Protein 4K6J (pdb70)

Sequence (968 aa):
GPLGSGRPELYTVVQHVKHFNDVVEFGENQEFTDDIEYLLSGLKSTQPLNTRCLSVISLATKCAMPSFRMHLRAHGMVAMVFKTLDDSQHHQNLSLCTAALMYILSRDRLNMDLDRASLDLMIRLLELEQLNEKDMNKIKEKIRRLCETVHNKHLDLENITTGHLAMETLLSLTSKRAGDWFKEELRLLGGLDHIVDKVKECVDHLSRDEDEEKLVASLWGAERCLRVLESVTVHNPENQSYLIAYKDSQLIVSSAKALQHCEELIQQYNRAEDSICLADSKPLPHQNVTNHVGKAVEDCMRAIIGVLLNLTNDNEWGSTKTGEQDGLIGTALNCVLQVPKYLPQEQRFDIRVLGLGLLINLVEYSARNRHCLVNMETSCQVHAVQALVQLFLERERAAQLAESKTDELIKDNKALQHAGKHMEDCIVASYTALLLGCLCQESPINVTTVREYLPEGDFSIMTEMLKKFLSFMNLTCAVGTTGQKSISRVIEYLEHCGPLGSGRPELYTVVQHVKHFNDVVEFGENQEFTDDIEYLLSGLKSTQPLNTRCLSVISLATKCAMPSFRMHLRAHGMVAMVFKTLDDSQHHQNLSLCTAALMYILSRDRLNMDLDRASLDLMIRLLELEQEKDMNKIKEKIRRLCETVHNKHLDLENITTGHLAMETLLSLTSKRAGDWFKEELRLLGGLDHIVDKVKECVDHLSRDEDEEKLVASLWGAERCLRVLESVTVHNPENQSYLIAYKDSQLIVSSAKALQHCEELIQQYNRAENHVGKAVEDCMRAIIGVLLNLTNDNEWGSTKTGEQDGLIGTALNCVLQVPKYLPQEQRFDIRVLGLGLLINLVEYSARNRHCLVNMETSCSFHAVQALVQLFLERERAAQLAESKTKALQHAGKHMEDCIVASYTALLLGCLCQESPINVTTVREYLPEGDFSIMTEMLKKFLSFMNLTCAVGTTGQKSISRVIEYLEHC

CATH classification: 1.25.10.10

Structure (mmCIF, N/CA/C/O backbone):
data_4K6J
#
_entry.id   4K6J
#
_cell.length_a   107.540
_cell.length_b   107.540
_cell.length_c   300.608
_cell.angle_alpha   90.000
_cell.angle_beta   90.000
_cell.angle_gamma   90.000
#
_symmetry.space_group_name_H-M   'P 41 21 2'
#
loop_
_entity.id
_entity.type
_entity.pdbx_description
1 polymer 'Wings apart-like protein homolog'
2 non-polymer 'SULFATE ION'
3 non-polymer 'ACETATE ION'
4 water water
#
loop_
_atom_site.group_PDB
_atom_site.id
_atom_site.type_symbol
_atom_site.label_atom_id
_atom_site.label_alt_id
_atom_site.label_comp_id
_atom_site.label_asym_id
_atom_site.label_entity_id
_atom_site.label_seq_id
_atom_site.pdbx_PDB_ins_code
_atom_site.Cartn_x
_atom_site.Cartn_y
_atom_site.Cartn_z
_atom_site.occupancy
_atom_site.B_iso_or_equiv
_atom_site.auth_seq_id
_atom_site.auth_comp_id
_atom_site.auth_asym_id
_atom_site.auth_atom_id
_atom_site.pdbx_PDB_model_num
ATOM 1 N N . GLY A 1 1 ? 100.746 26.503 66.797 1.00 42.84 -7 GLY A N 1
ATOM 2 C CA . GLY A 1 1 ? 100.068 26.013 65.564 1.00 32.67 -7 GLY A CA 1
ATOM 3 C C . GLY A 1 1 ? 100.629 24.691 65.076 1.00 24.73 -7 GLY A C 1
ATOM 4 O O . GLY A 1 1 ? 101.520 24.120 65.704 1.00 41.03 -7 GLY A O 1
ATOM 10 N N . PRO A 1 2 ? 100.107 24.197 63.943 1.00 27.83 -6 PRO A N 1
ATOM 11 C CA . PRO A 1 2 ? 100.512 22.918 63.346 1.00 32.00 -6 PRO A CA 1
ATOM 12 C C . PRO A 1 2 ? 101.987 22.843 62.951 1.00 30.60 -6 PRO A C 1
ATOM 13 O O . PRO A 1 2 ? 102.552 21.748 62.956 1.00 41.36 -6 PRO A O 1
ATOM 24 N N . LEU A 1 3 ? 102.602 23.973 62.616 1.00 23.91 -5 LEU A N 1
ATOM 25 C CA . LEU A 1 3 ? 104.029 23.985 62.289 1.00 31.09 -5 LEU A CA 1
ATOM 26 C C . LEU A 1 3 ? 104.876 23.931 63.553 1.00 25.64 -5 LEU A C 1
ATOM 27 O O . LEU A 1 3 ? 106.000 23.431 63.536 1.00 35.48 -5 LEU A O 1
ATOM 43 N N . GLY A 1 4 ? 104.333 24.450 64.649 1.00 32.49 -4 GLY A N 1
ATOM 44 C CA . GLY A 1 4 ? 105.048 24.464 65.911 1.00 36.31 -4 GLY A CA 1
ATOM 45 C C . GLY A 1 4 ? 105.354 23.063 66.406 1.00 35.88 -4 GLY A C 1
ATOM 46 O O . GLY A 1 4 ? 104.632 22.116 66.097 1.00 36.69 -4 GLY A O 1
ATOM 50 N N . SER A 1 5 ? 106.436 22.931 67.167 1.00 29.68 -3 SER A N 1
ATOM 51 C CA . SER A 1 5 ? 106.805 21.651 67.759 1.00 24.62 -3 SER A CA 1
ATOM 52 C C . SER A 1 5 ? 107.152 21.828 69.233 1.00 26.97 -3 SER A C 1
ATOM 53 O O . SER A 1 5 ? 107.776 22.817 69.618 1.00 28.24 -3 SER A O 1
ATOM 61 N N . GLY A 1 6 ? 106.741 20.868 70.056 1.00 19.83 -2 GLY A N 1
ATOM 62 C CA . GLY A 1 6 ? 107.163 20.825 71.444 1.00 28.43 -2 GLY A CA 1
ATOM 63 C C . GLY A 1 6 ? 108.425 19.991 71.539 1.00 26.00 -2 GLY A C 1
ATOM 64 O O . GLY A 1 6 ? 108.877 19.437 70.539 1.00 25.39 -2 GLY A O 1
ATOM 68 N N . ARG A 1 7 ? 108.997 19.894 72.733 1.00 22.54 -1 ARG A N 1
ATOM 69 C CA . ARG A 1 7 ? 110.224 19.130 72.916 1.00 30.30 -1 ARG A CA 1
ATOM 70 C C . ARG A 1 7 ? 110.031 17.643 72.602 1.00 23.82 -1 ARG A C 1
ATOM 71 O O . ARG A 1 7 ? 110.912 17.016 72.014 1.00 32.23 -1 ARG A O 1
ATOM 92 N N . PRO A 1 8 ? 108.878 17.072 72.987 1.00 23.32 0 PRO A N 1
ATOM 93 C CA . PRO A 1 8 ? 108.659 15.643 72.729 1.00 25.39 0 PRO A CA 1
ATOM 94 C C . PRO A 1 8 ? 108.734 15.286 71.245 1.00 33.36 0 PRO A C 1
ATOM 95 O O . PRO A 1 8 ? 109.352 14.283 70.889 1.00 32.94 0 PRO A O 1
ATOM 106 N N . GLU A 1 9 ? 108.108 16.093 70.394 1.00 35.81 631 GLU A N 1
ATOM 107 C CA . GLU A 1 9 ? 108.120 15.837 68.959 1.00 32.70 631 GLU A CA 1
ATOM 108 C C . GLU A 1 9 ? 109.545 15.839 68.413 1.00 35.61 631 GLU A C 1
ATOM 109 O O . GLU A 1 9 ? 109.936 14.931 67.680 1.00 31.27 631 GLU A O 1
ATOM 121 N N . LEU A 1 10 ? 110.316 16.864 68.767 1.00 37.12 632 LEU A N 1
ATOM 122 C CA . LEU A 1 10 ? 111.691 16.976 68.292 1.00 37.66 632 LEU A CA 1
ATOM 123 C C . LEU A 1 10 ? 112.576 15.891 68.900 1.00 30.98 632 LEU A C 1
ATOM 124 O O . LEU A 1 10 ? 113.465 15.362 68.235 1.00 31.49 632 LEU A O 1
ATOM 140 N N . TYR A 1 11 ? 112.331 15.563 70.164 1.00 25.32 633 TYR A N 1
ATOM 141 C CA . TYR A 1 11 ? 113.096 14.519 70.835 1.00 33.36 633 TYR A CA 1
ATOM 142 C C . TYR A 1 11 ? 112.941 13.196 70.090 1.00 36.47 633 TYR A C 1
ATOM 143 O O . TYR A 1 11 ? 113.907 12.458 69.907 1.00 41.41 633 TYR A O 1
ATOM 161 N N . THR A 1 12 ? 111.719 12.903 69.658 1.00 38.47 634 THR A N 1
ATOM 162 C CA . THR A 1 12 ? 111.441 11.681 68.907 1.00 27.48 634 THR A CA 1
ATOM 163 C C . THR A 1 12 ? 112.192 11.677 67.578 1.00 35.44 634 THR A C 1
ATOM 164 O O . THR A 1 12 ? 112.891 10.718 67.259 1.00 37.45 634 THR A O 1
ATOM 175 N N . VAL A 1 13 ? 112.043 12.751 66.808 1.00 38.69 635 VAL A N 1
ATOM 176 C CA . VAL A 1 13 ? 112.726 12.876 65.526 1.00 38.80 635 VAL A CA 1
ATOM 177 C C . VAL A 1 13 ? 114.224 12.649 65.693 1.00 38.68 635 VAL A C 1
ATOM 178 O O . VAL A 1 13 ? 114.825 11.844 64.984 1.00 44.55 635 VAL A O 1
ATOM 191 N N . VAL A 1 14 ? 114.820 13.360 66.643 1.00 34.94 636 VAL A N 1
ATOM 192 C CA . VAL A 1 14 ? 116.263 13.309 66.845 1.00 39.40 636 VAL A CA 1
ATOM 193 C C . VAL A 1 14 ? 116.723 11.934 67.325 1.00 41.79 636 VAL A C 1
ATOM 194 O O . VAL A 1 14 ? 117.754 11.431 66.879 1.00 47.30 636 VAL A O 1
ATOM 207 N N . GLN A 1 15 ? 115.958 11.324 68.225 1.00 47.15 637 GLN A N 1
ATOM 208 C CA . GLN A 1 15 ? 116.274 9.982 68.702 1.00 47.88 637 GLN A CA 1
ATOM 209 C C . GLN A 1 15 ? 116.130 8.971 67.569 1.00 49.00 637 GLN A C 1
ATOM 210 O O . GLN A 1 15 ? 116.862 7.986 67.503 1.00 50.83 637 GLN A O 1
ATOM 224 N N . HIS A 1 16 ? 115.179 9.224 66.677 1.00 51.41 638 HIS A N 1
ATOM 225 C CA . HIS A 1 16 ? 114.921 8.323 65.563 1.00 50.79 638 HIS A CA 1
ATOM 226 C C . HIS A 1 16 ? 116.129 8.272 64.638 1.00 52.05 638 HIS A C 1
ATOM 227 O O . HIS A 1 16 ? 116.442 7.229 64.064 1.00 72.50 638 HIS A O 1
ATOM 242 N N . VAL A 1 17 ? 116.805 9.407 64.498 1.00 52.45 639 VAL A N 1
ATOM 243 C CA . VAL A 1 17 ? 117.969 9.505 63.625 1.00 51.43 639 VAL A CA 1
ATOM 244 C C . VAL A 1 17 ? 119.226 8.976 64.310 1.00 64.05 639 VAL A C 1
ATOM 245 O O . VAL A 1 17 ? 119.899 8.093 63.782 1.00 69.49 639 VAL A O 1
ATOM 258 N N . LYS A 1 18 ? 119.538 9.514 65.485 1.00 74.59 640 LYS A N 1
ATOM 259 C CA . LYS A 1 18 ? 120.783 9.177 66.169 1.00 73.54 640 LYS A CA 1
ATOM 260 C C . LYS A 1 18 ? 120.971 7.670 66.357 1.00 81.80 640 LYS A C 1
ATOM 261 O O . LYS A 1 18 ? 121.941 7.105 65.849 1.00 98.46 640 LYS A O 1
ATOM 280 N N . HIS A 1 19 ? 120.057 7.018 67.073 1.00 85.09 641 HIS A N 1
ATOM 281 C CA . HIS A 1 19 ? 120.206 5.585 67.333 1.00 97.34 641 HIS A CA 1
ATOM 282 C C . HIS A 1 19 ? 119.423 4.712 66.349 1.00 97.63 641 HIS A C 1
ATOM 283 O O . HIS A 1 19 ? 118.849 3.686 66.717 1.00 105.40 641 HIS A O 1
ATOM 298 N N . PHE A 1 20 ? 119.412 5.150 65.095 1.00 87.95 642 PHE A N 1
ATOM 299 C CA . PHE A 1 20 ? 119.036 4.317 63.955 1.00 98.37 642 PHE A CA 1
ATOM 300 C C . PHE A 1 20 ? 117.751 3.500 64.090 1.00 113.40 642 PHE A C 1
ATOM 301 O O . PHE A 1 20 ? 116.675 4.056 64.309 1.00 112.20 642 PHE A O 1
ATOM 318 N N . ASN A 1 21 ? 117.878 2.181 63.945 1.00 138.87 643 ASN A N 1
ATOM 319 C CA . ASN A 1 21 ? 116.758 1.313 63.571 1.00 148.71 643 ASN A CA 1
ATOM 320 C C . ASN A 1 21 ? 116.299 1.636 62.151 1.00 152.83 643 ASN A C 1
ATOM 321 O O . ASN A 1 21 ? 116.131 0.739 61.329 1.00 155.44 643 ASN A O 1
ATOM 332 N N . ASP A 1 22 ? 116.098 2.921 61.872 1.00 144.99 644 ASP A N 1
ATOM 333 C CA . ASP A 1 22 ? 115.837 3.379 60.514 1.00 128.67 644 ASP A CA 1
ATOM 334 C C . ASP A 1 22 ? 117.126 3.844 59.844 1.00 126.99 644 ASP A C 1
ATOM 335 O O . ASP A 1 22 ? 117.517 5.003 59.973 1.00 124.74 644 ASP A O 1
ATOM 344 N N . VAL A 1 23 ? 117.786 2.928 59.141 1.00 120.59 645 VAL A N 1
ATOM 345 C CA . VAL A 1 23 ? 118.991 3.250 58.383 1.00 106.67 645 VAL A CA 1
ATOM 346 C C . VAL A 1 23 ? 118.581 3.646 56.968 1.00 82.77 645 VAL A C 1
ATOM 347 O O . VAL A 1 23 ? 118.455 2.800 56.082 1.00 77.25 645 VAL A O 1
ATOM 360 N N . VAL A 1 24 ? 118.389 4.945 56.765 1.00 60.18 646 VAL A N 1
ATOM 361 C CA . VAL A 1 24 ? 117.712 5.453 55.575 1.00 50.79 646 VAL A CA 1
ATOM 362 C C . VAL A 1 24 ? 118.586 6.350 54.703 1.00 47.42 646 VAL A C 1
ATOM 363 O O . VAL A 1 24 ? 119.565 6.932 55.168 1.00 59.49 646 VAL A O 1
ATOM 376 N N . GLU A 1 25 ? 118.212 6.450 53.430 1.00 45.54 647 GLU A N 1
ATOM 377 C CA . GLU A 1 25 ? 118.838 7.389 52.507 1.00 52.45 647 GLU A CA 1
ATOM 378 C C . GLU A 1 25 ? 117.788 8.246 51.802 1.00 48.51 647 GLU A C 1
ATOM 379 O O . GLU A 1 25 ? 116.899 7.731 51.127 1.00 59.14 647 GLU A O 1
ATOM 391 N N . PHE A 1 26 ? 117.899 9.558 51.982 1.00 47.21 648 PHE A N 1
ATOM 392 C CA . PHE A 1 26 ? 117.038 10.522 51.304 1.00 54.38 648 PHE A CA 1
ATOM 393 C C . PHE A 1 26 ? 117.331 10.566 49.807 1.00 52.43 648 PHE A C 1
ATOM 394 O O . PHE A 1 26 ? 116.486 10.979 49.013 1.00 51.11 648 PHE A O 1
ATOM 411 N N . GLY A 1 27 ? 118.535 10.146 49.428 1.00 65.90 649 GLY A N 1
ATOM 412 C CA . GLY A 1 27 ? 118.979 10.233 48.049 1.00 74.43 649 GLY A CA 1
ATOM 413 C C . GLY A 1 27 ? 118.090 9.463 47.095 1.00 81.38 649 GLY A C 1
ATOM 414 O O . GLY A 1 27 ? 117.662 8.348 47.393 1.00 72.47 649 GLY A O 1
ATOM 418 N N . GLU A 1 28 ? 117.819 10.064 45.940 1.00 92.85 650 GLU A N 1
ATOM 419 C CA . GLU A 1 28 ? 116.982 9.440 44.923 1.00 103.92 650 GLU A CA 1
ATOM 420 C C . GLU A 1 28 ? 117.645 8.206 44.321 1.00 106.80 650 GLU A C 1
ATOM 421 O O . GLU A 1 28 ? 118.023 8.206 43.150 1.00 117.01 650 GLU A O 1
ATOM 433 N N . ASN A 1 29 ? 117.790 7.159 45.125 1.00 95.31 651 ASN A N 1
ATOM 434 C CA . ASN A 1 29 ? 118.259 5.882 44.613 1.00 102.28 651 ASN A CA 1
ATOM 435 C C . ASN A 1 29 ? 117.372 5.478 43.449 1.00 111.98 651 ASN A C 1
ATOM 436 O O . ASN A 1 29 ? 116.306 4.901 43.650 1.00 118.29 651 ASN A O 1
ATOM 447 N N . GLN A 1 30 ? 117.804 5.786 42.231 1.00 110.74 652 GLN A N 1
ATOM 448 C CA . GLN A 1 30 ? 116.958 5.563 41.067 1.00 111.06 652 GLN A CA 1
ATOM 449 C C . GLN A 1 30 ? 116.726 4.073 40.836 1.00 110.89 652 GLN A C 1
ATOM 450 O O . GLN A 1 30 ? 115.776 3.686 40.156 1.00 106.30 652 GLN A O 1
ATOM 464 N N . GLU A 1 31 ? 117.594 3.240 41.403 1.00 106.71 653 GLU A N 1
ATOM 465 C CA . GLU A 1 31 ? 117.368 1.801 41.398 1.00 90.87 653 GLU A CA 1
ATOM 466 C C . GLU A 1 31 ? 115.962 1.519 41.917 1.00 82.37 653 GLU A C 1
ATOM 467 O O . GLU A 1 31 ? 115.305 0.578 41.476 1.00 77.20 653 GLU A O 1
ATOM 479 N N . PHE A 1 32 ? 115.503 2.343 42.855 1.00 82.62 654 PHE A N 1
ATOM 480 C CA . PHE A 1 32 ? 114.134 2.249 43.341 1.00 78.55 654 PHE A CA 1
ATOM 481 C C . PHE A 1 32 ? 113.156 2.597 42.225 1.00 82.81 654 PHE A C 1
ATOM 482 O O . PHE A 1 32 ? 112.200 1.864 41.980 1.00 79.19 654 PHE A O 1
ATOM 499 N N . THR A 1 33 ? 113.398 3.716 41.551 1.00 94.20 655 THR A N 1
ATOM 500 C CA . THR A 1 33 ? 112.533 4.148 40.458 1.00 103.19 655 THR A CA 1
ATOM 501 C C . THR A 1 33 ? 112.527 3.108 39.336 1.00 100.73 655 THR A C 1
ATOM 502 O O . THR A 1 33 ? 111.592 3.043 38.539 1.00 100.56 655 THR A O 1
ATOM 513 N N . ASP A 1 34 ? 113.578 2.295 39.279 1.00 90.78 656 ASP A N 1
ATOM 514 C CA . ASP A 1 34 ? 113.621 1.168 38.355 1.00 87.89 656 ASP A CA 1
ATOM 515 C C . ASP A 1 34 ? 112.786 0.019 38.910 1.00 81.25 656 ASP A C 1
ATOM 516 O O . ASP A 1 34 ? 111.725 -0.303 38.375 1.00 84.82 656 ASP A O 1
ATOM 525 N N . ASP A 1 35 ? 113.277 -0.592 39.985 1.00 68.96 657 ASP A N 1
ATOM 526 C CA . ASP A 1 35 ? 112.549 -1.640 40.692 1.00 67.05 657 ASP A CA 1
ATOM 527 C C . ASP A 1 35 ? 111.053 -1.354 40.753 1.00 59.61 657 ASP A C 1
ATOM 528 O O . ASP A 1 35 ? 110.231 -2.260 40.614 1.00 63.92 657 ASP A O 1
ATOM 537 N N . ILE A 1 36 ? 110.702 -0.090 40.960 1.00 65.91 658 ILE A N 1
ATOM 538 C CA . ILE A 1 36 ? 109.322 0.270 41.257 1.00 69.36 658 ILE A CA 1
ATOM 539 C C . ILE A 1 36 ? 108.421 0.263 40.022 1.00 68.49 658 ILE A C 1
ATOM 540 O O . ILE A 1 36 ? 107.271 -0.168 40.097 1.00 60.21 658 ILE A O 1
ATOM 556 N N . GLU A 1 37 ? 108.932 0.735 38.891 1.00 66.04 659 GLU A N 1
ATOM 557 C CA . GLU A 1 37 ? 108.137 0.741 37.669 1.00 61.14 659 GLU A CA 1
ATOM 558 C C . GLU A 1 37 ? 108.028 -0.666 37.091 1.00 46.82 659 GLU A C 1
ATOM 559 O O . GLU A 1 37 ? 107.063 -0.989 36.398 1.00 38.17 659 GLU A O 1
ATOM 571 N N . TYR A 1 38 ? 109.019 -1.500 37.385 1.00 39.80 660 TYR A N 1
ATOM 572 C CA . TYR A 1 38 ? 108.974 -2.901 36.988 1.00 43.57 660 TYR A CA 1
ATOM 573 C C . TYR A 1 38 ? 107.916 -3.647 37.791 1.00 48.06 660 TYR A C 1
ATOM 574 O O . TYR A 1 38 ? 107.170 -4.463 37.249 1.00 57.90 660 TYR A O 1
ATOM 592 N N . LEU A 1 39 ? 107.852 -3.357 39.086 1.00 54.92 661 LEU A N 1
ATOM 593 C CA . LEU A 1 39 ? 106.893 -4.007 39.975 1.00 48.09 661 LEU A CA 1
ATOM 594 C C . LEU A 1 39 ? 105.467 -3.530 39.725 1.00 44.24 661 LEU A C 1
ATOM 595 O O . LEU A 1 39 ? 104.535 -4.331 39.682 1.00 47.83 661 LEU A O 1
ATOM 611 N N . LEU A 1 40 ? 105.303 -2.224 39.554 1.00 36.57 662 LEU A N 1
ATOM 612 C CA . LEU A 1 40 ? 103.989 -1.647 39.297 1.00 41.88 662 LEU A CA 1
ATOM 613 C C . LEU A 1 40 ? 103.322 -2.276 38.076 1.00 44.13 662 LEU A C 1
ATOM 614 O O . LEU A 1 40 ? 102.099 -2.425 38.037 1.00 47.50 662 LEU A O 1
ATOM 630 N N . SER A 1 41 ? 104.125 -2.646 37.083 1.00 51.49 663 SER A N 1
ATOM 631 C CA . SER A 1 41 ? 103.595 -3.258 35.869 1.00 49.02 663 SER A CA 1
ATOM 632 C C . SER A 1 41 ? 103.133 -4.690 36.126 1.00 46.57 663 SER A C 1
ATOM 633 O O . SER A 1 41 ? 102.189 -5.170 35.498 1.00 63.64 663 SER A O 1
ATOM 641 N N . GLY A 1 42 ? 103.797 -5.363 37.060 1.00 31.57 664 GLY A N 1
ATOM 642 C CA . GLY A 1 42 ? 103.438 -6.722 37.415 1.00 29.91 664 GLY A CA 1
ATOM 643 C C . GLY A 1 42 ? 102.127 -6.801 38.178 1.00 32.30 664 GLY A C 1
ATOM 644 O O . GLY A 1 42 ? 101.553 -7.879 38.316 1.00 42.34 664 GLY A O 1
ATOM 648 N N . LEU A 1 43 ? 101.648 -5.659 38.664 1.00 29.05 665 LEU A N 1
ATOM 649 C CA . LEU A 1 43 ? 100.448 -5.618 39.496 1.00 29.06 665 LEU A CA 1
ATOM 650 C C . LEU A 1 43 ? 99.169 -5.467 38.678 1.00 28.38 665 LEU A C 1
ATOM 651 O O . LEU A 1 43 ? 98.080 -5.770 39.163 1.00 17.15 665 LEU A O 1
ATOM 667 N N . LYS A 1 44 ? 99.301 -4.991 37.444 1.00 29.40 666 LYS A N 1
ATOM 668 C CA . LYS A 1 44 ? 98.139 -4.647 36.628 1.00 29.91 666 LYS A CA 1
ATOM 669 C C . LYS A 1 44 ? 97.224 -5.836 36.332 1.00 25.50 666 LYS A C 1
ATOM 670 O O . LYS A 1 44 ? 97.674 -6.974 36.211 1.00 39.04 666 LYS A O 1
ATOM 689 N N . SER A 1 45 ? 95.931 -5.544 36.218 1.00 30.35 667 SER A N 1
ATOM 690 C CA . SER A 1 45 ? 94.925 -6.535 35.853 1.00 22.96 667 SER A CA 1
ATOM 691 C C . SER A 1 45 ? 95.302 -7.270 34.568 1.00 31.54 667 SER A C 1
ATOM 692 O O . SER A 1 45 ? 95.001 -8.450 34.412 1.00 33.35 667 SER A O 1
ATOM 700 N N . THR A 1 46 ? 95.974 -6.566 33.661 1.00 30.49 668 THR A N 1
ATOM 701 C CA . THR A 1 46 ? 96.337 -7.112 32.353 1.00 33.41 668 THR A CA 1
ATOM 702 C C . THR A 1 46 ? 97.318 -8.279 32.457 1.00 31.20 668 THR A C 1
ATOM 703 O O . THR A 1 46 ? 97.641 -8.924 31.460 1.00 35.03 668 THR A O 1
ATOM 714 N N . GLN A 1 47 ? 97.787 -8.543 33.670 1.00 32.48 669 GLN A N 1
ATOM 715 C CA . GLN A 1 47 ? 98.803 -9.559 33.906 1.00 28.34 669 GLN A CA 1
ATOM 716 C C . GLN A 1 47 ? 98.145 -10.802 34.500 1.00 21.51 669 GLN A C 1
ATOM 717 O O . GLN A 1 47 ? 97.140 -10.694 35.203 1.00 25.77 669 GLN A O 1
ATOM 731 N N . PRO A 1 48 ? 98.693 -11.993 34.211 1.00 25.36 670 PRO A N 1
ATOM 732 C CA . PRO A 1 48 ? 98.146 -13.190 34.858 1.00 24.99 670 PRO A CA 1
ATOM 733 C C . PRO A 1 48 ? 98.179 -13.076 36.376 1.00 22.87 670 PRO A C 1
ATOM 734 O O . PRO A 1 48 ? 99.050 -12.405 36.926 1.00 32.38 670 PRO A O 1
ATOM 745 N N . LEU A 1 49 ? 97.233 -13.730 37.039 1.00 30.25 671 LEU A N 1
ATOM 746 C CA . LEU A 1 49 ? 97.027 -13.543 38.469 1.00 30.01 671 LEU A CA 1
ATOM 747 C C . LEU A 1 49 ? 98.255 -13.917 39.296 1.00 30.51 671 LEU A C 1
ATOM 748 O O . LEU A 1 49 ? 98.642 -13.184 40.207 1.00 36.21 671 LEU A O 1
ATOM 764 N N . ASN A 1 50 ? 98.868 -15.053 38.980 1.00 26.94 672 ASN A N 1
ATOM 765 C CA . ASN A 1 50 ? 100.034 -15.516 39.726 1.00 29.55 672 ASN A CA 1
ATOM 766 C C . ASN A 1 50 ? 101.219 -14.565 39.590 1.00 31.21 672 ASN A C 1
ATOM 767 O O . ASN A 1 50 ? 102.037 -14.445 40.502 1.00 34.93 672 ASN A O 1
ATOM 778 N N . THR A 1 51 ? 101.310 -13.892 38.448 1.00 27.96 673 THR A N 1
ATOM 779 C CA . THR A 1 51 ? 102.350 -12.892 38.243 1.00 33.23 673 THR A CA 1
ATOM 780 C C . THR A 1 51 ? 102.073 -11.685 39.129 1.00 34.64 673 THR A C 1
ATOM 781 O O . THR A 1 51 ? 102.998 -11.059 39.647 1.00 30.95 673 THR A O 1
ATOM 792 N N . ARG A 1 52 ? 100.794 -11.366 39.303 1.00 25.29 674 ARG A N 1
ATOM 793 C CA . ARG A 1 52 ? 100.394 -10.252 40.155 1.00 30.06 674 ARG A CA 1
ATOM 794 C C . ARG A 1 52 ? 100.701 -10.551 41.622 1.00 26.30 674 ARG A C 1
ATOM 795 O O . ARG A 1 52 ? 101.303 -9.731 42.315 1.00 33.82 674 ARG A O 1
ATOM 816 N N . CYS A 1 53 ? 100.294 -11.726 42.088 1.00 22.17 675 CYS A N 1
ATOM 817 C CA . CYS A 1 53 ? 100.525 -12.112 43.476 1.00 28.02 675 CYS A CA 1
ATOM 818 C C . CYS A 1 53 ? 102.004 -12.020 43.814 1.00 30.46 675 CYS A C 1
ATOM 819 O O . CYS A 1 53 ? 102.378 -11.509 44.869 1.00 49.41 675 CYS A O 1
ATOM 827 N N . LEU A 1 54 ? 102.843 -12.513 42.911 1.00 32.19 676 LEU A N 1
ATOM 828 C CA . LEU A 1 54 ? 104.281 -12.538 43.142 1.00 35.31 676 LEU A CA 1
ATOM 829 C C . LEU A 1 54 ? 104.875 -11.136 43.086 1.00 34.10 676 LEU A C 1
ATOM 830 O O . LEU A 1 54 ? 105.819 -10.824 43.810 1.00 43.29 676 LEU A O 1
ATOM 846 N N . SER A 1 55 ? 104.313 -10.292 42.230 1.00 32.33 677 SER A N 1
ATOM 847 C CA . SER A 1 55 ? 104.750 -8.908 42.141 1.00 32.18 677 SER A CA 1
ATOM 848 C C . SER A 1 55 ? 104.403 -8.162 43.426 1.00 36.69 677 SER A C 1
ATOM 849 O O . SER A 1 55 ? 105.147 -7.285 43.864 1.00 35.03 677 SER A O 1
ATOM 857 N N . VAL A 1 56 ? 103.271 -8.518 44.026 1.00 24.02 678 VAL A N 1
ATOM 858 C CA . VAL A 1 56 ? 102.843 -7.906 45.279 1.00 21.94 678 VAL A CA 1
ATOM 859 C C . VAL A 1 56 ? 103.746 -8.336 46.433 1.00 32.22 678 VAL A C 1
ATOM 860 O O . VAL A 1 56 ? 104.145 -7.511 47.256 1.00 29.78 678 VAL A O 1
ATOM 873 N N . ILE A 1 57 ? 104.059 -9.627 46.495 1.00 25.51 679 ILE A N 1
ATOM 874 C CA . ILE A 1 57 ? 104.940 -10.147 47.538 1.00 27.15 679 ILE A CA 1
ATOM 875 C C . ILE A 1 57 ? 106.328 -9.536 47.411 1.00 30.28 679 ILE A C 1
ATOM 876 O O . ILE A 1 57 ? 106.932 -9.119 48.399 1.00 32.27 679 ILE A O 1
ATOM 892 N N . SER A 1 58 ? 106.831 -9.489 46.185 1.00 31.14 680 SER A N 1
ATOM 893 C CA . SER A 1 58 ? 108.132 -8.895 45.919 1.00 26.51 680 SER A CA 1
ATOM 894 C C . SER A 1 58 ? 108.145 -7.422 46.323 1.00 26.44 680 SER A C 1
ATOM 895 O O . SER A 1 58 ? 109.138 -6.925 46.854 1.00 33.17 680 SER A O 1
ATOM 903 N N . LEU A 1 59 ? 107.035 -6.730 46.082 1.00 30.11 681 LEU A N 1
ATOM 904 C CA . LEU A 1 59 ? 106.912 -5.330 46.477 1.00 24.16 681 LEU A CA 1
ATOM 905 C C . LEU A 1 59 ? 106.824 -5.215 47.995 1.00 28.96 681 LEU A C 1
ATOM 906 O O . LEU A 1 59 ? 107.351 -4.276 48.587 1.00 25.59 681 LEU A O 1
ATOM 922 N N . ALA A 1 60 ? 106.152 -6.176 48.620 1.00 20.60 682 ALA A N 1
ATOM 923 C CA . ALA A 1 60 ? 106.015 -6.193 50.070 1.00 27.98 682 ALA A CA 1
ATOM 924 C C . ALA A 1 60 ? 107.358 -6.507 50.715 1.00 32.11 682 ALA A C 1
ATOM 925 O O . ALA A 1 60 ? 107.670 -6.015 51.799 1.00 40.62 682 ALA A O 1
ATOM 932 N N . THR A 1 61 ? 108.151 -7.328 50.035 1.00 46.55 683 THR A N 1
ATOM 933 C CA . THR A 1 61 ? 109.458 -7.724 50.542 1.00 46.63 683 THR A CA 1
ATOM 934 C C . THR A 1 61 ? 110.405 -6.529 50.576 1.00 42.16 683 THR A C 1
ATOM 935 O O . THR A 1 61 ? 111.138 -6.334 51.545 1.00 33.36 683 THR A O 1
ATOM 946 N N . LYS A 1 62 ? 110.380 -5.727 49.516 1.00 33.12 684 LYS A N 1
ATOM 947 C CA . LYS A 1 62 ? 111.207 -4.528 49.445 1.00 28.35 684 LYS A CA 1
ATOM 948 C C . LYS A 1 62 ? 110.729 -3.474 50.436 1.00 34.65 684 LYS A C 1
ATOM 949 O O . LYS A 1 62 ? 111.498 -2.612 50.857 1.00 32.18 684 LYS A O 1
ATOM 968 N N . CYS A 1 63 ? 109.457 -3.555 50.812 1.00 35.87 685 CYS A N 1
ATOM 969 C CA . CYS A 1 63 ? 108.872 -2.590 51.731 1.00 26.10 685 CYS A CA 1
ATOM 970 C C . CYS A 1 63 ? 109.222 -2.883 53.188 1.00 32.15 685 CYS A C 1
ATOM 971 O O . CYS A 1 63 ? 108.866 -2.116 54.080 1.00 30.50 685 CYS A O 1
ATOM 979 N N . ALA A 1 64 ? 109.923 -3.985 53.429 1.00 30.41 686 ALA A N 1
ATOM 980 C CA . ALA A 1 64 ? 110.465 -4.257 54.755 1.00 39.26 686 ALA A CA 1
ATOM 981 C C . ALA A 1 64 ? 111.661 -3.339 54.990 1.00 28.88 686 ALA A C 1
ATOM 982 O O . ALA A 1 64 ? 112.202 -3.265 56.093 1.00 40.35 686 ALA A O 1
ATOM 989 N N . MET A 1 65 ? 112.059 -2.640 53.932 1.00 34.58 687 MET A N 1
ATOM 990 C CA . MET A 1 65 ? 113.174 -1.705 53.975 1.00 31.13 687 MET A CA 1
ATOM 991 C C . MET A 1 65 ? 112.628 -0.290 54.168 1.00 31.64 687 MET A C 1
ATOM 992 O O . MET A 1 65 ? 112.030 0.275 53.252 1.00 39.54 687 MET A O 1
ATOM 1006 N N . PRO A 1 66 ? 112.821 0.288 55.365 1.00 42.83 688 PRO A N 1
ATOM 1007 C CA . PRO A 1 66 ? 112.310 1.632 55.667 1.00 33.66 688 PRO A CA 1
ATOM 1008 C C . PRO A 1 66 ? 112.630 2.671 54.590 1.00 33.13 688 PRO A C 1
ATOM 1009 O O . PRO A 1 66 ? 111.809 3.548 54.325 1.00 48.33 688 PRO A O 1
ATOM 1020 N N . SER A 1 67 ? 113.807 2.573 53.982 1.00 36.19 689 SER A N 1
ATOM 1021 C CA . SER A 1 67 ? 114.204 3.523 52.949 1.00 36.93 689 SER A CA 1
ATOM 1022 C C . SER A 1 67 ? 113.328 3.353 51.709 1.00 37.09 689 SER A C 1
ATOM 1023 O O . SER A 1 67 ? 112.964 4.329 51.055 1.00 31.34 689 SER A O 1
ATOM 1031 N N . PHE A 1 68 ? 112.981 2.109 51.394 1.00 37.69 690 PHE A N 1
ATOM 1032 C CA . PHE A 1 68 ? 112.132 1.830 50.243 1.00 34.32 690 PHE A CA 1
ATOM 1033 C C . PHE A 1 68 ? 110.743 2.418 50.463 1.00 34.07 690 PHE A C 1
ATOM 1034 O O . PHE A 1 68 ? 110.229 3.150 49.615 1.00 28.87 690 PHE A O 1
ATOM 1051 N N . ARG A 1 69 ? 110.138 2.089 51.601 1.00 30.08 691 ARG A N 1
ATOM 1052 C CA . ARG A 1 69 ? 108.834 2.631 51.962 1.00 31.66 691 ARG A CA 1
ATOM 1053 C C . ARG A 1 69 ? 108.809 4.140 51.829 1.00 31.46 691 ARG A C 1
ATOM 1054 O O . ARG A 1 69 ? 107.855 4.717 51.308 1.00 28.58 691 ARG A O 1
ATOM 1075 N N . MET A 1 70 ? 109.860 4.777 52.327 1.00 27.76 692 MET A N 1
ATOM 1076 C CA . MET A 1 70 ? 109.943 6.227 52.333 1.00 34.00 692 MET A CA 1
ATOM 1077 C C . MET A 1 70 ? 109.907 6.778 50.915 1.00 26.13 692 MET A C 1
ATOM 1078 O O . MET A 1 70 ? 109.273 7.799 50.653 1.00 38.27 692 MET A O 1
ATOM 1092 N N . HIS A 1 71 ? 110.588 6.100 50.000 1.00 37.67 693 HIS A N 1
ATOM 1093 C CA . HIS A 1 71 ? 110.610 6.539 48.613 1.00 41.41 693 HIS A CA 1
ATOM 1094 C C . HIS A 1 71 ? 109.281 6.242 47.926 1.00 33.71 693 HIS A C 1
ATOM 1095 O O . HIS A 1 71 ? 108.817 7.023 47.093 1.00 34.62 693 HIS A O 1
ATOM 1110 N N . LEU A 1 72 ? 108.670 5.116 48.280 1.00 24.09 694 LEU A N 1
ATOM 1111 C CA . 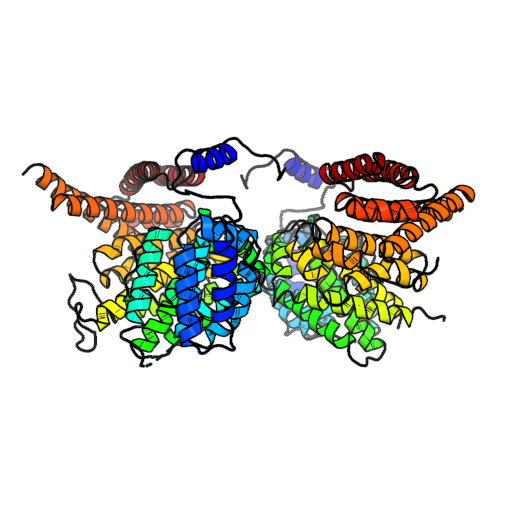LEU A 1 72 ? 107.362 4.756 47.745 1.00 22.44 694 LEU A CA 1
ATOM 1112 C C . LEU A 1 72 ? 106.329 5.820 48.109 1.00 32.04 694 LEU A C 1
ATOM 1113 O O . LEU A 1 72 ? 105.528 6.240 47.273 1.00 32.59 694 LEU A O 1
ATOM 1129 N N . ARG A 1 73 ? 106.357 6.255 49.364 1.00 29.92 695 ARG A N 1
ATOM 1130 C CA . ARG A 1 73 ? 105.396 7.235 49.861 1.00 26.96 695 ARG A CA 1
ATOM 1131 C C . ARG A 1 73 ? 105.749 8.656 49.424 1.00 29.27 695 ARG A C 1
ATOM 1132 O O . ARG A 1 73 ? 104.862 9.478 49.192 1.00 36.58 695 ARG A O 1
ATOM 1153 N N . ALA A 1 74 ? 107.041 8.941 49.304 1.00 45.29 696 ALA A N 1
ATOM 1154 C CA . ALA A 1 74 ? 107.494 10.273 48.913 1.00 45.90 696 ALA A CA 1
ATOM 1155 C C . ALA A 1 74 ? 107.125 10.580 47.462 1.00 44.36 696 ALA A C 1
ATOM 1156 O O . ALA A 1 74 ? 106.996 11.743 47.079 1.00 52.77 696 ALA A O 1
ATOM 1163 N N . HIS A 1 75 ? 106.954 9.535 46.659 1.00 42.62 697 HIS A N 1
ATOM 1164 C CA . HIS A 1 75 ? 106.571 9.702 45.261 1.00 45.80 697 HIS A CA 1
ATOM 1165 C C . HIS A 1 75 ? 105.058 9.580 45.058 1.00 38.56 697 HIS A C 1
ATOM 1166 O O . HIS A 1 75 ? 104.568 9.675 43.934 1.00 44.03 697 HIS A O 1
ATOM 1181 N N . GLY A 1 76 ? 104.324 9.369 46.146 1.00 38.99 698 GLY A N 1
ATOM 1182 C CA . GLY A 1 76 ? 102.873 9.318 46.089 1.00 33.02 698 GLY A CA 1
ATOM 1183 C C . GLY A 1 76 ? 102.344 8.148 45.279 1.00 22.60 698 GLY A C 1
ATOM 1184 O O . GLY A 1 76 ? 101.371 8.289 44.543 1.00 33.31 698 GLY A O 1
ATOM 1188 N N . MET A 1 77 ? 102.975 6.987 45.431 1.00 26.89 699 MET A N 1
ATOM 1189 C CA . MET A 1 77 ? 102.633 5.812 44.635 1.00 30.24 699 MET A CA 1
ATOM 1190 C C . MET A 1 77 ? 101.683 4.853 45.350 1.00 37.23 699 MET A C 1
ATOM 1191 O O . MET A 1 77 ? 101.154 3.928 44.734 1.00 40.60 699 MET A O 1
ATOM 1205 N N . VAL A 1 78 ? 101.466 5.067 46.643 1.00 32.87 700 VAL A N 1
ATOM 1206 C CA . VAL A 1 78 ? 100.697 4.119 47.446 1.00 19.71 700 VAL A CA 1
ATOM 1207 C C . VAL A 1 78 ? 99.247 4.005 46.980 1.00 26.98 700 VAL A C 1
ATOM 1208 O O . VAL A 1 78 ? 98.746 2.900 46.760 1.00 21.01 700 VAL A O 1
ATOM 1221 N N . ALA A 1 79 ? 98.573 5.139 46.831 1.00 26.35 701 ALA A N 1
ATOM 1222 C CA . ALA A 1 79 ? 97.190 5.138 46.364 1.00 35.41 701 ALA A CA 1
ATOM 1223 C C . ALA A 1 79 ? 97.094 4.464 45.000 1.00 22.53 701 ALA A C 1
ATOM 1224 O O . ALA A 1 79 ? 96.123 3.768 44.702 1.00 36.67 701 ALA A O 1
ATOM 1231 N N . MET A 1 80 ? 98.113 4.681 44.177 1.00 32.40 702 MET A N 1
ATOM 1232 C CA . MET A 1 80 ? 98.150 4.140 42.826 1.00 22.47 702 MET A CA 1
ATOM 1233 C C . MET A 1 80 ? 98.366 2.629 42.845 1.00 27.19 702 MET A C 1
ATOM 1234 O O . MET A 1 80 ? 97.759 1.893 42.066 1.00 32.29 702 MET A O 1
ATOM 1248 N N . VAL A 1 81 ? 99.242 2.173 43.733 1.00 22.47 703 VAL A N 1
ATOM 1249 C CA . VAL A 1 81 ? 99.503 0.747 43.881 1.00 28.52 703 VAL A CA 1
ATOM 1250 C C . VAL A 1 81 ? 98.216 0.008 44.230 1.00 27.31 703 VAL A C 1
ATOM 1251 O O . VAL A 1 81 ? 97.948 -1.072 43.703 1.00 38.01 703 VAL A O 1
ATOM 1264 N N . PHE A 1 82 ? 97.417 0.599 45.112 1.00 20.79 704 PHE A N 1
ATOM 1265 C CA . PHE A 1 82 ? 96.204 -0.052 45.594 1.00 29.35 704 PHE A CA 1
ATOM 1266 C C . PHE A 1 82 ? 95.016 0.129 44.657 1.00 28.84 704 PHE A C 1
ATOM 1267 O O . PHE A 1 82 ? 94.043 -0.622 44.736 1.00 38.54 704 PHE A O 1
ATOM 1284 N N . LYS A 1 83 ? 95.087 1.111 43.767 1.00 38.90 705 LYS A N 1
ATOM 1285 C CA . LYS A 1 83 ? 94.073 1.220 42.731 1.00 34.83 705 LYS A CA 1
ATOM 1286 C C . LYS A 1 83 ? 94.243 0.042 41.784 1.00 28.29 705 LYS A C 1
ATOM 1287 O O . LYS A 1 83 ? 93.275 -0.598 41.384 1.00 27.67 705 LYS A O 1
ATOM 1306 N N . THR A 1 84 ? 95.494 -0.238 41.435 1.00 21.34 706 THR A N 1
ATOM 1307 C CA . THR A 1 84 ? 95.825 -1.342 40.544 1.00 18.05 706 THR A CA 1
ATOM 1308 C C . THR A 1 84 ? 95.407 -2.681 41.155 1.00 14.72 706 THR A C 1
ATOM 1309 O O . THR A 1 84 ? 95.204 -3.663 40.440 1.00 30.80 706 THR A O 1
ATOM 1320 N N . LEU A 1 85 ? 95.276 -2.711 42.479 1.00 23.87 707 LEU A N 1
ATOM 1321 C CA . LEU A 1 85 ? 94.906 -3.928 43.197 1.00 21.33 707 LEU A CA 1
ATOM 1322 C C . LEU A 1 85 ? 93.462 -3.895 43.699 1.00 19.18 707 LEU A C 1
ATOM 1323 O O . LEU A 1 85 ? 93.069 -4.731 44.512 1.00 27.34 707 LEU A O 1
ATOM 1339 N N . ASP A 1 86 ? 92.666 -2.946 43.214 1.00 19.87 708 ASP A N 1
ATOM 1340 C CA . ASP A 1 86 ? 91.324 -2.739 43.763 1.00 26.46 708 ASP A CA 1
ATOM 1341 C C . ASP A 1 86 ? 90.327 -3.830 43.363 1.00 32.25 708 ASP A C 1
ATOM 1342 O O . ASP A 1 86 ? 89.166 -3.795 43.777 1.00 38.75 708 ASP A O 1
ATOM 1351 N N . ASP A 1 87 ? 90.781 -4.796 42.570 1.00 16.77 709 ASP A N 1
ATOM 1352 C CA . ASP A 1 87 ? 89.962 -5.958 42.233 1.00 25.40 709 ASP A CA 1
ATOM 1353 C C . ASP A 1 87 ? 90.376 -7.175 43.056 1.00 31.03 709 ASP A C 1
ATOM 1354 O O . ASP A 1 87 ? 89.976 -8.300 42.759 1.00 33.67 709 ASP A O 1
ATOM 1363 N N . SER A 1 88 ? 91.173 -6.942 44.093 1.00 33.57 710 SER A N 1
ATOM 1364 C CA . SER A 1 88 ? 91.724 -8.021 44.909 1.00 30.10 710 SER A CA 1
ATOM 1365 C C . SER A 1 88 ? 90.650 -8.880 45.573 1.00 25.10 710 SER A C 1
ATOM 1366 O O . SER A 1 88 ? 90.801 -10.094 45.678 1.00 30.74 710 SER A O 1
ATOM 1374 N N . GLN A 1 89 ? 89.568 -8.250 46.021 1.00 25.60 711 GLN A N 1
ATOM 1375 C CA . GLN A 1 89 ? 88.506 -8.964 46.727 1.00 28.58 711 GLN A CA 1
ATOM 1376 C C . GLN A 1 89 ? 87.930 -10.115 45.906 1.00 30.58 711 GLN A C 1
ATOM 1377 O O . GLN A 1 89 ? 87.319 -11.028 46.460 1.00 37.00 711 GLN A O 1
ATOM 1391 N N . HIS A 1 90 ? 88.129 -10.075 44.592 1.00 28.23 712 HIS A N 1
ATOM 1392 C CA . HIS A 1 90 ? 87.563 -11.090 43.708 1.00 31.69 712 HIS A CA 1
ATOM 1393 C C . HIS A 1 90 ? 88.470 -12.311 43.519 1.00 24.29 712 HIS A C 1
ATOM 1394 O O . HIS A 1 90 ? 88.085 -13.275 42.862 1.00 37.48 712 HIS A O 1
ATOM 1409 N N . HIS A 1 91 ? 89.667 -12.271 44.097 1.00 20.47 713 HIS A N 1
ATOM 1410 C CA . HIS A 1 91 ? 90.602 -13.390 44.006 1.00 14.66 713 HIS A CA 1
ATOM 1411 C C . HIS A 1 91 ? 91.254 -13.628 45.362 1.00 25.06 713 HIS A C 1
ATOM 1412 O O . HIS A 1 91 ? 91.927 -12.747 45.896 1.00 40.62 713 HIS A O 1
ATOM 1427 N N . GLN A 1 92 ? 91.053 -14.820 45.914 1.00 31.22 714 GLN A N 1
ATOM 1428 C CA . GLN A 1 92 ? 91.477 -15.105 47.283 1.00 45.13 714 GLN A CA 1
ATOM 1429 C C . GLN A 1 92 ? 92.997 -15.122 47.465 1.00 42.71 714 GLN A C 1
ATOM 1430 O O . GLN A 1 92 ? 93.498 -14.749 48.526 1.00 57.07 714 GLN A O 1
ATOM 1444 N N . ASN A 1 93 ? 93.730 -15.546 46.441 1.00 36.81 715 ASN A N 1
ATOM 1445 C CA . ASN A 1 93 ? 95.189 -15.535 46.512 1.00 39.87 715 ASN A CA 1
ATOM 1446 C C . ASN A 1 93 ? 95.732 -14.109 46.506 1.00 33.07 715 ASN A C 1
ATOM 1447 O O . ASN A 1 93 ? 96.504 -13.726 47.386 1.00 21.72 715 ASN A O 1
ATOM 1458 N N . LEU A 1 94 ? 95.327 -13.327 45.512 1.00 33.78 716 LEU A N 1
ATOM 1459 C CA . LEU A 1 94 ? 95.772 -11.943 45.402 1.00 24.53 716 LEU A CA 1
ATOM 1460 C C . LEU A 1 94 ? 95.292 -11.113 46.593 1.00 29.31 716 LEU A C 1
ATOM 1461 O O . LEU A 1 94 ? 95.944 -10.145 46.987 1.00 33.26 716 LEU A O 1
ATOM 1477 N N . SER A 1 95 ? 94.154 -11.495 47.165 1.00 26.34 717 SER A N 1
ATOM 1478 C CA . SER A 1 95 ? 93.598 -10.775 48.306 1.00 23.34 717 SER A CA 1
ATOM 1479 C C . SER A 1 95 ? 94.492 -10.924 49.536 1.00 27.25 717 SER A C 1
ATOM 1480 O O . SER A 1 95 ? 94.611 -10.001 50.344 1.00 38.20 717 SER A O 1
ATOM 1488 N N . LEU A 1 96 ? 95.132 -12.080 49.663 1.00 22.85 718 LEU A N 1
ATOM 1489 C CA . LEU A 1 96 ? 96.035 -12.329 50.779 1.00 24.67 718 LEU A CA 1
ATOM 1490 C C . LEU A 1 96 ? 97.287 -11.477 50.627 1.00 23.23 718 LEU A C 1
ATOM 1491 O O . LEU A 1 96 ? 97.773 -10.883 51.589 1.00 27.38 718 LEU A O 1
ATOM 1507 N N . CYS A 1 97 ? 97.800 -11.422 49.404 1.00 30.34 719 CYS A N 1
ATOM 1508 C CA . CYS A 1 97 ? 99.001 -10.660 49.106 1.00 34.55 719 CYS A CA 1
ATOM 1509 C C . CYS A 1 97 ? 98.756 -9.170 49.301 1.00 22.15 719 CYS A C 1
ATOM 1510 O O . CYS A 1 97 ? 99.600 -8.457 49.841 1.00 22.48 719 CYS A O 1
ATOM 1518 N N . THR A 1 98 ? 97.595 -8.703 48.857 1.00 22.73 720 THR A N 1
ATOM 1519 C CA . THR A 1 98 ? 97.267 -7.286 48.939 1.00 26.51 720 THR A CA 1
ATOM 1520 C C . THR A 1 98 ? 97.096 -6.858 50.396 1.00 24.23 720 THR A C 1
ATOM 1521 O O . THR A 1 98 ? 97.554 -5.787 50.793 1.00 24.88 720 THR A O 1
ATOM 1532 N N . ALA A 1 99 ? 96.446 -7.703 51.191 1.00 18.60 721 ALA A N 1
ATOM 1533 C CA . ALA A 1 99 ? 96.278 -7.437 52.618 1.00 23.33 721 ALA A CA 1
ATOM 1534 C C . ALA A 1 99 ? 97.632 -7.416 53.328 1.00 29.50 721 ALA A C 1
ATOM 1535 O O . ALA A 1 99 ? 97.869 -6.585 54.207 1.00 30.07 721 ALA A O 1
ATOM 1542 N N . ALA A 1 100 ? 98.518 -8.328 52.938 1.00 23.05 722 ALA A N 1
ATOM 1543 C CA . ALA A 1 100 ? 99.849 -8.411 53.532 1.00 25.17 722 ALA A CA 1
ATOM 1544 C C . ALA A 1 100 ? 100.666 -7.163 53.211 1.00 21.57 722 ALA A C 1
ATOM 1545 O O . ALA A 1 100 ? 101.388 -6.649 54.062 1.00 25.53 722 ALA A O 1
ATOM 1552 N N . LEU A 1 101 ? 100.547 -6.679 51.979 1.00 33.11 723 LEU A N 1
ATOM 1553 C CA . LEU A 1 101 ? 101.292 -5.501 51.550 1.00 24.70 723 LEU A CA 1
ATOM 1554 C C . LEU A 1 101 ? 100.921 -4.259 52.358 1.00 24.24 723 LEU A C 1
ATOM 1555 O O . LEU A 1 101 ? 101.799 -3.517 52.800 1.00 31.40 723 LEU A O 1
ATOM 1571 N N . MET A 1 102 ? 99.627 -4.024 52.550 1.00 24.68 724 MET A N 1
ATOM 1572 C CA . MET A 1 102 ? 99.193 -2.824 53.253 1.00 28.95 724 MET A CA 1
ATOM 1573 C C . MET A 1 102 ? 99.509 -2.921 54.743 1.00 31.21 724 MET A C 1
ATOM 1574 O O . MET A 1 102 ? 99.785 -1.912 55.390 1.00 20.58 724 MET A O 1
ATOM 1588 N N . TYR A 1 103 ? 99.469 -4.135 55.285 1.00 24.69 725 TYR A N 1
ATOM 1589 C CA . TYR A 1 103 ? 99.831 -4.344 56.682 1.00 31.69 725 TYR A CA 1
ATOM 1590 C C . TYR A 1 103 ? 101.269 -3.885 56.914 1.00 30.28 725 TYR A C 1
ATOM 1591 O O . TYR A 1 103 ? 101.539 -3.061 57.784 1.00 33.15 725 TYR A O 1
ATOM 1609 N N . ILE A 1 104 ? 102.187 -4.424 56.119 1.00 26.47 726 ILE A N 1
ATOM 1610 C CA . ILE A 1 104 ? 103.590 -4.023 56.167 1.00 28.90 726 ILE A CA 1
ATOM 1611 C C . ILE A 1 104 ? 103.741 -2.515 56.010 1.00 22.33 726 ILE A C 1
ATOM 1612 O O . ILE A 1 104 ? 104.457 -1.874 56.778 1.00 32.40 726 ILE A O 1
ATOM 1628 N N . LEU A 1 105 ? 103.064 -1.948 55.017 1.00 27.72 727 LEU A N 1
ATOM 1629 C CA . LEU A 1 105 ? 103.137 -0.511 54.774 1.00 25.83 727 LEU A CA 1
ATOM 1630 C C . LEU A 1 105 ? 102.620 0.288 55.966 1.00 29.06 727 LEU A C 1
ATOM 1631 O O . LEU A 1 105 ? 103.103 1.388 56.239 1.00 31.11 727 LEU A O 1
ATOM 1647 N N . SER A 1 106 ? 101.647 -0.270 56.681 1.00 20.61 728 SER A N 1
ATOM 1648 C CA . SER A 1 106 ? 100.989 0.455 57.763 1.00 19.19 728 SER A CA 1
ATOM 1649 C C . SER A 1 106 ? 101.869 0.561 59.005 1.00 23.51 728 SER A C 1
ATOM 1650 O O . SER A 1 106 ? 101.445 1.098 60.029 1.00 26.53 728 SER A O 1
ATOM 1658 N N . ARG A 1 107 ? 103.087 0.039 58.922 1.00 26.26 729 ARG A N 1
ATOM 1659 C CA . ARG A 1 107 ? 104.060 0.238 59.985 1.00 26.29 729 ARG A CA 1
ATOM 1660 C C . ARG A 1 107 ? 104.265 1.736 60.174 1.00 26.26 729 ARG A C 1
ATOM 1661 O O . ARG A 1 107 ? 104.415 2.220 61.296 1.00 31.76 729 ARG A O 1
ATOM 1682 N N . ASP A 1 108 ? 104.259 2.463 59.061 1.00 25.20 730 ASP A N 1
ATOM 1683 C CA . ASP A 1 108 ? 104.393 3.915 59.074 1.00 24.37 730 ASP A CA 1
ATOM 1684 C C . ASP A 1 108 ? 103.021 4.567 59.175 1.00 34.46 730 ASP A C 1
ATOM 1685 O O . ASP A 1 108 ? 101.996 3.888 59.120 1.00 29.98 730 ASP A O 1
ATOM 1694 N N . ARG A 1 109 ? 103.008 5.889 59.315 1.00 30.69 731 ARG A N 1
ATOM 1695 C CA . ARG A 1 109 ? 101.762 6.644 59.322 1.00 25.13 731 ARG A CA 1
ATOM 1696 C C . ARG A 1 109 ? 101.362 6.986 57.892 1.00 33.98 731 ARG A C 1
ATOM 1697 O O . ARG A 1 109 ? 102.089 7.681 57.182 1.00 28.68 731 ARG A O 1
ATOM 1718 N N . LEU A 1 110 ? 100.200 6.491 57.474 1.00 27.26 732 LEU A N 1
ATOM 1719 C CA . LEU A 1 110 ? 99.787 6.580 56.077 1.00 28.08 732 LEU A CA 1
ATOM 1720 C C . LEU A 1 110 ? 98.746 7.668 55.836 1.00 16.46 732 LEU A C 1
ATOM 1721 O O . LEU A 1 110 ? 98.053 7.650 54.819 1.00 28.43 732 LEU A O 1
ATOM 1737 N N . ASN A 1 111 ? 98.652 8.618 56.762 1.00 22.87 733 ASN A N 1
ATOM 1738 C CA . ASN A 1 111 ? 97.692 9.714 56.651 1.00 20.47 733 ASN A CA 1
ATOM 1739 C C . ASN A 1 111 ? 97.698 10.363 55.272 1.00 30.67 733 ASN A C 1
ATOM 1740 O O . ASN A 1 111 ? 96.646 10.668 54.711 1.00 38.19 733 ASN A O 1
ATOM 1751 N N . MET A 1 112 ? 98.896 10.570 54.733 1.00 26.57 734 MET A N 1
ATOM 1752 C CA . MET A 1 112 ? 99.074 11.317 53.494 1.00 32.60 734 MET A CA 1
ATOM 1753 C C . MET A 1 112 ? 99.144 10.415 52.271 1.00 30.22 734 MET A C 1
ATOM 1754 O O . MET A 1 112 ? 99.247 10.905 51.146 1.00 40.53 734 MET A O 1
ATOM 1768 N N . ASP A 1 113 ? 99.096 9.103 52.479 1.00 28.19 735 ASP A N 1
ATOM 1769 C CA . ASP A 1 113 ? 99.393 8.162 51.398 1.00 25.16 735 ASP A CA 1
ATOM 1770 C C . ASP A 1 113 ? 98.200 7.302 50.979 1.00 22.61 735 ASP A C 1
ATOM 1771 O O . ASP A 1 113 ? 97.986 7.085 49.787 1.00 24.38 735 ASP A O 1
ATOM 1780 N N . LEU A 1 114 ? 97.439 6.801 51.947 1.00 23.14 736 LEU A N 1
ATOM 1781 C CA . LEU A 1 114 ? 96.232 6.045 51.633 1.00 19.04 736 LEU A CA 1
ATOM 1782 C C . LEU A 1 114 ? 95.098 6.995 51.275 1.00 24.97 736 LEU A C 1
ATOM 1783 O O . LEU A 1 114 ? 94.925 8.034 51.911 1.00 40.07 736 LEU A O 1
ATOM 1799 N N . ASP A 1 115 ? 94.331 6.637 50.251 1.00 26.40 737 ASP A N 1
ATOM 1800 C CA . ASP A 1 115 ? 93.122 7.375 49.913 1.00 26.09 737 ASP A CA 1
ATOM 1801 C C . ASP A 1 115 ? 91.891 6.568 50.310 1.00 17.74 737 ASP A C 1
ATOM 1802 O O . ASP A 1 115 ? 92.000 5.442 50.791 1.00 27.93 737 ASP A O 1
ATOM 1811 N N . ARG A 1 116 ? 90.722 7.156 50.098 1.00 16.34 738 ARG A N 1
ATOM 1812 C CA . ARG A 1 116 ? 89.457 6.525 50.444 1.00 14.77 738 ARG A CA 1
ATOM 1813 C C . ARG A 1 116 ? 89.281 5.172 49.773 1.00 22.54 738 ARG A C 1
ATOM 1814 O O . ARG A 1 116 ? 88.818 4.219 50.395 1.00 30.09 738 ARG A O 1
ATOM 1835 N N . ALA A 1 117 ? 89.637 5.104 48.497 1.00 23.93 739 ALA A N 1
ATOM 1836 C CA . ALA A 1 117 ? 89.466 3.889 47.717 1.00 24.02 739 ALA A CA 1
ATOM 1837 C C . ALA A 1 117 ? 90.257 2.735 48.328 1.00 28.21 739 ALA A C 1
ATOM 1838 O O . ALA A 1 117 ? 89.724 1.642 48.524 1.00 27.47 739 ALA A O 1
ATOM 1845 N N . SER A 1 118 ? 91.528 2.985 48.626 1.00 22.17 740 SER A N 1
ATOM 1846 C CA . SER A 1 118 ? 92.394 1.957 49.186 1.00 32.88 740 SER A CA 1
ATOM 1847 C C . SER A 1 118 ? 91.893 1.544 50.564 1.00 25.78 740 SER A C 1
ATOM 1848 O O . SER A 1 118 ? 92.061 0.400 50.985 1.00 26.87 740 SER A O 1
ATOM 1856 N N . LEU A 1 119 ? 91.264 2.484 51.258 1.00 18.14 741 LEU A N 1
ATOM 1857 C CA . LEU A 1 119 ? 90.716 2.215 52.577 1.00 20.90 741 LEU A CA 1
ATOM 1858 C C . LEU A 1 119 ? 89.474 1.334 52.451 1.00 20.44 741 LEU A C 1
ATOM 1859 O O . LEU A 1 119 ? 89.282 0.398 53.226 1.00 28.17 741 LEU A O 1
ATOM 1875 N N . ASP A 1 120 ? 88.638 1.634 51.461 1.00 23.34 742 ASP A N 1
ATOM 1876 C CA . ASP A 1 120 ? 87.455 0.826 51.185 1.00 33.16 742 ASP A CA 1
ATOM 1877 C C . ASP A 1 120 ? 87.850 -0.580 50.751 1.00 29.68 742 ASP A C 1
ATOM 1878 O O . ASP A 1 120 ? 87.182 -1.557 51.094 1.00 20.11 742 ASP A O 1
ATOM 1887 N N . LEU A 1 121 ? 88.932 -0.677 49.987 1.00 18.16 743 LEU A N 1
ATOM 1888 C CA . LEU A 1 121 ? 89.440 -1.971 49.562 1.00 16.59 743 LEU A CA 1
ATOM 1889 C C . LEU A 1 121 ? 89.737 -2.842 50.775 1.00 19.99 743 LEU A C 1
ATOM 1890 O O . LEU A 1 121 ? 89.304 -3.991 50.845 1.00 20.32 743 LEU A O 1
ATOM 1906 N N . MET A 1 122 ? 90.472 -2.289 51.734 1.00 28.46 744 MET A N 1
ATOM 1907 C CA . MET A 1 122 ? 90.891 -3.055 52.900 1.00 28.04 744 MET A CA 1
ATOM 1908 C C . MET A 1 122 ? 89.690 -3.494 53.735 1.00 15.52 744 MET A C 1
ATOM 1909 O O . MET A 1 122 ? 89.719 -4.543 54.375 1.00 18.18 744 MET A O 1
ATOM 1923 N N . ILE A 1 123 ? 88.634 -2.689 53.726 1.00 19.49 745 ILE A N 1
ATOM 1924 C CA . ILE A 1 123 ? 87.404 -3.049 54.423 1.00 16.23 745 ILE A CA 1
ATOM 1925 C C . ILE A 1 123 ? 86.707 -4.202 53.702 1.00 19.96 745 ILE A C 1
ATOM 1926 O O . ILE A 1 123 ? 86.166 -5.107 54.338 1.00 17.93 745 ILE A O 1
ATOM 1942 N N . ARG A 1 124 ? 86.732 -4.172 52.372 1.00 27.93 746 ARG A N 1
ATOM 1943 C CA . ARG A 1 124 ? 86.197 -5.270 51.574 1.00 23.03 746 ARG A CA 1
ATOM 1944 C C . ARG A 1 124 ? 86.965 -6.561 51.841 1.00 22.84 746 ARG A C 1
ATOM 1945 O O . ARG A 1 124 ? 86.372 -7.632 51.953 1.00 31.43 746 ARG A O 1
ATOM 1966 N N . LEU A 1 125 ? 88.286 -6.455 51.945 1.00 18.43 747 LEU A N 1
ATOM 1967 C CA . LEU A 1 125 ? 89.128 -7.619 52.201 1.00 29.12 747 LEU A CA 1
ATOM 1968 C C . LEU A 1 125 ? 88.843 -8.197 53.584 1.00 29.51 747 LEU A C 1
ATOM 1969 O O . LEU A 1 125 ? 89.032 -9.391 53.820 1.00 28.48 747 LEU A O 1
ATOM 1985 N N . LEU A 1 126 ? 88.384 -7.343 54.492 1.00 29.80 748 LEU A N 1
ATOM 1986 C CA . LEU A 1 126 ? 88.039 -7.769 55.843 1.00 30.65 748 LEU A CA 1
ATOM 1987 C C . LEU A 1 126 ? 86.692 -8.486 55.861 1.00 29.28 748 LEU A C 1
ATOM 1988 O O . LEU A 1 126 ? 86.463 -9.367 56.686 1.00 30.68 748 LEU A O 1
ATOM 2004 N N . GLU A 1 127 ? 85.805 -8.102 54.948 1.00 37.98 749 GLU A N 1
ATOM 2005 C CA . GLU A 1 127 ? 84.467 -8.684 54.877 1.00 34.97 749 GLU A CA 1
ATOM 2006 C C . GLU A 1 127 ? 84.449 -9.982 54.075 1.00 32.54 749 GLU A C 1
ATOM 2007 O O . GLU A 1 127 ? 83.449 -10.700 54.066 1.00 33.74 749 GLU A O 1
ATOM 2019 N N . LEU A 1 128 ? 85.557 -10.277 53.405 1.00 31.82 750 LEU A N 1
ATOM 2020 C CA . LEU A 1 128 ? 85.628 -11.406 52.482 1.00 27.00 750 LEU A CA 1
ATOM 2021 C C . LEU A 1 128 ? 85.392 -12.755 53.162 1.00 28.81 750 LEU A C 1
ATOM 2022 O O . LEU A 1 128 ? 85.840 -12.983 54.286 1.00 37.34 750 LEU A O 1
ATOM 2038 N N . GLU A 1 129 ? 84.689 -13.642 52.462 1.00 41.02 751 GLU A N 1
ATOM 2039 C CA . GLU A 1 129 ? 84.484 -15.013 52.919 1.00 34.54 751 GLU A CA 1
ATOM 2040 C C . GLU A 1 129 ? 84.846 -16.002 51.816 1.00 37.92 751 GLU A C 1
ATOM 2041 O O . GLU A 1 129 ? 84.797 -15.669 50.634 1.00 46.00 751 GLU A O 1
ATOM 2053 N N . GLN A 1 130 ? 85.209 -17.218 52.211 1.00 60.23 752 GLN A N 1
ATOM 2054 C CA . GLN A 1 130 ? 85.474 -18.284 51.252 1.00 62.52 752 GLN A CA 1
ATOM 2055 C C . GLN A 1 130 ? 84.185 -19.024 50.915 1.00 70.57 752 GLN A C 1
ATOM 2056 O O . GLN A 1 130 ? 84.118 -19.759 49.930 1.00 81.65 752 GLN A O 1
ATOM 2070 N N . LEU A 1 138 ? 94.392 -26.002 45.864 1.00 95.49 760 LEU A N 1
ATOM 2071 C CA . LEU A 1 138 ? 94.543 -26.317 44.449 1.00 108.79 760 LEU A CA 1
ATOM 2072 C C . LEU A 1 138 ? 95.941 -25.949 43.960 1.00 114.59 760 LEU A C 1
ATOM 2073 O O . LEU A 1 138 ? 96.523 -26.638 43.122 1.00 114.28 760 LEU A O 1
ATOM 2088 N N . ASN A 1 139 ? 96.466 -24.852 44.495 1.00 110.89 761 ASN A N 1
ATOM 2089 C CA . ASN A 1 139 ? 97.823 -24.406 44.207 1.00 99.13 761 ASN A CA 1
ATOM 2090 C C . ASN A 1 139 ? 98.536 -24.206 45.538 1.00 88.00 761 ASN A C 1
ATOM 2091 O O . ASN A 1 139 ? 98.927 -23.095 45.893 1.00 86.93 761 ASN A O 1
ATOM 2102 N N . GLU A 1 140 ? 98.708 -25.304 46.265 1.00 82.13 762 GLU A N 1
ATOM 2103 C CA . GLU A 1 140 ? 98.951 -25.251 47.703 1.00 82.58 762 GLU A CA 1
ATOM 2104 C C . GLU A 1 140 ? 100.410 -25.071 48.131 1.00 81.77 762 GLU A C 1
ATOM 2105 O O . GLU A 1 140 ? 100.720 -24.169 48.909 1.00 84.92 762 GLU A O 1
ATOM 2117 N N . LYS A 1 141 ? 101.303 -25.922 47.638 1.00 81.37 763 LYS A N 1
ATOM 2118 C CA . LYS A 1 141 ? 102.644 -26.021 48.218 1.00 88.69 763 LYS A CA 1
ATOM 2119 C C . LYS A 1 141 ? 103.540 -24.796 48.004 1.00 80.40 763 LYS A C 1
ATOM 2120 O O . LYS A 1 141 ? 104.561 -24.656 48.679 1.00 79.58 763 LYS A O 1
ATOM 2139 N N . ASP A 1 142 ? 103.170 -23.913 47.082 1.00 70.53 764 ASP A N 1
ATOM 2140 C CA . ASP A 1 142 ? 103.895 -22.651 46.929 1.00 78.85 764 ASP A CA 1
ATOM 2141 C C . ASP A 1 142 ? 103.046 -21.445 47.337 1.00 75.48 764 ASP A C 1
ATOM 2142 O O . ASP A 1 142 ? 103.481 -20.300 47.212 1.00 70.70 764 ASP A O 1
ATOM 2151 N N . MET A 1 143 ? 101.836 -21.707 47.822 1.00 79.31 765 MET A N 1
ATOM 2152 C CA . MET A 1 143 ? 101.074 -20.695 48.544 1.00 69.94 765 MET A CA 1
ATOM 2153 C C . MET A 1 143 ? 101.573 -20.679 49.980 1.00 58.75 765 MET A C 1
ATOM 2154 O O . MET A 1 143 ? 101.568 -19.643 50.641 1.00 59.03 765 MET A O 1
ATOM 2168 N N . ASN A 1 144 ? 102.005 -21.844 50.454 1.00 51.55 766 ASN A N 1
ATOM 2169 C CA . ASN A 1 144 ? 102.605 -21.965 51.776 1.00 50.02 766 ASN A CA 1
ATOM 2170 C C . ASN A 1 144 ? 103.961 -21.268 51.831 1.00 56.85 766 ASN A C 1
ATOM 2171 O O . ASN A 1 144 ? 104.317 -20.666 52.844 1.00 65.35 766 ASN A O 1
ATOM 2182 N N . LYS A 1 145 ? 104.717 -21.353 50.740 1.00 57.72 767 LYS A N 1
ATOM 2183 C CA . LYS A 1 145 ? 105.994 -20.656 50.649 1.00 55.92 767 LYS A CA 1
ATOM 2184 C C . LYS A 1 145 ? 105.759 -19.150 50.659 1.00 54.58 767 LYS A C 1
ATOM 2185 O O . LYS A 1 145 ? 106.568 -18.389 51.189 1.00 57.28 767 LYS A O 1
ATOM 2204 N N . ILE A 1 146 ? 104.644 -18.727 50.072 1.00 54.74 768 ILE A N 1
ATOM 2205 C CA . ILE A 1 146 ? 104.260 -17.322 50.081 1.00 43.17 768 ILE A CA 1
ATOM 2206 C C . ILE A 1 146 ? 103.784 -16.911 51.472 1.00 47.20 768 ILE A C 1
ATOM 2207 O O . ILE A 1 146 ? 104.113 -15.827 51.951 1.00 43.42 768 ILE A O 1
ATOM 2223 N N . LYS A 1 147 ? 103.013 -17.782 52.115 1.00 46.78 769 LYS A N 1
ATOM 2224 C CA . LYS A 1 147 ? 102.531 -17.525 53.468 1.00 35.78 769 LYS A CA 1
ATOM 2225 C C . LYS A 1 147 ? 103.695 -17.424 54.449 1.00 44.24 769 LYS A C 1
ATOM 2226 O O . LYS A 1 147 ? 103.710 -16.556 55.322 1.00 46.35 769 LYS A O 1
ATOM 2245 N N . GLU A 1 148 ? 104.668 -18.316 54.302 1.00 42.52 770 GLU A N 1
ATOM 2246 C CA . GLU A 1 148 ? 105.840 -18.316 55.165 1.00 40.07 770 GLU A CA 1
ATOM 2247 C C . GLU A 1 148 ? 106.636 -17.032 54.959 1.00 39.77 770 GLU A C 1
ATOM 2248 O O . GLU A 1 148 ? 107.148 -16.444 55.912 1.00 45.20 770 GLU A O 1
ATOM 2260 N N . LYS A 1 149 ? 106.730 -16.600 53.705 1.00 33.69 771 LYS A N 1
ATOM 2261 C CA . LYS A 1 149 ? 107.432 -15.367 53.365 1.00 35.53 771 LYS A CA 1
ATOM 2262 C C . LYS A 1 149 ? 106.738 -14.166 54.001 1.00 47.10 771 LYS A C 1
ATOM 2263 O O . LYS A 1 149 ? 107.392 -13.242 54.485 1.00 46.36 771 LYS A O 1
ATOM 2282 N N . ILE A 1 150 ? 105.408 -14.188 53.996 1.00 42.80 772 ILE A N 1
ATOM 2283 C CA . ILE A 1 150 ? 104.618 -13.116 54.593 1.00 35.26 772 ILE A CA 1
ATOM 2284 C C . ILE A 1 150 ? 104.794 -13.091 56.108 1.00 42.20 772 ILE A C 1
ATOM 2285 O O . ILE A 1 150 ? 104.930 -12.026 56.709 1.00 33.64 772 ILE A O 1
ATOM 2301 N N . ARG A 1 151 ? 104.788 -14.271 56.720 1.00 42.80 773 ARG A N 1
ATOM 2302 C CA . ARG A 1 151 ? 104.965 -14.396 58.162 1.00 43.91 773 ARG A CA 1
ATOM 2303 C C . ARG A 1 151 ? 106.288 -13.785 58.613 1.00 45.29 773 ARG A C 1
ATOM 2304 O O . ARG A 1 151 ? 106.346 -13.074 59.615 1.00 45.55 773 ARG A O 1
ATOM 2325 N N . ARG A 1 152 ? 107.350 -14.075 57.869 1.00 39.22 774 ARG A N 1
ATOM 2326 C CA . ARG A 1 152 ? 108.677 -13.573 58.203 1.00 36.33 774 ARG A CA 1
ATOM 2327 C C . ARG A 1 152 ? 108.745 -12.054 58.056 1.00 41.73 774 ARG A C 1
ATOM 2328 O O . ARG A 1 152 ? 109.428 -11.380 58.827 1.00 46.06 774 ARG A O 1
ATOM 2349 N N . LEU A 1 153 ? 108.035 -11.519 57.068 1.00 38.54 775 LEU A N 1
ATOM 2350 C CA . LEU A 1 153 ? 107.962 -10.072 56.884 1.00 36.34 775 LEU A CA 1
ATOM 2351 C C . LEU A 1 153 ? 107.233 -9.417 58.052 1.00 42.48 775 LEU A C 1
ATOM 2352 O O . LEU A 1 153 ? 107.612 -8.337 58.507 1.00 35.43 775 LEU A O 1
ATOM 2368 N N . CYS A 1 154 ? 106.184 -10.075 58.531 1.00 37.77 776 CYS A N 1
ATOM 2369 C CA . CYS A 1 154 ? 105.402 -9.551 59.642 1.00 43.44 776 CYS A CA 1
ATOM 2370 C C . CYS A 1 154 ? 106.253 -9.439 60.900 1.00 45.27 776 CYS A C 1
ATOM 2371 O O . CYS A 1 154 ? 106.212 -8.427 61.598 1.00 41.17 776 CYS A O 1
ATOM 2379 N N . GLU A 1 155 ? 107.023 -10.484 61.186 1.00 49.83 777 GLU A N 1
ATOM 2380 C CA . GLU A 1 155 ? 107.927 -10.478 62.328 1.00 34.08 777 GLU A CA 1
ATOM 2381 C C . GLU A 1 155 ? 108.946 -9.351 62.201 1.00 31.39 777 GLU A C 1
ATOM 2382 O O . GLU A 1 155 ? 109.143 -8.570 63.129 1.00 50.09 777 GLU A O 1
ATOM 2394 N N . THR A 1 156 ? 109.579 -9.268 61.036 1.00 30.57 778 THR A N 1
ATOM 2395 C CA . THR A 1 156 ? 110.627 -8.282 60.786 1.00 23.72 778 THR A CA 1
ATOM 2396 C C . THR A 1 156 ? 110.121 -6.848 60.908 1.00 32.79 778 THR A C 1
ATOM 2397 O O . THR A 1 156 ? 110.773 -6.000 61.515 1.00 57.15 778 THR A O 1
ATOM 2408 N N . VAL A 1 157 ? 108.959 -6.581 60.323 1.00 39.28 779 VAL A N 1
ATOM 2409 C CA . VAL A 1 157 ? 108.456 -5.215 60.201 1.00 24.59 779 VAL A CA 1
ATOM 2410 C C . VAL A 1 157 ? 107.673 -4.758 61.429 1.00 31.81 779 VAL A C 1
ATOM 2411 O O . VAL A 1 157 ? 107.783 -3.604 61.843 1.00 36.93 779 VAL A O 1
ATOM 2424 N N . HIS A 1 158 ? 106.889 -5.659 62.011 1.00 41.63 780 HIS A N 1
ATOM 2425 C CA . HIS A 1 158 ? 105.991 -5.294 63.103 1.00 35.79 780 HIS A CA 1
ATOM 2426 C C . HIS A 1 158 ? 106.344 -5.948 64.432 1.00 39.76 780 HIS A C 1
ATOM 2427 O O . HIS A 1 158 ? 105.719 -5.651 65.449 1.00 53.42 780 HIS A O 1
ATOM 2442 N N . ASN A 1 159 ? 107.329 -6.840 64.433 1.00 49.78 781 ASN A N 1
ATOM 2443 C CA . ASN A 1 159 ? 107.638 -7.604 65.634 1.00 55.54 781 ASN A CA 1
ATOM 2444 C C . ASN A 1 159 ? 106.436 -8.477 65.978 1.00 53.41 781 ASN A C 1
ATOM 2445 O O . ASN A 1 159 ? 106.221 -8.842 67.133 1.00 60.21 781 ASN A O 1
ATOM 2456 N N . LYS A 1 160 ? 105.656 -8.802 64.952 1.00 62.62 782 LYS A N 1
ATOM 2457 C CA . LYS A 1 160 ? 104.411 -9.542 65.112 1.00 68.25 782 LYS A CA 1
ATOM 2458 C C . LYS A 1 160 ? 104.591 -10.979 64.641 1.00 74.22 782 LYS A C 1
ATOM 2459 O O . LYS A 1 160 ? 104.859 -11.226 63.463 1.00 80.14 782 LYS A O 1
ATOM 2478 N N . HIS A 1 161 ? 104.441 -11.925 65.562 1.00 67.82 783 HIS A N 1
ATOM 2479 C CA . HIS A 1 161 ? 104.599 -13.338 65.237 1.00 68.69 783 HIS A CA 1
ATOM 2480 C C . HIS A 1 161 ? 103.244 -14.011 65.053 1.00 58.04 783 HIS A C 1
ATOM 2481 O O . HIS A 1 161 ? 102.478 -14.161 66.004 1.00 52.70 783 HIS A O 1
ATOM 2496 N N . LEU A 1 162 ? 102.958 -14.412 63.818 1.00 48.26 784 LEU A N 1
ATOM 2497 C CA . LEU A 1 162 ? 101.702 -15.074 63.489 1.00 56.13 784 LEU A CA 1
ATOM 2498 C C . LEU A 1 162 ? 101.940 -16.532 63.121 1.00 57.64 784 LEU A C 1
ATOM 2499 O O . LEU A 1 162 ? 102.952 -16.871 62.507 1.00 58.09 784 LEU A O 1
ATOM 2515 N N . ASP A 1 163 ? 100.998 -17.390 63.497 1.00 51.14 785 ASP A N 1
ATOM 2516 C CA . ASP A 1 163 ? 101.023 -18.784 63.075 1.00 58.46 785 ASP A CA 1
ATOM 2517 C C . ASP A 1 163 ? 100.602 -18.833 61.609 1.00 47.74 785 ASP A C 1
ATOM 2518 O O . ASP A 1 163 ? 99.773 -18.034 61.174 1.00 44.39 785 ASP A O 1
ATOM 2527 N N . LEU A 1 164 ? 101.168 -19.764 60.847 1.00 42.08 786 LEU A N 1
ATOM 2528 C CA . LEU A 1 164 ? 100.835 -19.892 59.428 1.00 56.91 786 LEU A CA 1
ATOM 2529 C C . LEU A 1 164 ? 99.337 -20.089 59.214 1.00 57.96 786 LEU A C 1
ATOM 2530 O O . LEU A 1 164 ? 98.797 -19.724 58.170 1.00 63.91 786 LEU A O 1
ATOM 2546 N N . GLU A 1 165 ? 98.672 -20.670 60.207 1.00 49.36 787 GLU A N 1
ATOM 2547 C CA . GLU A 1 165 ? 97.227 -20.868 60.147 1.00 57.95 787 GLU A CA 1
ATOM 2548 C C . GLU A 1 165 ? 96.484 -19.534 60.210 1.00 57.32 787 GLU A C 1
ATOM 2549 O O . GLU A 1 165 ? 95.290 -19.464 59.922 1.00 51.03 787 GLU A O 1
ATOM 2561 N N . ASN A 1 166 ? 97.202 -18.478 60.585 1.00 51.52 788 ASN A N 1
ATOM 2562 C CA . ASN A 1 166 ? 96.620 -17.146 60.686 1.00 48.54 788 ASN A CA 1
ATOM 2563 C C . ASN A 1 166 ? 97.113 -16.198 59.597 1.00 42.65 788 ASN A C 1
ATOM 2564 O O . ASN A 1 166 ? 96.745 -15.024 59.579 1.00 41.45 788 ASN A O 1
ATOM 2575 N N . ILE A 1 167 ? 97.946 -16.702 58.691 1.00 37.15 789 ILE A N 1
ATOM 2576 C CA . ILE A 1 167 ? 98.337 -15.925 57.523 1.00 36.17 789 ILE A CA 1
ATOM 2577 C C . ILE A 1 167 ? 97.222 -16.039 56.492 1.00 32.26 789 ILE A C 1
ATOM 2578 O O . ILE A 1 167 ? 97.393 -16.645 55.435 1.00 41.61 789 ILE A O 1
ATOM 2594 N N . THR A 1 168 ? 96.072 -15.463 56.826 1.00 38.51 790 THR A N 1
ATOM 2595 C CA . THR A 1 168 ? 94.922 -15.450 55.935 1.00 28.17 790 THR A CA 1
ATOM 2596 C C . THR A 1 168 ? 94.559 -14.005 55.619 1.00 35.03 790 THR A C 1
ATOM 2597 O O . THR A 1 168 ? 95.163 -13.075 56.155 1.00 34.93 790 THR A O 1
ATOM 2608 N N . THR A 1 169 ? 93.574 -13.817 54.749 1.00 33.44 791 THR A N 1
ATOM 2609 C CA . THR A 1 169 ? 93.173 -12.480 54.330 1.00 22.60 791 THR A CA 1
ATOM 2610 C C . THR A 1 169 ? 92.427 -11.757 55.447 1.00 29.29 791 THR A C 1
ATOM 2611 O O . THR A 1 169 ? 92.656 -10.573 55.694 1.00 24.04 791 THR A O 1
ATOM 2622 N N . GLY A 1 170 ? 91.532 -12.476 56.116 1.00 21.75 792 GLY A N 1
ATOM 2623 C CA . GLY A 1 170 ? 90.766 -11.912 57.211 1.00 20.54 792 GLY A CA 1
ATOM 2624 C C . GLY A 1 170 ? 91.666 -11.436 58.334 1.00 31.57 792 GLY A C 1
ATOM 2625 O O . GLY A 1 170 ? 91.437 -10.377 58.921 1.00 24.66 792 GLY A O 1
ATOM 2629 N N . HIS A 1 171 ? 92.696 -12.221 58.630 1.00 24.67 793 HIS A N 1
ATOM 2630 C CA . HIS A 1 171 ? 93.645 -11.871 59.679 1.00 25.59 793 HIS A CA 1
ATOM 2631 C C . HIS A 1 171 ? 94.482 -10.658 59.294 1.00 24.49 793 HIS A C 1
ATOM 2632 O O . HIS A 1 171 ? 94.630 -9.726 60.083 1.00 29.54 793 HIS A O 1
ATOM 2647 N N . LEU A 1 172 ? 95.025 -10.664 58.082 1.00 22.86 794 LEU A N 1
ATOM 2648 C CA . LEU A 1 172 ? 95.942 -9.607 57.675 1.00 28.23 794 LEU A CA 1
ATOM 2649 C C . LEU A 1 172 ? 95.218 -8.292 57.407 1.00 23.91 794 LEU A C 1
ATOM 2650 O O . LEU A 1 172 ? 95.775 -7.218 57.625 1.00 31.20 794 LEU A O 1
ATOM 2666 N N . ALA A 1 173 ? 93.976 -8.371 56.948 1.00 25.75 795 ALA A N 1
ATOM 2667 C CA . ALA A 1 173 ? 93.173 -7.168 56.789 1.00 21.94 795 ALA A CA 1
ATOM 2668 C C . ALA A 1 173 ? 92.842 -6.601 58.163 1.00 24.34 795 ALA A C 1
ATOM 2669 O O . ALA A 1 173 ? 92.853 -5.386 58.361 1.00 26.52 795 ALA A O 1
ATOM 2676 N N . MET A 1 174 ? 92.558 -7.485 59.116 1.00 29.64 796 MET A N 1
ATOM 2677 C CA . MET A 1 174 ? 92.272 -7.060 60.482 1.00 27.74 796 MET A CA 1
ATOM 2678 C C . MET A 1 174 ? 93.490 -6.381 61.099 1.00 23.66 796 MET A C 1
ATOM 2679 O O . MET A 1 174 ? 93.379 -5.308 61.690 1.00 25.01 796 MET A O 1
ATOM 2693 N N . GLU A 1 175 ? 94.651 -7.016 60.965 1.00 16.63 797 GLU A N 1
ATOM 2694 C CA . GLU A 1 175 ? 95.883 -6.483 61.535 1.00 18.25 797 GLU A CA 1
ATOM 2695 C C . GLU A 1 175 ? 96.219 -5.135 60.904 1.00 17.65 797 GLU A C 1
ATOM 2696 O O . GLU A 1 175 ? 96.776 -4.253 61.559 1.00 29.62 797 GLU A O 1
ATOM 2708 N N . THR A 1 176 ? 95.878 -4.983 59.629 1.00 24.06 798 THR A N 1
ATOM 2709 C CA . THR A 1 176 ? 96.104 -3.729 58.922 1.00 24.42 798 THR A CA 1
ATOM 2710 C C . THR A 1 176 ? 95.237 -2.627 59.521 1.00 24.52 798 THR A C 1
ATOM 2711 O O . THR A 1 176 ? 95.711 -1.522 59.778 1.00 19.97 798 THR A O 1
ATOM 2722 N N . LEU A 1 177 ? 93.964 -2.939 59.738 1.00 18.66 799 LEU A N 1
ATOM 2723 C CA . LEU A 1 177 ? 93.016 -1.970 60.275 1.00 19.84 799 LEU A CA 1
ATOM 2724 C C . LEU A 1 177 ? 93.296 -1.647 61.744 1.00 24.43 799 LEU A C 1
ATOM 2725 O O . LEU A 1 177 ? 93.015 -0.540 62.206 1.00 18.28 799 LEU A O 1
ATOM 2741 N N . LEU A 1 178 ? 93.849 -2.608 62.477 1.00 21.65 800 LEU A N 1
ATOM 2742 C CA . LEU A 1 178 ? 94.270 -2.359 63.851 1.00 21.95 800 LEU A CA 1
ATOM 2743 C C . LEU A 1 178 ? 95.509 -1.476 63.854 1.00 15.50 800 LEU A C 1
ATOM 2744 O O . LEU A 1 178 ? 95.635 -0.567 64.674 1.00 24.40 800 LEU A O 1
ATOM 2760 N N . SER A 1 179 ? 96.419 -1.748 62.924 1.00 22.42 801 SER A N 1
ATOM 2761 C CA . SER A 1 179 ? 97.656 -0.987 62.811 1.00 14.17 801 SER A CA 1
ATOM 2762 C C . SER A 1 179 ? 97.388 0.451 62.373 1.00 25.16 801 SER A C 1
ATOM 2763 O O . SER A 1 179 ? 98.079 1.374 62.801 1.00 24.18 801 SER A O 1
ATOM 2771 N N . LEU A 1 180 ? 96.383 0.638 61.523 1.00 28.08 802 LEU A N 1
ATOM 2772 C CA . LEU A 1 180 ? 96.017 1.973 61.060 1.00 27.87 802 LEU A CA 1
ATOM 2773 C C . LEU A 1 180 ? 95.316 2.790 62.145 1.00 25.57 802 LEU A C 1
ATOM 2774 O O . LEU A 1 180 ? 95.286 4.018 62.070 1.00 23.77 802 LEU A O 1
ATOM 2790 N N . THR A 1 181 ? 94.759 2.115 63.150 1.00 19.77 803 THR A N 1
ATOM 2791 C CA . THR A 1 181 ? 93.989 2.797 64.189 1.00 25.99 803 THR A CA 1
ATOM 2792 C C . THR A 1 181 ? 94.573 2.592 65.586 1.00 21.54 803 THR A C 1
ATOM 2793 O O . THR A 1 181 ? 93.875 2.746 66.586 1.00 34.42 803 THR A O 1
ATOM 2804 N N . SER A 1 182 ? 95.854 2.247 65.654 1.00 40.63 804 SER A N 1
ATOM 2805 C CA . SER A 1 182 ? 96.532 2.083 66.935 1.00 26.41 804 SER A CA 1
ATOM 2806 C C . SER A 1 182 ? 96.983 3.433 67.486 1.00 23.42 804 SER A C 1
ATOM 2807 O O . SER A 1 182 ? 96.796 4.467 66.846 1.00 26.27 804 SER A O 1
ATOM 2815 N N . LYS A 1 183 ? 97.573 3.416 68.677 1.00 29.84 805 LYS A N 1
ATOM 2816 C CA . LYS A 1 183 ? 98.144 4.623 69.266 1.00 31.80 805 LYS A CA 1
ATOM 2817 C C . LYS A 1 183 ? 99.236 5.184 68.362 1.00 30.01 805 LYS A C 1
ATOM 2818 O O . LYS A 1 183 ? 99.292 6.386 68.106 1.00 45.52 805 LYS A O 1
ATOM 2837 N N . ARG A 1 184 ? 100.098 4.298 67.874 1.00 29.41 806 ARG A N 1
ATOM 2838 C CA . ARG A 1 184 ? 101.200 4.685 67.002 1.00 22.91 806 ARG A CA 1
ATOM 2839 C C . ARG A 1 184 ? 100.713 5.477 65.792 1.00 30.79 806 ARG A C 1
ATOM 2840 O O . ARG A 1 184 ? 101.379 6.407 65.341 1.00 41.20 806 ARG A O 1
ATOM 2861 N N . ALA A 1 185 ? 99.546 5.103 65.277 1.00 37.71 807 ALA A N 1
ATOM 2862 C CA . ALA A 1 185 ? 99.021 5.676 64.041 1.00 36.52 807 ALA A CA 1
ATOM 2863 C C . ALA A 1 185 ? 98.408 7.054 64.267 1.00 33.86 807 ALA A C 1
ATOM 2864 O O . ALA A 1 185 ? 98.392 7.890 63.365 1.00 33.51 807 ALA A O 1
ATOM 2871 N N . GLY A 1 186 ? 97.904 7.286 65.473 1.00 33.89 808 GLY A N 1
ATOM 2872 C CA . GLY A 1 186 ? 97.182 8.509 65.767 1.00 29.48 808 GLY A CA 1
ATOM 2873 C C . GLY A 1 186 ? 95.695 8.299 65.565 1.00 33.41 808 GLY A C 1
ATOM 2874 O O . GLY A 1 186 ? 95.203 7.179 65.701 1.00 41.20 808 GLY A O 1
ATOM 2878 N N . ASP A 1 187 ? 94.979 9.366 65.223 1.00 23.10 809 ASP A N 1
ATOM 2879 C CA . ASP A 1 187 ? 93.523 9.309 65.151 1.00 21.68 809 ASP A CA 1
ATOM 2880 C C . ASP A 1 187 ? 92.966 9.477 63.739 1.00 20.11 809 ASP A C 1
ATOM 2881 O O . ASP A 1 187 ? 91.764 9.330 63.526 1.00 24.14 809 ASP A O 1
ATOM 2890 N N . TRP A 1 188 ? 93.832 9.769 62.774 1.00 28.65 810 TRP A N 1
ATOM 2891 C CA . TRP A 1 188 ? 93.378 10.059 61.415 1.00 19.23 810 TRP A CA 1
ATOM 2892 C C . TRP A 1 188 ? 92.384 9.019 60.896 1.00 27.25 810 TRP A C 1
ATOM 2893 O O . TRP A 1 188 ? 91.290 9.367 60.451 1.00 27.69 810 TRP A O 1
ATOM 2914 N N . PHE A 1 189 ? 92.757 7.745 60.956 1.00 16.43 811 PHE A N 1
ATOM 2915 C CA . PHE A 1 189 ? 91.936 6.703 60.348 1.00 16.49 811 PHE A CA 1
ATOM 2916 C C . PHE A 1 189 ? 90.759 6.278 61.222 1.00 20.97 811 PHE A C 1
ATOM 2917 O O . PHE A 1 189 ? 89.748 5.798 60.707 1.00 16.55 811 PHE A O 1
ATOM 2934 N N . LYS A 1 190 ? 90.878 6.458 62.534 1.00 16.34 812 LYS A N 1
ATOM 2935 C CA . LYS A 1 190 ? 89.723 6.293 63.410 1.00 24.98 812 LYS A CA 1
ATOM 2936 C C . LYS A 1 190 ? 88.630 7.249 62.952 1.00 19.25 812 LYS A C 1
ATOM 2937 O O . LYS A 1 190 ? 87.447 6.908 62.951 1.00 22.27 812 LYS A O 1
ATOM 2956 N N . GLU A 1 191 ? 89.044 8.452 62.564 1.00 19.67 813 GLU A N 1
ATOM 2957 C CA . GLU A 1 191 ? 88.122 9.481 62.099 1.00 17.93 813 GLU A CA 1
ATOM 2958 C C . GLU A 1 191 ? 87.591 9.177 60.701 1.00 15.35 813 GLU A C 1
ATOM 2959 O O . GLU A 1 191 ? 86.391 9.294 60.448 1.00 28.64 813 GLU A O 1
ATOM 2971 N N . GLU A 1 192 ? 88.484 8.789 59.797 1.00 25.32 814 GLU A N 1
ATOM 2972 C CA . GLU A 1 192 ? 88.112 8.602 58.397 1.00 31.01 814 GLU A CA 1
ATOM 2973 C C . GLU A 1 192 ? 87.173 7.413 58.208 1.00 18.13 814 GLU A C 1
ATOM 2974 O O . GLU A 1 192 ? 86.273 7.456 57.372 1.00 19.79 814 GLU A O 1
ATOM 2986 N N . LEU A 1 193 ? 87.385 6.354 58.983 1.00 16.48 815 LEU A N 1
ATOM 2987 C CA . LEU A 1 193 ? 86.536 5.170 58.898 1.00 13.86 815 LEU A CA 1
ATOM 2988 C C . LEU A 1 193 ? 85.082 5.514 59.206 1.00 19.72 815 LEU A C 1
ATOM 2989 O O . LEU A 1 193 ? 84.163 4.925 58.635 1.00 28.12 815 LEU A O 1
ATOM 3005 N N . ARG A 1 194 ? 84.874 6.470 60.104 1.00 16.34 816 ARG A N 1
ATOM 3006 C CA . ARG A 1 194 ? 83.526 6.909 60.441 1.00 30.21 816 ARG A CA 1
ATOM 3007 C C . ARG A 1 194 ? 82.945 7.774 59.333 1.00 24.07 816 ARG A C 1
ATOM 3008 O O . ARG A 1 194 ? 81.867 7.498 58.809 1.00 29.61 816 ARG A O 1
ATOM 3029 N N . LEU A 1 195 ? 83.676 8.825 58.983 1.00 18.64 817 LEU A N 1
ATOM 3030 C CA . LEU A 1 195 ? 83.148 9.881 58.128 1.00 31.28 817 LEU A CA 1
ATOM 3031 C C . LEU A 1 195 ? 82.881 9.439 56.695 1.00 22.55 817 LEU A C 1
ATOM 3032 O O . LEU A 1 195 ? 82.075 10.051 55.992 1.00 26.03 817 LEU A O 1
ATOM 3048 N N . LEU A 1 196 ? 83.546 8.375 56.266 1.00 19.25 818 LEU A N 1
ATOM 3049 C CA . LEU A 1 196 ? 83.419 7.922 54.890 1.00 26.30 818 LEU A CA 1
ATOM 3050 C C . LEU A 1 196 ? 82.71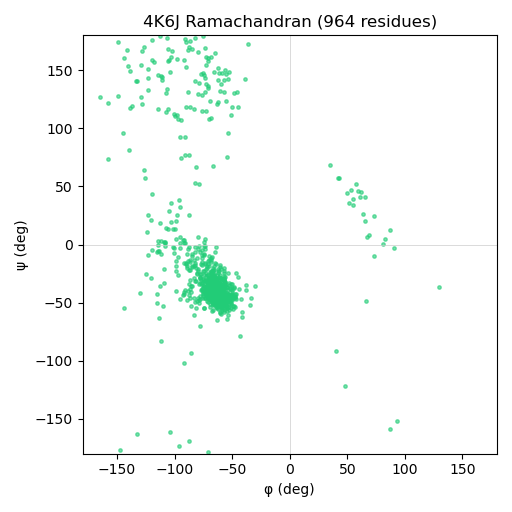3 6.571 54.771 1.00 26.12 818 LEU A C 1
ATOM 3051 O O . LEU A 1 196 ? 82.815 5.892 53.750 1.00 25.98 818 LEU A O 1
ATOM 3067 N N . GLY A 1 197 ? 81.993 6.192 55.823 1.00 20.36 819 GLY A N 1
ATOM 3068 C CA . GLY A 1 197 ? 81.083 5.063 55.760 1.00 15.45 819 GLY A CA 1
ATOM 3069 C C . GLY A 1 197 ? 81.689 3.724 56.130 1.00 19.63 819 GLY A C 1
ATOM 3070 O O . GLY A 1 197 ? 80.990 2.712 56.161 1.00 24.94 819 GLY A O 1
ATOM 3074 N N . GLY A 1 198 ? 82.985 3.710 56.417 1.00 25.09 820 GLY A N 1
ATOM 3075 C CA . GLY A 1 198 ? 83.676 2.473 56.737 1.00 17.29 820 GLY A CA 1
ATOM 3076 C C . GLY A 1 198 ? 83.041 1.697 57.877 1.00 22.97 820 GLY A C 1
ATOM 3077 O O . GLY A 1 198 ? 82.838 0.488 57.774 1.00 22.81 820 GLY A O 1
ATOM 3081 N N . LEU A 1 199 ? 82.726 2.387 58.969 1.00 22.43 821 LEU A N 1
ATOM 3082 C CA . LEU A 1 199 ? 82.165 1.729 60.145 1.00 14.91 821 LEU A CA 1
ATOM 3083 C C . LEU A 1 199 ? 80.765 1.175 59.872 1.00 21.19 821 LEU A C 1
ATOM 3084 O O . LEU A 1 199 ? 80.345 0.204 60.500 1.00 29.79 821 LEU A O 1
ATOM 3100 N N . ASP A 1 200 ? 80.044 1.786 58.936 1.00 14.67 822 ASP A N 1
ATOM 3101 C CA . ASP A 1 200 ? 78.722 1.287 58.562 1.00 17.19 822 ASP A CA 1
ATOM 3102 C C . ASP A 1 200 ? 78.837 -0.139 58.043 1.00 20.88 822 ASP A C 1
ATOM 3103 O O . ASP A 1 200 ? 78.036 -1.009 58.383 1.00 26.62 822 ASP A O 1
ATOM 3112 N N . HIS A 1 201 ? 79.853 -0.369 57.220 1.00 23.39 823 HIS A N 1
ATOM 3113 C CA . HIS A 1 201 ? 80.029 -1.650 56.554 1.00 21.06 823 HIS A CA 1
ATOM 3114 C C . HIS A 1 201 ? 80.524 -2.722 57.515 1.00 21.15 823 HIS A C 1
ATOM 3115 O O . HIS A 1 201 ? 80.136 -3.886 57.407 1.00 27.55 823 HIS A O 1
ATOM 3130 N N . ILE A 1 202 ? 81.376 -2.328 58.454 1.00 24.13 824 ILE A N 1
ATOM 3131 C CA . ILE A 1 202 ? 81.896 -3.271 59.432 1.00 17.24 824 ILE A CA 1
ATOM 3132 C C . ILE A 1 202 ? 80.784 -3.729 60.374 1.00 18.81 824 ILE A C 1
ATOM 3133 O O . ILE A 1 202 ? 80.753 -4.888 60.780 1.00 19.41 824 ILE A O 1
ATOM 3149 N N . VAL A 1 203 ? 79.867 -2.824 60.707 1.00 16.30 825 VAL A N 1
ATOM 3150 C CA . VAL A 1 203 ? 78.725 -3.174 61.548 1.00 17.95 825 VAL A CA 1
ATOM 3151 C C . VAL A 1 203 ? 77.772 -4.099 60.798 1.00 20.18 825 VAL A C 1
ATOM 3152 O O . VAL A 1 203 ? 77.309 -5.099 61.345 1.00 24.78 825 VAL A O 1
ATOM 3165 N N . ASP A 1 204 ? 77.480 -3.758 59.547 1.00 35.80 826 ASP A N 1
ATOM 3166 C CA . ASP A 1 204 ? 76.601 -4.573 58.716 1.00 28.36 826 ASP A CA 1
ATOM 3167 C C . ASP A 1 204 ? 77.135 -5.998 58.621 1.00 22.45 826 ASP A C 1
ATOM 3168 O O . ASP A 1 204 ? 76.371 -6.961 58.653 1.00 21.73 826 ASP A O 1
ATOM 3177 N N . LYS A 1 205 ? 78.452 -6.121 58.510 1.00 21.56 827 LYS A N 1
ATOM 3178 C CA . LYS A 1 205 ? 79.099 -7.423 58.436 1.00 22.34 827 LYS A CA 1
ATOM 3179 C C . LYS A 1 205 ? 78.926 -8.179 59.753 1.00 25.66 827 LYS A C 1
ATOM 3180 O O . LYS A 1 205 ? 78.701 -9.390 59.755 1.00 27.75 827 LYS A O 1
ATOM 3199 N N . VAL A 1 206 ? 79.027 -7.463 60.871 1.00 18.84 828 VAL A N 1
ATOM 3200 C CA . VAL A 1 206 ? 78.810 -8.074 62.180 1.00 24.91 828 VAL A CA 1
ATOM 3201 C C . VAL A 1 206 ? 77.395 -8.634 62.268 1.00 24.01 828 VAL A C 1
ATOM 3202 O O . VAL A 1 206 ? 77.174 -9.699 62.842 1.00 24.74 828 VAL A O 1
ATOM 3215 N N . LYS A 1 207 ? 76.440 -7.913 61.690 1.00 19.58 829 LYS A N 1
ATOM 3216 C CA . LYS A 1 207 ? 75.045 -8.332 61.716 1.00 30.05 829 LYS A CA 1
ATOM 3217 C C . LYS A 1 207 ? 74.828 -9.596 60.892 1.00 26.01 829 LYS A C 1
ATOM 3218 O O . LYS A 1 207 ? 74.136 -10.515 61.327 1.00 34.06 829 LYS A O 1
ATOM 3237 N N . GLU A 1 208 ? 75.412 -9.636 59.700 1.00 37.27 830 GLU A N 1
ATOM 3238 C CA . GLU A 1 208 ? 75.315 -10.813 58.851 1.00 35.43 830 GLU A CA 1
ATOM 3239 C C . GLU A 1 208 ? 75.785 -12.045 59.615 1.00 29.96 830 GLU A C 1
ATOM 3240 O O . GLU A 1 208 ? 75.046 -13.018 59.762 1.00 34.93 830 GLU A O 1
ATOM 3252 N N . CYS A 1 209 ? 77.019 -11.985 60.106 1.00 28.35 831 CYS A N 1
ATOM 3253 C CA . CYS A 1 209 ? 77.634 -13.107 60.802 1.00 20.33 831 CYS A CA 1
ATOM 3254 C C . CYS A 1 209 ? 76.814 -13.556 62.010 1.00 24.76 831 CYS A C 1
ATOM 3255 O O . CYS A 1 209 ? 76.633 -14.751 62.240 1.00 24.02 831 CYS A O 1
ATOM 3263 N N . VAL A 1 210 ? 76.324 -12.595 62.783 1.00 24.75 832 VAL A N 1
ATOM 3264 C CA . VAL A 1 210 ? 75.589 -12.902 64.005 1.00 27.01 832 VAL A CA 1
ATOM 3265 C C . VAL A 1 210 ? 74.234 -13.531 63.691 1.00 28.05 832 VAL A C 1
ATOM 3266 O O . VAL A 1 210 ? 73.712 -14.328 64.472 1.00 37.43 832 VAL A O 1
ATOM 3279 N N . ASP A 1 211 ? 73.671 -13.179 62.540 1.00 38.82 833 ASP A N 1
ATOM 3280 C CA . ASP A 1 211 ? 72.400 -13.750 62.108 1.00 29.47 833 ASP A CA 1
ATOM 3281 C C . ASP A 1 211 ? 72.559 -15.212 61.681 1.00 29.26 833 ASP A C 1
ATOM 3282 O O . ASP A 1 211 ? 71.584 -15.962 61.643 1.00 37.60 833 ASP A O 1
ATOM 3291 N N . HIS A 1 212 ? 73.788 -15.615 61.366 1.00 40.24 834 HIS A N 1
ATOM 3292 C CA . HIS A 1 212 ? 74.064 -16.989 60.951 1.00 42.40 834 HIS A CA 1
ATOM 3293 C C . HIS A 1 212 ? 74.276 -17.926 62.140 1.00 40.68 834 HIS A C 1
ATOM 3294 O O . HIS A 1 212 ? 74.183 -19.146 61.996 1.00 52.38 834 HIS A O 1
ATOM 3309 N N . LEU A 1 213 ? 74.556 -17.360 63.311 1.00 51.79 835 LEU A N 1
ATOM 3310 C CA . LEU A 1 213 ? 74.644 -18.155 64.531 1.00 47.71 835 LEU A CA 1
ATOM 3311 C C . LEU A 1 213 ? 73.248 -18.605 64.935 1.00 65.92 835 LEU A C 1
ATOM 3312 O O . LEU A 1 213 ? 73.070 -19.692 65.486 1.00 70.53 835 LEU A O 1
ATOM 3328 N N . SER A 1 214 ? 72.261 -17.757 64.661 1.00 83.62 836 SER A N 1
ATOM 3329 C CA . SER A 1 214 ? 70.882 -18.022 65.054 1.00 95.77 836 SER A CA 1
ATOM 3330 C C . SER A 1 214 ? 70.343 -19.261 64.347 1.00 100.93 836 SER A C 1
ATOM 3331 O O . SER A 1 214 ? 69.527 -19.997 64.900 1.00 102.91 836 SER A O 1
ATOM 3339 N N . ARG A 1 215 ? 70.795 -19.479 63.116 1.00 103.84 837 ARG A N 1
ATOM 3340 C CA . ARG A 1 215 ? 70.474 -20.703 62.397 1.00 106.76 837 ARG A CA 1
ATOM 3341 C C . ARG A 1 215 ? 71.312 -21.836 62.975 1.00 110.77 837 ARG A C 1
ATOM 3342 O O . ARG A 1 215 ? 72.107 -21.623 63.891 1.00 104.47 837 ARG A O 1
ATOM 3363 N N . ASP A 1 216 ? 71.139 -23.038 62.437 1.00 115.47 838 ASP A N 1
ATOM 3364 C CA . ASP A 1 216 ? 71.983 -24.164 62.815 1.00 114.86 838 ASP A CA 1
ATOM 3365 C C . ASP A 1 216 ? 72.925 -24.464 61.658 1.00 110.04 838 ASP A C 1
ATOM 3366 O O . ASP A 1 216 ? 72.495 -24.583 60.511 1.00 117.04 838 ASP A O 1
ATOM 3375 N N . GLU A 1 217 ? 74.213 -24.580 61.963 1.00 95.31 839 GLU A N 1
ATOM 3376 C CA . GLU A 1 217 ? 75.238 -24.677 60.932 1.00 78.79 839 GLU A CA 1
ATOM 3377 C C . GLU A 1 217 ? 76.372 -25.614 61.338 1.00 60.10 839 GLU A C 1
ATOM 3378 O O . GLU A 1 217 ? 76.561 -25.906 62.516 1.00 63.60 839 GLU A O 1
ATOM 3390 N N . ASP A 1 218 ? 77.128 -26.071 60.345 1.00 51.11 840 ASP A N 1
ATOM 3391 C CA . ASP A 1 218 ? 78.222 -27.012 60.569 1.00 63.23 840 ASP A CA 1
ATOM 3392 C C . ASP A 1 218 ? 79.472 -26.301 61.079 1.00 56.21 840 ASP A C 1
ATOM 3393 O O . ASP A 1 218 ? 79.575 -25.078 61.010 1.00 71.43 840 ASP A O 1
ATOM 3402 N N . GLU A 1 219 ? 80.421 -27.081 61.587 1.00 49.16 841 GLU A N 1
ATOM 3403 C CA . GLU A 1 219 ? 81.658 -26.544 62.147 1.00 44.54 841 GLU A CA 1
ATOM 3404 C C . GLU A 1 219 ? 82.235 -25.403 61.315 1.00 43.10 841 GLU A C 1
ATOM 3405 O O . GLU A 1 219 ? 82.432 -24.298 61.817 1.00 55.06 841 GLU A O 1
ATOM 3417 N N . GLU A 1 220 ? 82.511 -25.676 60.044 1.00 46.83 842 GLU A N 1
ATOM 3418 C CA . GLU A 1 220 ? 83.134 -24.686 59.170 1.00 54.10 842 GLU A CA 1
ATOM 3419 C C . GLU A 1 220 ? 82.343 -23.381 59.109 1.00 51.52 842 GLU A C 1
ATOM 3420 O O . GLU A 1 220 ? 82.911 -22.301 59.277 1.00 45.17 842 GLU A O 1
ATOM 3432 N N . LYS A 1 221 ? 81.037 -23.480 58.873 1.00 40.30 843 LYS A N 1
ATOM 3433 C CA . LYS A 1 221 ? 80.193 -22.292 58.760 1.00 45.87 843 LYS A CA 1
ATOM 3434 C C . LYS A 1 221 ? 80.028 -21.573 60.101 1.00 54.23 843 LYS A C 1
ATOM 3435 O O . LYS A 1 221 ? 79.869 -20.352 60.142 1.00 50.27 843 LYS A O 1
ATOM 3454 N N . LEU A 1 222 ? 80.069 -22.330 61.193 1.00 47.64 844 LEU A N 1
ATOM 3455 C CA . LEU A 1 222 ? 79.920 -21.755 62.526 1.00 38.26 844 LEU A CA 1
ATOM 3456 C C . LEU A 1 222 ? 81.163 -20.952 62.903 1.00 39.08 844 LEU A C 1
ATOM 3457 O O . LEU A 1 222 ? 81.069 -19.805 63.340 1.00 44.47 844 LEU A O 1
ATOM 3473 N N . VAL A 1 223 ? 82.328 -21.564 62.725 1.00 34.47 845 VAL A N 1
ATOM 3474 C CA . VAL A 1 223 ? 83.595 -20.905 63.011 1.00 32.44 845 VAL A CA 1
ATOM 3475 C C . VAL A 1 223 ? 83.783 -19.667 62.137 1.00 37.28 845 VAL A C 1
ATOM 3476 O O . VAL A 1 223 ? 84.357 -18.671 62.575 1.00 35.49 845 VAL A O 1
ATOM 3489 N N . ALA A 1 224 ? 83.299 -19.734 60.901 1.00 30.78 846 ALA A N 1
ATOM 3490 C CA . ALA A 1 224 ? 83.429 -18.616 59.975 1.00 30.04 846 ALA A CA 1
ATOM 3491 C C . ALA A 1 224 ? 82.527 -17.460 60.398 1.00 30.34 846 ALA A C 1
ATOM 3492 O O . ALA A 1 224 ? 82.916 -16.295 60.312 1.00 25.77 846 ALA A O 1
ATOM 3499 N N . SER A 1 225 ? 81.323 -17.788 60.856 1.00 18.06 847 SER A N 1
ATOM 3500 C CA . SER A 1 225 ? 80.407 -16.782 61.376 1.00 27.66 847 SER A CA 1
ATOM 3501 C C . SER A 1 225 ? 81.032 -16.081 62.578 1.00 35.88 847 SER A C 1
ATOM 3502 O O . SER A 1 225 ? 81.123 -14.854 62.614 1.00 26.96 847 SER A O 1
ATOM 3510 N N . LEU A 1 226 ? 81.473 -16.870 63.554 1.00 26.03 848 LEU A N 1
ATOM 3511 C CA . LEU A 1 226 ? 82.070 -16.336 64.774 1.00 30.28 848 LEU A CA 1
ATOM 3512 C C . LEU A 1 226 ? 83.290 -15.478 64.466 1.00 28.53 848 LEU A C 1
ATOM 3513 O O . LEU A 1 226 ? 83.396 -14.343 64.931 1.00 30.99 848 LEU A O 1
ATOM 3529 N N . TRP A 1 227 ? 84.207 -16.031 63.681 1.00 18.56 849 TRP A N 1
ATOM 3530 C CA . TRP A 1 227 ? 85.443 -15.342 63.331 1.00 16.55 849 TRP A CA 1
ATOM 3531 C C . TRP A 1 227 ? 85.151 -14.103 62.492 1.00 28.63 849 TRP A C 1
ATOM 3532 O O . TRP A 1 227 ? 85.880 -13.117 62.555 1.00 29.55 849 TRP A O 1
ATOM 3553 N N . GLY A 1 228 ? 84.075 -14.155 61.714 1.00 29.41 850 GLY A N 1
ATOM 3554 C CA . GLY A 1 228 ? 83.649 -13.010 60.931 1.00 33.97 850 GLY A CA 1
ATOM 3555 C C . GLY A 1 228 ? 83.232 -11.867 61.835 1.00 35.20 850 GLY A C 1
ATOM 3556 O O . GLY A 1 228 ? 83.583 -10.710 61.592 1.00 28.60 850 GLY A O 1
ATOM 3560 N N . ALA A 1 229 ? 82.484 -12.196 62.884 1.00 19.44 851 ALA A N 1
ATOM 3561 C CA . ALA A 1 229 ? 82.050 -11.208 63.863 1.00 23.92 851 ALA A CA 1
ATOM 3562 C C . ALA A 1 229 ? 83.240 -10.654 64.644 1.00 28.76 851 ALA A C 1
ATOM 3563 O O . ALA A 1 229 ? 83.380 -9.441 64.791 1.00 29.71 851 ALA A O 1
ATOM 3570 N N . GLU A 1 230 ? 84.100 -11.545 65.130 1.00 20.43 852 GLU A N 1
ATOM 3571 C CA . GLU A 1 230 ? 85.224 -11.151 65.978 1.00 23.71 852 GLU A CA 1
ATOM 3572 C C . GLU A 1 230 ? 86.159 -10.194 65.246 1.00 25.26 852 GLU A C 1
ATOM 3573 O O . GLU A 1 230 ? 86.419 -9.082 65.706 1.00 22.74 852 GLU A O 1
ATOM 3585 N N . ARG A 1 231 ? 86.680 -10.666 64.120 1.00 25.87 853 ARG A N 1
ATOM 3586 C CA . ARG A 1 231 ? 87.479 -9.864 63.201 1.00 21.12 853 ARG A CA 1
ATOM 3587 C C . ARG A 1 231 ? 86.994 -8.415 63.163 1.00 29.29 853 ARG A C 1
ATOM 3588 O O . ARG A 1 231 ? 87.773 -7.475 63.335 1.00 12.94 853 ARG A O 1
ATOM 3609 N N . CYS A 1 232 ? 85.696 -8.249 62.934 1.00 17.09 854 CYS A N 1
ATOM 3610 C CA . CYS A 1 232 ? 85.097 -6.932 62.779 1.00 25.24 854 CYS A CA 1
ATOM 3611 C C . CYS A 1 232 ? 84.948 -6.222 64.118 1.00 27.43 854 CYS A C 1
ATOM 3612 O O . CYS A 1 232 ? 85.197 -5.022 64.229 1.00 20.96 854 CYS A O 1
ATOM 3620 N N . LEU A 1 233 ? 84.537 -6.972 65.133 1.00 19.85 855 LEU A N 1
ATOM 3621 C CA . LEU A 1 233 ? 84.344 -6.416 66.462 1.00 15.54 855 LEU A CA 1
ATOM 3622 C C . LEU A 1 233 ? 85.641 -5.835 67.013 1.00 22.04 855 LEU A C 1
ATOM 3623 O O . LEU A 1 233 ? 85.629 -4.815 67.701 1.00 28.62 855 LEU A O 1
ATOM 3639 N N . ARG A 1 234 ? 86.760 -6.477 66.700 1.00 15.42 856 ARG A N 1
ATOM 3640 C CA . ARG A 1 234 ? 88.049 -6.036 67.221 1.00 19.70 856 ARG A CA 1
ATOM 3641 C C . ARG A 1 234 ? 88.476 -4.712 66.597 1.00 22.90 856 ARG A C 1
ATOM 3642 O O . ARG A 1 234 ? 89.140 -3.902 67.242 1.00 28.65 856 ARG A O 1
ATOM 3663 N N . VAL A 1 235 ? 88.080 -4.486 65.350 1.00 28.37 857 VAL A N 1
ATOM 3664 C CA . VAL A 1 235 ? 88.337 -3.206 64.704 1.00 25.93 857 VAL A CA 1
ATOM 3665 C C . VAL A 1 235 ? 87.425 -2.140 65.303 1.00 21.09 857 VAL A C 1
ATOM 3666 O O . VAL A 1 235 ? 87.837 -0.998 65.503 1.00 22.67 857 VAL A O 1
ATOM 3679 N N . LEU A 1 236 ? 86.188 -2.524 65.601 1.00 26.96 858 LEU A N 1
ATOM 3680 C CA . LEU A 1 236 ? 85.233 -1.612 66.225 1.00 16.36 858 LEU A CA 1
ATOM 3681 C C . LEU A 1 236 ? 85.649 -1.255 67.653 1.00 18.22 858 LEU A C 1
ATOM 3682 O O . LEU A 1 236 ? 85.402 -0.143 68.117 1.00 19.66 858 LEU A O 1
ATOM 3698 N N . GLU A 1 237 ? 86.283 -2.196 68.345 1.00 25.22 859 GLU A N 1
ATOM 3699 C CA . GLU A 1 237 ? 86.816 -1.932 69.676 1.00 16.90 859 GLU A CA 1
ATOM 3700 C C . GLU A 1 237 ? 87.953 -0.921 69.572 1.00 26.23 859 GLU A C 1
ATOM 3701 O O . GLU A 1 237 ? 88.021 0.041 70.337 1.00 26.00 859 GLU A O 1
ATOM 3713 N N . SER A 1 238 ? 88.833 -1.139 68.600 1.00 24.61 860 SER A N 1
ATOM 3714 C CA . SER A 1 238 ? 89.991 -0.276 68.392 1.00 16.43 860 SER A CA 1
ATOM 3715 C C . SER A 1 238 ? 89.589 1.177 68.136 1.00 18.42 860 SER A C 1
ATOM 3716 O O . SER A 1 238 ? 90.076 2.087 68.807 1.00 23.25 860 SER A O 1
ATOM 3724 N N . VAL A 1 239 ? 88.693 1.391 67.177 1.00 19.30 861 VAL A N 1
ATOM 3725 C CA . VAL A 1 239 ? 88.321 2.746 66.772 1.00 22.88 861 VAL A CA 1
ATOM 3726 C C . VAL A 1 239 ? 87.556 3.511 67.853 1.00 21.46 861 VAL A C 1
ATOM 3727 O O . VAL A 1 239 ? 87.358 4.718 67.729 1.00 23.38 861 VAL A O 1
ATOM 3740 N N . THR A 1 240 ? 87.124 2.822 68.906 1.00 19.58 862 THR A N 1
ATOM 3741 C CA . THR A 1 240 ? 86.362 3.479 69.970 1.00 28.97 862 THR A CA 1
ATOM 3742 C C . THR A 1 240 ? 87.223 3.810 71.190 1.00 28.94 862 THR A C 1
ATOM 3743 O O . THR A 1 240 ? 86.764 4.482 72.113 1.00 31.05 862 THR A O 1
ATOM 3754 N N . VAL A 1 241 ? 88.468 3.342 71.197 1.00 21.53 863 VAL A N 1
ATOM 3755 C CA . VAL A 1 241 ? 89.398 3.702 72.262 1.00 22.40 863 VAL A CA 1
ATOM 3756 C C . VAL A 1 241 ? 89.651 5.207 72.239 1.00 22.03 863 VAL A C 1
ATOM 3757 O O . VAL A 1 241 ? 90.102 5.750 71.233 1.00 21.60 863 VAL A O 1
ATOM 3770 N N . HIS A 1 242 ? 89.345 5.874 73.348 1.00 26.43 864 HIS A N 1
ATOM 3771 C CA . HIS A 1 242 ? 89.555 7.313 73.470 1.00 27.35 864 HIS A CA 1
ATOM 3772 C C . HIS A 1 242 ? 88.925 8.068 72.307 1.00 26.75 864 HIS A C 1
ATOM 3773 O O . HIS A 1 242 ? 89.466 9.074 71.848 1.00 30.82 864 HIS A O 1
ATOM 3788 N N . ASN A 1 243 ? 87.784 7.579 71.831 1.00 27.38 865 ASN A N 1
ATOM 3789 C CA . ASN A 1 243 ? 87.079 8.235 70.738 1.00 21.73 865 ASN A CA 1
ATOM 3790 C C . ASN A 1 243 ? 85.567 8.232 70.960 1.00 25.71 865 ASN A C 1
ATOM 3791 O O . ASN A 1 243 ? 84.851 7.391 70.413 1.00 25.32 865 ASN A O 1
ATOM 3802 N N . PRO A 1 244 ? 85.079 9.175 71.776 1.00 24.62 866 PRO A N 1
ATOM 3803 C CA . PRO A 1 244 ? 83.652 9.367 72.059 1.00 29.08 866 PRO A CA 1
ATOM 3804 C C . PRO A 1 244 ? 82.797 9.488 70.798 1.00 17.43 866 PRO A C 1
ATOM 3805 O O . PRO A 1 244 ? 81.675 8.985 70.772 1.00 27.88 866 PRO A O 1
ATOM 3816 N N . GLU A 1 245 ? 83.320 10.149 69.771 1.00 22.76 867 GLU A N 1
ATOM 3817 C CA . GLU A 1 245 ? 82.594 10.290 68.511 1.00 21.22 867 GLU A CA 1
ATOM 3818 C C . GLU A 1 245 ? 82.231 8.923 67.946 1.00 24.60 867 GLU A C 1
ATOM 3819 O O . GLU A 1 245 ? 81.072 8.665 67.628 1.00 24.32 867 GLU A O 1
ATOM 3831 N N . ASN A 1 246 ? 83.224 8.046 67.831 1.00 24.10 868 ASN A N 1
ATOM 3832 C CA . ASN A 1 246 ? 83.000 6.715 67.281 1.00 19.07 868 ASN A CA 1
ATOM 3833 C C . ASN A 1 246 ? 82.085 5.873 68.169 1.00 20.44 868 ASN A C 1
ATOM 3834 O O . ASN A 1 246 ? 81.296 5.069 67.673 1.00 20.25 868 ASN A O 1
ATOM 3845 N N . GLN A 1 247 ? 82.191 6.058 69.480 1.00 14.55 869 GLN A N 1
ATOM 3846 C CA . GLN A 1 247 ? 81.301 5.374 70.407 1.00 17.44 869 GLN A CA 1
ATOM 3847 C C . GLN A 1 247 ? 79.881 5.833 70.127 1.00 17.39 869 GLN A C 1
ATOM 3848 O O . GLN A 1 247 ? 78.958 5.027 70.037 1.00 24.44 869 GLN A O 1
ATOM 3862 N N . SER A 1 248 ? 79.723 7.143 69.976 1.00 26.36 870 SER A N 1
ATOM 3863 C CA . SER A 1 248 ? 78.419 7.745 69.746 1.00 18.85 870 SER A CA 1
ATOM 3864 C C . SER A 1 248 ? 77.839 7.289 68.415 1.00 24.52 870 SER A C 1
ATOM 3865 O O . SER A 1 248 ? 76.659 6.949 68.322 1.00 24.12 870 SER A O 1
ATOM 3873 N N . TYR A 1 249 ? 78.679 7.278 67.386 1.00 19.01 871 TYR A N 1
ATOM 3874 C CA . TYR A 1 249 ? 78.241 6.907 66.051 1.00 16.78 871 TYR A CA 1
ATOM 3875 C C . TYR A 1 249 ? 77.776 5.458 66.004 1.00 19.43 871 TYR A C 1
ATOM 3876 O O . TYR A 1 249 ? 76.787 5.137 65.346 1.00 16.44 871 TYR A O 1
ATOM 3894 N N . LEU A 1 250 ? 78.499 4.584 66.697 1.00 24.17 872 LEU A N 1
ATOM 3895 C CA . LEU A 1 250 ? 78.184 3.161 66.689 1.00 17.20 872 LEU A CA 1
ATOM 3896 C C . LEU A 1 250 ? 76.964 2.846 67.552 1.00 18.90 872 LEU A C 1
ATOM 3897 O O . LEU A 1 250 ? 76.303 1.825 67.357 1.00 28.02 872 LEU A O 1
ATOM 3913 N N . ILE A 1 251 ? 76.664 3.725 68.501 1.00 19.83 873 ILE A N 1
ATOM 3914 C CA . ILE A 1 251 ? 75.461 3.579 69.313 1.00 10.86 873 ILE A CA 1
ATOM 3915 C C . ILE A 1 251 ? 74.230 4.045 68.536 1.00 14.35 873 ILE A C 1
ATOM 3916 O O . ILE A 1 251 ? 73.129 3.540 68.749 1.00 21.09 873 ILE A O 1
ATOM 3932 N N . ALA A 1 252 ? 74.421 4.994 67.623 1.00 18.36 874 ALA A N 1
ATOM 3933 C CA . ALA A 1 252 ? 73.309 5.560 66.862 1.00 19.48 874 ALA A CA 1
ATOM 3934 C C . ALA A 1 252 ? 73.019 4.773 65.585 1.00 12.98 874 ALA A C 1
ATOM 3935 O O . ALA A 1 252 ? 71.861 4.557 65.232 1.00 29.20 874 ALA A O 1
ATOM 3942 N N . TYR A 1 253 ? 74.075 4.341 64.904 1.00 20.97 875 TYR A N 1
ATOM 3943 C CA . TYR A 1 253 ? 73.958 3.735 63.576 1.00 18.40 875 TYR A CA 1
ATOM 3944 C C . TYR A 1 253 ? 72.883 2.650 63.479 1.00 22.73 875 TYR A C 1
ATOM 3945 O O . TYR A 1 253 ? 72.833 1.736 64.302 1.00 24.09 875 TYR A O 1
ATOM 3963 N N . LYS A 1 254 ? 72.032 2.764 62.460 1.00 28.43 876 LYS A N 1
ATOM 3964 C CA . LYS A 1 254 ? 70.965 1.794 62.196 1.00 24.82 876 LYS A CA 1
ATOM 3965 C C . LYS A 1 254 ? 70.245 1.331 63.458 1.00 16.71 876 LYS A C 1
ATOM 3966 O O . LYS A 1 254 ? 70.197 0.139 63.758 1.00 34.26 876 LYS A O 1
ATOM 3985 N N . ASP A 1 255 ? 69.686 2.284 64.194 1.00 25.18 877 ASP A N 1
ATOM 3986 C CA . ASP A 1 255 ? 68.906 1.970 65.382 1.00 19.71 877 ASP A CA 1
ATOM 3987 C C . ASP A 1 255 ? 69.711 1.076 66.320 1.00 18.08 877 ASP A C 1
ATOM 3988 O O . ASP A 1 255 ? 69.206 0.066 66.811 1.00 25.26 877 ASP A O 1
ATOM 3997 N N . SER A 1 256 ? 70.969 1.443 66.551 1.00 26.28 878 SER A N 1
ATOM 3998 C CA . SER A 1 256 ? 71.829 0.707 67.470 1.00 16.93 878 SER A CA 1
ATOM 3999 C C . SER A 1 256 ? 71.991 -0.743 67.031 1.00 21.29 878 SER A C 1
ATOM 4000 O O . SER A 1 256 ? 71.891 -1.666 67.841 1.00 17.29 878 SER A O 1
ATOM 4008 N N . GLN A 1 257 ? 72.258 -0.938 65.744 1.00 15.08 879 GLN A N 1
ATOM 4009 C CA . GLN A 1 257 ? 72.391 -2.278 65.192 1.00 21.38 879 GLN A CA 1
ATOM 4010 C C . GLN A 1 257 ? 73.539 -3.041 65.849 1.00 21.26 879 GLN A C 1
ATOM 4011 O O . GLN A 1 257 ? 73.418 -4.234 66.124 1.00 27.28 879 GLN A O 1
ATOM 4025 N N . LEU A 1 258 ? 74.649 -2.354 66.102 1.00 16.11 880 LEU A N 1
ATOM 4026 C CA . LEU A 1 258 ? 75.823 -3.001 66.681 1.00 19.31 880 LEU A CA 1
ATOM 4027 C C . LEU A 1 258 ? 75.507 -3.596 68.048 1.00 9.97 880 LEU A C 1
ATOM 4028 O O . LEU A 1 258 ? 75.873 -4.733 68.343 1.00 15.16 880 LEU A O 1
ATOM 4044 N N . ILE A 1 259 ? 74.820 -2.820 68.877 1.00 24.76 881 ILE A N 1
ATOM 4045 C CA . ILE A 1 259 ? 74.482 -3.248 70.227 1.00 17.52 881 ILE A CA 1
ATOM 4046 C C . ILE A 1 259 ? 73.418 -4.340 70.202 1.00 22.03 881 ILE A C 1
ATOM 4047 O O . ILE A 1 259 ? 73.492 -5.305 70.961 1.00 24.95 881 ILE A O 1
ATOM 4063 N N . VAL A 1 260 ? 72.430 -4.188 69.325 1.00 22.60 882 VAL A N 1
ATOM 4064 C CA . VAL A 1 260 ? 71.385 -5.196 69.170 1.00 21.16 882 VAL A CA 1
ATOM 4065 C C . VAL A 1 260 ? 71.990 -6.534 68.746 1.00 27.23 882 VAL A C 1
ATOM 4066 O O . VAL A 1 260 ? 71.669 -7.580 69.310 1.00 36.76 882 VAL A O 1
ATOM 4079 N N . SER A 1 261 ? 72.868 -6.491 67.751 1.00 25.84 883 SER A N 1
ATOM 4080 C CA . SER A 1 261 ? 73.528 -7.694 67.258 1.00 26.21 883 SER A CA 1
ATOM 4081 C C . SER A 1 261 ? 74.502 -8.258 68.290 1.00 25.77 883 SER A C 1
ATOM 4082 O O . SER A 1 261 ? 74.607 -9.473 68.454 1.00 30.08 883 SER A O 1
ATOM 4090 N N . SER A 1 262 ? 75.214 -7.374 68.982 1.00 25.84 884 SER A N 1
ATOM 4091 C CA . SER A 1 262 ? 76.196 -7.796 69.977 1.00 25.30 884 SER A CA 1
ATOM 4092 C C . SER A 1 262 ? 75.539 -8.575 71.115 1.00 26.31 884 SER A C 1
ATOM 4093 O O . SER A 1 262 ? 76.064 -9.594 71.562 1.00 25.29 884 SER A O 1
ATOM 4101 N N . ALA A 1 263 ? 74.388 -8.094 71.576 1.00 29.54 885 ALA A N 1
ATOM 4102 C CA . ALA A 1 263 ? 73.662 -8.753 72.658 1.00 21.53 885 ALA A CA 1
ATOM 4103 C C . ALA A 1 263 ? 73.202 -10.152 72.249 1.00 27.87 885 ALA A C 1
ATOM 4104 O O . ALA A 1 263 ? 73.362 -11.110 73.005 1.00 23.47 885 ALA A O 1
ATOM 4111 N N . LYS A 1 264 ? 72.626 -10.267 71.056 1.00 18.66 886 LYS A N 1
ATOM 4112 C CA . LYS A 1 264 ? 72.205 -11.563 70.536 1.00 25.56 886 LYS A CA 1
ATOM 4113 C C . LYS A 1 264 ? 73.398 -12.503 70.439 1.00 27.74 886 LYS A C 1
ATOM 4114 O O . LYS A 1 264 ? 73.335 -13.652 70.874 1.00 40.06 886 LYS A O 1
ATOM 4133 N N . ALA A 1 265 ? 74.485 -11.999 69.863 1.00 25.76 887 ALA A N 1
ATOM 4134 C CA . ALA A 1 265 ? 75.699 -12.784 69.680 1.00 28.58 887 ALA A CA 1
ATOM 4135 C C . ALA A 1 265 ? 76.207 -13.318 71.014 1.00 32.99 887 ALA A C 1
ATOM 4136 O O . ALA A 1 265 ? 76.548 -14.496 71.130 1.00 38.33 887 ALA A O 1
ATOM 4143 N N . LEU A 1 266 ? 76.250 -12.453 72.022 1.00 28.79 888 LEU A N 1
ATOM 4144 C CA . LEU A 1 266 ? 76.768 -12.840 73.327 1.00 32.94 888 LEU A CA 1
ATOM 4145 C C . LEU A 1 266 ? 75.944 -13.986 73.891 1.00 23.42 888 LEU A C 1
ATOM 4146 O O . LEU A 1 266 ? 76.472 -14.872 74.562 1.00 28.78 888 LEU A O 1
ATOM 4162 N N . GLN A 1 267 ? 74.647 -13.967 73.604 1.00 30.93 889 GLN A N 1
ATOM 4163 C CA . GLN A 1 267 ? 73.730 -14.979 74.115 1.00 26.16 889 GLN A CA 1
ATOM 4164 C C . GLN A 1 267 ? 73.925 -16.308 73.392 1.00 28.75 889 GLN A C 1
ATOM 4165 O O . GLN A 1 267 ? 73.985 -17.363 74.024 1.00 41.31 889 GLN A O 1
ATOM 4179 N N . HIS A 1 268 ? 74.023 -16.257 72.067 1.00 35.90 890 HIS A N 1
ATOM 4180 C CA . HIS A 1 268 ? 74.325 -17.448 71.283 1.00 31.99 890 HIS A CA 1
ATOM 4181 C C . HIS A 1 268 ? 75.623 -18.056 71.785 1.00 37.75 890 HIS A C 1
ATOM 4182 O O . HIS A 1 268 ? 75.720 -19.268 71.974 1.00 44.29 890 HIS A O 1
ATOM 4197 N N . CYS A 1 269 ? 76.616 -17.204 72.016 1.00 37.62 891 CYS A N 1
ATOM 4198 C CA . CYS A 1 269 ? 77.920 -17.658 72.482 1.00 41.65 891 CYS A CA 1
ATOM 4199 C C . CYS A 1 269 ? 77.814 -18.333 73.845 1.00 43.10 891 CYS A C 1
ATOM 4200 O O . CYS A 1 269 ? 78.463 -19.350 74.089 1.00 34.94 891 CYS A O 1
ATOM 4208 N N . GLU A 1 270 ? 76.996 -17.772 74.730 1.00 49.29 892 GLU A N 1
ATOM 4209 C CA . GLU A 1 270 ? 76.781 -18.366 76.045 1.00 51.72 892 GLU A CA 1
ATOM 4210 C C . GLU A 1 270 ? 76.276 -19.794 75.906 1.00 47.51 892 GLU A C 1
ATOM 4211 O O . GLU A 1 270 ? 76.633 -20.669 76.692 1.00 35.36 892 GLU A O 1
ATOM 4223 N N . GLU A 1 271 ? 75.429 -20.021 74.909 1.00 45.13 893 GLU A N 1
ATOM 4224 C CA . GLU A 1 271 ? 74.869 -21.342 74.675 1.00 32.77 893 GLU A CA 1
ATOM 4225 C C . GLU A 1 271 ? 75.875 -22.246 73.970 1.00 39.32 893 GLU A C 1
ATOM 4226 O O . GLU A 1 271 ? 76.087 -23.387 74.379 1.00 61.42 893 GLU A O 1
ATOM 4238 N N . LEU A 1 272 ? 76.495 -21.728 72.915 1.00 27.13 894 LEU A N 1
ATOM 4239 C CA . LEU A 1 272 ? 77.445 -22.501 72.122 1.00 38.34 894 LEU A CA 1
ATOM 4240 C C . LEU A 1 272 ? 78.621 -23.004 72.959 1.00 45.53 894 LEU A C 1
ATOM 4241 O O . LEU A 1 272 ? 79.130 -24.099 72.726 1.00 53.08 894 LEU A O 1
ATOM 4257 N N . ILE A 1 273 ? 79.054 -22.210 73.931 1.00 37.15 895 ILE A N 1
ATOM 4258 C CA . ILE A 1 273 ? 80.251 -22.553 74.695 1.00 37.11 895 ILE A CA 1
ATOM 4259 C C . ILE A 1 273 ? 80.037 -23.815 75.530 1.00 40.56 895 ILE A C 1
ATOM 4260 O O . ILE A 1 273 ? 80.974 -24.576 75.771 1.00 43.05 895 ILE A O 1
ATOM 4276 N N . GLN A 1 274 ? 78.801 -24.038 75.962 1.00 41.72 896 GLN A N 1
ATOM 4277 C CA . GLN A 1 274 ? 78.453 -25.256 76.683 1.00 51.25 896 GLN A CA 1
ATOM 4278 C C . GLN A 1 274 ? 78.594 -26.459 75.759 1.00 53.25 896 GLN A C 1
ATOM 4279 O O . GLN A 1 274 ? 78.999 -27.540 76.182 1.00 51.56 896 GLN A O 1
ATOM 4293 N N . GLN A 1 275 ? 78.257 -26.253 74.491 1.00 56.27 897 GLN A N 1
ATOM 4294 C CA . GLN A 1 275 ? 78.302 -27.312 73.489 1.00 50.36 897 GLN A CA 1
ATOM 4295 C C . GLN A 1 275 ? 79.731 -27.759 73.172 1.00 54.68 897 GLN A C 1
ATOM 4296 O O . GLN A 1 275 ? 79.945 -28.893 72.741 1.00 67.60 897 GLN A O 1
ATOM 4310 N N . TYR A 1 276 ? 80.703 -26.874 73.381 1.00 45.84 898 TYR A N 1
ATOM 4311 C CA . TYR A 1 276 ? 82.098 -27.184 73.066 1.00 31.22 898 TYR A CA 1
ATOM 4312 C C . TYR A 1 276 ? 83.009 -26.966 74.273 1.00 41.12 898 TYR A C 1
ATOM 4313 O O . TYR A 1 276 ? 83.973 -26.205 74.220 1.00 48.26 898 TYR A O 1
ATOM 4331 N N . ASN A 1 277 ? 82.677 -27.660 75.357 1.00 39.60 899 ASN A N 1
ATOM 4332 C CA . ASN A 1 277 ? 83.432 -27.625 76.604 1.00 29.61 899 ASN A CA 1
ATOM 4333 C C . ASN A 1 277 ? 84.898 -28.017 76.422 1.00 43.18 899 ASN A C 1
ATOM 4334 O O . ASN A 1 277 ? 85.204 -29.029 75.795 1.00 56.21 899 ASN A O 1
ATOM 4345 N N . ARG A 1 278 ? 85.800 -27.209 76.974 1.00 43.30 900 ARG A N 1
ATOM 4346 C CA . ARG A 1 278 ? 87.225 -27.535 76.987 1.00 44.81 900 ARG A CA 1
ATOM 4347 C C . ARG A 1 278 ? 87.775 -27.527 78.409 1.00 50.94 900 ARG A C 1
ATOM 4348 O O . ARG A 1 278 ? 88.989 -27.560 78.615 1.00 45.68 900 ARG A O 1
ATOM 4369 N N . ALA A 1 279 ? 86.882 -27.467 79.390 1.00 44.21 901 ALA A N 1
ATOM 4370 C CA . ALA A 1 279 ? 87.289 -27.511 80.788 1.00 47.59 901 ALA A CA 1
ATOM 4371 C C . ALA A 1 279 ? 88.017 -28.819 81.072 1.00 70.56 901 ALA A C 1
ATOM 4372 O O . ALA A 1 279 ? 87.547 -29.893 80.697 1.00 62.87 901 ALA A O 1
ATOM 4379 N N . GLU A 1 280 ? 89.165 -28.722 81.735 1.00 81.81 902 GLU A N 1
ATOM 4380 C CA . GLU A 1 280 ? 89.997 -29.894 81.996 1.00 83.24 902 GLU A CA 1
ATOM 4381 C C . GLU A 1 280 ? 89.634 -30.551 83.326 1.00 84.60 902 GLU A C 1
ATOM 4382 O O . GLU A 1 280 ? 90.006 -31.694 83.585 1.00 84.92 902 GLU A O 1
ATOM 4394 N N . ASP A 1 281 ? 88.903 -29.823 84.162 1.00 82.78 903 ASP A N 1
ATOM 4395 C CA . ASP A 1 281 ? 88.395 -30.368 85.416 1.00 78.59 903 ASP A CA 1
ATOM 4396 C C . ASP A 1 281 ? 86.914 -30.702 85.272 1.00 74.56 903 ASP A C 1
ATOM 4397 O O . ASP A 1 281 ? 86.141 -30.544 86.217 1.00 66.38 903 ASP A O 1
ATOM 4406 N N . SER A 1 282 ? 86.524 -31.162 84.087 1.00 75.85 904 SER A N 1
ATOM 4407 C CA . SER A 1 282 ? 85.119 -31.426 83.799 1.00 79.44 904 SER A CA 1
ATOM 4408 C C . SER A 1 282 ? 84.892 -32.824 83.233 1.00 89.20 904 SER A C 1
ATOM 4409 O O . SER A 1 282 ? 85.832 -33.504 82.822 1.00 89.63 904 SER A O 1
ATOM 4417 N N . ILE A 1 283 ? 83.626 -33.229 83.203 1.00 95.33 905 ILE A N 1
ATOM 4418 C CA . ILE A 1 283 ? 83.229 -34.530 82.683 1.00 99.73 905 ILE A CA 1
ATOM 4419 C C . ILE A 1 283 ? 81.876 -34.405 81.990 1.00 102.77 905 ILE A C 1
ATOM 4420 O O . ILE A 1 283 ? 80.830 -34.455 82.637 1.00 101.45 905 ILE A O 1
ATOM 4436 N N . CYS A 1 284 ? 81.903 -34.230 80.673 1.00 104.57 906 CYS A N 1
ATOM 4437 C CA . CYS A 1 284 ? 80.675 -34.067 79.901 1.00 110.02 906 CYS A CA 1
ATOM 4438 C C . CYS A 1 284 ? 79.952 -35.397 79.712 1.00 116.86 906 CYS A C 1
ATOM 4439 O O . CYS A 1 284 ? 80.544 -36.386 79.278 1.00 110.60 906 CYS A O 1
ATOM 4447 N N . LEU A 1 285 ? 78.665 -35.403 80.044 1.00 134.72 907 LEU A N 1
ATOM 4448 C CA . LEU A 1 285 ? 77.844 -36.604 79.983 1.00 138.63 907 LEU A CA 1
ATOM 4449 C C . LEU A 1 285 ? 77.530 -37.018 78.549 1.00 129.16 907 LEU A C 1
ATOM 4450 O O . LEU A 1 285 ? 77.532 -38.205 78.220 1.00 131.00 907 LEU A O 1
ATOM 4466 N N . ALA A 1 286 ? 77.268 -36.029 77.701 1.00 107.27 908 ALA A N 1
ATOM 4467 C CA . ALA A 1 286 ? 76.748 -36.278 76.361 1.00 89.94 908 ALA A CA 1
ATOM 4468 C C . ALA A 1 286 ? 77.806 -36.839 75.424 1.00 90.92 908 ALA A C 1
ATOM 4469 O O . ALA A 1 286 ? 78.917 -36.314 75.334 1.00 81.87 908 ALA A O 1
ATOM 4476 N N . ASP A 1 287 ? 77.451 -37.912 74.725 1.00 114.35 909 ASP A N 1
ATOM 4477 C CA . ASP A 1 287 ? 78.306 -38.458 73.685 1.00 121.94 909 ASP A CA 1
ATOM 4478 C C . ASP A 1 287 ? 78.194 -37.581 72.443 1.00 105.40 909 ASP A C 1
ATOM 4479 O O . ASP A 1 287 ? 79.031 -37.648 71.543 1.00 96.99 909 ASP A O 1
ATOM 4488 N N . SER A 1 288 ? 77.147 -36.762 72.403 1.00 99.40 910 SER A N 1
ATOM 4489 C CA . SER A 1 288 ? 76.936 -35.831 71.302 1.00 100.64 910 SER A CA 1
ATOM 4490 C C . SER A 1 288 ? 77.892 -34.647 71.403 1.00 95.36 910 SER A C 1
ATOM 4491 O O . SER A 1 288 ? 78.271 -34.058 70.391 1.00 88.83 910 SER A O 1
ATOM 4499 N N . LYS A 1 289 ? 78.278 -34.300 72.627 1.00 88.53 911 LYS A N 1
ATOM 4500 C CA . LYS A 1 289 ? 79.228 -33.215 72.848 1.00 72.64 911 LYS A CA 1
ATOM 4501 C C . LYS A 1 289 ? 80.658 -33.694 72.604 1.00 63.61 911 LYS A C 1
ATOM 4502 O O . LYS A 1 289 ? 81.067 -34.726 73.135 1.00 64.37 911 LYS A O 1
ATOM 4521 N N . PRO A 1 290 ? 81.422 -32.945 71.791 1.00 67.01 912 PRO A N 1
ATOM 4522 C CA . PRO A 1 290 ? 82.823 -33.274 71.500 1.00 65.10 912 PRO A CA 1
ATOM 4523 C C . PRO A 1 290 ? 83.672 -33.416 72.762 1.00 66.30 912 PRO A C 1
ATOM 4524 O O . PRO A 1 290 ? 83.422 -32.720 73.745 1.00 66.64 912 PRO A O 1
ATOM 4535 N N . LEU A 1 291 ? 84.662 -34.305 72.729 1.00 73.43 913 LEU A N 1
ATOM 4536 C CA . LEU A 1 291 ? 85.576 -34.475 73.854 1.00 87.46 913 LEU A CA 1
ATOM 4537 C C . LEU A 1 291 ? 86.497 -33.263 73.968 1.00 85.89 913 LEU A C 1
ATOM 4538 O O . LEU A 1 291 ? 86.699 -32.539 72.993 1.00 82.95 913 LEU A O 1
ATOM 4554 N N . PRO A 1 292 ? 87.067 -33.039 75.162 1.00 93.59 914 PRO A N 1
ATOM 4555 C CA . PRO A 1 292 ? 87.827 -31.809 75.408 1.00 97.64 914 PRO A CA 1
ATOM 4556 C C . PRO A 1 292 ? 89.155 -31.722 74.656 1.00 94.93 914 PRO A C 1
ATOM 4557 O O . PRO A 1 292 ? 89.769 -30.656 74.648 1.00 99.10 914 PRO A O 1
ATOM 4568 N N . HIS A 1 293 ? 89.589 -32.813 74.031 1.00 81.29 915 HIS A N 1
ATOM 4569 C CA . HIS A 1 293 ? 90.900 -32.837 73.391 1.00 73.04 915 HIS A CA 1
ATOM 4570 C C . HIS A 1 293 ? 90.821 -32.976 71.870 1.00 69.25 915 HIS A C 1
ATOM 4571 O O . HIS A 1 293 ? 91.850 -33.054 71.198 1.00 47.12 915 HIS A O 1
ATOM 4586 N N . GLN A 1 294 ? 89.608 -33.000 71.326 1.00 67.75 916 GLN A N 1
ATOM 4587 C CA . GLN A 1 294 ? 89.433 -33.112 69.883 1.00 62.38 916 GLN A CA 1
ATOM 4588 C C . GLN A 1 294 ? 89.801 -31.806 69.187 1.00 70.47 916 GLN A C 1
ATOM 4589 O O . GLN A 1 294 ? 89.731 -30.732 69.786 1.00 63.31 916 GLN A O 1
ATOM 4603 N N . ASN A 1 295 ? 90.193 -31.907 67.919 1.00 75.79 917 ASN A N 1
ATOM 4604 C CA . ASN A 1 295 ? 90.482 -30.729 67.111 1.00 67.50 917 ASN A CA 1
ATOM 4605 C C . ASN A 1 295 ? 89.245 -29.848 66.995 1.00 56.31 917 ASN A C 1
ATOM 4606 O O . ASN A 1 295 ? 89.329 -28.627 67.100 1.00 59.20 917 ASN A O 1
ATOM 4617 N N . VAL A 1 296 ? 88.094 -30.482 66.783 1.00 41.07 918 VAL A N 1
ATOM 4618 C CA . VAL A 1 296 ? 86.831 -29.764 66.632 1.00 53.45 918 VAL A CA 1
ATOM 4619 C C . VAL A 1 296 ? 86.564 -28.891 67.852 1.00 68.33 918 VAL A C 1
ATOM 4620 O O . VAL A 1 296 ? 86.177 -27.729 67.731 1.00 58.70 918 VAL A O 1
ATOM 4633 N N . THR A 1 297 ? 86.778 -29.469 69.028 1.00 75.64 919 THR A N 1
ATOM 4634 C CA . THR A 1 297 ? 86.427 -28.826 70.289 1.00 66.29 919 THR A CA 1
ATOM 4635 C C . THR A 1 297 ? 87.307 -27.618 70.592 1.00 51.58 919 THR A C 1
ATOM 4636 O O . THR A 1 297 ? 86.814 -26.591 71.061 1.00 52.66 919 THR A O 1
ATOM 4647 N N . ASN A 1 298 ? 88.604 -27.745 70.330 1.00 50.72 920 ASN A N 1
ATOM 4648 C CA . ASN A 1 298 ? 89.551 -26.666 70.594 1.00 46.02 920 ASN A CA 1
ATOM 4649 C C . ASN A 1 298 ? 89.570 -25.643 69.465 1.00 52.25 920 ASN A C 1
ATOM 4650 O O . ASN A 1 298 ? 90.218 -24.602 69.564 1.00 69.93 920 ASN A O 1
ATOM 4661 N N . HIS A 1 299 ? 88.850 -25.950 68.391 1.00 47.01 921 HIS A N 1
ATOM 4662 C CA . HIS A 1 299 ? 88.783 -25.081 67.225 1.00 48.76 921 HIS A CA 1
ATOM 4663 C C . HIS A 1 299 ? 87.543 -24.195 67.316 1.00 53.44 921 HIS A C 1
ATOM 4664 O O . HIS A 1 299 ? 87.615 -22.982 67.114 1.00 48.50 921 HIS A O 1
ATOM 4679 N N . VAL A 1 300 ? 86.409 -24.811 67.636 1.00 50.63 922 VAL A N 1
ATOM 4680 C CA . VAL A 1 300 ? 85.149 -24.090 67.777 1.00 45.41 922 VAL A CA 1
ATOM 4681 C C . VAL A 1 300 ? 85.076 -23.386 69.130 1.00 45.54 922 VAL A C 1
ATOM 4682 O O . VAL A 1 300 ? 84.774 -22.197 69.206 1.00 46.38 922 VAL A O 1
ATOM 4695 N N . GLY A 1 301 ? 85.357 -24.126 70.196 1.00 40.20 923 GLY A N 1
ATOM 4696 C CA . GLY A 1 301 ? 85.317 -23.570 71.534 1.00 43.23 923 GLY A CA 1
ATOM 4697 C C . GLY A 1 301 ? 86.191 -22.336 71.670 1.00 41.75 923 GLY A C 1
ATOM 4698 O O . GLY A 1 301 ? 85.779 -21.337 72.257 1.00 34.04 923 GLY A O 1
ATOM 4702 N N . LYS A 1 302 ? 87.403 -22.403 71.128 1.00 39.51 924 LYS A N 1
ATOM 4703 C CA . LYS A 1 302 ? 88.307 -21.257 71.145 1.00 38.37 924 LYS A CA 1
ATOM 4704 C C . LYS A 1 302 ? 87.733 -20.117 70.309 1.00 42.50 924 LYS A C 1
ATOM 4705 O O . LYS A 1 302 ? 87.934 -18.943 70.621 1.00 37.77 924 LYS A O 1
ATOM 4724 N N . ALA A 1 303 ? 87.020 -20.470 69.244 1.00 37.63 925 ALA A N 1
ATOM 4725 C CA . ALA A 1 303 ? 86.420 -19.478 68.358 1.00 24.68 925 ALA A CA 1
ATOM 4726 C C . ALA A 1 303 ? 85.251 -18.783 69.044 1.00 27.18 925 ALA A C 1
ATOM 4727 O O . ALA A 1 303 ? 85.017 -17.593 68.836 1.00 41.74 925 ALA A O 1
ATOM 4734 N N . VAL A 1 304 ? 84.520 -19.531 69.865 1.00 31.41 926 VAL A N 1
ATOM 4735 C CA . VAL A 1 304 ? 83.382 -18.980 70.590 1.00 35.40 926 VAL A CA 1
ATOM 4736 C C . VAL A 1 304 ? 83.872 -18.050 71.693 1.00 35.06 926 VAL A C 1
ATOM 4737 O O . VAL A 1 304 ? 83.351 -16.948 71.867 1.00 40.66 926 VAL A O 1
ATOM 4750 N N . GLU A 1 305 ? 84.883 -18.496 72.431 1.00 27.08 927 GLU A N 1
ATOM 4751 C CA . GLU A 1 305 ? 85.453 -17.696 73.506 1.00 29.54 927 GLU A CA 1
ATOM 4752 C C . GLU A 1 305 ? 85.990 -16.379 72.957 1.00 31.50 927 GLU A C 1
ATOM 4753 O O . GLU A 1 305 ? 85.682 -15.307 73.476 1.00 36.34 927 GLU A O 1
ATOM 4765 N N . ASP A 1 306 ? 86.795 -16.470 71.903 1.00 29.40 928 ASP A N 1
ATOM 4766 C CA . ASP A 1 306 ? 87.420 -15.294 71.308 1.00 37.32 928 ASP A CA 1
ATOM 4767 C C . ASP A 1 306 ? 86.376 -14.284 70.834 1.00 38.34 928 ASP A C 1
ATOM 4768 O O . ASP A 1 306 ? 86.588 -13.074 70.917 1.00 40.05 928 ASP A O 1
ATOM 4777 N N . CYS A 1 307 ? 85.251 -14.782 70.332 1.00 27.95 929 CYS A N 1
ATOM 4778 C CA . CYS A 1 307 ? 84.173 -13.910 69.885 1.00 26.49 929 CYS A CA 1
ATOM 4779 C C . CYS A 1 307 ? 83.530 -13.215 71.083 1.00 29.16 929 CYS A C 1
ATOM 4780 O O . CYS A 1 307 ? 83.245 -12.017 71.039 1.00 25.36 929 CYS A O 1
ATOM 4788 N N . MET A 1 308 ? 83.309 -13.971 72.154 1.00 32.08 930 MET A N 1
ATOM 4789 C CA . MET A 1 308 ? 82.769 -13.408 73.389 1.00 31.25 930 MET A CA 1
ATOM 4790 C C . MET A 1 308 ? 83.619 -12.249 73.897 1.00 25.72 930 MET A C 1
ATOM 4791 O O . MET A 1 308 ? 83.105 -11.165 74.171 1.00 38.41 930 MET A O 1
ATOM 4805 N N . ARG A 1 309 ? 84.919 -12.488 74.038 1.00 16.20 931 ARG A N 1
ATOM 4806 C CA . ARG A 1 309 ? 85.837 -11.464 74.518 1.00 25.78 931 ARG A CA 1
ATOM 4807 C C . ARG A 1 309 ? 85.776 -10.215 73.644 1.00 29.10 931 ARG A C 1
ATOM 4808 O O . ARG A 1 309 ? 85.955 -9.098 74.132 1.00 32.16 931 ARG A O 1
ATOM 4829 N N . ALA A 1 310 ? 85.517 -10.408 72.355 1.00 21.03 932 ALA A N 1
ATOM 4830 C CA . ALA A 1 310 ? 85.439 -9.297 71.415 1.00 17.38 932 ALA A CA 1
ATOM 4831 C C . ALA A 1 310 ? 84.128 -8.537 71.590 1.00 19.39 932 ALA A C 1
ATOM 4832 O O . ALA A 1 310 ? 84.110 -7.306 71.583 1.00 16.50 932 ALA A O 1
ATOM 4839 N N . ILE A 1 311 ? 83.036 -9.276 71.754 1.00 17.06 933 ILE A N 1
ATOM 4840 C CA . ILE A 1 311 ? 81.724 -8.670 71.948 1.00 18.86 933 ILE A CA 1
ATOM 4841 C C . ILE A 1 311 ? 81.728 -7.784 73.188 1.00 24.61 933 ILE A C 1
ATOM 4842 O O . ILE A 1 311 ? 81.339 -6.618 73.136 1.00 28.14 933 ILE A O 1
ATOM 4858 N N . ILE A 1 312 ? 82.174 -8.347 74.304 1.00 18.04 934 ILE A N 1
ATOM 4859 C CA . ILE A 1 312 ? 82.190 -7.624 75.570 1.00 22.44 934 ILE A CA 1
ATOM 4860 C C . ILE A 1 312 ? 83.141 -6.428 75.505 1.00 23.70 934 ILE A C 1
ATOM 4861 O O . ILE A 1 312 ? 82.874 -5.377 76.086 1.00 20.00 934 ILE A O 1
ATOM 4877 N N . GLY A 1 313 ? 84.249 -6.592 74.793 1.00 18.08 935 GLY A N 1
ATOM 4878 C CA . GLY A 1 313 ? 85.207 -5.515 74.630 1.00 24.13 935 GLY A CA 1
ATOM 4879 C C . GLY A 1 313 ? 84.554 -4.297 74.004 1.00 30.81 935 GLY A C 1
ATOM 4880 O O . GLY A 1 313 ? 84.750 -3.167 74.455 1.00 19.37 935 GLY A O 1
ATOM 4884 N N . VAL A 1 314 ? 83.773 -4.531 72.955 1.00 24.32 936 VAL A N 1
ATOM 4885 C CA . VAL A 1 314 ? 83.059 -3.457 72.277 1.00 21.09 936 VAL A CA 1
ATOM 4886 C C . VAL A 1 314 ? 82.007 -2.848 73.199 1.00 24.67 936 VAL A C 1
ATOM 4887 O O . VAL A 1 314 ? 81.895 -1.627 73.304 1.00 20.05 936 VAL A O 1
ATOM 4900 N N . LEU A 1 315 ? 81.241 -3.703 73.870 1.00 17.87 937 LEU A N 1
ATOM 4901 C CA . LEU A 1 315 ? 80.198 -3.233 74.774 1.00 19.13 937 LEU A CA 1
ATOM 4902 C C . LEU A 1 315 ? 80.778 -2.389 75.907 1.00 19.44 937 LEU A C 1
ATOM 4903 O O . LEU A 1 315 ? 80.171 -1.404 76.327 1.00 25.54 937 LEU A O 1
ATOM 4919 N N . LEU A 1 316 ? 81.951 -2.774 76.400 1.00 24.72 938 LEU A N 1
ATOM 4920 C CA . LEU A 1 316 ? 82.625 -1.997 77.435 1.00 23.27 938 LEU A CA 1
ATOM 4921 C C . LEU A 1 316 ? 82.906 -0.582 76.932 1.00 14.26 938 LEU A C 1
ATOM 4922 O O . LEU A 1 316 ? 82.612 0.400 77.611 1.00 29.54 938 LEU A O 1
ATOM 4938 N N . ASN A 1 317 ? 83.469 -0.489 75.732 1.00 21.83 939 ASN A N 1
ATOM 4939 C CA . ASN A 1 317 ? 83.812 0.799 75.141 1.00 23.70 939 ASN A CA 1
ATOM 4940 C C . ASN A 1 317 ? 82.587 1.669 74.867 1.00 23.45 939 ASN A C 1
ATOM 4941 O O . ASN A 1 317 ? 82.675 2.897 74.897 1.00 23.12 939 ASN A O 1
ATOM 4952 N N . LEU A 1 318 ? 81.447 1.035 74.603 1.00 21.40 940 LEU A N 1
ATOM 4953 C CA . LEU A 1 318 ? 80.217 1.768 74.313 1.00 17.34 940 LEU A CA 1
ATOM 4954 C C . LEU A 1 318 ? 79.456 2.176 75.576 1.00 27.52 940 LEU A C 1
ATOM 4955 O O . LEU A 1 318 ? 78.623 3.080 75.536 1.00 22.10 940 LEU A O 1
ATOM 4971 N N . THR A 1 319 ? 79.744 1.517 76.695 1.00 19.10 941 THR A N 1
ATOM 4972 C CA . THR A 1 319 ? 79.003 1.758 77.931 1.00 23.20 941 THR A CA 1
ATOM 4973 C C . THR A 1 319 ? 79.871 2.352 79.042 1.00 23.54 941 THR A C 1
ATOM 4974 O O . THR A 1 319 ? 79.362 2.720 80.100 1.00 32.94 941 THR A O 1
ATOM 4985 N N . ASN A 1 320 ? 81.175 2.449 78.800 1.00 16.83 942 ASN A N 1
ATOM 4986 C CA . ASN A 1 320 ? 82.105 2.970 79.799 1.00 23.26 942 ASN A CA 1
ATOM 4987 C C . ASN A 1 320 ? 81.700 4.355 80.306 1.00 38.70 942 ASN A C 1
ATOM 4988 O O . ASN A 1 320 ? 81.385 4.523 81.484 1.00 38.34 942 ASN A O 1
ATOM 4999 N N . ASP A 1 321 ? 81.709 5.343 79.415 1.00 22.51 943 ASP A N 1
ATOM 5000 C CA . ASP A 1 321 ? 81.341 6.707 79.784 1.00 37.77 943 ASP A CA 1
ATOM 5001 C C . ASP A 1 321 ? 80.003 7.135 79.186 1.00 38.26 943 ASP A C 1
ATOM 5002 O O . ASP A 1 321 ? 79.362 8.055 79.688 1.00 41.52 943 ASP A O 1
ATOM 5011 N N . ASN A 1 322 ? 79.579 6.461 78.122 1.00 33.63 944 ASN A N 1
ATOM 5012 C CA . ASN A 1 322 ? 78.375 6.856 77.397 1.00 22.65 944 ASN A CA 1
ATOM 5013 C C . ASN A 1 322 ? 77.123 6.178 77.946 1.00 25.99 944 ASN A C 1
ATOM 5014 O O . ASN A 1 322 ? 77.002 4.953 77.916 1.00 34.37 944 ASN A O 1
ATOM 5025 N N . GLU A 1 323 ? 76.186 6.984 78.434 1.00 25.39 945 GLU A N 1
ATOM 5026 C CA . GLU A 1 323 ? 75.025 6.458 79.144 1.00 24.33 945 GLU A CA 1
ATOM 5027 C C . GLU A 1 323 ? 73.857 6.078 78.237 1.00 23.13 945 GLU A C 1
ATOM 5028 O O . GLU A 1 323 ? 73.007 5.281 78.632 1.00 25.80 945 GLU A O 1
ATOM 5040 N N . TRP A 1 324 ? 73.802 6.642 77.034 1.00 26.09 946 TRP A N 1
ATOM 5041 C CA . TRP A 1 324 ? 72.860 6.139 76.037 1.00 29.18 946 TRP A CA 1
ATOM 5042 C C . TRP A 1 324 ? 73.290 4.737 75.610 1.00 27.11 946 TRP A C 1
ATOM 5043 O O . TRP A 1 324 ? 72.456 3.866 75.370 1.00 32.84 946 TRP A O 1
ATOM 5064 N N . GLY A 1 325 ? 74.600 4.525 75.520 1.00 33.19 947 GLY A N 1
ATOM 5065 C CA . GLY A 1 325 ? 75.139 3.207 75.245 1.00 30.99 947 GLY A CA 1
ATOM 5066 C C . GLY A 1 325 ? 74.740 2.212 76.321 1.00 31.17 947 GLY A C 1
ATOM 5067 O O . GLY A 1 325 ? 74.284 1.108 76.026 1.00 24.05 947 GLY A O 1
ATOM 5071 N N . SER A 1 326 ? 74.912 2.611 77.578 1.00 25.96 948 SER A N 1
ATOM 5072 C CA . SER A 1 326 ? 74.553 1.766 78.712 1.00 26.59 948 SER A CA 1
ATOM 5073 C C . SER A 1 326 ? 73.048 1.508 78.751 1.00 32.17 948 SER A C 1
ATOM 5074 O O . SER A 1 326 ? 72.602 0.391 79.023 1.00 24.28 948 SER A O 1
ATOM 5082 N N . THR A 1 327 ? 72.268 2.550 78.482 1.00 30.25 949 THR A N 1
ATOM 5083 C CA . THR A 1 327 ? 70.817 2.432 78.446 1.00 32.11 949 THR A CA 1
ATOM 5084 C C . THR A 1 327 ? 70.393 1.475 77.338 1.00 25.98 949 THR A C 1
ATOM 5085 O O . THR A 1 327 ? 69.615 0.550 77.564 1.00 31.05 949 THR A O 1
ATOM 5096 N N . LYS A 1 328 ? 70.917 1.704 76.139 1.00 19.67 950 LYS A N 1
ATOM 5097 C CA . LYS A 1 328 ? 70.532 0.920 74.971 1.00 28.80 950 LYS A CA 1
ATOM 5098 C C . LYS A 1 328 ? 71.007 -0.525 75.097 1.00 33.59 950 LYS A C 1
ATOM 5099 O O . LYS A 1 328 ? 70.328 -1.452 74.655 1.00 34.82 950 LYS A O 1
ATOM 5118 N N . THR A 1 329 ? 72.180 -0.709 75.695 1.00 29.09 951 THR A N 1
ATOM 5119 C CA . THR A 1 329 ? 72.749 -2.039 75.880 1.00 27.67 951 THR A CA 1
ATOM 5120 C C . THR A 1 329 ? 71.953 -2.836 76.913 1.00 35.18 951 THR A C 1
ATOM 5121 O O . THR A 1 329 ? 71.697 -4.027 76.728 1.00 24.94 951 THR A O 1
ATOM 5132 N N . GLY A 1 330 ? 71.563 -2.173 77.997 1.00 35.65 952 GLY A N 1
ATOM 5133 C CA . GLY A 1 330 ? 70.811 -2.819 79.058 1.00 26.94 952 GLY A CA 1
ATOM 5134 C C . GLY A 1 330 ? 69.413 -3.226 78.638 1.00 31.07 952 GLY A C 1
ATOM 5135 O O . GLY A 1 330 ? 68.844 -4.167 79.190 1.00 30.98 952 GLY A O 1
ATOM 5139 N N . GLU A 1 331 ? 68.859 -2.520 77.656 1.00 41.59 953 GLU A N 1
ATOM 5140 C CA . GLU A 1 331 ? 67.501 -2.786 77.188 1.00 32.29 953 GLU A CA 1
ATOM 5141 C C . GLU A 1 331 ? 67.404 -4.027 76.303 1.00 24.55 953 GLU A C 1
ATOM 5142 O O . GLU A 1 331 ? 66.313 -4.555 76.094 1.00 42.56 953 GLU A O 1
ATOM 5154 N N . GLN A 1 332 ? 68.533 -4.488 75.775 1.00 28.10 954 GLN A N 1
ATOM 5155 C CA . GLN A 1 332 ? 68.532 -5.681 74.936 1.00 35.07 954 GLN A CA 1
ATOM 5156 C C . GLN A 1 332 ? 68.070 -6.889 75.740 1.00 28.67 954 GLN A C 1
ATOM 5157 O O . GLN A 1 332 ? 68.651 -7.227 76.770 1.00 33.27 954 GLN A O 1
ATOM 5171 N N . ASP A 1 333 ? 67.013 -7.532 75.261 1.00 39.09 955 ASP A N 1
ATOM 5172 C CA . ASP A 1 333 ? 66.448 -8.693 75.937 1.00 49.36 955 ASP A CA 1
ATOM 5173 C C . ASP A 1 333 ? 67.526 -9.674 76.381 1.00 35.01 955 ASP A C 1
ATOM 5174 O O . ASP A 1 333 ? 68.269 -10.214 75.561 1.00 35.59 955 ASP A O 1
ATOM 5183 N N . GLY A 1 334 ? 67.616 -9.879 77.692 1.00 32.72 956 GLY A N 1
ATOM 5184 C CA . GLY A 1 334 ? 68.438 -10.933 78.255 1.00 36.95 956 GLY A CA 1
ATOM 5185 C C . GLY A 1 334 ? 69.921 -10.639 78.390 1.00 38.07 956 GLY A C 1
ATOM 5186 O O . GLY A 1 334 ? 70.670 -11.493 78.862 1.00 37.20 956 GLY A O 1
ATOM 5190 N N . LEU A 1 335 ? 70.363 -9.449 77.993 1.00 27.39 957 LEU A N 1
ATOM 5191 C CA . LEU A 1 335 ? 71.793 -9.164 78.034 1.00 29.96 957 LEU A CA 1
ATOM 5192 C C . LEU A 1 335 ? 72.315 -9.121 79.464 1.00 22.86 957 LEU A C 1
ATOM 5193 O O . LEU A 1 335 ? 73.257 -9.834 79.802 1.00 31.57 957 LEU A O 1
ATOM 5209 N N . ILE A 1 336 ? 71.719 -8.273 80.296 1.00 29.42 958 ILE A N 1
ATOM 5210 C CA . ILE A 1 336 ? 72.130 -8.175 81.692 1.00 27.75 958 ILE A CA 1
ATOM 5211 C C . ILE A 1 336 ? 72.187 -9.566 82.315 1.00 26.68 958 ILE A C 1
ATOM 5212 O O . ILE A 1 336 ? 73.092 -9.875 83.089 1.00 28.83 958 ILE A O 1
ATOM 5228 N N . GLY A 1 337 ? 71.223 -10.409 81.960 1.00 20.17 959 GLY A N 1
ATOM 5229 C CA . GLY A 1 337 ? 71.210 -11.783 82.422 1.00 18.59 959 GLY A CA 1
ATOM 5230 C C . GLY A 1 337 ? 72.368 -12.577 81.849 1.00 18.72 959 GLY A C 1
ATOM 5231 O O . GLY A 1 337 ? 72.994 -13.371 82.549 1.00 31.98 959 GLY A O 1
ATOM 5235 N N . THR A 1 338 ? 72.651 -12.364 80.567 1.00 31.38 960 THR A N 1
ATOM 5236 C CA . THR A 1 338 ? 73.743 -13.060 79.896 1.00 28.67 960 THR A CA 1
ATOM 5237 C C . THR A 1 338 ? 75.093 -12.594 80.430 1.00 29.61 960 THR A C 1
ATOM 5238 O O . THR A 1 338 ? 76.028 -13.382 80.552 1.00 26.72 960 THR A O 1
ATOM 5249 N N . ALA A 1 339 ? 75.188 -11.305 80.742 1.00 27.43 961 ALA A N 1
ATOM 5250 C CA . ALA A 1 339 ? 76.416 -10.740 81.279 1.00 26.30 961 ALA A CA 1
ATOM 5251 C C . ALA A 1 339 ? 76.717 -11.380 82.626 1.00 30.01 961 ALA A C 1
ATOM 5252 O O . ALA A 1 339 ? 77.855 -11.747 82.914 1.00 26.22 961 ALA A O 1
ATOM 5259 N N . LEU A 1 340 ? 75.684 -11.510 83.451 1.00 27.34 962 LEU A N 1
ATOM 5260 C CA . LEU A 1 340 ? 75.824 -12.127 84.761 1.00 38.09 962 LEU A CA 1
ATOM 5261 C C . LEU A 1 340 ? 76.237 -13.589 84.616 1.00 34.70 962 LEU A C 1
ATOM 5262 O O . LEU A 1 340 ? 77.075 -14.086 85.368 1.00 33.72 962 LEU A O 1
ATOM 5278 N N . ASN A 1 341 ? 75.648 -14.270 83.638 1.00 29.61 963 ASN A N 1
ATOM 5279 C CA . ASN A 1 341 ? 76.000 -15.656 83.345 1.00 37.18 963 ASN A CA 1
ATOM 5280 C C . ASN A 1 341 ? 77.439 -15.791 82.860 1.00 34.63 963 ASN A C 1
ATOM 5281 O O . ASN A 1 341 ? 78.082 -16.814 83.093 1.00 34.25 963 ASN A O 1
ATOM 5292 N N . CYS A 1 342 ? 77.943 -14.765 82.180 1.00 27.77 964 CYS A N 1
ATOM 5293 C CA . CYS A 1 342 ? 79.321 -14.783 81.701 1.00 32.14 964 CYS A CA 1
ATOM 5294 C C . CYS A 1 342 ? 80.283 -14.841 82.878 1.00 27.22 964 CYS A C 1
ATOM 5295 O O . CYS A 1 342 ? 81.404 -15.338 82.754 1.00 35.37 964 CYS A O 1
ATOM 5303 N N . VAL A 1 343 ? 79.833 -14.341 84.023 1.00 31.93 965 VAL A N 1
ATOM 5304 C CA . VAL A 1 343 ? 80.645 -14.349 85.232 1.00 28.91 965 VAL A CA 1
ATOM 5305 C C . VAL A 1 343 ? 80.442 -15.636 86.024 1.00 32.04 965 VAL A C 1
ATOM 5306 O O . VAL A 1 343 ? 81.408 -16.281 86.432 1.00 35.70 965 VAL A O 1
ATOM 5319 N N . LEU A 1 344 ? 79.182 -16.013 86.224 1.00 41.65 966 LEU A N 1
ATOM 5320 C CA . LEU A 1 344 ? 78.841 -17.116 87.119 1.00 42.34 966 LEU A CA 1
ATOM 5321 C C . LEU A 1 344 ? 78.855 -18.485 86.441 1.00 39.92 966 LEU A C 1
ATOM 5322 O O . LEU A 1 344 ? 79.204 -19.483 87.070 1.00 39.04 966 LEU A O 1
ATOM 5338 N N . GLN A 1 345 ? 78.481 -18.540 85.166 1.00 38.20 967 GLN A N 1
ATOM 5339 C CA . GLN A 1 345 ? 78.301 -19.826 84.492 1.00 37.58 967 GLN A CA 1
ATOM 5340 C C . GLN A 1 345 ? 79.350 -20.139 83.426 1.00 38.74 967 GLN A C 1
ATOM 5341 O O . GLN A 1 345 ? 79.959 -21.204 83.448 1.00 26.76 967 GLN A O 1
ATOM 5355 N N . VAL A 1 346 ? 79.555 -19.222 82.490 1.00 28.86 968 VAL A N 1
ATOM 5356 C CA . VAL A 1 346 ? 80.403 -19.503 81.336 1.00 26.36 968 VAL A CA 1
ATOM 5357 C C . VAL A 1 346 ? 81.776 -20.088 81.696 1.00 20.86 968 VAL A C 1
ATOM 5358 O O . VAL A 1 346 ? 82.258 -20.998 81.022 1.00 35.01 968 VAL A O 1
ATOM 5371 N N . PRO A 1 347 ? 82.413 -19.571 82.757 1.00 28.87 969 PRO A N 1
ATOM 5372 C CA . PRO A 1 347 ? 83.799 -19.981 83.024 1.00 35.41 969 PRO A CA 1
ATOM 5373 C C . PRO A 1 347 ? 84.014 -21.487 83.204 1.00 31.52 969 PRO A C 1
ATOM 5374 O O . PRO A 1 347 ? 85.095 -21.974 82.878 1.00 41.23 969 PRO A O 1
ATOM 5385 N N . LYS A 1 348 ? 83.016 -22.210 83.703 1.00 37.41 970 LYS A N 1
ATOM 5386 C CA . LYS A 1 348 ? 83.190 -23.638 83.967 1.00 47.71 970 LYS A CA 1
ATOM 5387 C C . LYS A 1 348 ? 83.221 -24.485 82.693 1.00 44.45 970 LYS A C 1
ATOM 5388 O O . LYS A 1 348 ? 83.450 -25.693 82.756 1.00 50.89 970 LYS A O 1
ATOM 5407 N N . TYR A 1 349 ? 83.003 -23.850 81.545 1.00 40.82 971 TYR A N 1
ATOM 5408 C CA . TYR A 1 349 ? 83.110 -24.534 80.258 1.00 40.67 971 TYR A CA 1
ATOM 5409 C C . TYR A 1 349 ? 84.362 -24.099 79.500 1.00 36.74 971 TYR A C 1
ATOM 5410 O O . TYR A 1 349 ? 84.490 -24.356 78.304 1.00 45.78 971 TYR A O 1
ATOM 5428 N N . LEU A 1 350 ? 85.279 -23.438 80.198 1.00 35.69 972 LEU A N 1
ATOM 5429 C CA . LEU A 1 350 ? 86.499 -22.933 79.580 1.00 35.09 972 LEU A CA 1
ATOM 5430 C C . LEU A 1 350 ? 87.718 -23.549 80.244 1.00 36.18 972 LEU A C 1
ATOM 5431 O O . LEU A 1 350 ? 87.640 -24.012 81.381 1.00 37.94 972 LEU A O 1
ATOM 5447 N N . PRO A 1 351 ? 88.858 -23.550 79.539 1.00 31.91 973 PRO A N 1
ATOM 5448 C CA . PRO A 1 351 ? 90.115 -23.928 80.190 1.00 32.07 973 PRO A CA 1
ATOM 5449 C C . PRO A 1 351 ? 90.356 -23.027 81.396 1.00 44.16 973 PRO A C 1
ATOM 5450 O O . PRO A 1 351 ? 90.050 -21.837 81.335 1.00 38.20 973 PRO A O 1
ATOM 5461 N N . GLN A 1 352 ? 90.886 -23.591 82.475 1.00 55.48 974 GLN A N 1
ATOM 5462 C CA . GLN A 1 352 ? 91.089 -22.850 83.715 1.00 49.97 974 GLN A CA 1
ATOM 5463 C C . GLN A 1 352 ? 91.756 -21.497 83.466 1.00 45.95 974 GLN A C 1
ATOM 5464 O O 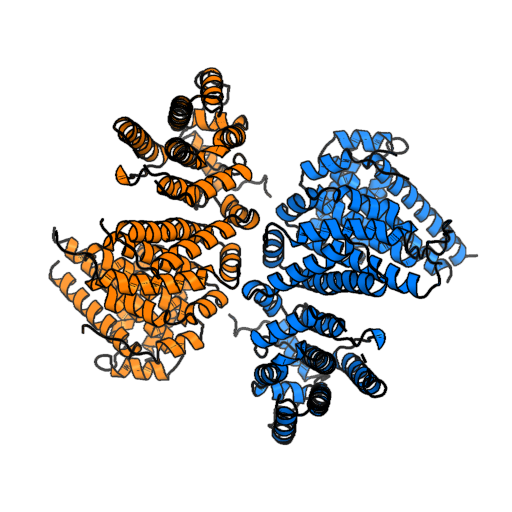. GLN A 1 352 ? 91.346 -20.479 84.027 1.00 39.57 974 GLN A O 1
ATOM 5478 N N . GLU A 1 353 ? 92.780 -21.495 82.617 1.00 44.18 975 GLU A N 1
ATOM 5479 C CA . GLU A 1 353 ? 93.566 -20.292 82.339 1.00 48.27 975 GLU A CA 1
ATOM 5480 C C . GLU A 1 353 ? 92.746 -19.111 81.816 1.00 39.27 975 GLU A C 1
ATOM 5481 O O . GLU A 1 353 ? 93.169 -17.962 81.935 1.00 50.10 975 GLU A O 1
ATOM 5493 N N . GLN A 1 354 ? 91.584 -19.392 81.237 1.00 30.55 976 GLN A N 1
ATOM 5494 C CA . GLN A 1 354 ? 90.797 -18.359 80.569 1.00 41.76 976 GLN A CA 1
ATOM 5495 C C . GLN A 1 354 ? 89.637 -17.830 81.417 1.00 39.74 976 GLN A C 1
ATOM 5496 O O . GLN A 1 354 ? 88.928 -16.916 80.998 1.00 49.75 976 GLN A O 1
ATOM 5510 N N . ARG A 1 355 ? 89.451 -18.393 82.607 1.00 33.41 977 ARG A N 1
ATOM 5511 C CA . ARG A 1 355 ? 88.292 -18.058 83.434 1.00 40.14 977 ARG A CA 1
ATOM 5512 C C . ARG A 1 355 ? 88.430 -16.698 84.109 1.00 32.39 977 ARG A C 1
ATOM 5513 O O . ARG A 1 355 ? 87.443 -15.995 84.318 1.00 40.54 977 ARG A O 1
ATOM 5534 N N . PHE A 1 356 ? 89.660 -16.332 84.448 1.00 33.35 978 PHE A N 1
ATOM 5535 C CA . PHE A 1 356 ? 89.935 -15.049 85.082 1.00 34.34 978 PHE A CA 1
ATOM 5536 C C . PHE A 1 356 ? 89.477 -13.891 84.197 1.00 35.02 978 PHE A C 1
ATOM 5537 O O . PHE A 1 356 ? 88.726 -13.019 84.634 1.00 31.15 978 PHE A O 1
ATOM 5554 N N . ASP A 1 357 ? 89.922 -13.899 82.947 1.00 35.53 979 ASP A N 1
ATOM 5555 C CA . ASP A 1 357 ? 89.653 -12.800 82.027 1.00 35.23 979 ASP A CA 1
ATOM 5556 C C . ASP A 1 357 ? 88.156 -12.578 81.798 1.00 34.12 979 ASP A C 1
ATOM 5557 O O . ASP A 1 357 ? 87.691 -11.438 81.774 1.00 30.23 979 ASP A O 1
ATOM 5566 N N . ILE A 1 358 ? 87.406 -13.662 81.630 1.00 25.47 980 ILE A N 1
ATOM 5567 C CA . ILE A 1 358 ? 85.978 -13.565 81.338 1.00 28.55 980 ILE A CA 1
ATOM 5568 C C . ILE A 1 358 ? 85.189 -13.021 82.530 1.00 26.93 980 ILE A C 1
ATOM 5569 O O . ILE A 1 358 ? 84.243 -12.250 82.359 1.00 27.65 980 ILE A O 1
ATOM 5585 N N . ARG A 1 359 ? 85.578 -13.427 83.733 1.00 26.63 981 ARG A N 1
ATOM 5586 C CA . ARG A 1 359 ? 84.925 -12.955 84.949 1.00 32.14 981 ARG A CA 1
ATOM 5587 C C . ARG A 1 359 ? 85.100 -11.450 85.119 1.00 27.57 981 ARG A C 1
ATOM 5588 O O . ARG A 1 359 ? 84.160 -10.741 85.472 1.00 22.18 981 ARG A O 1
ATOM 5609 N N . VAL A 1 360 ? 86.312 -10.969 84.871 1.00 20.89 982 VAL A N 1
ATOM 5610 C CA . VAL A 1 360 ? 86.608 -9.549 85.003 1.00 21.02 982 VAL A CA 1
ATOM 5611 C C . VAL A 1 360 ? 85.834 -8.742 83.963 1.00 30.17 982 VAL A C 1
ATOM 5612 O O . VAL A 1 360 ? 85.255 -7.703 84.277 1.00 26.87 982 VAL A O 1
ATOM 5625 N N . LEU A 1 361 ? 85.819 -9.230 82.727 1.00 24.74 983 LEU A N 1
ATOM 5626 C CA . LEU A 1 361 ? 85.113 -8.548 81.647 1.00 21.92 983 LEU A CA 1
ATOM 5627 C C . LEU A 1 361 ? 83.610 -8.459 81.919 1.00 29.47 983 LEU A C 1
ATOM 5628 O O . LEU A 1 361 ? 83.011 -7.393 81.786 1.00 31.25 983 LEU A O 1
ATOM 5644 N N . GLY A 1 362 ? 83.005 -9.579 82.300 1.00 21.94 984 GLY A N 1
ATOM 5645 C CA . GLY A 1 362 ? 81.587 -9.607 82.613 1.00 22.74 984 GLY A CA 1
ATOM 5646 C C . GLY A 1 362 ? 81.238 -8.709 83.787 1.00 28.40 984 GLY A C 1
ATOM 5647 O O . GLY A 1 362 ? 80.247 -7.975 83.752 1.00 20.04 984 GLY A O 1
ATOM 5651 N N . LEU A 1 363 ? 82.051 -8.768 84.837 1.00 18.05 985 LEU A N 1
ATOM 5652 C CA . LEU A 1 363 ? 81.847 -7.918 86.004 1.00 31.36 985 LEU A CA 1
ATOM 5653 C C . LEU A 1 363 ? 81.986 -6.446 85.628 1.00 40.62 985 LEU A C 1
ATOM 5654 O O . LEU A 1 363 ? 81.205 -5.604 86.069 1.00 30.68 985 LEU A O 1
ATOM 5670 N N . GLY A 1 364 ? 82.984 -6.144 84.805 1.00 23.36 986 GLY A N 1
ATOM 5671 C CA . GLY A 1 364 ? 83.208 -4.786 84.349 1.00 15.90 986 GLY A CA 1
ATOM 5672 C C . GLY A 1 364 ? 82.043 -4.248 83.539 1.00 24.69 986 GLY A C 1
ATOM 5673 O O . GLY A 1 364 ? 81.646 -3.094 83.700 1.00 23.91 986 GLY A O 1
ATOM 5677 N N . LEU A 1 365 ? 81.494 -5.082 82.661 1.00 22.75 987 LEU A N 1
ATOM 5678 C CA . LEU A 1 365 ? 80.354 -4.679 81.847 1.00 24.07 987 LEU A CA 1
ATOM 5679 C C . LEU A 1 365 ? 79.146 -4.393 82.731 1.00 23.90 987 LEU A C 1
ATOM 5680 O O . LEU A 1 365 ? 78.443 -3.400 82.536 1.00 22.68 987 LEU A O 1
ATOM 5696 N N . LEU A 1 366 ? 78.911 -5.264 83.707 1.00 25.00 988 LEU A N 1
ATOM 5697 C CA . LEU A 1 366 ? 77.816 -5.068 84.650 1.00 30.55 988 LEU A CA 1
ATOM 5698 C C . LEU A 1 366 ? 77.963 -3.743 85.397 1.00 28.65 988 LEU A C 1
ATOM 5699 O O . LEU A 1 366 ? 76.992 -3.002 85.557 1.00 19.85 988 LEU A O 1
ATOM 5715 N N . ILE A 1 367 ? 79.175 -3.442 85.849 1.00 18.43 989 ILE A N 1
ATOM 5716 C CA . ILE A 1 367 ? 79.425 -2.182 86.538 1.00 22.12 989 ILE A CA 1
ATOM 5717 C C . ILE A 1 367 ? 79.085 -0.999 85.632 1.00 21.74 989 ILE A C 1
ATOM 5718 O O . ILE A 1 367 ? 78.404 -0.063 86.054 1.00 31.26 989 ILE A O 1
ATOM 5734 N N . ASN A 1 368 ? 79.553 -1.046 84.388 1.00 27.39 990 ASN A N 1
ATOM 5735 C CA . ASN A 1 368 ? 79.240 -0.001 83.419 1.00 21.47 990 ASN A CA 1
ATOM 5736 C C . ASN A 1 368 ? 77.734 0.199 83.287 1.00 24.49 990 ASN A C 1
ATOM 5737 O O . ASN A 1 368 ? 77.237 1.323 83.349 1.00 33.59 990 ASN A O 1
ATOM 5748 N N . LEU A 1 369 ? 77.016 -0.904 83.110 1.00 27.47 991 LEU A N 1
ATOM 5749 C CA . LEU A 1 369 ? 75.577 -0.861 82.877 1.00 27.11 991 LEU A CA 1
ATOM 5750 C C . LEU A 1 369 ? 74.816 -0.329 84.086 1.00 30.81 991 LEU A C 1
ATOM 5751 O O . LEU A 1 369 ? 73.767 0.296 83.945 1.00 30.93 991 LEU A O 1
ATOM 5767 N N . VAL A 1 370 ? 75.357 -0.574 85.272 1.00 35.38 992 VAL A N 1
ATOM 5768 C CA . VAL A 1 370 ? 74.642 -0.299 86.514 1.00 36.02 992 VAL A CA 1
ATOM 5769 C C . VAL A 1 370 ? 75.046 1.028 87.157 1.00 32.55 992 VAL A C 1
ATOM 5770 O O . VAL A 1 370 ? 74.348 1.536 88.032 1.00 46.32 992 VAL A O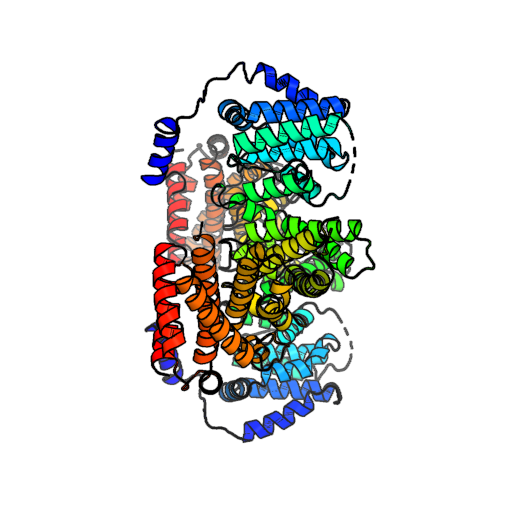 1
ATOM 5783 N N . GLU A 1 371 ? 76.160 1.597 86.706 1.00 30.62 993 GLU A N 1
ATOM 5784 C CA . GLU A 1 371 ? 76.703 2.807 87.320 1.00 34.72 993 GLU A CA 1
ATOM 5785 C C . GLU A 1 371 ? 75.670 3.926 87.504 1.00 35.87 993 GLU A C 1
ATOM 5786 O O . GLU A 1 371 ? 75.519 4.452 88.605 1.00 48.22 993 GLU A O 1
ATOM 5798 N N . TYR A 1 372 ? 74.972 4.300 86.434 1.00 37.62 994 TYR A N 1
ATOM 5799 C CA . TYR A 1 372 ? 73.999 5.392 86.516 1.00 34.37 994 TYR A CA 1
ATOM 5800 C C . TYR A 1 372 ? 72.572 4.985 86.140 1.00 33.51 994 TYR A C 1
ATOM 5801 O O . TYR A 1 372 ? 71.609 5.578 86.623 1.00 51.96 994 TYR A O 1
ATOM 5819 N N . SER A 1 373 ? 72.433 3.985 85.276 1.00 28.31 995 SER A N 1
ATOM 5820 C CA . SER A 1 373 ? 71.114 3.558 84.818 1.00 27.86 995 SER A CA 1
ATOM 5821 C C . SER A 1 373 ? 70.304 2.905 85.933 1.00 34.09 995 SER A C 1
ATOM 5822 O O . SER A 1 373 ? 70.603 1.789 86.356 1.00 38.07 995 SER A O 1
ATOM 5830 N N . ALA A 1 374 ? 69.272 3.600 86.397 1.00 35.44 996 ALA A N 1
ATOM 5831 C CA . ALA A 1 374 ? 68.380 3.058 87.415 1.00 37.96 996 ALA A CA 1
ATOM 5832 C C . ALA A 1 374 ? 67.689 1.802 86.900 1.00 29.61 996 ALA A C 1
ATOM 5833 O O . ALA A 1 374 ? 67.551 0.819 87.625 1.00 36.26 996 ALA A O 1
ATOM 5840 N N . ARG A 1 375 ? 67.264 1.839 85.643 1.00 26.60 997 ARG A N 1
ATOM 5841 C CA . ARG A 1 375 ? 66.509 0.735 85.061 1.00 26.53 997 ARG A CA 1
ATOM 5842 C C . ARG A 1 375 ? 67.378 -0.506 84.864 1.00 31.73 997 ARG A C 1
ATOM 5843 O O . ARG A 1 375 ? 66.898 -1.631 85.019 1.00 32.65 997 ARG A O 1
ATOM 5864 N N . ASN A 1 376 ? 68.654 -0.310 84.542 1.00 22.92 998 ASN A N 1
ATOM 5865 C CA . ASN A 1 376 ? 69.593 -1.427 84.506 1.00 25.81 998 ASN A CA 1
ATOM 5866 C C . ASN A 1 376 ? 69.775 -1.980 85.911 1.00 32.35 998 ASN A C 1
ATOM 5867 O O . ASN A 1 376 ? 69.751 -3.193 86.123 1.00 30.75 998 ASN A O 1
ATOM 5878 N N . ARG A 1 377 ? 69.953 -1.073 86.866 1.00 36.65 999 ARG A N 1
ATOM 5879 C CA . ARG A 1 377 ? 70.061 -1.438 88.273 1.00 44.61 999 ARG A CA 1
ATOM 5880 C C . ARG A 1 377 ? 68.885 -2.328 88.657 1.00 36.61 999 ARG A C 1
ATOM 5881 O O . ARG A 1 377 ? 69.063 -3.436 89.159 1.00 30.02 999 ARG A O 1
ATOM 5902 N N . HIS A 1 378 ? 67.680 -1.830 88.405 1.00 37.28 1000 HIS A N 1
ATOM 5903 C CA . HIS A 1 378 ? 66.457 -2.540 88.755 1.00 36.47 1000 HIS A CA 1
ATOM 5904 C C . HIS A 1 378 ? 66.427 -3.924 88.115 1.00 41.58 1000 HIS A C 1
ATOM 5905 O O . HIS A 1 378 ? 66.133 -4.918 88.777 1.00 50.62 1000 HIS A O 1
ATOM 5920 N N . CYS A 1 379 ? 66.732 -3.978 86.823 1.00 43.47 1001 CYS A N 1
ATOM 5921 C CA . CYS A 1 379 ? 66.716 -5.233 86.078 1.00 27.41 1001 CYS A CA 1
ATOM 5922 C C . CYS A 1 379 ? 67.688 -6.261 86.657 1.00 35.58 1001 CYS A C 1
ATOM 5923 O O . CYS A 1 379 ? 67.436 -7.465 86.595 1.00 48.35 1001 CYS A O 1
ATOM 5931 N N . LEU A 1 380 ? 68.798 -5.789 87.218 1.00 43.65 1002 LEU A N 1
ATOM 5932 C CA . LEU A 1 380 ? 69.818 -6.690 87.751 1.00 38.15 1002 LEU A CA 1
ATOM 5933 C C . LEU A 1 380 ? 69.441 -7.261 89.114 1.00 44.24 1002 LEU A C 1
ATOM 5934 O O . LEU A 1 380 ? 69.571 -8.465 89.343 1.00 42.51 1002 LEU A O 1
ATOM 5950 N N . VAL A 1 381 ? 68.985 -6.402 90.022 1.00 37.78 1003 VAL A N 1
ATOM 5951 C CA . VAL A 1 381 ? 68.626 -6.849 91.365 1.00 42.85 1003 VAL A CA 1
ATOM 5952 C C . VAL A 1 381 ? 67.454 -7.825 91.321 1.00 40.27 1003 VAL A C 1
ATOM 5953 O O . VAL A 1 381 ? 67.342 -8.704 92.175 1.00 61.56 1003 VAL A O 1
ATOM 5966 N N . ASN A 1 382 ? 66.595 -7.676 90.317 1.00 39.76 1004 ASN A N 1
ATOM 5967 C CA . ASN A 1 382 ? 65.438 -8.554 90.167 1.00 39.00 1004 ASN A CA 1
ATOM 5968 C C . ASN A 1 382 ? 65.734 -9.781 89.304 1.00 49.88 1004 ASN A C 1
ATOM 5969 O O . ASN A 1 382 ? 64.850 -10.604 89.066 1.00 50.92 1004 ASN A O 1
ATOM 5980 N N . MET A 1 383 ? 66.973 -9.897 88.836 1.00 64.44 1005 MET A N 1
ATOM 5981 C CA . MET A 1 383 ? 67.384 -11.038 88.026 1.00 57.66 1005 MET A CA 1
ATOM 5982 C C . MET A 1 383 ? 67.469 -12.285 88.899 1.00 55.80 1005 MET A C 1
ATOM 5983 O O . MET A 1 383 ? 67.564 -12.186 90.123 1.00 54.76 1005 MET A O 1
ATOM 5997 N N . GLU A 1 384 ? 67.430 -13.456 88.269 1.00 59.94 1006 GLU A N 1
ATOM 5998 C CA . GLU A 1 384 ? 67.618 -14.714 88.984 1.00 56.54 1006 GLU A CA 1
ATOM 5999 C C . GLU A 1 384 ? 68.589 -15.626 88.234 1.00 65.51 1006 GLU A C 1
ATOM 6000 O O . GLU A 1 384 ? 68.570 -15.685 87.005 1.00 66.79 1006 GLU A O 1
ATOM 6012 N N . THR A 1 385 ? 69.442 -16.324 88.984 1.00 74.53 1007 THR A N 1
ATOM 6013 C CA . THR A 1 385 ? 70.503 -17.138 88.398 1.00 88.07 1007 THR A CA 1
ATOM 6014 C C . THR A 1 385 ? 70.798 -18.376 89.244 1.00 103.85 1007 THR A C 1
ATOM 6015 O O . THR A 1 385 ? 70.132 -18.624 90.249 1.00 102.09 1007 THR A O 1
ATOM 6026 N N . SER A 1 386 ? 71.800 -19.149 88.831 1.00 113.25 1008 SER A N 1
ATOM 6027 C CA . SER A 1 386 ? 72.107 -20.421 89.477 1.00 116.09 1008 SER A CA 1
ATOM 6028 C C . SER A 1 386 ? 73.344 -20.326 90.368 1.00 112.59 1008 SER A C 1
ATOM 6029 O O . SER A 1 386 ? 73.763 -19.233 90.755 1.00 95.88 1008 SER A O 1
ATOM 6037 N N . CYS A 1 387 ? 73.925 -21.481 90.684 1.00 121.72 1009 CYS A N 1
ATOM 6038 C CA . CYS A 1 387 ? 75.073 -21.550 91.581 1.00 121.14 1009 CYS A CA 1
ATOM 6039 C C . CYS A 1 387 ? 76.191 -22.386 90.965 1.00 112.63 1009 CYS A C 1
ATOM 6040 O O . CYS A 1 387 ? 76.602 -23.403 91.526 1.00 100.80 1009 CYS A O 1
ATOM 6048 N N . GLN A 1 407 ? 67.765 -21.867 92.189 1.00 89.75 1029 GLN A N 1
ATOM 6049 C CA . GLN A 1 407 ? 67.895 -20.563 91.548 1.00 88.07 1029 GLN A CA 1
ATOM 6050 C C . GLN A 1 407 ? 67.648 -19.437 92.552 1.00 86.28 1029 GLN A C 1
ATOM 6051 O O . GLN A 1 407 ? 66.778 -19.545 93.416 1.00 88.34 1029 GLN A O 1
ATOM 6064 N N . VAL A 1 408 ? 68.419 -18.360 92.429 1.00 79.45 1030 VAL A N 1
ATOM 6065 C CA . VAL A 1 408 ? 68.430 -17.296 93.429 1.00 71.01 1030 VAL A CA 1
ATOM 6066 C C . VAL A 1 408 ? 68.539 -15.921 92.771 1.00 52.60 1030 VAL A C 1
ATOM 6067 O O . VAL A 1 408 ? 68.838 -15.819 91.583 1.00 57.91 1030 VAL A O 1
ATOM 6080 N N . HIS A 1 409 ? 68.293 -14.868 93.546 1.00 56.73 1031 HIS A N 1
ATOM 6081 C CA . HIS A 1 409 ? 68.448 -13.497 93.059 1.00 63.39 1031 HIS A CA 1
ATOM 6082 C C . HIS A 1 409 ? 69.913 -13.133 92.799 1.00 54.95 1031 HIS A C 1
ATOM 6083 O O . HIS A 1 409 ? 70.825 -13.781 93.311 1.00 48.13 1031 HIS A O 1
ATOM 6098 N N . ALA A 1 410 ? 70.120 -12.081 92.010 1.00 45.91 1032 ALA A N 1
ATOM 6099 C CA . ALA A 1 410 ? 71.454 -11.691 91.554 1.00 48.29 1032 ALA A CA 1
ATOM 6100 C C . ALA A 1 410 ? 72.367 -11.246 92.695 1.00 35.38 1032 ALA A C 1
ATOM 6101 O O . ALA A 1 410 ? 73.495 -11.723 92.817 1.00 34.67 1032 ALA A O 1
ATOM 6108 N N . VAL A 1 411 ? 71.885 -10.326 93.525 1.00 32.41 1033 VAL A N 1
ATOM 6109 C CA . VAL A 1 411 ? 72.705 -9.788 94.609 1.00 33.22 1033 VAL A CA 1
ATOM 6110 C C . VAL A 1 411 ? 73.212 -10.929 95.481 1.00 39.58 1033 VAL A C 1
ATOM 6111 O O . VAL A 1 411 ? 74.396 -11.004 95.804 1.00 37.86 1033 VAL A O 1
ATOM 6124 N N . GLN A 1 412 ? 72.297 -11.816 95.853 1.00 48.47 1034 GLN A N 1
ATOM 6125 C CA . GLN A 1 412 ? 72.628 -12.986 96.654 1.00 51.75 1034 GLN A CA 1
ATOM 6126 C C . GLN A 1 412 ? 73.733 -13.794 95.982 1.00 41.14 1034 GLN A C 1
ATOM 6127 O O . GLN A 1 412 ? 74.708 -14.184 96.623 1.00 41.81 1034 GLN A O 1
ATOM 6141 N N . ALA A 1 413 ? 73.574 -14.038 94.684 1.00 36.17 1035 ALA A N 1
ATOM 6142 C CA . ALA A 1 413 ? 74.562 -14.781 93.909 1.00 32.17 1035 ALA A CA 1
ATOM 6143 C C . ALA A 1 413 ? 75.907 -14.061 93.899 1.00 40.68 1035 ALA A C 1
ATOM 6144 O O . ALA A 1 413 ? 76.961 -14.691 93.997 1.00 37.84 1035 ALA A O 1
ATOM 6151 N N . LEU A 1 414 ? 75.867 -12.738 93.783 1.00 31.63 1036 LEU A N 1
ATOM 6152 C CA . LEU A 1 414 ? 77.087 -11.947 93.706 1.00 36.32 1036 LEU A CA 1
ATOM 6153 C C . LEU A 1 414 ? 77.825 -11.944 95.042 1.00 41.07 1036 LEU A C 1
ATOM 6154 O O . LEU A 1 414 ? 79.053 -12.010 95.078 1.00 45.97 1036 LEU A O 1
ATOM 6170 N N . VAL A 1 415 ? 77.078 -11.873 96.140 1.00 38.28 1037 VAL A N 1
ATOM 6171 C CA . VAL A 1 415 ? 77.686 -11.956 97.465 1.00 39.37 1037 VAL A CA 1
ATOM 6172 C C . VAL A 1 415 ? 78.360 -13.314 97.625 1.00 37.46 1037 VAL A C 1
ATOM 6173 O O . VAL A 1 415 ? 79.470 -13.408 98.147 1.00 30.87 1037 VAL A O 1
ATOM 6186 N N . GLN A 1 416 ? 77.682 -14.363 97.170 1.00 40.38 1038 GLN A N 1
ATOM 6187 C CA . GLN A 1 416 ? 78.239 -15.710 97.211 1.00 37.81 1038 GLN A CA 1
ATOM 6188 C C . GLN A 1 416 ? 79.540 -15.773 96.424 1.00 36.61 1038 GLN A C 1
ATOM 6189 O O . GLN A 1 416 ? 80.552 -16.259 96.926 1.00 49.58 1038 GLN A O 1
ATOM 6203 N N . LEU A 1 417 ? 79.509 -15.280 95.189 1.00 42.69 1039 LEU A N 1
ATOM 6204 C CA . LEU A 1 417 ? 80.699 -15.255 94.345 1.00 37.19 1039 LEU A CA 1
ATOM 6205 C C . LEU A 1 417 ? 81.855 -14.574 95.066 1.00 41.58 1039 LEU A C 1
ATOM 6206 O O . LEU A 1 417 ? 82.992 -15.043 95.016 1.00 44.34 1039 LEU A O 1
ATOM 6222 N N . PHE A 1 418 ? 81.559 -13.465 95.736 1.00 34.73 1040 PHE A N 1
ATOM 6223 C CA . PHE A 1 418 ? 82.575 -12.744 96.487 1.00 40.02 1040 PHE A CA 1
ATOM 6224 C C . PHE A 1 418 ? 83.172 -13.624 97.574 1.00 50.05 1040 PHE A C 1
ATOM 6225 O O . PHE A 1 418 ? 84.382 -13.851 97.608 1.00 44.74 1040 PHE A O 1
ATOM 6242 N N . LEU A 1 419 ? 82.314 -14.111 98.465 1.00 46.94 1041 LEU A N 1
ATOM 6243 C CA . LEU A 1 419 ? 82.750 -14.925 99.592 1.00 40.91 1041 LEU A CA 1
ATOM 6244 C C . LEU A 1 419 ? 83.471 -16.179 99.117 1.00 40.44 1041 LEU A C 1
ATOM 6245 O O . LEU A 1 419 ? 84.532 -16.532 99.630 1.00 52.83 1041 LEU A O 1
ATOM 6261 N N . GLU A 1 420 ? 82.880 -16.851 98.136 1.00 41.97 1042 GLU A N 1
ATOM 6262 C CA . GLU A 1 420 ? 83.484 -18.033 97.535 1.00 53.92 1042 GLU A CA 1
ATOM 6263 C C . GLU A 1 420 ? 84.898 -17.726 97.053 1.00 58.79 1042 GLU A C 1
ATOM 6264 O O . GLU A 1 420 ? 85.835 -18.473 97.332 1.00 64.70 1042 GLU A O 1
ATOM 6276 N N . ARG A 1 421 ? 85.050 -16.614 96.340 1.00 55.69 1043 ARG A N 1
ATOM 6277 C CA . ARG A 1 421 ? 86.338 -16.250 95.759 1.00 49.67 1043 ARG A CA 1
ATOM 6278 C C . ARG A 1 421 ? 87.299 -15.670 96.791 1.00 47.57 1043 ARG A C 1
ATOM 6279 O O . ARG A 1 421 ? 88.516 -15.738 96.618 1.00 44.00 1043 ARG A O 1
ATOM 6300 N N . GLU A 1 422 ? 86.756 -15.104 97.862 1.00 48.95 1044 GLU A N 1
ATOM 6301 C CA . GLU A 1 422 ? 87.585 -14.546 98.922 1.00 56.16 1044 GLU A CA 1
ATOM 6302 C C . GLU A 1 422 ? 88.280 -15.671 99.688 1.00 65.49 1044 GLU A C 1
ATOM 6303 O O . GLU A 1 422 ? 89.404 -15.509 100.166 1.00 54.46 1044 GLU A O 1
ATOM 6315 N N . ARG A 1 423 ? 87.606 -16.814 99.795 1.00 72.78 1045 ARG A N 1
ATOM 6316 C CA . ARG A 1 423 ? 88.200 -18.000 100.402 1.00 69.35 1045 ARG A CA 1
ATOM 6317 C C . ARG A 1 423 ? 89.216 -18.629 99.460 1.00 61.59 1045 ARG A C 1
ATOM 6318 O O . ARG A 1 423 ? 90.370 -18.846 99.830 1.00 76.09 1045 ARG A O 1
ATOM 6339 N N . ALA A 1 424 ? 88.777 -18.921 98.240 1.00 55.52 1046 ALA A N 1
ATOM 6340 C CA . ALA A 1 424 ? 89.647 -19.490 97.218 1.00 61.43 1046 ALA A CA 1
ATOM 6341 C C . ALA A 1 424 ? 90.984 -18.757 97.168 1.00 65.70 1046 ALA A C 1
ATOM 6342 O O . ALA A 1 424 ? 92.004 -19.332 96.790 1.00 60.18 1046 ALA A O 1
ATOM 6349 N N . ALA A 1 425 ? 90.971 -17.484 97.549 1.00 73.80 1047 ALA A N 1
ATOM 6350 C CA . ALA A 1 425 ? 92.175 -16.666 97.515 1.00 68.77 1047 ALA A CA 1
ATOM 6351 C C . ALA A 1 425 ? 93.047 -16.872 98.752 1.00 60.92 1047 ALA A C 1
ATOM 6352 O O . ALA A 1 425 ? 94.251 -17.096 98.634 1.00 59.64 1047 ALA A O 1
ATOM 6359 N N . GLN A 1 426 ? 92.445 -16.796 99.936 1.00 59.59 1048 GLN A N 1
ATOM 6360 C CA . GLN A 1 426 ? 93.207 -16.929 101.175 1.00 77.91 1048 GLN A CA 1
ATOM 6361 C C . GLN A 1 426 ? 93.710 -18.358 101.371 1.00 71.87 1048 GLN A C 1
ATOM 6362 O O . GLN A 1 426 ? 94.558 -18.611 102.226 1.00 68.61 1048 GLN A O 1
ATOM 6376 N N . LEU A 1 427 ? 93.181 -19.289 100.583 1.00 66.43 1049 LEU A N 1
ATOM 6377 C CA . LEU A 1 427 ? 93.671 -20.661 100.598 1.00 74.74 1049 LEU A CA 1
ATOM 6378 C C . LEU A 1 427 ? 94.757 -20.844 99.545 1.00 75.79 1049 LEU A C 1
ATOM 6379 O O . LEU A 1 427 ? 95.774 -21.489 99.794 1.00 93.37 1049 LEU A O 1
ATOM 6395 N N . ALA A 1 428 ? 94.534 -20.274 98.367 1.00 76.88 1050 ALA A N 1
ATOM 6396 C CA . ALA A 1 428 ? 95.515 -20.344 97.294 1.00 77.03 1050 ALA A CA 1
ATOM 6397 C C . ALA A 1 428 ? 96.812 -19.662 97.714 1.00 77.58 1050 ALA A C 1
ATOM 6398 O O . ALA A 1 428 ? 97.871 -19.928 97.143 1.00 71.35 1050 ALA A O 1
ATOM 6405 N N . GLU A 1 429 ? 96.727 -18.781 98.709 1.00 81.18 1051 GLU A N 1
ATOM 6406 C CA . GLU A 1 429 ? 97.915 -18.122 99.236 1.00 87.43 1051 GLU A CA 1
ATOM 6407 C C . GLU A 1 429 ? 98.560 -18.985 100.313 1.00 87.79 1051 GLU A C 1
ATOM 6408 O O . GLU A 1 429 ? 99.776 -18.951 100.498 1.00 87.26 1051 GLU A O 1
ATOM 6420 N N . SER A 1 430 ? 97.740 -19.757 101.021 1.00 86.87 1052 SER A N 1
ATOM 6421 C CA . SER A 1 430 ? 98.240 -20.701 102.015 1.00 81.81 1052 SER A CA 1
ATOM 6422 C C . SER A 1 430 ? 99.066 -21.788 101.340 1.00 84.63 1052 SER A C 1
ATOM 6423 O O . SER A 1 430 ? 100.149 -22.137 101.811 1.00 90.03 1052 SER A O 1
ATOM 6431 N N . LYS A 1 431 ? 98.552 -22.320 100.235 1.00 82.48 1053 LYS A N 1
ATOM 6432 C CA . LYS A 1 431 ? 99.261 -23.353 99.489 1.00 89.04 1053 LYS A CA 1
ATOM 6433 C C . LYS A 1 431 ? 100.608 -22.837 98.989 1.00 89.11 1053 LYS A C 1
ATOM 6434 O O . LYS A 1 431 ? 101.577 -23.587 98.917 1.00 91.89 1053 LYS A O 1
ATOM 6453 N N . THR A 1 432 ? 100.667 -21.553 98.650 1.00 95.30 1054 THR A N 1
ATOM 6454 C CA . THR A 1 432 ? 101.898 -20.958 98.131 1.00 99.52 1054 THR A CA 1
ATOM 6455 C C . THR A 1 432 ? 102.748 -20.364 99.256 1.00 104.51 1054 THR A C 1
ATOM 6456 O O . THR A 1 432 ? 103.927 -20.075 99.061 1.00 101.49 1054 THR A O 1
ATOM 6467 N N . ASP A 1 433 ? 102.146 -20.180 100.428 1.00 120.74 1055 ASP A N 1
ATOM 6468 C CA . ASP A 1 433 ? 102.903 -19.803 101.618 1.00 123.97 1055 ASP A CA 1
ATOM 6469 C C . ASP A 1 433 ? 103.581 -21.036 102.201 1.00 131.79 1055 ASP A C 1
ATOM 6470 O O . ASP A 1 433 ? 104.574 -20.934 102.922 1.00 138.35 1055 ASP A O 1
ATOM 6479 N N . GLU A 1 434 ? 103.028 -22.202 101.888 1.00 124.27 1056 GLU A N 1
ATOM 6480 C CA . GLU A 1 434 ? 103.608 -23.467 102.308 1.00 118.04 1056 GLU A CA 1
ATOM 6481 C C . GLU A 1 434 ? 104.828 -23.794 101.455 1.00 122.51 1056 GLU A C 1
ATOM 6482 O O . GLU A 1 434 ? 105.874 -24.186 101.972 1.00 132.52 1056 GLU A O 1
ATOM 6494 N N . LEU A 1 435 ? 104.685 -23.624 100.145 1.00 121.49 1057 LEU A N 1
ATOM 6495 C CA . LEU A 1 435 ? 105.739 -23.986 99.203 1.00 121.54 1057 LEU A CA 1
ATOM 6496 C C . LEU A 1 435 ? 107.007 -23.150 99.374 1.00 120.21 1057 LEU A C 1
ATOM 6497 O O . LEU A 1 435 ? 108.115 -23.677 99.279 1.00 119.96 1057 LEU A O 1
ATOM 6513 N N . ILE A 1 436 ? 106.850 -21.851 99.617 1.00 121.65 1058 ILE A N 1
ATOM 6514 C CA . ILE A 1 436 ? 108.006 -20.969 99.764 1.00 125.81 1058 ILE A CA 1
ATOM 6515 C C . ILE A 1 436 ? 108.956 -21.501 100.836 1.00 136.73 1058 ILE A C 1
ATOM 6516 O O . ILE A 1 436 ? 110.176 -21.395 100.703 1.00 141.60 1058 ILE A O 1
ATOM 6532 N N . LYS A 1 437 ? 108.391 -22.071 101.895 1.00 136.83 1059 LYS A N 1
ATOM 6533 C CA . LYS A 1 437 ? 109.182 -22.716 102.937 1.00 135.95 1059 LYS A CA 1
ATOM 6534 C C . LYS A 1 437 ? 109.337 -24.203 102.621 1.00 137.73 1059 LYS A C 1
ATOM 6535 O O . LYS A 1 437 ? 110.146 -24.585 101.774 1.00 138.46 1059 LYS A O 1
ATOM 6554 N N . ASP A 1 438 ? 108.558 -25.033 103.310 1.00 134.20 1060 ASP A N 1
ATOM 6555 C CA . ASP A 1 438 ? 108.509 -26.469 103.043 1.00 129.03 1060 ASP A CA 1
ATOM 6556 C C . ASP A 1 438 ? 108.791 -26.788 101.576 1.00 127.20 1060 ASP A C 1
ATOM 6557 O O . ASP A 1 438 ? 109.616 -27.650 101.264 1.00 124.84 1060 ASP A O 1
ATOM 6566 N N . ASN A 1 484 ? 108.088 -24.507 91.311 1.00 102.16 1106 ASN A N 1
ATOM 6567 C CA . ASN A 1 484 ? 107.373 -23.246 91.157 1.00 106.93 1106 ASN A CA 1
ATOM 6568 C C . ASN A 1 484 ? 105.866 -23.462 91.079 1.00 114.83 1106 ASN A C 1
ATOM 6569 O O . ASN A 1 484 ? 105.138 -22.648 90.507 1.00 107.20 1106 ASN A O 1
ATOM 6579 N N . LYS A 1 485 ? 105.400 -24.562 91.659 1.00 127.99 1107 LYS A N 1
ATOM 6580 C CA . LYS A 1 485 ? 103.971 -24.817 91.749 1.00 128.15 1107 LYS A CA 1
ATOM 6581 C C . LYS A 1 485 ? 103.339 -23.686 92.557 1.00 119.12 1107 LYS A C 1
ATOM 6582 O O . LYS A 1 485 ? 102.131 -23.448 92.486 1.00 113.05 1107 LYS A O 1
ATOM 6601 N N . ALA A 1 486 ? 104.174 -22.986 93.321 1.00 108.41 1108 ALA A N 1
ATOM 6602 C CA . ALA A 1 486 ? 103.738 -21.836 94.102 1.00 99.26 1108 ALA A CA 1
ATOM 6603 C C . ALA A 1 486 ? 103.413 -20.648 93.202 1.00 90.67 1108 ALA A C 1
ATOM 6604 O O . ALA A 1 486 ? 102.441 -19.932 93.440 1.00 90.67 1108 ALA A O 1
ATOM 6611 N N . LEU A 1 487 ? 104.234 -20.437 92.177 1.00 92.42 1109 LEU A N 1
ATOM 6612 C CA . LEU A 1 487 ? 103.997 -19.360 91.221 1.00 100.65 1109 LEU A CA 1
ATOM 6613 C C . LEU A 1 487 ? 102.551 -19.408 90.750 1.00 98.24 1109 LEU A C 1
ATOM 6614 O O . LEU A 1 487 ? 101.818 -18.426 90.852 1.00 93.73 1109 LEU A O 1
ATOM 6630 N N . GLN A 1 488 ? 102.150 -20.563 90.230 1.00 94.56 1110 GLN A N 1
ATOM 6631 C CA . GLN A 1 488 ? 100.778 -20.778 89.794 1.00 90.01 1110 GLN A CA 1
ATOM 6632 C C . GLN A 1 488 ? 99.798 -20.467 90.918 1.00 78.98 1110 GLN A C 1
ATOM 6633 O O . GLN A 1 488 ? 98.819 -19.746 90.720 1.00 75.97 1110 GLN A O 1
ATOM 6647 N N . HIS A 1 489 ? 100.069 -21.011 92.100 1.00 75.46 1111 HIS A N 1
ATOM 6648 C CA . HIS A 1 489 ? 99.187 -20.833 93.248 1.00 80.70 1111 HIS A CA 1
ATOM 6649 C C . HIS A 1 489 ? 99.143 -19.376 93.696 1.00 73.01 1111 HIS A C 1
ATOM 6650 O O . HIS A 1 489 ? 98.165 -18.932 94.299 1.00 81.66 1111 HIS A O 1
ATOM 6665 N N . ALA A 1 490 ? 100.203 -18.634 93.396 1.00 61.76 1112 ALA A N 1
ATOM 6666 C CA . ALA A 1 490 ? 100.243 -17.209 93.696 1.00 65.81 1112 ALA A CA 1
ATOM 6667 C C . ALA A 1 490 ? 99.430 -16.465 92.647 1.00 57.52 1112 ALA A C 1
ATOM 6668 O O . ALA A 1 490 ? 98.648 -15.571 92.968 1.00 44.92 1112 ALA A O 1
ATOM 6675 N N . GLY A 1 491 ? 99.618 -16.846 91.389 1.00 55.52 1113 GLY A N 1
ATOM 6676 C CA . GLY A 1 491 ? 98.847 -16.282 90.299 1.00 55.03 1113 GLY A CA 1
ATOM 6677 C C . GLY A 1 491 ? 97.359 -16.457 90.523 1.00 50.00 1113 GLY A C 1
ATOM 6678 O O . GLY A 1 491 ? 96.576 -15.541 90.275 1.00 47.38 1113 GLY A O 1
ATOM 6682 N N . LYS A 1 492 ? 96.964 -17.633 90.999 1.00 51.64 1114 LYS A N 1
ATOM 6683 C CA . LYS A 1 492 ? 95.554 -17.905 91.251 1.00 59.07 1114 LYS A CA 1
ATOM 6684 C C . LYS A 1 492 ? 95.071 -17.128 92.473 1.00 55.82 1114 LYS A C 1
ATOM 6685 O O . LYS A 1 492 ? 93.885 -16.820 92.596 1.00 57.16 1114 LYS A O 1
ATOM 6704 N N . HIS A 1 493 ? 95.992 -16.817 93.381 1.00 50.87 1115 HIS A N 1
ATOM 6705 C CA . HIS A 1 493 ? 95.665 -15.976 94.525 1.00 52.95 1115 HIS A CA 1
ATOM 6706 C C . HIS A 1 493 ? 95.259 -14.592 94.040 1.00 50.37 1115 HIS A C 1
ATOM 6707 O O . HIS A 1 493 ? 94.185 -14.093 94.375 1.00 43.07 1115 HIS A O 1
ATOM 6722 N N . MET A 1 494 ? 96.131 -13.978 93.246 1.00 34.58 1116 MET A N 1
ATOM 6723 C CA . MET A 1 494 ? 95.872 -12.656 92.695 1.00 45.81 1116 MET A CA 1
ATOM 6724 C C . MET A 1 494 ? 94.540 -12.632 91.953 1.00 43.96 1116 MET A C 1
ATOM 6725 O O . MET A 1 494 ? 93.712 -11.751 92.180 1.00 37.94 1116 MET A O 1
ATOM 6739 N N . GLU A 1 495 ? 94.336 -13.607 91.072 1.00 37.22 1117 GLU A N 1
ATOM 6740 C CA . GLU A 1 495 ? 93.120 -13.674 90.269 1.00 33.77 1117 GLU A CA 1
ATOM 6741 C C . GLU A 1 495 ? 91.863 -13.711 91.134 1.00 39.50 1117 GLU A C 1
ATOM 6742 O O . GLU A 1 495 ? 90.919 -12.959 90.897 1.00 44.31 1117 GLU A O 1
ATOM 6754 N N . ASP A 1 496 ? 91.849 -14.589 92.131 1.00 36.44 1118 ASP A N 1
ATOM 6755 C CA . ASP A 1 496 ? 90.683 -14.730 92.997 1.00 48.56 1118 ASP A CA 1
ATOM 6756 C C . ASP A 1 496 ? 90.412 -13.453 93.785 1.00 48.50 1118 ASP A C 1
ATOM 6757 O O . ASP A 1 496 ? 89.265 -13.151 94.117 1.00 51.18 1118 ASP A O 1
ATOM 6766 N N . CYS A 1 497 ? 91.468 -12.705 94.088 1.00 41.84 1119 CYS A N 1
ATOM 6767 C CA . CYS A 1 497 ? 91.319 -11.447 94.807 1.00 43.10 1119 CYS A CA 1
ATOM 6768 C C . CYS A 1 497 ? 90.689 -10.384 93.914 1.00 43.30 1119 CYS A C 1
ATOM 6769 O O . CYS A 1 497 ? 89.743 -9.707 94.318 1.00 31.84 1119 CYS A O 1
ATOM 6777 N N . ILE A 1 498 ? 91.216 -10.239 92.701 1.00 24.26 1120 ILE A N 1
ATOM 6778 C CA . ILE A 1 498 ? 90.712 -9.235 91.770 1.00 35.13 1120 ILE A CA 1
ATOM 6779 C C . ILE A 1 498 ? 89.256 -9.500 91.405 1.00 23.57 1120 ILE A C 1
ATOM 6780 O O . ILE A 1 498 ? 88.469 -8.568 91.249 1.00 28.40 1120 ILE A O 1
ATOM 6796 N N . VAL A 1 499 ? 88.895 -10.769 91.264 1.00 25.56 1121 VAL A N 1
ATOM 6797 C CA . VAL A 1 499 ? 87.518 -11.114 90.943 1.00 26.89 1121 VAL A CA 1
ATOM 6798 C C . VAL A 1 499 ? 86.623 -10.787 92.135 1.00 27.32 1121 VAL A C 1
ATOM 6799 O O . VAL A 1 499 ? 85.548 -10.208 91.976 1.00 36.49 1121 VAL A O 1
ATOM 6812 N N . ALA A 1 500 ? 87.076 -11.149 93.331 1.00 35.27 1122 ALA A N 1
ATOM 6813 C CA . ALA A 1 500 ? 86.369 -10.777 94.550 1.00 37.73 1122 ALA A CA 1
ATOM 6814 C C . ALA A 1 500 ? 86.264 -9.257 94.634 1.00 31.88 1122 ALA A C 1
ATOM 6815 O O . ALA A 1 500 ? 85.245 -8.717 95.059 1.00 35.08 1122 ALA A O 1
ATOM 6822 N N . SER A 1 501 ? 87.322 -8.571 94.213 1.00 33.61 1123 SER A N 1
ATOM 6823 C CA . SER A 1 501 ? 87.366 -7.115 94.275 1.00 35.82 1123 SER A CA 1
ATOM 6824 C C . SER A 1 501 ? 86.310 -6.483 93.374 1.00 39.03 1123 SER A C 1
ATOM 6825 O O . SER A 1 501 ? 85.519 -5.654 93.824 1.00 20.81 1123 SER A O 1
ATOM 6833 N N . TYR A 1 502 ? 86.306 -6.866 92.101 1.00 28.46 1124 TYR A N 1
ATOM 6834 C CA . TYR A 1 502 ? 85.342 -6.316 91.157 1.00 23.13 1124 TYR A CA 1
ATOM 6835 C C . TYR A 1 502 ? 83.920 -6.662 91.576 1.00 22.12 1124 TYR A C 1
ATOM 6836 O O . TYR A 1 502 ? 82.996 -5.878 91.363 1.00 35.07 1124 TYR A O 1
ATOM 6854 N N . THR A 1 503 ? 83.745 -7.834 92.176 1.00 27.35 1125 THR A N 1
ATOM 6855 C CA . THR A 1 503 ? 82.433 -8.240 92.663 1.00 26.95 1125 THR A CA 1
ATOM 6856 C C . THR A 1 503 ? 82.022 -7.319 93.810 1.00 27.19 1125 THR A C 1
ATOM 6857 O O . THR A 1 503 ? 80.876 -6.870 93.882 1.00 24.30 1125 THR A O 1
ATOM 6868 N N . ALA A 1 504 ? 82.970 -7.032 94.699 1.00 23.66 1126 ALA A N 1
ATOM 6869 C CA . ALA A 1 504 ? 82.735 -6.119 95.813 1.00 27.04 1126 ALA A CA 1
ATOM 6870 C C . ALA A 1 504 ? 82.458 -4.718 95.289 1.00 36.58 1126 ALA A C 1
ATOM 6871 O O . ALA A 1 504 ? 81.609 -4.001 95.820 1.00 34.82 1126 ALA A O 1
ATOM 6878 N N . LEU A 1 505 ? 83.181 -4.332 94.244 1.00 32.79 1127 LEU A N 1
ATOM 6879 C CA . LEU A 1 505 ? 83.015 -3.014 93.649 1.00 31.73 1127 LEU A CA 1
ATOM 6880 C C . LEU A 1 505 ? 81.622 -2.877 93.041 1.00 36.99 1127 LEU A C 1
ATOM 6881 O O . LEU A 1 505 ? 80.973 -1.840 93.181 1.00 29.74 1127 LEU A O 1
ATOM 6897 N N . LEU A 1 506 ? 81.165 -3.931 92.373 1.00 34.75 1128 LEU A N 1
ATOM 6898 C CA . LEU A 1 506 ? 79.830 -3.949 91.786 1.00 31.36 1128 LEU A CA 1
ATOM 6899 C C . LEU A 1 506 ? 78.759 -3.869 92.872 1.00 33.29 1128 LEU A C 1
ATOM 6900 O O . LEU A 1 506 ? 77.846 -3.046 92.798 1.00 32.26 1128 LEU A O 1
ATOM 6916 N N . LEU A 1 507 ? 78.878 -4.721 93.885 1.00 30.04 1129 LEU A N 1
ATOM 6917 C CA . LEU A 1 507 ? 77.930 -4.727 94.995 1.00 26.85 1129 LEU A CA 1
ATOM 6918 C C . LEU A 1 507 ? 77.911 -3.375 95.698 1.00 27.37 1129 LEU A C 1
ATOM 6919 O O . LEU A 1 507 ? 76.846 -2.845 96.013 1.00 26.47 1129 LEU A O 1
ATOM 6935 N N . GLY A 1 508 ? 79.095 -2.821 95.939 1.00 26.40 1130 GLY A N 1
ATOM 6936 C CA . GLY A 1 508 ? 79.212 -1.521 96.574 1.00 33.03 1130 GLY A CA 1
ATOM 6937 C C . GLY A 1 508 ? 78.526 -0.447 95.752 1.00 36.96 1130 GLY A C 1
ATOM 6938 O O . GLY A 1 508 ? 77.914 0.472 96.296 1.00 37.37 1130 GLY A O 1
ATOM 6942 N N . CYS A 1 509 ? 78.626 -0.567 94.433 1.00 35.91 1131 CYS A N 1
ATOM 6943 C CA . CYS A 1 509 ? 77.969 0.368 93.530 1.00 30.55 1131 CYS A CA 1
ATOM 6944 C C . CYS A 1 509 ? 76.461 0.313 93.741 1.00 28.91 1131 CYS A C 1
ATOM 6945 O O . CYS A 1 509 ? 75.814 1.339 93.952 1.00 22.99 1131 CYS A O 1
ATOM 6953 N N . LEU A 1 510 ? 75.908 -0.894 93.688 1.00 31.62 1132 LEU A N 1
ATOM 6954 C CA . LEU A 1 510 ? 74.479 -1.091 93.900 1.00 42.05 1132 LEU A CA 1
ATOM 6955 C C . LEU A 1 510 ? 74.042 -0.559 95.262 1.00 40.11 1132 LEU A C 1
ATOM 6956 O O . LEU A 1 510 ? 72.933 -0.046 95.412 1.00 42.06 1132 LEU A O 1
ATOM 6972 N N . CYS A 1 511 ? 74.921 -0.681 96.250 1.00 40.70 1133 CYS A N 1
ATOM 6973 C CA . CYS A 1 511 ? 74.602 -0.266 97.611 1.00 44.75 1133 CYS A CA 1
ATOM 6974 C C . CYS A 1 511 ? 74.465 1.249 97.753 1.00 43.25 1133 CYS A C 1
ATOM 6975 O O . CYS A 1 511 ? 73.524 1.734 98.380 1.00 45.45 1133 CYS A O 1
ATOM 6983 N N . GLN A 1 512 ? 75.403 1.992 97.175 1.00 36.04 1134 GLN A N 1
ATOM 6984 C CA . GLN A 1 512 ? 75.434 3.440 97.351 1.00 38.96 1134 GLN A CA 1
ATOM 6985 C C . GLN A 1 512 ? 74.371 4.142 96.510 1.00 34.81 1134 GLN A C 1
ATOM 6986 O O . GLN A 1 512 ? 74.068 5.313 96.735 1.00 47.66 1134 GLN A O 1
ATOM 7000 N N . GLU A 1 513 ? 73.803 3.423 95.548 1.00 36.65 1135 GLU A N 1
ATOM 7001 C CA . GLU A 1 513 ? 72.730 3.970 94.725 1.00 48.64 1135 GLU A CA 1
ATOM 7002 C C . GLU A 1 513 ? 71.359 3.691 95.339 1.00 43.95 1135 GLU A C 1
ATOM 7003 O O . GLU A 1 513 ? 70.367 4.320 94.972 1.00 47.69 1135 GLU A O 1
ATOM 7015 N N . SER A 1 514 ? 71.307 2.744 96.268 1.00 47.27 1136 SER A N 1
ATOM 7016 C CA . SER A 1 514 ? 70.080 2.474 97.007 1.00 46.24 1136 SER A CA 1
ATOM 7017 C C . SER A 1 514 ? 70.390 1.769 98.326 1.00 46.80 1136 SER A C 1
ATOM 7018 O O . SER A 1 514 ? 70.993 0.693 98.331 1.00 46.56 1136 SER A O 1
ATOM 7026 N N . PRO A 1 515 ? 69.972 2.372 99.454 1.00 63.48 1137 PRO A N 1
ATOM 7027 C CA . PRO A 1 515 ? 70.176 1.761 100.773 1.00 67.08 1137 PRO A CA 1
ATOM 7028 C C . PRO A 1 515 ? 69.493 0.400 100.879 1.00 59.63 1137 PRO A C 1
ATOM 7029 O O . PRO A 1 515 ? 69.947 -0.465 101.624 1.00 57.53 1137 PRO A O 1
ATOM 7040 N N . ILE A 1 516 ? 68.403 0.221 100.139 1.00 42.87 1138 ILE A N 1
ATOM 7041 C CA . ILE A 1 516 ? 67.682 -1.049 100.126 1.00 40.75 1138 ILE A CA 1
ATOM 7042 C C . ILE A 1 516 ? 68.627 -2.212 99.846 1.00 45.95 1138 ILE A C 1
ATOM 7043 O O . ILE A 1 516 ? 68.575 -3.240 100.521 1.00 57.39 1138 ILE A O 1
ATOM 7059 N N . ASN A 1 517 ? 69.491 -2.046 98.851 1.00 48.49 1139 ASN A N 1
ATOM 7060 C CA . ASN A 1 517 ? 70.454 -3.084 98.496 1.00 44.80 1139 ASN A CA 1
ATOM 7061 C C . ASN A 1 517 ? 71.476 -3.317 99.608 1.00 42.61 1139 ASN A C 1
ATOM 7062 O O . ASN A 1 517 ? 72.036 -4.406 99.721 1.00 40.30 1139 ASN A O 1
ATOM 7073 N N . VAL A 1 518 ? 71.723 -2.293 100.422 1.00 41.87 1140 VAL A N 1
ATOM 7074 C CA . VAL A 1 518 ? 72.623 -2.436 101.564 1.00 53.07 1140 VAL A CA 1
ATOM 7075 C C . VAL A 1 518 ? 72.074 -3.482 102.526 1.00 50.85 1140 VAL A C 1
ATOM 7076 O O . VAL A 1 518 ? 72.797 -4.372 102.975 1.00 47.96 1140 VAL A O 1
ATOM 7089 N N . THR A 1 519 ? 70.787 -3.364 102.835 1.00 52.67 1141 THR A N 1
ATOM 7090 C CA . THR A 1 519 ? 70.109 -4.317 103.706 1.00 53.98 1141 THR A CA 1
ATOM 7091 C C . THR A 1 519 ? 70.274 -5.737 103.179 1.00 49.20 1141 THR A C 1
ATOM 7092 O O . THR A 1 519 ? 70.564 -6.663 103.937 1.00 50.61 1141 THR A O 1
ATOM 7103 N N . THR A 1 520 ? 70.087 -5.897 101.874 1.00 48.90 1142 THR A N 1
ATOM 7104 C CA . THR A 1 520 ? 70.174 -7.204 101.232 1.00 48.27 1142 THR A CA 1
ATOM 7105 C C . THR A 1 520 ? 71.565 -7.813 101.380 1.00 50.86 1142 THR A C 1
ATOM 7106 O O . THR A 1 520 ? 71.710 -8.957 101.812 1.00 48.07 1142 THR A O 1
ATOM 7117 N N . VAL A 1 521 ? 72.588 -7.047 101.015 1.00 56.57 1143 VAL A N 1
ATOM 7118 C CA . VAL A 1 521 ? 73.963 -7.525 101.102 1.00 55.39 1143 VAL A CA 1
ATOM 7119 C C . VAL A 1 521 ? 74.315 -7.862 102.546 1.00 57.54 1143 VAL A C 1
ATOM 7120 O O . VAL A 1 521 ? 75.026 -8.832 102.810 1.00 52.44 1143 VAL A O 1
ATOM 7133 N N . ARG A 1 522 ? 73.810 -7.059 103.477 1.00 57.89 1144 ARG A N 1
ATOM 7134 C CA . ARG A 1 522 ? 74.022 -7.308 104.895 1.00 55.98 1144 ARG A CA 1
ATOM 7135 C C . ARG A 1 522 ? 73.469 -8.675 105.276 1.00 50.53 1144 ARG A C 1
ATOM 7136 O O . ARG A 1 522 ? 74.137 -9.460 105.950 1.00 47.42 1144 ARG A O 1
ATOM 7157 N N . GLU A 1 523 ? 72.248 -8.957 104.833 1.00 47.08 1145 GLU A N 1
ATOM 7158 C CA . GLU A 1 523 ? 71.603 -10.233 105.119 1.00 44.51 1145 GLU A CA 1
ATOM 7159 C C . GLU A 1 523 ? 72.513 -11.408 104.771 1.00 51.36 1145 GLU A C 1
ATOM 7160 O O . GLU A 1 523 ? 72.731 -12.297 105.594 1.00 70.25 1145 GLU A O 1
ATOM 7172 N N . TYR A 1 524 ? 73.045 -11.406 103.551 1.00 58.95 1146 TYR A N 1
ATOM 7173 C CA . TYR A 1 524 ? 73.838 -12.530 103.061 1.00 51.74 1146 TYR A CA 1
ATOM 7174 C C . TYR A 1 524 ? 75.317 -12.422 103.432 1.00 52.13 1146 TYR A C 1
ATOM 7175 O O . TYR A 1 524 ? 76.105 -13.315 103.117 1.00 54.03 1146 TYR A O 1
ATOM 7193 N N . LEU A 1 525 ? 75.696 -11.331 104.092 1.00 49.69 1147 LEU A N 1
ATOM 7194 C CA . LEU A 1 525 ? 77.066 -11.175 104.571 1.00 52.65 1147 LEU A CA 1
ATOM 7195 C C . LEU A 1 525 ? 77.224 -11.777 105.962 1.00 64.85 1147 LEU A C 1
ATOM 7196 O O . LEU A 1 525 ? 76.416 -11.507 106.851 1.00 72.67 1147 LEU A O 1
ATOM 7212 N N . PRO A 1 526 ? 78.266 -12.602 106.155 1.00 55.34 1148 PRO A N 1
ATOM 7213 C CA . PRO A 1 526 ? 78.585 -13.160 107.474 1.00 47.06 1148 PRO A CA 1
ATOM 7214 C C . PRO A 1 526 ? 78.650 -12.086 108.556 1.00 50.51 1148 PRO A C 1
ATOM 7215 O O . PRO A 1 526 ? 79.474 -11.174 108.465 1.00 67.97 1148 PRO A O 1
ATOM 7226 N N . GLU A 1 527 ? 77.780 -12.193 109.556 1.00 65.69 1149 GLU A N 1
ATOM 7227 C CA . GLU A 1 527 ? 77.717 -11.224 110.650 1.00 71.46 1149 GLU A CA 1
ATOM 7228 C C . GLU A 1 527 ? 77.099 -9.899 110.206 1.00 68.45 1149 GLU A C 1
ATOM 7229 O O . GLU A 1 527 ? 76.792 -9.044 111.035 1.00 56.48 1149 GLU A O 1
ATOM 7241 N N . GLY A 1 528 ? 76.910 -9.734 108.901 1.00 63.72 1150 GLY A N 1
ATOM 7242 C CA . GLY A 1 528 ? 76.501 -8.456 108.349 1.00 45.61 1150 GLY A CA 1
ATOM 7243 C C . GLY A 1 528 ? 77.663 -7.480 108.388 1.00 41.35 1150 GLY A C 1
ATOM 7244 O O . GLY A 1 528 ? 77.471 -6.265 108.407 1.00 54.46 1150 GLY A O 1
ATOM 7248 N N . ASP A 1 529 ? 78.876 -8.026 108.395 1.00 41.61 1151 ASP A N 1
ATOM 7249 C CA . ASP A 1 529 ? 80.093 -7.228 108.514 1.00 53.40 1151 ASP A CA 1
ATOM 7250 C C . ASP A 1 529 ? 80.662 -6.899 107.137 1.00 59.90 1151 ASP A C 1
ATOM 7251 O O . ASP A 1 529 ? 81.222 -7.766 106.464 1.00 50.34 1151 ASP A O 1
ATOM 7260 N N . PHE A 1 530 ? 80.519 -5.642 106.729 1.00 56.61 1152 PHE A N 1
ATOM 7261 C CA . PHE A 1 530 ? 80.971 -5.201 105.412 1.00 46.50 1152 PHE A CA 1
ATOM 7262 C C . PHE A 1 530 ? 82.486 -5.031 105.335 1.00 46.42 1152 PHE A C 1
ATOM 7263 O O . PHE A 1 530 ? 83.025 -4.744 104.265 1.00 48.18 1152 PHE A O 1
ATOM 7280 N N . SER A 1 531 ? 83.174 -5.202 106.459 1.00 43.39 1153 SER A N 1
ATOM 7281 C CA . SER A 1 531 ? 84.613 -4.953 106.507 1.00 55.74 1153 SER A CA 1
ATOM 7282 C C . SER A 1 531 ? 85.397 -5.956 105.663 1.00 48.19 1153 SER A C 1
ATOM 7283 O O . SER A 1 531 ? 86.525 -5.681 105.256 1.00 43.08 1153 SER A O 1
ATOM 7291 N N . ILE A 1 532 ? 84.804 -7.118 105.407 1.00 41.85 1154 ILE A N 1
ATOM 7292 C CA . ILE A 1 532 ? 85.445 -8.123 104.565 1.00 37.83 1154 ILE A CA 1
ATOM 7293 C C . ILE A 1 532 ? 85.525 -7.639 103.117 1.00 41.87 1154 ILE A C 1
ATOM 7294 O O . ILE A 1 532 ? 86.448 -7.997 102.385 1.00 37.70 1154 ILE A O 1
ATOM 7310 N N . MET A 1 533 ? 84.556 -6.820 102.715 1.00 45.85 1155 MET A N 1
ATOM 7311 C CA . MET A 1 533 ? 84.553 -6.221 101.383 1.00 48.25 1155 MET A CA 1
ATOM 7312 C C . MET A 1 533 ? 85.477 -5.009 101.329 1.00 44.42 1155 MET A C 1
ATOM 7313 O O . MET A 1 533 ? 86.295 -4.880 100.417 1.00 47.06 1155 MET A O 1
ATOM 7327 N N . THR A 1 534 ? 85.338 -4.120 102.307 1.00 37.19 1156 THR A N 1
ATOM 7328 C CA . THR A 1 534 ? 86.101 -2.877 102.325 1.00 40.19 1156 THR A CA 1
ATOM 7329 C C . THR A 1 534 ? 87.595 -3.149 102.452 1.00 40.64 1156 THR A C 1
ATOM 7330 O O . THR A 1 534 ? 88.408 -2.494 101.800 1.00 44.68 1156 THR A O 1
ATOM 7341 N N . GLU A 1 535 ? 87.956 -4.116 103.290 1.00 42.13 1157 GLU A N 1
ATOM 7342 C CA . GLU A 1 535 ? 89.355 -4.501 103.441 1.00 49.38 1157 GLU A CA 1
ATOM 7343 C C . GLU A 1 535 ? 89.907 -4.991 102.109 1.00 49.78 1157 GLU A C 1
ATOM 7344 O O . GLU A 1 535 ? 91.053 -4.714 101.759 1.00 41.07 1157 GLU A O 1
ATOM 7356 N N . MET A 1 536 ? 89.078 -5.718 101.367 1.00 49.34 1158 MET A N 1
ATOM 7357 C CA . MET A 1 536 ? 89.472 -6.253 100.070 1.00 37.09 1158 MET A CA 1
ATOM 7358 C C . MET A 1 536 ? 89.657 -5.129 99.054 1.00 39.34 1158 MET A C 1
ATOM 7359 O O . MET A 1 536 ? 90.601 -5.144 98.263 1.00 36.97 1158 MET A O 1
ATOM 7373 N N . LEU A 1 537 ? 88.754 -4.153 99.081 1.00 35.03 1159 LEU A N 1
ATOM 7374 C CA . LEU A 1 537 ? 88.800 -3.043 98.134 1.00 31.64 1159 LEU A CA 1
ATOM 7375 C C . LEU A 1 537 ? 90.009 -2.140 98.361 1.00 41.62 1159 LEU A C 1
ATOM 7376 O O . LEU A 1 537 ? 90.591 -1.628 97.405 1.00 34.95 1159 LEU A O 1
ATOM 7392 N N . LYS A 1 538 ? 90.385 -1.940 99.621 1.00 36.14 1160 LYS A N 1
ATOM 7393 C CA . LYS A 1 538 ? 91.563 -1.139 99.937 1.00 35.36 1160 LYS A CA 1
ATOM 7394 C C . LYS A 1 538 ? 92.809 -1.736 99.288 1.00 38.05 1160 LYS A C 1
ATOM 7395 O O . LYS A 1 538 ? 93.601 -1.023 98.668 1.00 25.89 1160 LYS A O 1
ATOM 7414 N N . LYS A 1 539 ? 92.979 -3.046 99.434 1.00 31.35 1161 LYS A N 1
ATOM 7415 C CA . LYS A 1 539 ? 94.123 -3.728 98.846 1.00 32.34 1161 LYS A CA 1
ATOM 7416 C C . LYS A 1 539 ? 94.014 -3.709 97.324 1.00 37.15 1161 LYS A C 1
ATOM 7417 O O . LYS A 1 539 ? 95.022 -3.634 96.621 1.00 34.40 1161 LYS A O 1
ATOM 7436 N N . PHE A 1 540 ? 92.784 -3.772 96.821 1.00 40.16 1162 PHE A N 1
ATOM 7437 C CA . PHE A 1 540 ? 92.541 -3.742 95.382 1.00 43.11 1162 PHE A CA 1
ATOM 7438 C C . PHE A 1 540 ? 92.931 -2.395 94.785 1.00 40.95 1162 PHE A C 1
ATOM 7439 O O . PHE A 1 540 ? 93.582 -2.330 93.743 1.00 26.69 1162 PHE A O 1
ATOM 7456 N N . LEU A 1 541 ? 92.517 -1.320 95.444 1.00 32.65 1163 LEU A N 1
ATOM 7457 C CA . LEU A 1 541 ? 92.866 0.024 95.003 1.00 30.52 1163 LEU A CA 1
ATOM 7458 C C . LEU A 1 541 ? 94.382 0.192 94.996 1.00 26.82 1163 LEU A C 1
ATOM 7459 O O . LEU A 1 541 ? 94.951 0.794 94.085 1.00 33.27 1163 LEU A O 1
ATOM 7475 N N . SER A 1 542 ? 95.033 -0.354 96.017 1.00 23.68 1164 SER A N 1
ATOM 7476 C CA . SER A 1 542 ? 96.484 -0.302 96.112 1.00 32.27 1164 SER A CA 1
ATOM 7477 C C . SER A 1 542 ? 97.122 -1.092 94.974 1.00 36.82 1164 SER A C 1
ATOM 7478 O O . SER A 1 542 ? 98.114 -0.655 94.390 1.00 30.01 1164 SER A O 1
ATOM 7486 N N . PHE A 1 543 ? 96.550 -2.251 94.658 1.00 27.40 1165 PHE A N 1
ATOM 7487 C CA . PHE A 1 543 ? 97.043 -3.051 93.541 1.00 29.86 1165 PHE A CA 1
ATOM 7488 C C . PHE A 1 543 ? 96.848 -2.336 92.208 1.00 37.36 1165 PHE A C 1
ATOM 7489 O O . PHE A 1 543 ? 97.700 -2.415 91.325 1.00 30.35 1165 PHE A O 1
ATOM 7506 N N . MET A 1 544 ? 95.720 -1.648 92.061 1.00 33.57 1166 MET A N 1
ATOM 7507 C CA . MET A 1 544 ? 95.426 -0.930 90.825 1.00 38.22 1166 MET A CA 1
ATOM 7508 C C . MET A 1 544 ? 96.504 0.104 90.516 1.00 32.79 1166 MET A C 1
ATOM 7509 O O . MET A 1 544 ? 96.891 0.278 89.360 1.00 50.62 1166 MET A O 1
ATOM 7523 N N . ASN A 1 545 ? 96.991 0.784 91.548 1.00 39.01 1167 ASN A N 1
ATOM 7524 C CA . ASN A 1 545 ? 98.004 1.815 91.364 1.00 38.13 1167 ASN A CA 1
ATOM 7525 C C . ASN A 1 545 ? 99.389 1.215 91.125 1.00 34.27 1167 ASN A C 1
ATOM 7526 O O . ASN A 1 545 ? 100.335 1.923 90.776 1.00 37.23 1167 ASN A O 1
ATOM 7537 N N . LEU A 1 546 ? 99.496 -0.097 91.313 1.00 38.16 1168 LEU A N 1
ATOM 7538 C CA . LEU A 1 546 ? 100.677 -0.839 90.897 1.00 38.97 1168 LEU A CA 1
ATOM 7539 C C . LEU A 1 546 ? 100.624 -1.030 89.386 1.00 38.83 1168 LEU A C 1
ATOM 7540 O O . LEU A 1 546 ? 101.642 -0.925 88.701 1.00 38.80 1168 LEU A O 1
ATOM 7556 N N . THR A 1 547 ? 99.426 -1.299 88.870 1.00 40.49 1169 THR A N 1
ATOM 7557 C CA . THR A 1 547 ? 99.240 -1.511 87.436 1.00 38.84 1169 THR A CA 1
ATOM 7558 C C . THR A 1 547 ? 99.235 -0.186 86.680 1.00 39.62 1169 THR A C 1
ATOM 7559 O O . THR A 1 547 ? 99.543 -0.146 85.489 1.00 36.12 1169 THR A O 1
ATOM 7570 N N . CYS A 1 548 ? 98.880 0.891 87.378 1.00 39.14 1170 CYS A N 1
ATOM 7571 C CA . CYS A 1 548 ? 98.804 2.220 86.775 1.00 43.64 1170 CYS A CA 1
ATOM 7572 C C . CYS A 1 548 ? 97.701 2.293 85.724 1.00 46.10 1170 CYS A C 1
ATOM 7573 O O . CYS A 1 548 ? 97.705 3.179 84.870 1.00 51.62 1170 CYS A O 1
ATOM 7581 N N . ALA A 1 549 ? 96.752 1.367 85.796 1.00 45.88 1171 ALA A N 1
ATOM 7582 C CA . ALA A 1 549 ? 95.715 1.258 84.776 1.00 39.55 1171 ALA A CA 1
ATOM 7583 C C . ALA A 1 549 ? 94.549 2.230 84.985 1.00 38.12 1171 ALA A C 1
ATOM 7584 O O . ALA A 1 549 ? 93.767 2.465 84.065 1.00 44.77 1171 ALA A O 1
ATOM 7591 N N . VAL A 1 550 ? 94.436 2.795 86.183 1.00 36.32 1172 VAL A N 1
ATOM 7592 C CA . VAL A 1 550 ? 93.303 3.659 86.507 1.00 37.13 1172 VAL A CA 1
ATOM 7593 C C . VAL A 1 550 ? 93.742 5.051 86.968 1.00 39.04 1172 VAL A C 1
ATOM 7594 O O . VAL A 1 550 ? 94.745 5.202 87.663 1.00 34.69 1172 VAL A O 1
ATOM 7607 N N . GLY A 1 551 ? 92.966 6.062 86.583 1.00 36.17 1173 GLY A N 1
ATOM 7608 C CA . GLY A 1 551 ? 93.312 7.447 86.848 1.00 27.38 1173 GLY A CA 1
ATOM 7609 C C . GLY A 1 551 ? 92.644 7.995 88.096 1.00 36.85 1173 GLY A C 1
ATOM 7610 O O . GLY A 1 551 ? 91.986 7.266 88.839 1.00 32.44 1173 GLY A O 1
ATOM 7614 N N . THR A 1 552 ? 92.805 9.295 88.312 1.00 23.47 1174 THR A N 1
ATOM 7615 C CA . THR A 1 552 ? 92.363 9.944 89.543 1.00 37.48 1174 THR A CA 1
ATOM 7616 C C . THR A 1 552 ? 90.890 9.690 89.875 1.00 40.84 1174 THR A C 1
ATOM 7617 O O . THR A 1 552 ? 90.564 9.250 90.978 1.00 38.50 1174 THR A O 1
ATOM 7628 N N . THR A 1 553 ? 90.003 9.972 88.926 1.00 29.60 1175 THR A N 1
ATOM 7629 C CA . THR A 1 553 ? 88.566 9.838 89.161 1.00 36.01 1175 THR A CA 1
ATOM 7630 C C . THR A 1 553 ? 88.204 8.403 89.528 1.00 36.42 1175 THR A C 1
ATOM 7631 O O . THR A 1 553 ? 87.445 8.168 90.469 1.00 38.71 1175 THR A O 1
ATOM 7642 N N . GLY A 1 554 ? 88.752 7.446 88.786 1.00 36.69 1176 GLY A N 1
ATOM 7643 C CA . GLY A 1 554 ? 88.543 6.042 89.083 1.00 30.35 1176 GLY A CA 1
ATOM 7644 C C . GLY A 1 554 ? 88.971 5.717 90.501 1.00 35.29 1176 GLY A C 1
ATOM 7645 O O . GLY A 1 554 ? 88.205 5.142 91.275 1.00 34.43 1176 GLY A O 1
ATOM 7649 N N . GLN A 1 555 ? 90.199 6.096 90.841 1.00 30.97 1177 GLN A N 1
ATOM 7650 C CA . GLN A 1 555 ? 90.727 5.870 92.181 1.00 31.32 1177 GLN A CA 1
ATOM 7651 C C . GLN A 1 555 ? 89.836 6.527 93.230 1.00 39.63 1177 GLN A C 1
ATOM 7652 O O . GLN A 1 555 ? 89.509 5.923 94.250 1.00 40.24 1177 GLN A O 1
ATOM 7666 N N . LYS A 1 556 ? 89.448 7.771 92.973 1.00 39.11 1178 LYS A N 1
ATOM 7667 C CA . LYS A 1 556 ? 88.662 8.537 93.932 1.00 41.64 1178 LYS A CA 1
ATOM 7668 C C . LYS A 1 556 ? 87.287 7.916 94.170 1.00 36.84 1178 LYS A C 1
ATOM 7669 O O . LYS A 1 556 ? 86.816 7.866 95.306 1.00 43.51 1178 LYS A O 1
ATOM 7688 N N . SER A 1 557 ? 86.645 7.443 93.106 1.00 41.73 1179 SER A N 1
ATOM 7689 C CA . SER A 1 557 ? 85.301 6.886 93.230 1.00 40.13 1179 SER A CA 1
ATOM 7690 C C . SER A 1 557 ? 85.333 5.520 93.915 1.00 37.34 1179 SER A C 1
ATOM 7691 O O . SER A 1 557 ? 84.387 5.144 94.609 1.00 38.66 1179 SER A O 1
ATOM 7699 N N . ILE A 1 558 ? 86.430 4.790 93.734 1.00 35.73 1180 ILE A N 1
ATOM 7700 C CA . ILE A 1 558 ? 86.626 3.532 94.445 1.00 25.95 1180 ILE A CA 1
ATOM 7701 C C . ILE A 1 558 ? 86.792 3.828 95.930 1.00 34.12 1180 ILE A C 1
ATOM 7702 O O . ILE A 1 558 ? 86.228 3.139 96.779 1.00 29.38 1180 ILE A O 1
ATOM 7718 N N . SER A 1 559 ? 87.571 4.861 96.234 1.00 33.44 1181 SER A N 1
ATOM 7719 C CA . SER A 1 559 ? 87.750 5.304 97.610 1.00 35.81 1181 SER A CA 1
ATOM 7720 C C . SER A 1 559 ? 86.399 5.626 98.231 1.00 32.82 1181 SER A C 1
ATOM 7721 O O . SER A 1 559 ? 86.118 5.235 99.363 1.00 52.73 1181 SER A O 1
ATOM 7729 N N . ARG A 1 560 ? 85.560 6.335 97.483 1.00 21.46 1182 ARG A N 1
ATOM 7730 C CA . ARG A 1 560 ? 84.251 6.732 97.985 1.00 36.85 1182 ARG A CA 1
ATOM 7731 C C . ARG A 1 560 ? 83.374 5.514 98.266 1.00 35.95 1182 ARG A C 1
ATOM 7732 O O . ARG A 1 560 ? 82.609 5.504 99.231 1.00 38.90 1182 ARG A O 1
ATOM 7753 N N . VAL A 1 561 ? 83.490 4.486 97.430 1.00 38.80 1183 VAL A N 1
ATOM 7754 C CA . VAL A 1 561 ? 82.748 3.249 97.652 1.00 35.20 1183 VAL A CA 1
ATOM 7755 C C . VAL A 1 561 ? 83.194 2.587 98.953 1.00 37.14 1183 VAL A C 1
ATOM 7756 O O . VAL A 1 561 ? 82.376 2.048 99.697 1.00 45.95 1183 VAL A O 1
ATOM 7769 N N . ILE A 1 562 ? 84.496 2.628 99.218 1.00 27.56 1184 ILE A N 1
ATOM 7770 C CA . ILE A 1 562 ? 85.040 2.085 100.458 1.00 37.61 1184 ILE A CA 1
ATOM 7771 C C . ILE A 1 562 ? 84.491 2.856 101.656 1.00 42.83 1184 ILE A C 1
ATOM 7772 O O . ILE A 1 562 ? 84.043 2.259 102.636 1.00 38.90 1184 ILE A O 1
ATOM 7788 N N . GLU A 1 563 ? 84.531 4.182 101.569 1.00 42.98 1185 GLU A N 1
ATOM 7789 C CA . GLU A 1 563 ? 83.984 5.042 102.610 1.00 52.22 1185 GLU A CA 1
ATOM 7790 C C . GLU A 1 563 ? 82.540 4.658 102.908 1.00 52.54 1185 GLU A C 1
ATOM 7791 O O . GLU A 1 563 ? 82.184 4.354 104.047 1.00 47.17 1185 GLU A O 1
ATOM 7803 N N . TYR A 1 564 ? 81.712 4.672 101.869 1.00 44.08 1186 TYR A N 1
ATOM 7804 C CA . TYR A 1 564 ? 80.291 4.386 102.015 1.00 35.04 1186 TYR A CA 1
ATOM 7805 C C . TYR A 1 564 ? 80.064 3.064 102.742 1.00 47.96 1186 TYR A C 1
ATOM 7806 O O . TYR A 1 564 ? 79.356 3.010 103.749 1.00 46.45 1186 TYR A O 1
ATOM 7824 N N . LEU A 1 565 ? 80.679 2.001 102.236 1.00 43.13 1187 LEU A N 1
ATOM 7825 C CA . LEU A 1 565 ? 80.535 0.680 102.837 1.00 42.10 1187 LEU A CA 1
ATOM 7826 C C . LEU A 1 565 ? 81.061 0.653 104.272 1.00 47.62 1187 LEU A C 1
ATOM 7827 O O . LEU A 1 565 ? 80.509 -0.037 105.128 1.00 51.69 1187 LEU A O 1
ATOM 7843 N N . GLU A 1 566 ? 82.120 1.412 104.536 1.00 54.53 1188 GLU A N 1
ATOM 7844 C CA . GLU A 1 566 ? 82.682 1.493 105.883 1.00 49.97 1188 GLU A CA 1
ATOM 7845 C C . GLU A 1 566 ? 81.659 2.009 106.892 1.00 47.08 1188 GLU A C 1
ATOM 7846 O O . GLU A 1 566 ? 81.796 1.785 108.093 1.00 56.43 1188 GLU A O 1
ATOM 7858 N N . HIS A 1 567 ? 80.634 2.696 106.398 1.00 50.27 1189 HIS A N 1
ATOM 7859 C CA . HIS A 1 567 ? 79.576 3.215 107.256 1.00 50.06 1189 HIS A CA 1
ATOM 7860 C C . HIS A 1 567 ? 78.301 2.380 107.131 1.00 50.36 1189 HIS A C 1
ATOM 7861 O O . HIS A 1 567 ? 77.195 2.888 107.323 1.00 66.61 1189 HIS A O 1
ATOM 7876 N N . CYS A 1 568 ? 78.462 1.099 106.815 1.00 38.74 1190 CYS A N 1
ATOM 7877 C CA . CYS A 1 568 ? 77.327 0.194 106.666 1.00 52.54 1190 CYS A CA 1
ATOM 7878 C C . CYS A 1 568 ? 77.373 -0.901 107.726 1.00 60.57 1190 CYS A C 1
ATOM 7879 O O . CYS A 1 568 ? 76.357 -1.522 108.041 1.00 51.31 1190 CYS A O 1
ATOM 7888 N N . GLY B 1 1 ? 81.172 19.901 90.300 1.00 58.73 -7 GLY B N 1
ATOM 7889 C CA . GLY B 1 1 ? 80.429 18.722 89.774 1.00 44.01 -7 GLY B CA 1
ATOM 7890 C C . GLY B 1 1 ? 79.021 19.087 89.351 1.00 45.98 -7 GLY B C 1
ATOM 7891 O O . GLY B 1 1 ? 78.637 20.255 89.401 1.00 49.48 -7 GLY B O 1
ATOM 7897 N N . PRO B 1 2 ? 78.236 18.083 88.933 1.00 55.73 -6 PRO B N 1
ATOM 7898 C CA . PRO B 1 2 ? 76.861 18.306 88.475 1.00 54.92 -6 PRO B CA 1
ATOM 7899 C C . PRO B 1 2 ? 75.991 19.015 89.514 1.00 49.61 -6 PRO B C 1
ATOM 7900 O O . PRO B 1 2 ? 75.126 19.807 89.138 1.00 45.34 -6 PRO B O 1
ATOM 7911 N N . LEU B 1 3 ? 76.220 18.743 90.796 1.00 45.01 -5 LEU B N 1
ATOM 7912 C CA . LEU B 1 3 ? 75.455 19.391 91.859 1.00 40.02 -5 LEU B CA 1
ATOM 7913 C C . LEU B 1 3 ? 76.007 20.777 92.185 1.00 33.60 -5 LEU B C 1
ATOM 7914 O O . LEU B 1 3 ? 75.327 21.591 92.809 1.00 41.64 -5 LEU B O 1
ATOM 7930 N N . GLY B 1 4 ? 77.238 21.039 91.759 1.00 27.55 -4 GLY B N 1
ATOM 7931 C CA . GLY B 1 4 ? 77.876 22.317 92.017 1.00 25.38 -4 GLY B CA 1
ATOM 7932 C C . GLY B 1 4 ? 77.167 23.468 91.330 1.00 37.91 -4 GLY B C 1
ATOM 7933 O O . GLY B 1 4 ? 76.350 23.260 90.432 1.00 42.76 -4 GLY B O 1
ATOM 7937 N N . SER B 1 5 ? 77.486 24.687 91.755 1.00 47.66 -3 SER B N 1
ATOM 7938 C CA . SER B 1 5 ? 76.871 25.883 91.195 1.00 39.37 -3 SER B CA 1
ATOM 7939 C C . SER B 1 5 ? 77.836 27.060 91.238 1.00 39.82 -3 SER B C 1
ATOM 7940 O O . SER B 1 5 ? 78.403 27.369 92.286 1.00 45.33 -3 SER B O 1
ATOM 7948 N N . GLY B 1 6 ? 78.031 27.707 90.094 1.00 39.03 -2 GLY B N 1
ATOM 7949 C CA . GLY B 1 6 ? 78.773 28.952 90.045 1.00 28.48 -2 GLY B CA 1
ATOM 7950 C C . GLY B 1 6 ? 77.828 30.095 90.360 1.00 37.98 -2 GLY B C 1
ATOM 7951 O O . GLY B 1 6 ? 76.611 29.900 90.394 1.00 31.31 -2 GLY B O 1
ATOM 7955 N N . ARG B 1 7 ? 78.377 31.281 90.597 1.00 33.44 -1 ARG B N 1
ATOM 7956 C CA . ARG B 1 7 ? 77.557 32.458 90.858 1.00 38.95 -1 ARG B CA 1
ATOM 7957 C C . ARG B 1 7 ? 76.489 32.652 89.779 1.00 42.44 -1 ARG B C 1
ATOM 7958 O O . ARG B 1 7 ? 75.315 32.835 90.100 1.00 38.65 -1 ARG B O 1
ATOM 7979 N N . PRO B 1 8 ? 76.892 32.607 88.495 1.00 50.01 0 PRO B N 1
ATOM 7980 C CA . PRO B 1 8 ? 75.947 32.828 87.393 1.00 34.12 0 PRO B CA 1
ATOM 7981 C C . PRO B 1 8 ? 74.673 31.984 87.467 1.00 29.79 0 PRO B C 1
ATOM 7982 O O . PRO B 1 8 ? 73.575 32.527 87.354 1.00 38.88 0 PRO B O 1
ATOM 7993 N N . GLU B 1 9 ? 74.823 30.677 87.648 1.00 38.51 631 GLU B N 1
ATOM 7994 C CA . GLU B 1 9 ? 73.671 29.779 87.718 1.00 30.66 631 GLU B CA 1
ATOM 7995 C C . GLU B 1 9 ? 72.729 30.200 88.840 1.00 46.07 631 GLU B C 1
ATOM 7996 O O . GLU B 1 9 ? 71.511 30.174 88.678 1.00 41.65 631 GLU B O 1
ATOM 8008 N N . LEU B 1 10 ? 73.296 30.596 89.976 1.00 51.24 632 LEU B N 1
ATOM 8009 C CA . LEU B 1 10 ? 72.490 31.033 91.111 1.00 47.01 632 LEU B CA 1
ATOM 8010 C C . LEU B 1 10 ? 71.913 32.423 90.857 1.00 44.43 632 LEU B C 1
ATOM 8011 O O . LEU B 1 10 ? 70.826 32.748 91.333 1.00 37.55 632 LEU B O 1
ATOM 8027 N N . TYR B 1 11 ? 72.645 33.241 90.107 1.00 34.88 633 TYR B N 1
ATOM 8028 C CA . TYR B 1 11 ? 72.153 34.559 89.726 1.00 43.40 633 TYR B CA 1
ATOM 8029 C C . TYR B 1 11 ? 70.886 34.402 88.892 1.00 43.23 633 TYR B C 1
ATOM 8030 O O . TYR B 1 11 ? 69.878 35.056 89.149 1.00 44.86 633 TYR B O 1
ATOM 8048 N N . THR B 1 12 ? 70.944 33.519 87.900 1.00 48.42 634 THR B N 1
ATOM 8049 C CA . THR B 1 12 ? 69.801 33.253 87.036 1.00 52.11 634 THR B CA 1
ATOM 8050 C C . THR B 1 12 ? 68.595 32.792 87.849 1.00 51.64 634 THR B C 1
ATOM 8051 O O . THR B 1 12 ? 67.478 33.259 87.638 1.00 47.33 634 THR B O 1
ATOM 8062 N N . VAL B 1 13 ? 68.830 31.870 88.777 1.00 52.17 635 VAL B N 1
ATOM 8063 C CA . VAL B 1 13 ? 67.755 31.311 89.590 1.00 55.18 635 VAL B CA 1
ATOM 8064 C C . VAL B 1 13 ? 67.144 32.371 90.501 1.00 54.65 635 VAL B C 1
ATOM 8065 O O . VAL B 1 13 ? 65.929 32.404 90.699 1.00 52.34 635 VAL B O 1
ATOM 8078 N N . VAL B 1 14 ? 67.989 33.234 91.055 1.00 41.19 636 VAL B N 1
ATOM 8079 C CA . VAL B 1 14 ? 67.529 34.270 91.974 1.00 52.81 636 VAL B CA 1
ATOM 8080 C C . VAL B 1 14 ? 66.731 35.352 91.249 1.00 55.93 636 VAL B C 1
ATOM 8081 O O . VAL B 1 14 ? 65.733 35.848 91.771 1.00 48.02 636 VAL B O 1
ATOM 8094 N N . GLN B 1 15 ? 67.170 35.714 90.047 1.00 60.38 637 GLN B N 1
ATOM 8095 C CA . GLN B 1 15 ? 66.475 36.727 89.258 1.00 66.45 637 GLN B CA 1
ATOM 8096 C C . GLN B 1 15 ? 65.154 36.186 88.721 1.00 61.04 637 GLN B C 1
ATOM 8097 O O . GLN B 1 15 ? 64.131 36.868 88.754 1.00 61.08 637 GLN B O 1
ATOM 8111 N N . HIS B 1 16 ? 65.187 34.955 88.223 1.00 62.85 638 HIS B N 1
ATOM 8112 C CA . HIS B 1 16 ? 63.992 34.306 87.700 1.00 64.78 638 HIS B CA 1
ATOM 8113 C C . HIS B 1 16 ? 62.875 34.320 88.743 1.00 74.85 638 HIS B C 1
ATOM 8114 O O . HIS B 1 16 ? 61.695 34.241 88.402 1.00 87.77 638 HIS B O 1
ATOM 8129 N N . VAL B 1 17 ? 63.255 34.420 90.014 1.00 64.64 639 VAL B N 1
ATOM 8130 C CA . VAL B 1 17 ? 62.286 34.509 91.103 1.00 60.14 639 VAL B CA 1
ATOM 8131 C C . VAL B 1 17 ? 61.972 35.963 91.443 1.00 65.94 639 VAL B C 1
ATOM 8132 O O . VAL B 1 17 ? 60.815 36.321 91.654 1.00 63.36 639 VAL B O 1
ATOM 8145 N N . LYS B 1 18 ? 63.007 36.796 91.500 1.00 83.31 640 LYS B N 1
ATOM 8146 C CA . LYS B 1 18 ? 62.842 38.198 91.874 1.00 89.91 640 LYS B CA 1
ATOM 8147 C C . LYS B 1 18 ? 62.484 39.081 90.674 1.00 101.35 640 LYS B C 1
ATOM 8148 O O . LYS B 1 18 ? 61.309 39.221 90.343 1.00 96.58 640 LYS B O 1
ATOM 8167 N N . HIS B 1 19 ? 63.484 39.680 90.030 1.00 122.00 641 HIS B N 1
ATOM 8168 C CA . HIS B 1 19 ? 63.230 40.572 88.896 1.00 129.74 641 HIS B CA 1
ATOM 8169 C C . HIS B 1 19 ? 62.175 40.009 87.945 1.00 127.47 641 HIS B C 1
ATOM 8170 O O . HIS B 1 19 ? 61.017 40.425 87.974 1.00 124.93 641 HIS B O 1
ATOM 8185 N N . PHE B 1 20 ? 62.580 39.065 87.102 1.00 130.96 642 PHE B N 1
ATOM 8186 C CA . PHE B 1 20 ? 61.659 38.426 86.169 1.00 129.26 642 PHE B CA 1
ATOM 8187 C C . PHE B 1 20 ? 60.838 37.371 86.901 1.00 121.47 642 PHE B C 1
ATOM 8188 O O . PHE B 1 20 ? 60.765 36.221 86.468 1.00 128.06 642 PHE B O 1
ATOM 8205 N N . ASN B 1 21 ? 60.222 37.764 88.014 1.00 106.88 643 ASN B N 1
ATOM 8206 C CA . ASN B 1 21 ? 59.474 36.819 88.836 1.00 109.85 643 ASN B CA 1
ATOM 8207 C C . ASN B 1 21 ? 58.456 36.050 88.008 1.00 109.57 643 ASN B C 1
ATOM 8208 O O . ASN B 1 21 ? 57.927 36.565 87.022 1.00 112.11 643 ASN B O 1
ATOM 8219 N N . ASP B 1 22 ? 58.202 34.809 88.406 1.00 103.52 644 ASP B N 1
ATOM 8220 C CA . ASP B 1 22 ? 57.238 33.969 87.714 1.00 110.75 644 ASP B CA 1
ATOM 8221 C C . ASP B 1 22 ? 56.046 33.648 88.604 1.00 116.15 644 ASP B C 1
ATOM 8222 O O . ASP B 1 22 ? 56.188 33.003 89.641 1.00 110.76 644 ASP B O 1
ATOM 8231 N N . VAL B 1 23 ? 54.871 34.109 88.188 1.00 124.83 645 VAL B N 1
ATOM 8232 C CA . VAL B 1 23 ? 53.635 33.817 88.900 1.00 117.96 645 VAL B CA 1
ATOM 8233 C C . VAL B 1 23 ? 53.486 32.305 89.061 1.00 112.86 645 VAL B C 1
ATOM 8234 O O . VAL B 1 23 ? 52.698 31.668 88.365 1.00 122.44 645 VAL B O 1
ATOM 8247 N N . VAL B 1 24 ? 54.253 31.738 89.987 1.00 82.93 646 VAL B N 1
ATOM 8248 C CA . VAL B 1 24 ? 54.342 30.290 90.117 1.00 66.77 646 VAL B CA 1
ATOM 8249 C C . VAL B 1 24 ? 54.115 29.807 91.544 1.00 62.39 646 VAL B C 1
ATOM 8250 O O . VAL B 1 24 ? 54.762 30.268 92.484 1.00 65.27 646 VAL B O 1
ATOM 8263 N N . GLU B 1 25 ? 53.188 28.867 91.690 1.00 64.30 647 GLU B N 1
ATOM 8264 C CA . GLU B 1 25 ? 52.981 28.175 92.953 1.00 71.30 647 GLU B CA 1
ATOM 8265 C C . GLU B 1 25 ? 53.713 26.841 92.919 1.00 69.66 647 GLU B C 1
ATOM 8266 O O . GLU B 1 25 ? 54.030 26.327 91.848 1.00 75.12 647 GLU B O 1
ATOM 8278 N N . PHE B 1 26 ? 53.979 26.287 94.097 1.00 69.86 648 PHE B N 1
ATOM 8279 C CA . PHE B 1 26 ? 54.611 24.981 94.215 1.00 74.52 648 PHE B CA 1
ATOM 8280 C C . PHE B 1 26 ? 53.593 24.012 94.798 1.00 86.96 648 PHE B C 1
ATOM 8281 O O . PHE B 1 26 ? 53.558 22.839 94.435 1.00 75.82 648 PHE B O 1
ATOM 8298 N N . GLY B 1 27 ? 52.760 24.512 95.705 1.00 108.08 649 GLY B N 1
ATOM 8299 C CA . GLY B 1 27 ? 51.655 23.734 96.229 1.00 115.63 649 GLY B CA 1
ATOM 8300 C C . GLY B 1 27 ? 50.583 23.566 95.173 1.00 115.95 649 GLY B C 1
ATOM 8301 O O . GLY B 1 27 ? 50.240 24.518 94.475 1.00 111.79 649 GLY B O 1
ATOM 8305 N N . GLU B 1 28 ? 50.062 22.348 95.056 1.00 117.03 650 GLU B N 1
ATOM 8306 C CA . GLU B 1 28 ? 49.058 22.020 94.046 1.00 119.52 650 GLU B CA 1
ATOM 8307 C C . GLU B 1 28 ? 48.043 23.145 93.855 1.00 129.89 650 GLU B C 1
ATOM 8308 O O . GLU B 1 28 ? 47.647 23.808 94.814 1.00 123.83 650 GLU B O 1
ATOM 8320 N N . ASN B 1 29 ? 47.631 23.354 92.607 1.00 147.77 651 ASN B N 1
ATOM 8321 C CA . ASN B 1 29 ? 46.644 24.375 92.277 1.00 153.13 651 ASN B CA 1
ATOM 8322 C C . ASN B 1 29 ? 45.291 23.761 91.951 1.00 154.57 651 ASN B C 1
ATOM 8323 O O . ASN B 1 29 ? 45.178 22.551 91.769 1.00 152.16 651 ASN B O 1
ATOM 8334 N N . GLN B 1 30 ? 44.266 24.603 91.877 1.00 153.14 652 GLN B N 1
ATOM 8335 C CA . GLN B 1 30 ? 42.950 24.160 91.434 1.00 148.81 652 GLN B CA 1
ATOM 8336 C C . GLN B 1 30 ? 42.767 24.511 89.967 1.00 138.10 652 GLN B C 1
ATOM 8337 O O . GLN B 1 30 ? 41.902 23.962 89.286 1.00 125.27 652 GLN B O 1
ATOM 8351 N N . GLU B 1 31 ? 43.591 25.434 89.486 1.00 138.89 653 GLU B N 1
ATOM 8352 C CA . GLU B 1 31 ? 43.673 25.706 88.062 1.00 134.96 653 GLU B CA 1
ATOM 8353 C C . GLU B 1 31 ? 44.232 24.476 87.357 1.00 123.58 653 GLU B C 1
ATOM 8354 O O . GLU B 1 31 ? 44.086 24.323 86.144 1.00 115.76 653 GLU B O 1
ATOM 8366 N N . PHE B 1 32 ? 44.871 23.598 88.128 1.00 116.72 654 PHE B N 1
ATOM 8367 C CA . PHE B 1 32 ? 45.537 22.429 87.570 1.00 103.47 654 PHE B CA 1
ATOM 8368 C C . PHE B 1 32 ? 44.884 21.107 87.977 1.00 102.75 654 PHE B C 1
ATOM 8369 O O . PHE B 1 32 ? 44.386 20.374 87.125 1.00 98.78 654 PHE B O 1
ATOM 8386 N N . THR B 1 33 ? 44.889 20.806 89.273 1.00 117.04 655 THR B N 1
ATOM 8387 C CA . THR B 1 33 ? 44.434 19.501 89.757 1.00 123.34 655 THR B CA 1
ATOM 8388 C C . THR B 1 33 ? 43.065 19.104 89.207 1.00 117.29 655 THR B C 1
ATOM 8389 O O . THR B 1 33 ? 42.824 17.931 88.921 1.00 112.87 655 THR B O 1
ATOM 8400 N N . ASP B 1 34 ? 42.167 20.075 89.071 1.00 104.99 656 ASP B N 1
ATOM 8401 C CA . ASP B 1 34 ? 40.830 19.803 88.555 1.00 105.90 656 ASP B CA 1
ATOM 8402 C C . ASP B 1 34 ? 40.815 19.782 87.033 1.00 101.74 656 ASP B C 1
ATOM 8403 O O . ASP B 1 34 ? 40.483 18.765 86.420 1.00 91.87 656 ASP B O 1
ATOM 8412 N N . ASP B 1 35 ? 41.176 20.907 86.426 1.00 108.04 657 ASP B N 1
ATOM 8413 C CA . ASP B 1 35 ? 41.099 21.051 84.978 1.00 98.98 657 ASP B CA 1
ATOM 8414 C C . ASP B 1 35 ? 41.955 20.045 84.212 1.00 88.29 657 ASP B C 1
ATOM 8415 O O . ASP B 1 35 ? 41.750 19.843 83.015 1.00 82.96 657 ASP B O 1
ATOM 8424 N N . ILE B 1 36 ? 42.910 19.419 84.891 1.00 74.50 658 ILE B N 1
ATOM 8425 C CA . ILE B 1 36 ? 43.834 18.511 84.221 1.00 66.61 658 ILE B CA 1
ATOM 8426 C C . ILE B 1 36 ? 43.204 17.159 83.894 1.00 58.83 658 ILE B C 1
ATOM 8427 O O . ILE B 1 36 ? 43.469 16.585 82.838 1.00 59.11 658 ILE B O 1
ATOM 8443 N N . GLU B 1 37 ? 42.373 16.653 84.798 1.00 67.68 659 GLU B N 1
ATOM 8444 C CA . GLU B 1 37 ? 41.798 15.324 84.631 1.00 70.79 659 GLU B CA 1
ATOM 8445 C C . GLU B 1 37 ? 40.811 15.291 83.467 1.00 73.75 659 GLU B C 1
ATOM 8446 O O . GLU B 1 37 ? 40.655 14.263 82.808 1.00 62.28 659 GLU B O 1
ATOM 8458 N N . TYR B 1 38 ? 40.151 16.418 83.208 1.00 67.71 660 TYR B N 1
ATOM 8459 C CA . TYR B 1 38 ? 39.162 16.474 82.136 1.00 62.66 660 TYR B CA 1
ATOM 8460 C C . TYR B 1 38 ? 39.809 16.756 80.784 1.00 66.40 660 TYR B C 1
ATOM 8461 O O . TYR B 1 38 ? 39.372 16.227 79.761 1.00 68.78 660 TYR B O 1
ATOM 8479 N N . LEU B 1 39 ? 40.850 17.581 80.775 1.00 60.94 661 LEU B N 1
ATOM 8480 C CA . LEU B 1 39 ? 41.594 17.832 79.547 1.00 47.33 661 LEU B CA 1
ATOM 8481 C C . LEU B 1 39 ? 42.273 16.551 79.070 1.00 57.56 661 LEU B C 1
ATOM 8482 O O . LEU B 1 39 ? 42.313 16.273 77.873 1.00 60.61 661 LEU B O 1
ATOM 8498 N N . LEU B 1 40 ? 42.793 15.771 80.013 1.00 52.53 662 LEU B N 1
ATOM 8499 C CA . LEU B 1 40 ? 43.472 14.520 79.690 1.00 46.08 662 LEU B CA 1
ATOM 8500 C C . LEU B 1 40 ? 42.512 13.490 79.100 1.00 58.47 662 LEU B C 1
ATOM 8501 O O . LEU B 1 40 ? 42.805 12.875 78.073 1.00 61.49 662 LEU B O 1
ATOM 8517 N N . SER B 1 41 ? 41.371 13.298 79.754 1.00 75.78 663 SER B N 1
ATOM 8518 C CA . SER B 1 41 ? 40.367 12.358 79.267 1.00 80.40 663 SER B CA 1
ATOM 8519 C C . SER B 1 41 ? 39.907 12.739 77.863 1.00 71.77 663 SER B C 1
ATOM 8520 O O . SER B 1 41 ? 39.535 11.878 77.064 1.00 62.58 663 SER B O 1
ATOM 8528 N N . GLY B 1 42 ? 39.949 14.034 77.568 1.00 62.69 664 GLY B N 1
ATOM 8529 C CA . GLY B 1 42 ? 39.520 14.538 76.278 1.00 57.17 664 GLY B CA 1
ATOM 8530 C C . GLY B 1 42 ? 40.506 14.258 75.160 1.00 59.05 664 GLY B C 1
ATOM 8531 O O . GLY B 1 42 ? 40.193 14.481 73.993 1.00 55.58 664 GLY B O 1
ATOM 8535 N N . LEU B 1 43 ? 41.693 13.772 75.511 1.00 64.37 665 LEU B N 1
ATOM 8536 C CA . LEU B 1 43 ? 42.719 13.472 74.517 1.00 60.34 665 LEU B CA 1
ATOM 8537 C C . LEU B 1 43 ? 42.590 12.046 73.993 1.00 62.73 665 LEU B C 1
ATOM 8538 O O . LEU B 1 43 ? 43.138 11.714 72.941 1.00 55.88 665 LEU B O 1
ATOM 8554 N N . LYS B 1 44 ? 41.874 11.203 74.731 1.00 72.98 666 LYS B N 1
ATOM 8555 C CA . LYS B 1 44 ? 41.756 9.792 74.379 1.00 78.84 666 LYS B CA 1
ATOM 8556 C C . LYS B 1 44 ? 41.276 9.606 72.942 1.00 66.29 666 LYS B C 1
ATOM 8557 O O . LYS B 1 44 ? 40.433 10.358 72.453 1.00 62.03 666 LYS B O 1
ATOM 8576 N N . SER B 1 45 ? 41.826 8.598 72.273 1.00 61.47 667 SER B N 1
ATOM 8577 C CA . SER B 1 45 ? 41.481 8.311 70.886 1.00 58.75 667 SER B CA 1
ATOM 8578 C C . SER B 1 45 ? 40.027 7.866 70.754 1.00 68.01 667 SER B C 1
ATOM 8579 O O . SER B 1 45 ? 39.433 7.970 69.681 1.00 66.88 667 SER B O 1
ATOM 8587 N N . THR B 1 46 ? 39.457 7.374 71.849 1.00 73.78 668 THR B N 1
ATOM 8588 C CA . THR B 1 46 ? 38.062 6.953 71.863 1.00 63.80 668 THR B CA 1
ATOM 8589 C C . THR B 1 46 ? 37.130 8.162 71.842 1.00 61.09 668 THR B C 1
ATOM 8590 O O . THR B 1 46 ? 35.938 8.037 71.569 1.00 74.38 668 THR B O 1
ATOM 8601 N N . GLN B 1 47 ? 37.686 9.332 72.137 1.00 58.86 669 GLN B N 1
ATOM 8602 C CA . GLN B 1 47 ? 36.939 10.584 72.092 1.00 56.85 669 GLN B CA 1
ATOM 8603 C C . GLN B 1 47 ? 36.794 11.011 70.632 1.00 54.81 669 GLN B C 1
ATOM 8604 O O . GLN B 1 47 ? 37.688 10.756 69.824 1.00 62.79 669 GLN B O 1
ATOM 8618 N N . PRO B 1 48 ? 35.669 11.655 70.276 1.00 64.15 670 PRO B N 1
ATOM 8619 C CA . PRO B 1 48 ? 35.545 12.060 68.871 1.00 60.61 670 PRO B CA 1
ATOM 8620 C C . PRO B 1 48 ? 36.582 13.114 68.479 1.00 66.92 670 PRO B C 1
ATOM 8621 O O . PRO B 1 48 ? 36.984 13.932 69.307 1.00 67.67 670 PRO B O 1
ATOM 8632 N N . LEU B 1 49 ? 37.001 13.080 67.217 1.00 60.20 671 LEU B N 1
ATOM 8633 C CA . LEU B 1 49 ? 38.116 13.893 66.734 1.00 49.54 671 LEU B CA 1
ATOM 8634 C C . LEU B 1 49 ? 38.050 15.357 67.178 1.00 52.67 671 LEU B C 1
ATOM 8635 O O . LEU B 1 49 ? 39.050 15.915 67.635 1.00 41.58 671 LEU B O 1
ATOM 8651 N N . ASN B 1 50 ? 36.882 15.980 67.043 1.00 55.38 672 ASN B N 1
ATOM 8652 C CA . ASN B 1 50 ? 36.722 17.382 67.422 1.00 52.59 672 ASN B CA 1
ATOM 8653 C C . ASN B 1 50 ? 36.971 17.611 68.908 1.00 49.08 672 ASN B C 1
ATOM 8654 O O . ASN B 1 50 ? 37.523 18.638 69.302 1.00 45.89 672 ASN B O 1
ATOM 8665 N N . THR B 1 51 ? 36.562 16.652 69.731 1.00 49.70 673 THR B N 1
ATOM 8666 C CA . THR B 1 51 ? 36.754 16.760 71.170 1.00 58.51 673 THR B CA 1
ATOM 8667 C C . THR B 1 51 ? 38.239 16.692 71.503 1.00 54.35 673 THR B C 1
ATOM 8668 O O . THR B 1 51 ? 38.719 17.398 72.389 1.00 55.99 673 THR B O 1
ATOM 8679 N N . ARG B 1 52 ? 38.963 15.845 70.780 1.00 51.70 674 ARG B N 1
ATOM 8680 C CA . ARG B 1 52 ? 40.399 15.706 70.985 1.00 51.95 674 ARG B CA 1
ATOM 8681 C C . ARG B 1 52 ? 41.123 17.003 70.634 1.00 49.63 674 ARG B C 1
ATOM 8682 O O . ARG B 1 52 ? 41.978 17.464 71.389 1.00 52.16 674 ARG B O 1
ATOM 8703 N N . CYS B 1 53 ? 40.774 17.595 69.495 1.00 37.60 675 CYS B N 1
ATOM 8704 C CA . CYS B 1 53 ? 41.374 18.859 69.082 1.00 36.65 675 CYS B CA 1
ATOM 8705 C C . CYS B 1 53 ? 41.089 19.948 70.110 1.00 51.89 675 CYS B C 1
ATOM 8706 O O . CYS B 1 53 ? 41.988 20.685 70.513 1.00 52.73 675 CYS B O 1
ATOM 8714 N N . LEU B 1 54 ? 39.833 20.040 70.536 1.00 49.03 676 LEU B N 1
ATOM 8715 C CA . LEU B 1 54 ? 39.426 21.053 71.504 1.00 45.70 676 LEU B CA 1
ATOM 8716 C C . LEU B 1 54 ? 40.167 20.886 72.826 1.00 39.32 676 LEU B C 1
ATOM 8717 O O . LEU B 1 54 ? 40.528 21.869 73.473 1.00 41.40 676 LEU B O 1
ATOM 8733 N N . SER B 1 55 ? 40.394 19.638 73.221 1.00 45.85 677 SER B N 1
ATOM 8734 C CA . SER B 1 55 ? 41.121 19.349 74.451 1.00 57.47 677 SER B CA 1
ATOM 8735 C C . SER B 1 55 ? 42.583 19.760 74.325 1.00 60.31 677 SER B C 1
ATOM 8736 O O . SER B 1 55 ? 43.160 20.323 75.256 1.00 48.65 677 SER B O 1
ATOM 8744 N N . VAL B 1 56 ? 43.178 19.475 73.171 1.00 47.34 678 VAL B N 1
ATOM 8745 C CA . VAL B 1 56 ? 44.579 19.800 72.940 1.00 37.22 678 VAL B CA 1
ATOM 8746 C C . VAL B 1 56 ? 44.800 21.308 72.919 1.00 39.83 678 VAL B C 1
ATOM 8747 O O . VAL B 1 56 ? 45.798 21.799 73.447 1.00 41.43 678 VAL B O 1
ATOM 8760 N N . ILE B 1 57 ? 43.873 22.039 72.307 1.00 39.00 679 ILE B N 1
ATOM 8761 C CA . ILE B 1 57 ? 43.992 23.490 72.223 1.00 46.62 679 ILE B CA 1
ATOM 8762 C C . ILE B 1 57 ? 43.764 24.129 73.587 1.00 48.87 679 ILE B C 1
ATOM 8763 O O . ILE B 1 57 ? 44.436 25.096 73.949 1.00 45.27 679 ILE B O 1
ATOM 8779 N N . SER B 1 58 ? 42.809 23.597 74.341 1.00 50.39 680 SER B N 1
ATOM 8780 C CA . SER B 1 58 ? 42.561 24.090 75.687 1.00 62.86 680 SER B CA 1
ATOM 8781 C C . SER B 1 58 ? 43.800 23.848 76.539 1.00 53.73 680 SER B C 1
ATOM 8782 O O . SER B 1 58 ? 44.289 24.754 77.210 1.00 56.80 680 SER B O 1
ATOM 8790 N N . LEU B 1 59 ? 44.309 22.620 76.500 1.00 42.07 681 LEU B N 1
ATOM 8791 C CA . LEU B 1 59 ? 45.524 22.274 77.227 1.00 51.36 681 LEU B CA 1
ATOM 8792 C C . LEU B 1 59 ? 46.654 23.213 76.813 1.00 54.40 681 LEU B C 1
ATOM 8793 O O . LEU B 1 59 ? 47.358 23.765 77.658 1.00 37.01 681 LEU B O 1
ATOM 8809 N N . ALA B 1 60 ? 46.813 23.394 75.506 1.00 40.99 682 ALA B N 1
ATOM 8810 C CA . ALA B 1 60 ? 47.803 24.319 74.971 1.00 40.82 682 ALA B CA 1
ATOM 8811 C C . ALA B 1 60 ? 47.597 25.710 75.563 1.00 47.22 682 ALA B C 1
ATOM 8812 O O . ALA B 1 60 ? 48.555 26.375 75.958 1.00 50.80 682 ALA B O 1
ATOM 8819 N N . THR B 1 61 ? 46.341 26.140 75.633 1.00 57.85 683 THR B N 1
ATOM 8820 C CA . THR B 1 61 ? 46.018 27.480 76.108 1.00 52.59 683 THR B CA 1
ATOM 8821 C C . THR B 1 61 ? 46.352 27.628 77.589 1.00 44.80 683 THR B C 1
ATOM 8822 O O . THR B 1 61 ? 46.871 28.660 78.014 1.00 41.17 683 THR B O 1
ATOM 8833 N N . LYS B 1 62 ? 46.055 26.595 78.373 1.00 47.44 684 LYS B N 1
ATOM 8834 C CA . LYS B 1 62 ? 46.416 26.588 79.786 1.00 56.27 684 LYS B CA 1
ATOM 8835 C C . LYS B 1 62 ? 47.927 26.742 79.922 1.00 60.48 684 LYS B C 1
ATOM 8836 O O . LYS B 1 62 ? 48.419 27.379 80.853 1.00 48.91 684 LYS B O 1
ATOM 8855 N N . CYS B 1 63 ? 48.654 26.150 78.979 1.00 63.78 685 CYS B N 1
ATOM 8856 C CA . CYS B 1 63 ? 50.109 26.076 79.050 1.00 52.19 685 CYS B CA 1
ATOM 8857 C C . CYS B 1 63 ? 50.798 27.403 78.737 1.00 55.27 685 CYS B C 1
ATOM 8858 O O . CYS B 1 63 ? 52.026 27.492 78.768 1.00 46.85 685 CYS B O 1
ATOM 8866 N N . ALA B 1 64 ? 50.014 28.429 78.424 1.00 43.14 686 ALA B N 1
ATOM 8867 C CA . ALA B 1 64 ? 50.558 29.775 78.304 1.00 44.33 686 ALA B CA 1
ATOM 8868 C C . ALA B 1 64 ? 51.004 30.253 79.684 1.00 45.03 686 ALA B C 1
ATOM 8869 O O . ALA B 1 64 ? 51.924 31.064 79.807 1.00 56.90 686 ALA B O 1
ATOM 8876 N N . MET B 1 65 ? 50.347 29.731 80.716 1.00 42.47 687 MET B N 1
ATOM 8877 C CA . MET B 1 65 ? 50.673 30.053 82.101 1.00 52.25 687 MET B CA 1
ATOM 8878 C C . MET B 1 65 ? 51.838 29.199 82.591 1.00 50.46 687 MET B C 1
ATOM 8879 O O . MET B 1 65 ? 51.718 27.978 82.678 1.00 41.43 687 MET B O 1
ATOM 8893 N N . PRO B 1 66 ? 52.967 29.841 82.927 1.00 54.33 688 PRO B N 1
ATOM 8894 C CA . PRO B 1 66 ? 54.130 29.128 83.467 1.00 45.93 688 PRO B CA 1
ATOM 8895 C C . PRO B 1 66 ? 53.768 28.156 84.588 1.00 51.99 688 PRO B C 1
ATOM 8896 O O . PRO B 1 66 ? 54.247 27.022 84.592 1.00 49.63 688 PRO B O 1
ATOM 8907 N N . SER B 1 67 ? 52.934 28.600 85.523 1.00 53.88 689 SER B N 1
ATOM 8908 C CA . SER B 1 67 ? 52.587 27.793 86.690 1.00 51.01 689 SER B CA 1
ATOM 8909 C C . SER B 1 67 ? 51.929 26.478 86.288 1.00 48.46 689 SER B C 1
ATOM 8910 O O . SER B 1 67 ? 52.240 25.426 86.846 1.00 52.65 689 SER B O 1
ATOM 8918 N N . PHE B 1 68 ? 51.020 26.543 85.321 1.00 48.54 690 PHE B N 1
ATOM 8919 C CA . PHE B 1 68 ? 50.324 25.352 84.849 1.00 47.96 690 PHE B CA 1
ATOM 8920 C C . PHE B 1 68 ? 51.303 24.404 84.166 1.00 50.94 690 PHE B C 1
ATOM 8921 O O . PHE B 1 68 ? 51.228 23.186 84.338 1.00 45.50 690 PHE B O 1
ATOM 8938 N N . ARG B 1 69 ? 52.220 24.967 83.385 1.00 47.15 691 ARG B N 1
ATOM 8939 C CA . ARG B 1 69 ? 53.230 24.168 82.699 1.00 45.84 691 ARG B CA 1
ATOM 8940 C C . ARG B 1 69 ? 54.122 23.448 83.701 1.00 50.15 691 ARG B C 1
ATOM 8941 O O . ARG B 1 69 ? 54.420 22.263 83.545 1.00 43.80 691 ARG B O 1
ATOM 8962 N N . MET B 1 70 ? 54.546 24.176 84.728 1.00 52.38 692 MET B N 1
ATOM 8963 C CA . MET B 1 70 ? 55.426 23.626 85.748 1.00 46.25 692 MET B CA 1
ATOM 8964 C C . MET B 1 70 ? 54.778 22.431 86.432 1.00 38.85 692 MET B C 1
ATOM 8965 O O . MET B 1 70 ? 55.442 21.435 86.716 1.00 35.50 692 MET B O 1
ATOM 8979 N N . HIS B 1 71 ? 53.478 22.529 86.693 1.00 36.38 693 HIS B N 1
ATOM 8980 C CA . HIS B 1 71 ? 52.757 21.441 87.342 1.00 43.50 693 HIS B CA 1
ATOM 8981 C C . HIS B 1 71 ? 52.592 20.252 86.401 1.00 46.89 693 HIS B C 1
ATOM 8982 O O . HIS B 1 71 ? 52.799 19.108 86.799 1.00 45.84 693 HIS B O 1
ATOM 8997 N N . LEU B 1 72 ? 52.237 20.520 85.149 1.00 47.57 694 LEU B N 1
ATOM 8998 C CA . LEU B 1 72 ? 52.058 19.446 84.178 1.00 54.29 694 LEU B CA 1
ATOM 8999 C C . LEU B 1 72 ? 53.331 18.613 84.042 1.00 53.43 694 LEU B C 1
ATOM 9000 O O . LEU B 1 72 ? 53.272 17.421 83.741 1.00 41.24 694 LEU B O 1
ATOM 9016 N N . ARG B 1 73 ? 54.481 19.240 84.273 1.00 57.23 695 ARG B N 1
ATOM 9017 C CA . ARG B 1 73 ? 55.762 18.557 84.119 1.00 56.16 695 ARG B CA 1
ATOM 9018 C C . ARG B 1 73 ? 56.232 17.901 85.415 1.00 54.35 695 ARG B C 1
ATOM 9019 O O . ARG B 1 73 ? 56.785 16.802 85.395 1.00 57.60 695 ARG B O 1
ATOM 9040 N N . ALA B 1 74 ? 56.010 18.572 86.540 1.00 60.92 696 ALA B N 1
ATOM 9041 C CA . ALA B 1 74 ? 56.387 18.025 87.838 1.00 53.41 696 ALA B CA 1
ATOM 9042 C C . ALA B 1 74 ? 55.648 16.715 88.108 1.00 60.83 696 ALA B C 1
ATOM 9043 O O . ALA B 1 74 ? 56.128 15.864 88.857 1.00 57.60 696 ALA B O 1
ATOM 9050 N N . HIS B 1 75 ? 54.480 16.561 87.491 1.00 66.80 697 HIS B N 1
ATOM 9051 C CA . HIS B 1 75 ? 53.665 15.365 87.673 1.00 70.05 697 HIS B CA 1
ATOM 9052 C C . HIS B 1 75 ? 53.975 14.291 86.627 1.00 62.53 697 HIS B C 1
ATOM 9053 O O . HIS B 1 75 ? 53.327 13.246 86.590 1.00 58.91 697 HIS B O 1
ATOM 9068 N N . GLY B 1 76 ? 54.964 14.555 85.779 1.00 55.37 698 GLY B N 1
ATOM 9069 C CA . GLY B 1 76 ? 55.405 13.587 84.787 1.00 50.20 698 GLY B CA 1
ATOM 9070 C C . GLY B 1 76 ? 54.332 13.195 83.786 1.00 52.83 698 GLY B C 1
ATOM 9071 O O . GLY B 1 76 ? 54.219 12.027 83.415 1.00 45.21 698 GLY B O 1
ATOM 9075 N N . MET B 1 77 ? 53.556 14.173 83.331 1.00 61.04 699 MET B N 1
ATOM 9076 C CA . MET B 1 77 ? 52.405 13.903 82.473 1.00 57.13 699 MET B CA 1
ATOM 9077 C C . MET B 1 77 ? 52.696 14.081 80.982 1.00 58.10 699 MET B C 1
ATOM 9078 O O . MET B 1 77 ? 52.038 13.464 80.145 1.00 44.58 699 MET B O 1
ATOM 9092 N N . VAL B 1 78 ? 53.675 14.920 80.653 1.00 47.42 700 VAL B N 1
ATOM 9093 C CA . VAL B 1 78 ? 53.963 15.253 79.258 1.00 47.66 700 VAL B CA 1
ATOM 9094 C C . VAL B 1 78 ? 54.031 14.023 78.356 1.00 47.50 700 VAL B C 1
ATOM 9095 O O . VAL B 1 78 ? 53.347 13.960 77.333 1.00 38.51 700 VAL B O 1
ATOM 9108 N N . ALA B 1 79 ? 54.862 13.054 78.730 1.00 31.12 701 ALA B N 1
ATOM 9109 C CA . ALA B 1 79 ? 55.045 11.855 77.919 1.00 35.35 701 ALA B CA 1
ATOM 9110 C C . ALA B 1 79 ? 53.721 11.126 77.731 1.00 42.25 701 ALA B C 1
ATOM 9111 O O . ALA B 1 79 ? 53.433 10.603 76.652 1.00 48.38 701 ALA B O 1
ATOM 9118 N N . MET B 1 80 ? 52.915 11.104 78.786 1.00 48.82 702 MET B N 1
ATOM 9119 C CA . MET B 1 80 ? 51.636 10.407 78.761 1.00 53.43 702 MET B CA 1
ATOM 9120 C C . MET B 1 80 ? 50.659 11.074 77.795 1.00 46.93 702 MET B C 1
ATOM 9121 O O . MET B 1 80 ? 49.934 10.390 77.074 1.00 47.50 702 MET B O 1
ATOM 9135 N N . VAL B 1 81 ? 50.642 12.405 77.773 1.00 31.10 703 VAL B N 1
ATOM 9136 C CA . VAL B 1 81 ? 49.698 13.124 76.918 1.00 45.22 703 VAL B CA 1
ATOM 9137 C C . VAL B 1 81 ? 50.047 12.924 75.447 1.00 42.80 703 VAL B C 1
ATOM 9138 O O . VAL B 1 81 ? 49.162 12.940 74.589 1.00 49.91 703 VAL B O 1
ATOM 9151 N N . PHE B 1 82 ? 51.330 12.733 75.153 1.00 35.67 704 PHE B N 1
ATOM 9152 C CA . PHE B 1 82 ? 51.768 12.553 73.771 1.00 44.83 704 PHE B CA 1
ATOM 9153 C C . PHE B 1 82 ? 51.716 11.092 73.325 1.00 51.37 704 PHE B C 1
ATOM 9154 O O . PHE B 1 82 ? 51.662 10.810 72.128 1.00 53.45 704 PHE B O 1
ATOM 9171 N N . LYS B 1 83 ? 51.734 10.165 74.277 1.00 48.51 705 LYS B N 1
ATOM 9172 C CA . LYS B 1 83 ? 51.473 8.767 73.955 1.00 37.43 705 LYS B CA 1
ATOM 9173 C C . LYS B 1 83 ? 49.991 8.639 73.634 1.00 37.64 705 LYS B C 1
ATOM 9174 O O . LYS B 1 83 ? 49.589 7.862 72.769 1.00 46.36 705 LYS B O 1
ATOM 9193 N N . THR B 1 84 ? 49.183 9.417 74.345 1.00 39.26 706 THR B N 1
ATOM 9194 C CA . THR B 1 84 ? 47.751 9.465 74.102 1.00 43.34 706 THR B CA 1
ATOM 9195 C C . THR B 1 84 ? 47.488 10.070 72.727 1.00 49.88 706 THR B C 1
ATOM 9196 O O . THR B 1 84 ? 46.524 9.709 72.051 1.00 60.19 706 THR B O 1
ATOM 9207 N N . LEU B 1 85 ? 48.358 10.991 72.324 1.00 44.55 707 LEU B N 1
ATOM 9208 C CA . LEU B 1 85 ? 48.229 11.685 71.048 1.00 45.66 707 LEU B CA 1
ATOM 9209 C C . LEU B 1 85 ? 49.129 11.095 69.964 1.00 35.15 707 LEU B C 1
ATOM 9210 O O . LEU B 1 85 ? 49.318 11.707 68.916 1.00 41.78 707 LEU B O 1
ATOM 9226 N N . ASP B 1 86 ? 49.677 9.908 70.204 1.00 47.56 708 ASP B N 1
ATOM 9227 C CA . ASP B 1 86 ? 50.670 9.347 69.288 1.00 53.40 708 ASP B CA 1
ATOM 9228 C C . ASP B 1 86 ? 50.073 8.834 67.975 1.00 41.54 708 ASP B C 1
ATOM 9229 O O . ASP B 1 86 ? 50.785 8.261 67.150 1.00 48.53 708 ASP B O 1
ATOM 9238 N N . ASP B 1 87 ? 48.773 9.037 67.783 1.00 45.38 709 ASP B N 1
ATOM 9239 C CA . ASP B 1 87 ? 48.135 8.714 66.511 1.00 49.73 709 ASP B CA 1
ATOM 9240 C C . ASP B 1 87 ? 47.770 9.989 65.754 1.00 46.46 709 ASP B C 1
ATOM 9241 O O . ASP B 1 87 ? 47.183 9.930 64.673 1.00 48.96 709 ASP B O 1
ATOM 9250 N N . SER B 1 88 ? 48.127 11.135 66.328 1.00 45.84 710 SER B N 1
ATOM 9251 C CA . SER B 1 88 ? 47.872 12.436 65.714 1.00 49.14 710 SER B CA 1
ATOM 9252 C C . SER B 1 88 ? 48.179 12.418 64.223 1.00 53.82 710 SER B C 1
ATOM 9253 O O . SER B 1 88 ? 47.386 12.887 63.407 1.00 53.67 710 SER B O 1
ATOM 9261 N N . GLN B 1 89 ? 49.338 11.868 63.882 1.00 63.66 711 GLN B N 1
ATOM 9262 C CA . GLN B 1 89 ? 49.781 11.752 62.496 1.00 65.53 711 GLN B CA 1
ATOM 9263 C C . GLN B 1 89 ? 48.648 11.429 61.523 1.00 51.80 711 GLN B C 1
ATOM 9264 O O . GLN B 1 89 ? 48.651 11.894 60.386 1.00 47.24 711 GLN B O 1
ATOM 9278 N N . HIS B 1 90 ? 47.680 10.638 61.975 1.00 56.70 712 HIS B N 1
ATOM 9279 C CA . HIS B 1 90 ? 46.654 10.093 61.090 1.00 51.03 712 HIS B CA 1
ATOM 9280 C C . HIS B 1 90 ? 45.492 11.038 60.792 1.00 47.40 712 HIS B C 1
ATOM 9281 O O . HIS B 1 90 ? 44.594 10.683 60.030 1.00 62.48 712 HIS B O 1
ATOM 9296 N N . HIS B 1 91 ? 45.499 12.230 61.381 1.00 46.81 713 HIS B N 1
ATOM 9297 C CA . HIS B 1 91 ? 44.395 13.162 61.172 1.00 48.65 713 HIS B CA 1
ATOM 9298 C C . HIS B 1 91 ? 44.848 14.605 60.976 1.00 49.16 713 HIS B C 1
ATOM 9299 O O . HIS B 1 91 ? 45.437 15.218 61.866 1.00 49.65 713 HIS B O 1
ATOM 9314 N N . GLN B 1 92 ? 44.550 15.127 59.791 1.00 66.40 714 GLN B N 1
ATOM 9315 C CA . GLN B 1 92 ? 44.842 16.508 59.419 1.00 66.78 714 GLN B CA 1
ATOM 9316 C C . GLN B 1 92 ? 44.737 17.505 60.578 1.00 65.96 714 GLN B C 1
ATOM 9317 O O . GLN B 1 92 ? 45.615 18.348 60.758 1.00 75.08 714 GLN B O 1
ATOM 9331 N N . ASN B 1 93 ? 43.660 17.407 61.352 1.00 58.47 715 ASN B N 1
ATOM 9332 C CA . ASN B 1 93 ? 43.331 18.419 62.351 1.00 55.92 715 ASN B CA 1
ATOM 9333 C C . ASN B 1 93 ? 44.070 18.217 63.666 1.00 56.27 715 ASN B C 1
ATOM 9334 O O . ASN B 1 93 ? 44.610 19.163 64.240 1.00 43.23 715 ASN B O 1
ATOM 9345 N N . LEU B 1 94 ? 44.079 16.980 64.149 1.00 46.45 716 LEU B N 1
ATOM 9346 C CA . LEU B 1 94 ? 44.707 16.674 65.425 1.00 48.51 716 LEU B CA 1
ATOM 9347 C C . LEU B 1 94 ? 46.204 16.949 65.345 1.00 46.72 716 LEU B C 1
ATOM 9348 O O . LEU B 1 94 ? 46.827 17.333 66.334 1.00 38.31 716 LEU B O 1
ATOM 9364 N N . SER B 1 95 ? 46.771 16.757 64.158 1.00 50.15 717 SER B N 1
ATOM 9365 C CA . SER B 1 95 ? 48.178 17.053 63.915 1.00 50.31 717 SER B CA 1
ATOM 9366 C C . SER B 1 95 ? 48.503 18.511 64.230 1.00 46.37 717 SER B C 1
ATOM 9367 O O . SER B 1 95 ? 49.364 18.795 65.061 1.00 45.18 717 SER B O 1
ATOM 9375 N N . LEU B 1 96 ? 47.813 19.431 63.562 1.00 34.39 718 LEU B N 1
ATOM 9376 C CA . LEU B 1 96 ? 48.044 20.855 63.774 1.00 41.08 718 LEU B CA 1
ATOM 9377 C C . LEU B 1 96 ? 47.992 21.187 65.259 1.00 47.74 718 LEU B C 1
ATOM 9378 O O . LEU B 1 96 ? 48.824 21.940 65.770 1.00 31.99 718 LEU B O 1
ATOM 9394 N N . CYS B 1 97 ? 47.012 20.612 65.947 1.00 43.50 719 CYS B N 1
ATOM 9395 C CA . CYS B 1 97 ? 46.814 20.874 67.364 1.00 42.48 719 CYS B CA 1
ATOM 9396 C C . CYS B 1 97 ? 47.954 20.301 68.199 1.00 34.35 719 CYS B C 1
ATOM 9397 O O . CYS B 1 97 ? 48.523 20.987 69.045 1.00 41.36 719 CYS B O 1
ATOM 9405 N N . THR B 1 98 ? 48.283 19.038 67.952 1.00 29.66 720 THR B N 1
ATOM 9406 C CA . THR B 1 98 ? 49.313 18.346 68.721 1.00 30.60 720 THR B CA 1
ATOM 9407 C C . THR B 1 98 ? 50.677 19.011 68.542 1.00 42.08 720 THR B C 1
ATOM 9408 O O . THR B 1 98 ? 51.436 19.159 69.502 1.00 34.95 720 THR B O 1
ATOM 9419 N N . ALA B 1 99 ? 50.987 19.410 67.311 1.00 41.55 721 ALA B N 1
ATOM 9420 C CA . ALA B 1 99 ? 52.227 20.127 67.030 1.00 37.57 721 ALA B CA 1
ATOM 9421 C C . ALA B 1 99 ? 52.236 21.447 67.794 1.00 44.63 721 ALA B C 1
ATOM 9422 O O . ALA B 1 99 ? 53.250 21.831 68.381 1.00 45.05 721 ALA B O 1
ATOM 9429 N N . ALA B 1 100 ? 51.096 22.131 67.790 1.00 39.38 722 ALA B N 1
ATOM 9430 C CA . ALA B 1 100 ? 50.948 23.388 68.514 1.00 37.94 722 ALA B CA 1
ATOM 9431 C C . ALA B 1 100 ? 51.207 23.173 70.001 1.00 39.60 722 ALA B C 1
ATOM 9432 O O . ALA B 1 100 ? 51.856 23.992 70.651 1.00 35.74 722 ALA B O 1
ATOM 9439 N N . LEU B 1 101 ? 50.706 22.062 70.533 1.00 32.96 723 LEU B N 1
ATOM 9440 C CA . LEU B 1 101 ? 50.881 21.752 71.947 1.00 37.17 723 LEU B CA 1
ATOM 9441 C C . LEU B 1 101 ? 52.357 21.654 72.319 1.00 45.06 723 LEU B C 1
ATOM 9442 O O . LEU B 1 101 ? 52.805 22.285 73.278 1.00 33.41 723 LEU B O 1
ATOM 9458 N N . MET B 1 102 ? 53.117 20.865 71.564 1.00 38.84 724 MET B N 1
ATOM 9459 C CA . MET B 1 102 ? 54.517 20.650 71.899 1.00 29.32 724 MET B CA 1
ATOM 9460 C C . MET B 1 102 ? 55.344 21.911 71.660 1.00 32.03 724 MET B C 1
ATOM 9461 O O . MET B 1 102 ? 56.367 22.119 72.315 1.00 38.36 724 MET B O 1
ATOM 9475 N N . TYR B 1 103 ? 54.909 22.751 70.726 1.00 29.92 725 TYR B N 1
ATOM 9476 C CA . TYR B 1 103 ? 55.598 24.015 70.492 1.00 47.05 725 TYR B CA 1
ATOM 9477 C C . TYR B 1 103 ? 55.464 24.912 71.716 1.00 48.88 725 TYR B C 1
ATOM 9478 O O . TYR B 1 103 ? 56.438 25.513 72.168 1.00 33.49 725 TYR B O 1
ATOM 9496 N N . ILE B 1 104 ? 54.251 24.998 72.251 1.00 51.46 726 ILE B N 1
ATOM 9497 C CA . ILE B 1 104 ? 54.002 25.795 73.445 1.00 40.66 726 ILE B CA 1
ATOM 9498 C C . ILE B 1 104 ? 54.811 25.260 74.625 1.00 49.62 726 ILE B C 1
ATOM 9499 O O . ILE B 1 104 ? 55.451 26.026 75.349 1.00 38.05 726 ILE B O 1
ATOM 9515 N N . LEU B 1 105 ? 54.781 23.945 74.815 1.00 39.13 727 LEU B N 1
ATOM 9516 C CA . LEU B 1 105 ? 55.516 23.315 75.907 1.00 42.34 727 LEU B CA 1
ATOM 9517 C C . LEU B 1 105 ? 57.021 23.541 75.777 1.00 37.48 727 LEU B C 1
ATOM 9518 O O . LEU B 1 105 ? 57.709 23.759 76.776 1.00 44.04 727 LEU B O 1
ATOM 9534 N N . SER B 1 106 ? 57.524 23.506 74.546 1.00 30.96 728 SER B N 1
ATOM 9535 C CA . SER B 1 106 ? 58.963 23.595 74.300 1.00 44.86 728 SER B CA 1
ATOM 9536 C C . SER B 1 106 ? 59.551 24.939 74.729 1.00 44.84 728 SER B C 1
ATOM 9537 O O . SER B 1 106 ? 60.758 25.159 74.620 1.00 49.28 728 SER B O 1
ATOM 9545 N N . ARG B 1 107 ? 58.699 25.837 75.211 1.00 46.97 729 ARG B N 1
ATOM 9546 C CA . ARG B 1 107 ? 59.167 27.071 75.827 1.00 47.95 729 ARG B CA 1
ATOM 9547 C C . ARG B 1 107 ? 60.102 26.742 76.989 1.00 47.33 729 ARG B C 1
ATOM 9548 O O . ARG B 1 107 ? 61.034 27.492 77.280 1.00 45.93 729 ARG B O 1
ATOM 9569 N N . ASP B 1 108 ? 59.848 25.611 77.642 1.00 41.25 730 ASP B N 1
ATOM 9570 C CA . ASP B 1 108 ? 60.690 25.143 78.738 1.00 41.06 730 ASP B CA 1
ATOM 9571 C C . ASP B 1 108 ? 61.615 24.029 78.265 1.00 36.12 730 ASP B C 1
ATOM 9572 O O . ASP B 1 108 ? 61.423 23.470 77.185 1.00 34.03 730 ASP B O 1
ATOM 9581 N N . ARG B 1 109 ? 62.618 23.709 79.078 1.00 32.50 731 ARG B N 1
ATOM 9582 C CA . ARG B 1 109 ? 63.489 22.573 78.807 1.00 26.46 731 ARG B CA 1
ATOM 9583 C C . ARG B 1 109 ? 62.768 21.278 79.150 1.00 39.64 731 ARG B C 1
ATOM 9584 O O . ARG B 1 109 ? 62.457 21.022 80.314 1.00 34.57 731 ARG B O 1
ATOM 9605 N N . LEU B 1 110 ? 62.505 20.463 78.134 1.00 27.91 732 LEU B N 1
ATOM 9606 C CA . LEU B 1 110 ? 61.727 19.242 78.319 1.00 32.05 732 LEU B CA 1
ATOM 9607 C C . LEU B 1 110 ? 62.615 18.008 78.444 1.00 22.71 732 LEU B C 1
ATOM 9608 O O . LEU B 1 110 ? 62.159 16.883 78.236 1.00 31.21 732 LEU B O 1
ATOM 9624 N N . ASN B 1 111 ? 63.880 18.221 78.793 1.00 23.58 733 ASN B N 1
ATOM 9625 C CA . ASN B 1 111 ? 64.827 17.123 78.959 1.00 29.52 733 ASN B CA 1
ATOM 9626 C C . ASN B 1 111 ? 64.260 15.985 79.801 1.00 32.74 733 ASN B C 1
ATOM 9627 O O . ASN B 1 111 ? 64.392 14.815 79.448 1.00 39.18 733 ASN B O 1
ATOM 9638 N N . MET B 1 112 ? 63.631 16.336 80.919 1.00 49.08 734 MET B N 1
ATOM 9639 C CA . MET B 1 112 ? 63.149 15.340 81.871 1.00 46.95 734 MET B CA 1
ATOM 9640 C C . MET B 1 112 ? 61.706 14.923 81.596 1.00 40.31 734 MET B C 1
ATOM 9641 O O . MET B 1 112 ? 61.151 14.102 82.324 1.00 48.34 734 MET B O 1
ATOM 9655 N N . ASP B 1 113 ? 61.104 15.476 80.546 1.00 46.52 735 ASP B N 1
ATOM 9656 C CA . ASP B 1 113 ? 59.671 15.303 80.313 1.00 34.99 735 ASP B CA 1
ATOM 9657 C C . ASP B 1 113 ? 59.339 14.533 79.033 1.00 36.05 735 ASP B C 1
ATOM 9658 O O . ASP B 1 113 ? 58.550 13.592 79.069 1.00 48.26 735 ASP B O 1
ATOM 9667 N N . LEU B 1 114 ? 59.919 14.937 77.905 1.00 46.92 736 LEU B N 1
ATOM 9668 C CA . LEU B 1 114 ? 59.712 14.217 76.650 1.00 38.33 736 LEU B CA 1
ATOM 9669 C C . LEU B 1 114 ? 60.483 12.904 76.666 1.00 34.25 736 LEU B C 1
ATOM 9670 O O . LEU B 1 114 ? 61.592 12.833 77.195 1.00 46.79 736 LEU B O 1
ATOM 9686 N N . ASP B 1 115 ? 59.892 11.867 76.082 1.00 32.83 737 ASP B N 1
ATOM 9687 C CA . ASP B 1 115 ? 60.565 10.581 75.945 1.00 43.49 737 ASP B CA 1
ATOM 9688 C C . ASP B 1 115 ? 60.835 10.302 74.469 1.00 44.24 737 ASP B C 1
ATOM 9689 O O . ASP B 1 115 ? 60.488 11.103 73.606 1.00 45.07 737 ASP B O 1
ATOM 9698 N N . ARG B 1 116 ? 61.461 9.166 74.184 1.00 42.94 738 ARG B N 1
ATOM 9699 C CA . ARG B 1 116 ? 61.798 8.806 72.811 1.00 34.53 738 ARG B CA 1
ATOM 9700 C C . ARG B 1 116 ? 60.563 8.742 71.915 1.00 37.31 738 ARG B C 1
ATOM 9701 O O . ARG B 1 116 ? 60.611 9.149 70.753 1.00 38.15 738 ARG B O 1
ATOM 9722 N N . ALA B 1 117 ? 59.457 8.241 72.459 1.00 33.49 739 ALA B N 1
ATOM 9723 C CA . ALA B 1 117 ? 58.235 8.060 71.680 1.00 24.50 739 ALA B CA 1
ATOM 9724 C C . ALA B 1 117 ? 57.652 9.397 71.224 1.00 36.26 739 ALA B C 1
ATOM 9725 O O . ALA B 1 117 ? 57.114 9.501 70.121 1.00 58.22 739 ALA B O 1
ATOM 9732 N N . SER B 1 118 ? 57.766 10.418 72.068 1.00 35.82 740 SER B N 1
ATOM 9733 C CA . SER B 1 118 ? 57.188 11.724 71.761 1.00 38.91 740 SER B CA 1
ATOM 9734 C C . SER B 1 118 ? 58.008 12.476 70.714 1.00 31.17 740 SER B C 1
ATOM 9735 O O . SER B 1 118 ? 57.461 13.265 69.943 1.00 38.17 740 SER B O 1
ATOM 9743 N N . LEU B 1 119 ? 59.314 12.228 70.678 1.00 39.18 741 LEU B N 1
ATOM 9744 C CA . LEU B 1 119 ? 60.160 12.790 69.628 1.00 33.09 741 LEU B CA 1
ATOM 9745 C C . LEU B 1 119 ? 59.853 12.111 68.301 1.00 31.13 741 LEU B C 1
ATOM 9746 O O . LEU B 1 119 ? 59.699 12.773 67.276 1.00 47.67 741 LEU B O 1
ATOM 9762 N N . ASP B 1 120 ? 59.769 10.784 68.326 1.00 31.30 742 ASP B N 1
ATOM 9763 C CA . ASP B 1 120 ? 59.350 10.025 67.156 1.00 29.12 742 ASP B CA 1
ATOM 9764 C C . ASP B 1 120 ? 58.057 10.608 66.599 1.00 38.06 742 ASP B C 1
ATOM 9765 O O . ASP B 1 120 ? 57.902 10.759 65.387 1.00 44.05 742 ASP B O 1
ATOM 9774 N N . LEU B 1 121 ? 57.135 10.941 67.496 1.00 35.63 743 LEU B N 1
ATOM 9775 C CA . LEU B 1 121 ? 55.856 11.516 67.101 1.00 38.83 743 LEU B CA 1
ATOM 9776 C C . LEU B 1 121 ? 56.053 12.830 66.361 1.00 43.02 743 LEU B C 1
ATOM 9777 O O . LEU B 1 121 ? 55.496 13.031 65.282 1.00 39.48 743 LEU B O 1
ATOM 9793 N N . MET B 1 122 ? 56.845 13.724 66.941 1.00 32.44 744 MET B N 1
ATOM 9794 C CA . MET B 1 122 ? 57.011 15.056 66.378 1.00 34.45 744 MET B CA 1
ATOM 9795 C C . MET B 1 122 ? 57.717 14.988 65.030 1.00 38.89 744 MET B C 1
ATOM 9796 O O . MET B 1 122 ? 57.433 15.781 64.131 1.00 33.40 744 MET B O 1
ATOM 9810 N N . ILE B 1 123 ? 58.632 14.035 64.886 1.00 40.31 745 ILE B N 1
ATOM 9811 C CA . ILE B 1 123 ? 59.324 13.841 63.616 1.00 37.58 745 ILE B CA 1
ATOM 9812 C C . ILE B 1 123 ? 58.345 13.345 62.558 1.00 31.87 745 ILE B C 1
ATOM 9813 O O . ILE B 1 123 ? 58.403 13.765 61.406 1.00 35.32 745 ILE B O 1
ATOM 9829 N N . ARG B 1 124 ? 57.440 12.458 62.960 1.00 30.61 746 ARG B N 1
ATOM 9830 C CA . ARG B 1 124 ? 56.363 12.006 62.081 1.00 26.24 746 ARG B CA 1
ATOM 9831 C C . ARG B 1 124 ? 55.531 13.187 61.587 1.00 35.10 746 ARG B C 1
ATOM 9832 O O . ARG B 1 124 ? 55.192 13.267 60.408 1.00 40.28 746 ARG B O 1
ATOM 9853 N N . LEU B 1 125 ? 55.198 14.096 62.497 1.00 40.55 747 LEU B N 1
ATOM 9854 C CA . LEU B 1 125 ? 54.421 15.278 62.145 1.00 39.45 747 LEU B CA 1
ATOM 9855 C C . LEU B 1 125 ? 55.214 16.181 61.205 1.00 38.71 747 LEU B C 1
ATOM 9856 O O . LEU B 1 125 ? 54.640 16.855 60.348 1.00 46.20 747 LEU B O 1
ATOM 9872 N N . LEU B 1 126 ? 56.533 16.194 61.371 1.00 39.58 748 LEU B N 1
ATOM 9873 C CA . LEU B 1 126 ? 57.397 17.018 60.536 1.00 22.94 748 LEU B CA 1
ATOM 9874 C C . LEU B 1 126 ? 57.418 16.515 59.100 1.00 27.55 748 LEU B C 1
ATOM 9875 O O . LEU B 1 126 ? 57.480 17.308 58.162 1.00 31.39 748 LEU B O 1
ATOM 9891 N N . GLU B 1 127 ? 57.362 15.197 58.932 1.00 25.62 749 GLU B N 1
ATOM 9892 C CA . GLU B 1 127 ? 57.490 14.593 57.608 1.00 43.60 749 GLU B CA 1
ATOM 9893 C C . GLU B 1 127 ? 56.130 14.247 57.001 1.00 42.48 749 GLU B C 1
ATOM 9894 O O . GLU B 1 127 ? 56.050 13.651 55.926 1.00 49.44 749 GLU B O 1
ATOM 9906 N N . LEU B 1 128 ? 55.067 14.630 57.698 1.00 43.11 750 LEU B N 1
ATOM 9907 C CA . LEU B 1 128 ? 53.708 14.446 57.206 1.00 40.41 750 LEU B CA 1
ATOM 9908 C C . LEU B 1 128 ? 53.426 15.404 56.053 1.00 38.21 750 LEU B C 1
ATOM 9909 O O . LEU B 1 128 ? 53.757 16.587 56.131 1.00 51.37 750 LEU B O 1
ATOM 9925 N N . GLU B 1 129 ? 52.815 14.893 54.986 1.00 40.83 751 GLU B N 1
ATOM 9926 C CA . GLU B 1 129 ? 52.419 15.730 53.853 1.00 46.01 751 GLU B CA 1
ATOM 9927 C C . GLU B 1 129 ? 50.900 15.843 53.770 1.00 53.06 751 GLU B C 1
ATOM 9928 O O . GLU B 1 129 ? 50.181 14.889 54.061 1.00 52.06 751 GLU B O 1
ATOM 9940 N N . GLN B 1 130 ? 50.420 17.015 53.369 1.00 77.90 752 GLN B N 1
ATOM 9941 C CA . GLN B 1 130 ? 48.989 17.251 53.241 1.00 82.31 752 GLN B CA 1
ATOM 9942 C C . GLN B 1 130 ? 48.427 16.482 52.052 1.00 72.81 752 GLN B C 1
ATOM 9943 O O . GLN B 1 130 ? 47.221 16.261 51.958 1.00 77.56 752 GLN B O 1
ATOM 9957 N N . GLU B 1 140 ? 36.053 24.025 57.730 1.00 92.54 762 GLU B N 1
ATOM 9958 C CA . GLU B 1 140 ? 36.882 25.010 57.047 1.00 101.07 762 GLU B CA 1
ATOM 9959 C C . GLU B 1 140 ? 36.843 26.342 57.786 1.00 104.46 762 GLU B C 1
ATOM 9960 O O . GLU B 1 140 ? 37.885 26.892 58.146 1.00 102.64 762 GLU B O 1
ATOM 9971 N N . LYS B 1 141 ? 35.639 26.858 58.011 1.00 109.92 763 LYS B N 1
ATOM 9972 C CA . LYS B 1 141 ? 35.467 28.053 58.826 1.00 112.83 763 LYS B CA 1
ATOM 9973 C C . LYS B 1 141 ? 36.004 27.780 60.223 1.00 107.48 763 LYS B C 1
ATOM 9974 O O . LYS B 1 141 ? 36.565 28.663 60.873 1.00 86.16 763 LYS B O 1
ATOM 9993 N N . ASP B 1 142 ? 35.824 26.543 60.676 1.00 117.60 764 ASP B N 1
ATOM 9994 C CA . ASP B 1 142 ? 36.253 26.135 62.006 1.00 118.08 764 ASP B CA 1
ATOM 9995 C C . ASP B 1 142 ? 37.759 26.302 62.167 1.00 111.40 764 ASP B C 1
ATOM 9996 O O . ASP B 1 142 ? 38.243 26.666 63.238 1.00 105.43 764 ASP B O 1
ATOM 10005 N N . MET B 1 143 ? 38.493 26.028 61.095 1.00 109.17 765 MET B N 1
ATOM 10006 C CA . MET B 1 143 ? 39.950 26.002 61.144 1.00 104.37 765 MET B CA 1
ATOM 10007 C C . MET B 1 143 ? 40.553 27.360 61.484 1.00 102.52 765 MET B C 1
ATOM 10008 O O . MET B 1 143 ? 41.171 27.521 62.536 1.00 107.47 765 MET B O 1
ATOM 10022 N N . ASN B 1 144 ? 40.375 28.333 60.596 1.00 90.44 766 ASN B N 1
ATOM 10023 C CA . ASN B 1 144 ? 40.950 29.658 60.806 1.00 85.75 766 ASN B CA 1
ATOM 10024 C C . ASN B 1 144 ? 40.692 30.155 62.224 1.00 78.58 766 ASN B C 1
ATOM 10025 O O . ASN B 1 144 ? 41.434 30.987 62.746 1.00 68.41 766 ASN B O 1
ATOM 10036 N N . LYS B 1 145 ? 39.638 29.636 62.846 1.00 87.49 767 LYS B N 1
ATOM 10037 C CA . LYS B 1 145 ? 39.336 29.960 64.233 1.00 95.57 767 LYS B CA 1
ATOM 10038 C C . LYS B 1 145 ? 40.396 29.351 65.148 1.00 86.96 767 LYS B C 1
ATOM 10039 O O . LYS B 1 145 ? 40.912 30.018 66.045 1.00 91.17 767 LYS B O 1
ATOM 10058 N N . ILE B 1 146 ? 40.718 28.082 64.913 1.00 65.47 768 ILE B N 1
ATOM 10059 C CA . ILE B 1 146 ? 41.784 27.410 65.651 1.00 66.79 768 ILE B CA 1
ATOM 10060 C C . ILE B 1 146 ? 43.136 28.031 65.319 1.00 69.56 768 ILE B C 1
ATOM 10061 O O . ILE B 1 146 ? 43.902 28.387 66.214 1.00 60.39 768 ILE B O 1
ATOM 10077 N N . LYS B 1 147 ? 43.423 28.155 64.027 1.00 63.88 769 LYS B N 1
ATOM 10078 C CA . LYS B 1 147 ? 44.696 28.701 63.574 1.00 59.61 769 LYS B CA 1
ATOM 10079 C C . LYS B 1 147 ? 45.009 30.026 64.257 1.00 63.36 769 LYS B C 1
ATOM 10080 O O . LYS B 1 147 ? 46.142 30.265 64.674 1.00 68.44 769 LYS B O 1
ATOM 10099 N N . GLU B 1 148 ? 44.001 30.886 64.369 1.00 65.89 770 GLU B N 1
ATOM 10100 C CA . GLU B 1 148 ? 44.190 32.211 64.949 1.00 57.32 770 GLU B CA 1
ATOM 10101 C C . GLU B 1 148 ? 44.453 32.125 66.449 1.00 55.38 770 GLU B C 1
ATOM 10102 O O . GLU B 1 148 ? 45.186 32.943 67.006 1.00 60.09 770 GLU B O 1
ATOM 10114 N N . LYS B 1 149 ? 43.852 31.134 67.101 1.00 48.53 771 LYS B N 1
ATOM 10115 C CA . LYS B 1 149 ? 44.062 30.923 68.528 1.00 51.30 771 LYS B CA 1
ATOM 10116 C C . LYS B 1 149 ? 45.485 30.426 68.746 1.00 59.82 771 LYS B C 1
ATOM 10117 O O . LYS B 1 149 ? 46.203 30.918 69.618 1.00 55.65 771 LYS B O 1
ATOM 10136 N N . ILE B 1 150 ? 45.884 29.448 67.939 1.00 45.09 772 ILE B N 1
ATOM 10137 C CA . ILE B 1 150 ? 47.244 28.927 67.964 1.00 39.32 772 ILE B CA 1
ATOM 10138 C C . ILE B 1 150 ? 48.249 30.044 67.725 1.00 52.60 772 ILE B C 1
ATOM 10139 O O . ILE B 1 150 ? 49.255 30.151 68.427 1.00 56.28 772 ILE B O 1
ATOM 10155 N N . ARG B 1 151 ? 47.968 30.872 66.725 1.00 50.25 773 ARG B N 1
ATOM 10156 C CA . ARG B 1 151 ? 48.859 31.959 66.345 1.00 48.17 773 ARG B CA 1
ATOM 10157 C C . ARG B 1 151 ? 49.075 32.926 67.507 1.00 52.01 773 ARG B C 1
ATOM 10158 O O . ARG B 1 151 ? 50.200 33.351 67.771 1.00 58.80 773 ARG B O 1
ATOM 10179 N N . ARG B 1 152 ? 47.992 33.268 68.198 1.00 63.69 774 ARG B N 1
ATOM 10180 C CA . ARG B 1 152 ? 48.066 34.169 69.344 1.00 71.58 774 ARG B CA 1
ATOM 10181 C C . ARG B 1 152 ? 48.879 33.554 70.479 1.00 72.25 774 ARG B C 1
ATOM 10182 O O . ARG B 1 152 ? 49.670 34.243 71.127 1.00 64.07 774 ARG B O 1
ATOM 10203 N N . LEU B 1 153 ? 48.682 32.261 70.720 1.00 72.19 775 LEU B N 1
ATOM 10204 C CA . LEU B 1 153 ? 49.426 31.559 71.760 1.00 67.08 775 LEU B CA 1
ATOM 10205 C C . LEU B 1 153 ? 50.923 31.591 71.473 1.00 63.46 775 LEU B C 1
ATOM 10206 O O . LEU B 1 153 ? 51.733 31.798 72.375 1.00 54.79 775 LEU B O 1
ATOM 10222 N N . CYS B 1 154 ? 51.283 31.373 70.213 1.00 47.47 776 CYS B N 1
ATOM 10223 C CA . CYS B 1 154 ? 52.680 31.410 69.804 1.00 52.10 776 CYS B CA 1
ATOM 10224 C C . CYS B 1 154 ? 53.279 32.779 70.100 1.00 56.29 776 CYS B C 1
ATOM 10225 O O . CYS B 1 154 ? 54.422 32.888 70.544 1.00 59.47 776 CYS B O 1
ATOM 10233 N N . GLU B 1 155 ? 52.492 33.821 69.850 1.00 57.11 777 GLU B N 1
ATOM 10234 C CA . GLU B 1 155 ? 52.931 35.194 70.066 1.00 60.80 777 GLU B CA 1
ATOM 10235 C C . GLU B 1 155 ? 53.119 35.459 71.557 1.00 55.63 777 GLU B C 1
ATOM 10236 O O . GLU B 1 155 ? 54.048 36.154 71.964 1.00 56.53 777 GLU B O 1
ATOM 10248 N N . THR B 1 156 ? 52.229 34.896 72.367 1.00 50.69 778 THR B N 1
ATOM 10249 C CA . THR B 1 156 ? 52.295 35.055 73.815 1.00 53.31 778 THR B CA 1
ATOM 10250 C C . THR B 1 156 ? 53.511 34.347 74.400 1.00 50.61 778 THR B C 1
ATOM 10251 O O . THR B 1 156 ? 54.351 34.963 75.054 1.00 49.66 778 THR B O 1
ATOM 10262 N N . VAL B 1 157 ? 53.595 33.046 74.149 1.00 54.89 779 VAL B N 1
ATOM 10263 C CA . VAL B 1 157 ? 54.583 32.190 74.796 1.00 41.10 779 VAL B CA 1
ATOM 10264 C C . VAL B 1 157 ? 56.004 32.401 74.278 1.00 48.01 779 VAL B C 1
ATOM 10265 O O . VAL B 1 157 ? 56.956 32.393 75.058 1.00 57.20 779 VAL B O 1
ATOM 10278 N N . HIS B 1 158 ? 56.147 32.588 72.970 1.00 57.27 780 HIS B N 1
ATOM 10279 C CA . HIS B 1 158 ? 57.470 32.677 72.358 1.00 63.44 780 HIS B CA 1
ATOM 10280 C C . HIS B 1 158 ? 57.789 34.067 71.816 1.00 70.95 780 HIS B C 1
ATOM 10281 O O . HIS B 1 158 ? 58.920 34.329 71.406 1.00 60.55 780 HIS B O 1
ATOM 10296 N N . ASN B 1 159 ? 56.802 34.957 71.812 1.00 74.40 781 ASN B N 1
ATOM 10297 C CA . ASN B 1 159 ? 56.950 36.231 71.118 1.00 77.12 781 ASN B CA 1
ATOM 10298 C C . ASN B 1 159 ? 57.322 35.959 69.665 1.00 75.71 781 ASN B C 1
ATOM 10299 O O . ASN B 1 159 ? 58.143 36.658 69.073 1.00 78.65 781 ASN B O 1
ATOM 10310 N N . LYS B 1 160 ? 56.703 34.923 69.107 1.00 70.89 782 LYS B N 1
ATOM 10311 C CA . LYS B 1 160 ? 56.942 34.508 67.732 1.00 75.21 782 LYS B CA 1
ATOM 10312 C C . LYS B 1 160 ? 55.733 34.873 66.877 1.00 81.00 782 LYS B C 1
ATOM 10313 O O . LYS B 1 160 ? 54.643 34.330 67.064 1.00 70.05 782 LYS B O 1
ATOM 10332 N N . HIS B 1 161 ? 55.931 35.794 65.938 1.00 99.89 783 HIS B N 1
ATOM 10333 C CA . HIS B 1 161 ? 54.833 36.315 65.132 1.00 97.65 783 HIS B CA 1
ATOM 10334 C C . HIS B 1 161 ? 54.643 35.516 63.844 1.00 79.84 783 HIS B C 1
ATOM 10335 O O . HIS B 1 161 ? 55.044 35.959 62.770 1.00 82.91 783 HIS B O 1
ATOM 10350 N N . LEU B 1 162 ? 54.029 34.341 63.955 1.00 71.99 784 LEU B N 1
ATOM 10351 C CA . LEU B 1 162 ? 53.696 33.543 62.780 1.00 69.03 784 LEU B CA 1
ATOM 10352 C C . LEU B 1 162 ? 52.496 34.147 62.059 1.00 60.54 784 LEU B C 1
ATOM 10353 O O . LEU B 1 162 ? 51.612 34.727 62.688 1.00 65.11 784 LEU B O 1
ATOM 10369 N N . ASP B 1 163 ? 52.466 34.001 60.739 1.00 69.52 785 ASP B N 1
ATOM 10370 C CA . ASP B 1 163 ? 51.345 34.485 59.941 1.00 63.12 785 ASP B CA 1
ATOM 10371 C C . ASP B 1 163 ? 50.300 33.381 59.817 1.00 61.29 785 ASP B C 1
ATOM 10372 O O . ASP B 1 163 ? 50.631 32.198 59.885 1.00 55.76 785 ASP B O 1
ATOM 10381 N N . LEU B 1 164 ? 49.042 33.770 59.632 1.00 59.48 786 LEU B N 1
ATOM 10382 C CA . LEU B 1 164 ? 47.934 32.819 59.660 1.00 58.81 786 LEU B CA 1
ATOM 10383 C C . LEU B 1 164 ? 48.144 31.644 58.707 1.00 57.48 786 LEU B C 1
ATOM 10384 O O . LEU B 1 164 ? 47.814 30.505 59.039 1.00 65.14 786 LEU B O 1
ATOM 10400 N N . GLU B 1 165 ? 48.691 31.918 57.527 1.00 65.09 787 GLU B N 1
ATOM 10401 C CA . GLU B 1 165 ? 48.887 30.874 56.522 1.00 66.42 787 GLU B CA 1
ATOM 10402 C C . GLU B 1 165 ? 50.081 29.974 56.848 1.00 63.21 787 GLU B C 1
ATOM 10403 O O . GLU B 1 165 ? 50.262 28.924 56.230 1.00 48.00 787 GLU B O 1
ATOM 10415 N N . ASN B 1 166 ? 50.888 30.385 57.821 1.00 65.51 788 ASN B N 1
ATOM 10416 C CA . ASN B 1 166 ? 52.006 29.567 58.280 1.00 58.49 788 ASN B CA 1
ATOM 10417 C C . ASN B 1 166 ? 51.647 28.729 59.502 1.00 59.54 788 ASN B C 1
ATOM 10418 O O . ASN B 1 166 ? 52.512 28.084 60.094 1.00 59.19 788 ASN B O 1
ATOM 10429 N N . ILE B 1 167 ? 50.373 28.744 59.883 1.00 47.59 789 ILE B N 1
ATOM 10430 C CA . ILE B 1 167 ? 49.909 27.938 61.005 1.00 44.19 789 ILE B CA 1
ATOM 10431 C C . ILE B 1 167 ? 49.536 26.552 60.496 1.00 41.12 789 ILE B C 1
ATOM 10432 O O . ILE B 1 167 ? 48.359 26.232 60.328 1.00 46.42 789 ILE B O 1
ATOM 10448 N N . THR B 1 168 ? 50.557 25.741 60.237 1.00 37.00 790 THR B N 1
ATOM 10449 C CA . THR B 1 168 ? 50.365 24.395 59.718 1.00 43.81 790 THR B CA 1
ATOM 10450 C C . THR B 1 168 ? 51.092 23.380 60.592 1.00 40.79 790 THR B C 1
ATOM 10451 O O . THR B 1 168 ? 51.888 23.744 61.458 1.00 37.11 790 THR B O 1
ATOM 10462 N N . THR B 1 169 ? 50.819 22.102 60.350 1.00 41.29 791 THR B N 1
ATOM 10463 C CA . THR B 1 169 ? 51.495 21.024 61.060 1.00 32.27 791 THR B CA 1
ATOM 10464 C C . THR B 1 169 ? 52.986 21.050 60.758 1.00 36.81 791 THR B C 1
ATOM 10465 O O . THR B 1 169 ? 53.816 20.893 61.653 1.00 42.77 791 THR B O 1
ATOM 10476 N N . GLY B 1 170 ? 53.320 21.244 59.487 1.00 36.78 792 GLY B N 1
ATOM 10477 C CA . GLY B 1 170 ? 54.706 21.284 59.060 1.00 26.27 792 GLY B CA 1
ATOM 10478 C C . GLY B 1 170 ? 55.476 22.410 59.722 1.00 31.95 792 GLY B C 1
ATOM 10479 O O . GLY B 1 170 ? 56.606 22.221 60.177 1.00 29.71 792 GLY B O 1
ATOM 10483 N N . HIS B 1 171 ? 54.858 23.585 59.782 1.00 23.96 793 HIS B N 1
ATOM 10484 C CA . HIS B 1 171 ? 55.494 24.757 60.374 1.00 30.52 793 HIS B CA 1
ATOM 10485 C C . HIS B 1 171 ? 55.706 24.599 61.877 1.00 32.01 793 HIS B C 1
ATOM 10486 O O . HIS B 1 171 ? 56.794 24.864 62.388 1.00 35.05 793 HIS B O 1
ATOM 10501 N N . LEU B 1 172 ? 54.666 24.169 62.583 1.00 28.19 794 LEU B N 1
ATOM 10502 C CA . LEU B 1 172 ? 54.727 24.072 64.039 1.00 39.28 794 LEU B CA 1
ATOM 10503 C C . LEU B 1 172 ? 55.612 22.912 64.488 1.00 36.27 794 LEU B C 1
ATOM 10504 O O . LEU B 1 172 ? 56.321 23.020 65.487 1.00 33.46 794 LEU B O 1
ATOM 10520 N N . ALA B 1 173 ? 55.570 21.806 63.753 1.00 34.06 795 ALA B N 1
ATOM 10521 C CA . ALA B 1 173 ? 56.469 20.691 64.021 1.00 28.74 795 ALA B CA 1
ATOM 10522 C C . ALA B 1 173 ? 57.904 21.183 63.908 1.00 29.46 795 ALA B C 1
ATOM 10523 O O . ALA B 1 173 ? 58.743 20.889 64.760 1.00 39.23 795 ALA B O 1
ATOM 10530 N N . MET B 1 174 ? 58.175 21.941 62.851 1.00 22.87 796 MET B N 1
ATOM 10531 C CA . MET B 1 174 ? 59.502 22.496 62.622 1.00 33.26 796 MET B CA 1
ATOM 10532 C C . MET B 1 174 ? 59.876 23.444 63.754 1.00 32.31 796 MET B C 1
ATOM 10533 O O . MET B 1 174 ? 61.011 23.443 64.229 1.00 46.51 796 MET B O 1
ATOM 10547 N N . GLU B 1 175 ? 58.911 24.251 64.183 1.00 34.14 797 GLU B N 1
ATOM 10548 C CA . GLU B 1 175 ? 59.157 25.270 65.198 1.00 35.10 797 GLU B CA 1
ATOM 10549 C C . GLU B 1 175 ? 59.375 24.633 66.570 1.00 39.41 797 GLU B C 1
ATOM 10550 O O . GLU B 1 175 ? 60.119 25.159 67.400 1.00 32.87 797 GLU B O 1
ATOM 10562 N N . THR B 1 176 ? 58.720 23.502 66.806 1.00 22.55 798 THR B N 1
ATOM 10563 C CA . THR B 1 176 ? 58.913 22.758 68.041 1.00 19.05 798 THR B CA 1
ATOM 10564 C C . THR B 1 176 ? 60.338 22.228 68.094 1.00 28.16 798 THR B C 1
ATOM 10565 O O . THR B 1 176 ? 61.050 22.421 69.081 1.00 25.96 798 THR B O 1
ATOM 10576 N N . LEU B 1 177 ? 60.748 21.560 67.020 1.00 32.28 799 LEU B N 1
ATOM 10577 C CA . LEU B 1 177 ? 62.070 20.950 66.951 1.00 22.09 799 LEU B CA 1
ATOM 10578 C C . LEU B 1 177 ? 63.188 21.993 66.951 1.00 26.76 799 LEU B C 1
ATOM 10579 O O . LEU B 1 177 ? 64.292 21.722 67.424 1.00 22.37 799 LEU B O 1
ATOM 10595 N N . LEU B 1 178 ? 62.909 23.180 66.422 1.00 24.47 800 LEU B N 1
ATOM 10596 C CA . LEU B 1 178 ? 63.878 24.269 66.476 1.00 24.42 800 LEU B CA 1
ATOM 10597 C C . LEU B 1 178 ? 63.992 24.788 67.903 1.00 17.07 800 LEU B C 1
ATOM 10598 O O . LEU B 1 178 ? 65.086 25.084 68.383 1.00 31.83 800 LEU B O 1
ATOM 10614 N N . SER B 1 179 ? 62.853 24.890 68.580 1.00 25.77 801 SER B N 1
ATOM 10615 C CA . SER B 1 179 ? 62.817 25.390 69.950 1.00 34.27 801 SER B CA 1
ATOM 10616 C C . SER B 1 179 ? 63.487 24.413 70.913 1.00 29.87 801 SER B C 1
ATOM 10617 O O . SER B 1 179 ? 64.146 24.823 71.869 1.00 27.86 801 SER B O 1
ATOM 10625 N N . LEU B 1 180 ? 63.320 23.121 70.648 1.00 28.66 802 LEU B N 1
ATOM 10626 C CA . LEU B 1 180 ? 63.921 22.079 71.474 1.00 29.14 802 LEU B CA 1
ATOM 10627 C C . LEU B 1 180 ? 65.437 22.005 71.299 1.00 32.90 802 LEU B C 1
ATOM 10628 O O . LEU B 1 180 ? 66.129 21.414 72.128 1.00 42.18 802 LEU B O 1
ATOM 10644 N N . THR B 1 181 ? 65.949 22.598 70.223 1.00 37.39 803 THR B N 1
ATOM 10645 C CA . THR B 1 181 ? 67.371 22.502 69.903 1.00 26.80 803 THR B CA 1
ATOM 10646 C C . THR B 1 181 ? 68.042 23.871 69.786 1.00 28.24 803 THR B C 1
ATOM 10647 O O . THR B 1 181 ? 69.052 24.017 69.099 1.00 34.09 803 THR B O 1
ATOM 10658 N N . SER B 1 182 ? 67.484 24.871 70.459 1.00 33.04 804 SER B N 1
ATOM 10659 C CA . SER B 1 182 ? 68.058 26.212 70.439 1.00 28.63 804 SER B CA 1
ATOM 10660 C C . SER B 1 182 ? 69.124 26.340 71.524 1.00 32.19 804 SER B C 1
ATOM 10661 O O . SER B 1 182 ? 69.337 25.412 72.305 1.00 41.92 804 SER B O 1
ATOM 10669 N N . LYS B 1 183 ? 69.802 27.485 71.566 1.00 32.61 805 LYS B N 1
ATOM 10670 C CA . LYS B 1 183 ? 70.750 27.766 72.641 1.00 37.22 805 LYS B CA 1
ATOM 10671 C C . LYS B 1 183 ? 70.052 27.612 73.987 1.00 43.44 805 LYS B C 1
ATOM 10672 O O . LYS B 1 183 ? 70.500 26.857 74.850 1.00 62.30 805 LYS B O 1
ATOM 10691 N N . ARG B 1 184 ? 68.945 28.332 74.145 1.00 43.75 806 ARG B N 1
ATOM 10692 C CA . ARG B 1 184 ? 68.140 28.288 75.361 1.00 42.43 806 ARG B CA 1
ATOM 10693 C C . ARG B 1 184 ? 67.932 26.862 75.868 1.00 42.34 806 ARG B C 1
ATOM 10694 O O . ARG B 1 184 ? 67.950 26.612 77.069 1.00 50.78 806 ARG B O 1
ATOM 10715 N N . ALA B 1 185 ? 67.741 25.930 74.939 1.00 36.57 807 ALA B N 1
ATOM 10716 C CA . ALA B 1 185 ? 67.334 24.569 75.274 1.00 39.43 807 ALA B CA 1
ATOM 10717 C C . ALA B 1 185 ? 68.520 23.728 75.734 1.00 48.56 807 ALA B C 1
ATOM 10718 O O . ALA B 1 185 ? 68.356 22.748 76.462 1.00 42.88 807 ALA B O 1
ATOM 10725 N N . GLY B 1 186 ? 69.716 24.116 75.307 1.00 34.24 808 GLY B N 1
ATOM 10726 C CA . GLY B 1 186 ? 70.900 23.324 75.565 1.00 30.48 808 GLY B CA 1
ATOM 10727 C C . GLY B 1 186 ? 71.063 22.288 74.471 1.00 32.52 808 GLY B C 1
ATOM 10728 O O . GLY B 1 186 ? 70.499 22.434 73.386 1.00 40.36 808 GLY B O 1
ATOM 10732 N N . ASP B 1 187 ? 71.813 21.231 74.760 1.00 29.38 809 ASP B N 1
ATOM 10733 C CA . ASP B 1 187 ? 72.170 20.248 73.743 1.00 33.73 809 ASP B CA 1
ATOM 10734 C C . ASP B 1 187 ? 71.460 18.904 73.906 1.00 29.19 809 ASP B C 1
ATOM 10735 O O . ASP B 1 187 ? 71.651 18.004 73.093 1.00 25.87 809 ASP B O 1
ATOM 10744 N N . TRP B 1 188 ? 70.638 18.762 74.940 1.00 34.07 810 TRP B N 1
ATOM 10745 C CA . TRP B 1 188 ? 70.028 17.466 75.232 1.00 31.80 810 TRP B CA 1
ATOM 10746 C C . TRP B 1 188 ? 69.377 16.833 74.005 1.00 33.49 810 TRP B C 1
ATOM 10747 O O . TRP B 1 188 ? 69.590 15.654 73.724 1.00 34.20 810 TRP B O 1
ATOM 10768 N N . PHE B 1 189 ? 68.581 17.611 73.279 1.00 25.05 811 PHE B N 1
ATOM 10769 C CA . PHE B 1 189 ? 67.841 17.067 72.145 1.00 35.78 811 PHE B CA 1
ATOM 10770 C C . PHE B 1 189 ? 68.674 17.008 70.864 1.00 25.81 811 PHE B C 1
ATOM 10771 O O . PHE B 1 189 ? 68.449 16.147 70.015 1.00 27.99 811 PHE B O 1
ATOM 10788 N N . LYS B 1 190 ? 69.639 17.909 70.723 1.00 19.00 812 LYS B N 1
ATOM 10789 C CA . LYS B 1 190 ? 70.600 17.793 69.635 1.00 24.84 812 LYS B CA 1
ATOM 10790 C C . LYS B 1 190 ? 71.241 16.413 69.683 1.00 30.87 812 LYS B C 1
ATOM 10791 O O . LYS B 1 190 ? 71.372 15.741 68.660 1.00 30.66 812 LYS B O 1
ATOM 10810 N N . GLU B 1 191 ? 71.652 16.002 70.880 1.00 31.73 813 GLU B N 1
ATOM 10811 C CA . GLU B 1 191 ? 72.329 14.722 71.057 1.00 39.39 813 GLU B CA 1
ATOM 10812 C C . GLU B 1 191 ? 71.350 13.560 70.916 1.00 31.08 813 GLU B C 1
ATOM 10813 O O . GLU B 1 191 ? 71.702 12.506 70.388 1.00 46.71 813 GLU B O 1
ATOM 10825 N N . GLU B 1 192 ? 70.126 13.753 71.398 1.00 21.86 814 GLU B N 1
ATOM 10826 C CA . GLU B 1 192 ? 69.139 12.674 71.427 1.00 30.62 814 GLU B CA 1
ATOM 10827 C C . GLU B 1 192 ? 68.522 12.396 70.060 1.00 24.56 814 GLU B C 1
ATOM 10828 O O . GLU B 1 192 ? 68.174 11.255 69.756 1.00 28.10 814 GLU B O 1
ATOM 10840 N N . LEU B 1 193 ? 68.373 13.434 69.242 1.00 29.69 815 LEU B N 1
ATOM 10841 C CA . LEU B 1 193 ? 67.827 13.259 67.900 1.00 33.95 815 LEU B CA 1
ATOM 10842 C C . LEU B 1 193 ? 68.731 12.335 67.091 1.00 27.47 815 LEU B C 1
ATOM 10843 O O . LEU B 1 193 ? 68.257 11.481 66.343 1.00 32.72 815 LEU B O 1
ATOM 10859 N N . ARG B 1 194 ? 70.037 12.509 67.259 1.00 21.77 816 ARG B N 1
ATOM 10860 C CA . ARG B 1 194 ? 71.019 11.648 66.614 1.00 35.88 816 ARG B CA 1
ATOM 10861 C C . ARG B 1 194 ? 70.901 10.206 67.096 1.00 37.71 816 ARG B C 1
ATOM 10862 O O . ARG B 1 194 ? 70.764 9.284 66.292 1.00 44.32 816 ARG B O 1
ATOM 10883 N N . LEU B 1 195 ? 70.954 10.021 68.411 1.00 42.48 817 LEU B N 1
ATOM 10884 C CA . LEU B 1 195 ? 71.006 8.690 69.008 1.00 36.18 817 LEU B CA 1
ATOM 10885 C C . LEU B 1 195 ? 69.689 7.932 68.855 1.00 26.38 817 LEU B C 1
ATOM 10886 O O . LEU B 1 195 ? 69.676 6.705 68.793 1.00 43.92 817 LEU B O 1
ATOM 10902 N N . LEU B 1 196 ? 68.584 8.666 68.796 1.00 29.54 818 LEU B N 1
ATOM 10903 C CA . LEU B 1 196 ? 67.277 8.066 68.555 1.00 32.74 818 LEU B CA 1
ATOM 10904 C C . LEU B 1 196 ? 67.159 7.605 67.107 1.00 43.38 818 LEU B C 1
ATOM 10905 O O . LEU B 1 196 ? 66.300 6.787 66.775 1.00 32.09 818 LEU B O 1
ATOM 10921 N N . GLY B 1 197 ? 68.026 8.134 66.249 1.00 37.23 819 GLY B N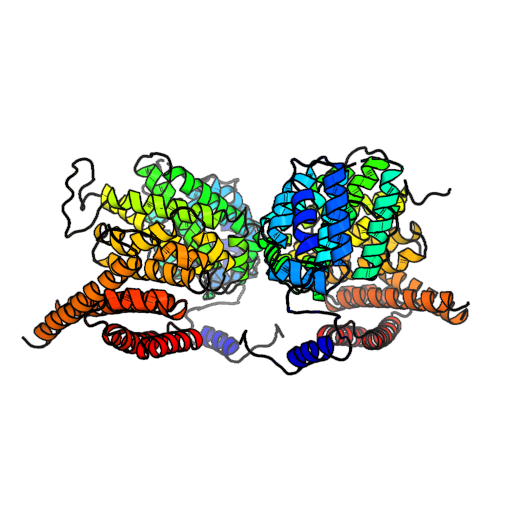 1
ATOM 10922 C CA . GLY B 1 197 ? 67.928 7.893 64.823 1.00 46.52 819 GLY B CA 1
ATOM 10923 C C . GLY B 1 197 ? 67.006 8.904 64.167 1.00 45.76 819 GLY B C 1
ATOM 10924 O O . GLY B 1 197 ? 66.607 8.741 63.017 1.00 31.48 819 GLY B O 1
ATOM 10928 N N . GLY B 1 198 ? 66.665 9.957 64.905 1.00 35.52 820 GLY B N 1
ATOM 10929 C CA . GLY B 1 198 ? 65.774 10.985 64.400 1.00 25.83 820 GLY B CA 1
ATOM 10930 C C . GLY B 1 198 ? 66.347 11.697 63.191 1.00 37.09 820 GLY B C 1
ATOM 10931 O O . GLY B 1 198 ? 65.635 11.975 62.227 1.00 33.31 820 GLY B O 1
ATOM 10935 N N . LEU B 1 199 ? 67.640 11.996 63.244 1.00 22.36 821 LEU B N 1
ATOM 10936 C CA . LEU B 1 199 ? 68.306 12.672 62.140 1.00 20.07 821 LEU B CA 1
ATOM 10937 C C . LEU B 1 199 ? 68.272 11.810 60.880 1.00 28.75 821 LEU B C 1
ATOM 10938 O O . LEU B 1 199 ? 68.208 12.334 59.767 1.00 38.80 821 LEU B O 1
ATOM 10954 N N . ASP B 1 200 ? 68.309 10.491 61.054 1.00 27.50 822 ASP B N 1
ATOM 10955 C CA . ASP B 1 200 ? 68.209 9.576 59.921 1.00 32.03 822 ASP B CA 1
ATOM 10956 C C . ASP B 1 200 ? 66.948 9.864 59.121 1.00 35.25 822 ASP B C 1
ATOM 10957 O O . ASP B 1 200 ? 66.979 9.938 57.894 1.00 34.20 822 ASP B O 1
ATOM 10966 N N . HIS B 1 201 ? 65.840 10.041 59.831 1.00 31.30 823 HIS B N 1
ATOM 10967 C CA . HIS B 1 201 ? 64.541 10.201 59.196 1.00 36.39 823 HIS B CA 1
ATOM 10968 C C . HIS B 1 201 ? 64.407 11.564 58.527 1.00 36.25 823 HIS B C 1
ATOM 10969 O O . HIS B 1 201 ? 63.778 11.687 57.477 1.00 30.72 823 HIS B O 1
ATOM 10984 N N . ILE B 1 202 ? 65.000 12.586 59.134 1.00 27.57 824 ILE B N 1
ATOM 10985 C CA . ILE B 1 202 ? 64.921 13.935 58.590 1.00 24.52 824 ILE B CA 1
ATOM 10986 C C . ILE B 1 202 ? 65.757 14.049 57.316 1.00 26.58 824 ILE B C 1
ATOM 10987 O O . ILE B 1 202 ? 65.351 14.702 56.358 1.00 26.91 824 ILE B O 1
ATOM 11003 N N . VAL B 1 203 ? 66.919 13.403 57.304 1.00 26.99 825 VAL B N 1
ATOM 11004 C CA . VAL B 1 203 ? 67.759 13.376 56.111 1.00 20.76 825 VAL B CA 1
ATOM 11005 C C . VAL B 1 203 ? 67.076 12.585 54.997 1.00 30.92 825 VAL B C 1
ATOM 11006 O O . VAL B 1 203 ? 67.142 12.963 53.826 1.00 33.27 825 VAL B O 1
ATOM 11019 N N . ASP B 1 204 ? 66.427 11.486 55.367 1.00 34.24 826 ASP B N 1
ATOM 11020 C CA . ASP B 1 204 ? 65.674 10.685 54.410 1.00 25.49 826 ASP B CA 1
ATOM 11021 C C . ASP B 1 204 ? 64.555 11.521 53.805 1.00 29.40 826 ASP B C 1
ATOM 11022 O O . ASP B 1 204 ? 64.273 11.436 52.609 1.00 22.23 826 ASP B O 1
ATOM 11031 N N . LYS B 1 205 ? 63.917 12.329 54.643 1.00 22.53 827 LYS B N 1
ATOM 11032 C CA . LYS B 1 205 ? 62.861 13.219 54.184 1.00 31.06 827 LYS B CA 1
ATOM 11033 C C . LYS B 1 205 ? 63.409 14.193 53.148 1.00 34.13 827 LYS B C 1
ATOM 11034 O O . LYS B 1 205 ? 62.782 14.425 52.115 1.00 40.74 827 LYS B O 1
ATOM 11053 N N . VAL B 1 206 ? 64.585 14.752 53.421 1.00 26.49 828 VAL B N 1
ATOM 11054 C CA . VAL B 1 206 ? 65.201 15.703 52.503 1.00 25.03 828 VAL B CA 1
ATOM 11055 C C . VAL B 1 206 ? 65.481 15.051 51.153 1.00 29.28 828 VAL B C 1
ATOM 11056 O O . VAL B 1 206 ? 65.280 15.669 50.110 1.00 37.48 828 VAL B O 1
ATOM 11069 N N . LYS B 1 207 ? 65.946 13.805 51.168 1.00 22.74 829 LYS B N 1
ATOM 11070 C CA . LYS B 1 207 ? 66.248 13.113 49.921 1.00 33.26 829 LYS B CA 1
ATOM 11071 C C . LYS B 1 207 ? 64.986 12.901 49.096 1.00 33.21 829 LYS B C 1
ATOM 11072 O O . LYS B 1 207 ? 64.990 13.094 47.881 1.00 26.79 829 LYS B O 1
ATOM 11091 N N . GLU B 1 208 ? 63.912 12.490 49.760 1.00 28.92 830 GLU B N 1
ATOM 11092 C CA . GLU B 1 208 ? 62.643 12.259 49.086 1.00 19.93 830 GLU B CA 1
ATOM 11093 C C . GLU B 1 208 ? 62.205 13.524 48.351 1.00 38.00 830 GLU B C 1
ATOM 11094 O O . GLU B 1 208 ? 61.951 13.500 47.146 1.00 25.38 830 GLU B O 1
ATOM 11106 N N . CYS B 1 209 ? 62.134 14.630 49.084 1.00 33.01 831 CYS B N 1
ATOM 11107 C CA . CYS B 1 209 ? 61.693 15.900 48.521 1.00 33.51 831 CYS B CA 1
ATOM 11108 C C . CYS B 1 209 ? 62.572 16.348 47.355 1.00 34.08 831 CYS B C 1
ATOM 11109 O O . CYS B 1 209 ? 62.066 16.714 46.296 1.00 42.28 831 CYS B O 1
ATOM 11117 N N . VAL B 1 210 ? 63.886 16.320 47.551 1.00 23.34 832 VAL B N 1
ATOM 11118 C CA . VAL B 1 210 ? 64.816 16.793 46.528 1.00 26.67 832 VAL B CA 1
ATOM 11119 C C . VAL B 1 210 ? 64.720 15.958 45.251 1.00 22.95 832 VAL B C 1
ATOM 11120 O O . VAL B 1 210 ? 64.885 16.478 44.147 1.00 29.85 832 VAL B O 1
ATOM 11133 N N . ASP B 1 211 ? 64.444 14.667 45.405 1.00 32.40 833 ASP B N 1
ATOM 11134 C CA . ASP B 1 211 ? 64.264 13.785 44.257 1.00 37.16 833 ASP B CA 1
ATOM 11135 C C . ASP B 1 211 ? 63.011 14.166 43.462 1.00 36.36 833 ASP B C 1
ATOM 11136 O O . ASP B 1 211 ? 62.900 13.839 42.281 1.00 46.38 833 ASP B O 1
ATOM 11145 N N . HIS B 1 212 ? 62.073 14.853 44.112 1.00 36.66 834 HIS B N 1
ATOM 11146 C CA . HIS B 1 212 ? 60.842 15.292 43.452 1.00 36.82 834 HIS B CA 1
ATOM 11147 C C . HIS B 1 212 ? 61.049 16.578 42.653 1.00 48.55 834 HIS B C 1
ATOM 11148 O O . HIS B 1 212 ? 60.265 16.891 41.756 1.00 74.12 834 HIS B O 1
ATOM 11163 N N . LEU B 1 213 ? 62.098 17.326 42.976 1.00 48.08 835 LEU B N 1
ATOM 11164 C CA . LEU B 1 213 ? 62.431 18.526 42.214 1.00 48.10 835 LEU B CA 1
ATOM 11165 C C . LEU B 1 213 ? 62.880 18.133 40.811 1.00 59.53 835 LEU B C 1
ATOM 11166 O O . LEU B 1 213 ? 62.668 18.870 39.850 1.00 67.42 835 LEU B O 1
ATOM 11182 N N . SER B 1 214 ? 63.498 16.961 40.703 1.00 70.80 836 SER B N 1
ATOM 11183 C CA . SER B 1 214 ? 63.958 16.448 39.415 1.00 79.52 836 SER B CA 1
ATOM 11184 C C . SER B 1 214 ? 62.831 15.814 38.601 1.00 85.54 836 SER B C 1
ATOM 11185 O O . SER B 1 214 ? 63.078 15.231 37.546 1.00 71.74 836 SER B O 1
ATOM 11193 N N . ARG B 1 215 ? 61.600 15.923 39.093 1.00 98.61 837 ARG B N 1
ATOM 11194 C CA . ARG B 1 215 ? 60.440 15.423 38.363 1.00 98.19 837 ARG B CA 1
ATOM 11195 C C . ARG B 1 215 ? 59.677 16.574 37.717 1.00 91.46 837 ARG B C 1
ATOM 11196 O O . ARG B 1 215 ? 59.840 17.733 38.102 1.00 74.37 837 ARG B O 1
ATOM 11217 N N . ASP B 1 216 ? 58.849 16.247 36.731 1.00 105.35 838 ASP B N 1
ATOM 11218 C CA . ASP B 1 216 ? 57.928 17.217 36.155 1.00 109.71 838 ASP B CA 1
ATOM 11219 C C . ASP B 1 216 ? 56.856 17.519 37.196 1.00 98.35 838 ASP B C 1
ATOM 11220 O O . ASP B 1 216 ? 55.996 16.683 37.473 1.00 101.26 838 ASP B O 1
ATOM 11229 N N . GLU B 1 217 ? 56.918 18.714 37.774 1.00 83.57 839 GLU B N 1
ATOM 11230 C CA . GLU B 1 217 ? 56.032 19.080 38.872 1.00 76.33 839 GLU B CA 1
ATOM 11231 C C . GLU B 1 217 ? 55.227 20.336 38.570 1.00 59.07 839 GLU B C 1
ATOM 11232 O O . GLU B 1 217 ? 55.772 21.337 38.107 1.00 63.19 839 GLU B O 1
ATOM 11244 N N . ASP B 1 218 ? 53.926 20.279 38.836 1.00 41.19 840 ASP B N 1
ATOM 11245 C CA . ASP B 1 218 ? 53.098 21.475 38.784 1.00 43.22 840 ASP B CA 1
ATOM 11246 C C . ASP B 1 218 ? 53.448 22.326 39.999 1.00 50.37 840 ASP B C 1
ATOM 11247 O O . ASP B 1 218 ? 54.018 21.825 40.968 1.00 59.27 840 ASP B O 1
ATOM 11256 N N . GLU B 1 219 ? 53.106 23.607 39.947 1.00 39.07 841 GLU B N 1
ATOM 11257 C CA . GLU B 1 219 ? 53.600 24.570 40.927 1.00 41.90 841 GLU B CA 1
ATOM 11258 C C . GLU B 1 219 ? 53.297 24.215 42.384 1.00 39.18 841 GLU B C 1
ATOM 11259 O O . GLU B 1 219 ? 54.085 24.538 43.272 1.00 48.23 841 GLU B O 1
ATOM 11271 N N . GLU B 1 220 ? 52.171 23.557 42.639 1.00 40.33 842 GLU B N 1
ATOM 11272 C CA . GLU B 1 220 ? 51.812 23.218 44.015 1.00 48.93 842 GLU B CA 1
ATOM 11273 C C . GLU B 1 220 ? 52.664 22.073 44.558 1.00 49.79 842 GLU B C 1
ATOM 11274 O O . GLU B 1 220 ? 53.103 22.117 45.706 1.00 45.57 842 GLU B O 1
ATOM 11286 N N . LYS B 1 221 ? 52.901 21.055 43.735 1.00 35.63 843 LYS B N 1
ATOM 11287 C CA . LYS B 1 221 ? 53.764 19.953 44.141 1.00 38.59 843 LYS B CA 1
ATOM 11288 C C . LYS B 1 221 ? 55.160 20.511 44.375 1.00 47.82 843 LYS B C 1
ATOM 11289 O O . LYS B 1 221 ? 55.832 20.156 45.344 1.00 47.81 843 LYS B O 1
ATOM 11308 N N . LEU B 1 222 ? 55.586 21.392 43.474 1.00 41.54 844 LEU B N 1
ATOM 11309 C CA . LEU B 1 222 ? 56.917 21.980 43.535 1.00 37.88 844 LEU B CA 1
ATOM 11310 C C . LEU B 1 222 ? 57.138 22.705 44.854 1.00 38.90 844 LEU B C 1
ATOM 11311 O O . LEU B 1 222 ? 58.142 22.486 45.531 1.00 37.62 844 LEU B O 1
ATOM 11327 N N . VAL B 1 223 ? 56.196 23.572 45.210 1.00 31.00 845 VAL B N 1
ATOM 11328 C CA . VAL B 1 223 ? 56.294 24.342 46.443 1.00 33.02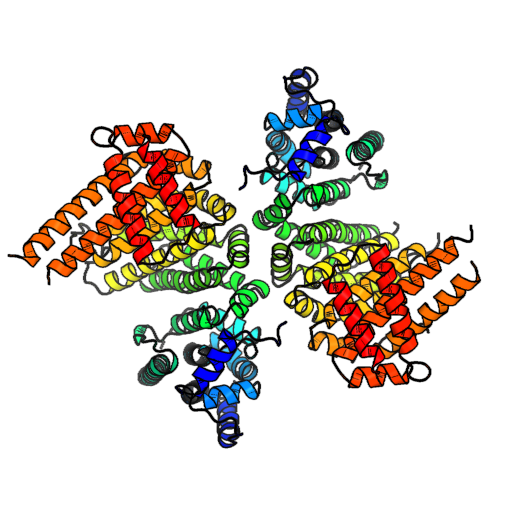 845 VAL B CA 1
ATOM 11329 C C . VAL B 1 223 ? 56.285 23.417 47.659 1.00 37.55 845 VAL B C 1
ATOM 11330 O O . VAL B 1 223 ? 56.957 23.680 48.657 1.00 32.60 845 VAL B O 1
ATOM 11343 N N . ALA B 1 224 ? 55.526 22.330 47.565 1.00 33.61 846 ALA B N 1
ATOM 11344 C CA . ALA B 1 224 ? 55.427 21.365 48.655 1.00 36.13 846 ALA B CA 1
ATOM 11345 C C . ALA B 1 224 ? 56.755 20.639 48.835 1.00 34.38 846 ALA B C 1
ATOM 11346 O O . ALA B 1 224 ? 57.215 20.435 49.960 1.00 28.69 846 ALA B O 1
ATOM 11353 N N . SER B 1 225 ? 57.366 20.255 47.718 1.00 23.14 847 SER B N 1
ATOM 11354 C CA . SER B 1 225 ? 58.661 19.587 47.737 1.00 20.82 847 SER B CA 1
ATOM 11355 C C . SER B 1 225 ? 59.740 20.518 48.282 1.00 34.61 847 SER B C 1
ATOM 11356 O O . SER B 1 225 ? 60.564 20.114 49.105 1.00 28.80 847 SER B O 1
ATOM 11364 N N . LEU B 1 226 ? 59.731 21.763 47.819 1.00 34.05 848 LEU B N 1
ATOM 11365 C CA . LEU B 1 226 ? 60.697 22.756 48.274 1.00 36.18 848 LEU B CA 1
ATOM 11366 C C . LEU B 1 226 ? 60.526 23.037 49.763 1.00 39.09 848 LEU B C 1
ATOM 11367 O O . LEU B 1 226 ? 61.502 23.294 50.469 1.00 36.35 848 LEU B O 1
ATOM 11383 N N . TRP B 1 227 ? 59.286 22.978 50.238 1.00 34.37 849 TRP B N 1
ATOM 11384 C CA . TRP B 1 227 ? 58.992 23.252 51.641 1.00 33.88 849 TRP B CA 1
ATOM 11385 C C . TRP B 1 227 ? 59.334 22.053 52.518 1.00 33.71 849 TRP B C 1
ATOM 11386 O O . TRP B 1 227 ? 59.746 22.214 53.665 1.00 22.41 849 TRP B O 1
ATOM 11407 N N . GLY B 1 228 ? 59.156 20.853 51.977 1.00 25.70 850 GLY B N 1
ATOM 11408 C CA . GLY B 1 228 ? 59.553 19.643 52.672 1.00 26.71 850 GLY B CA 1
ATOM 11409 C C . GLY B 1 228 ? 61.040 19.664 52.969 1.00 37.65 850 GLY B C 1
ATOM 11410 O O . GLY B 1 228 ? 61.461 19.452 54.108 1.00 29.63 850 GLY B O 1
ATOM 11414 N N . ALA B 1 229 ? 61.836 19.935 51.938 1.00 30.65 851 ALA B N 1
ATOM 11415 C CA . ALA B 1 229 ? 63.284 20.019 52.080 1.00 27.00 851 ALA B CA 1
ATOM 11416 C C . ALA B 1 229 ? 63.691 21.100 53.081 1.00 23.31 851 ALA B C 1
ATOM 11417 O O . ALA B 1 229 ? 64.562 20.879 53.922 1.00 30.53 851 ALA B O 1
ATOM 11424 N N . GLU B 1 230 ? 63.053 22.264 52.996 1.00 24.28 852 GLU B N 1
ATOM 11425 C CA . GLU B 1 230 ? 63.400 23.391 53.863 1.00 28.34 852 GLU B CA 1
ATOM 11426 C C . GLU B 1 230 ? 63.060 23.095 55.321 1.00 29.99 852 GLU B C 1
ATOM 11427 O O . GLU B 1 230 ? 63.871 23.328 56.216 1.00 33.52 852 GLU B O 1
ATOM 11439 N N . ARG B 1 231 ? 61.850 22.596 55.548 1.00 38.03 853 ARG B N 1
ATOM 11440 C CA . ARG B 1 231 ? 61.417 22.176 56.876 1.00 34.08 853 ARG B CA 1
ATOM 11441 C C . ARG B 1 231 ? 62.549 21.432 57.567 1.00 30.98 853 ARG B C 1
ATOM 11442 O O . ARG B 1 231 ? 63.060 21.847 58.607 1.00 21.51 853 ARG B O 1
ATOM 11463 N N . CYS B 1 232 ? 62.928 20.319 56.955 1.00 25.28 854 CYS B N 1
ATOM 11464 C CA . CYS B 1 232 ? 63.931 19.421 57.492 1.00 26.79 854 CYS B CA 1
ATOM 11465 C C . CYS B 1 232 ? 65.317 20.059 57.568 1.00 28.85 854 CYS B C 1
ATOM 11466 O O . CYS B 1 232 ? 65.963 20.032 58.615 1.00 38.43 854 CYS B O 1
ATOM 11474 N N . LEU B 1 233 ? 65.767 20.630 56.456 1.00 21.76 855 LEU B N 1
ATOM 11475 C CA . LEU B 1 233 ? 67.091 21.241 56.385 1.00 24.85 855 LEU B CA 1
ATOM 11476 C C . LEU B 1 233 ? 67.318 22.261 57.500 1.00 21.73 855 LEU B C 1
ATOM 11477 O O . LEU B 1 233 ? 68.434 22.403 58.004 1.00 31.37 855 LEU B O 1
ATOM 11493 N N . ARG B 1 234 ? 66.263 22.971 57.886 1.00 24.59 856 ARG B N 1
ATOM 11494 C CA . ARG B 1 234 ? 66.380 23.988 58.927 1.00 27.24 856 ARG B CA 1
ATOM 11495 C C . ARG B 1 234 ? 66.587 23.367 60.303 1.00 25.20 856 ARG B C 1
ATOM 11496 O O . ARG B 1 234 ? 67.243 23.954 61.163 1.00 25.26 856 ARG B O 1
ATOM 11517 N N . VAL B 1 235 ? 66.027 22.180 60.511 1.00 25.23 857 VAL B N 1
ATOM 11518 C CA . VAL B 1 235 ? 66.243 21.458 61.757 1.00 20.24 857 VAL B CA 1
ATOM 11519 C C . VAL B 1 235 ? 67.676 20.942 61.807 1.00 27.27 857 VAL B C 1
ATOM 11520 O O . VAL B 1 235 ? 68.327 20.990 62.851 1.00 27.59 857 VAL B O 1
ATOM 11533 N N . LEU B 1 236 ? 68.166 20.462 60.668 1.00 24.12 858 LEU B N 1
ATOM 11534 C CA . LEU B 1 236 ? 69.527 19.944 60.573 1.00 22.35 858 LEU B CA 1
ATOM 11535 C C . LEU B 1 236 ? 70.565 21.043 60.801 1.00 26.73 858 LEU B C 1
ATOM 11536 O O . LEU B 1 236 ? 71.633 20.790 61.357 1.00 20.94 858 LEU B O 1
ATOM 11552 N N . GLU B 1 237 ? 70.254 22.262 60.369 1.00 26.83 859 GLU B N 1
ATOM 11553 C CA . GLU B 1 237 ? 71.121 23.402 60.637 1.00 25.46 859 GLU B CA 1
ATOM 11554 C C . GLU B 1 237 ? 71.154 23.674 62.138 1.00 37.53 859 GLU B C 1
ATOM 11555 O O . GLU B 1 237 ? 72.197 24.012 62.696 1.00 29.79 859 GLU B O 1
ATOM 11567 N N . SER B 1 238 ? 70.007 23.506 62.788 1.00 34.49 860 SER B N 1
ATOM 11568 C CA . SER B 1 238 ? 69.886 23.777 64.217 1.00 27.45 860 SER B CA 1
ATOM 11569 C C . SER B 1 238 ? 70.741 22.827 65.050 1.00 30.70 860 SER B C 1
ATOM 11570 O O . SER B 1 238 ? 71.527 23.264 65.892 1.00 24.47 860 SER B O 1
ATOM 11578 N N . VAL B 1 239 ? 70.592 21.528 64.804 1.00 25.63 861 VAL B N 1
ATOM 11579 C CA . VAL B 1 239 ? 71.286 20.511 65.591 1.00 27.13 861 VAL B CA 1
ATOM 11580 C C . VAL B 1 239 ? 72.798 20.507 65.361 1.00 32.50 861 VAL B C 1
ATOM 11581 O O . VAL B 1 239 ? 73.531 19.853 66.100 1.00 37.46 861 VAL B O 1
ATOM 11594 N N . THR B 1 240 ? 73.265 21.229 64.344 1.00 27.87 862 THR B N 1
ATOM 11595 C CA . THR B 1 240 ? 74.691 21.235 64.015 1.00 25.05 862 THR B CA 1
ATOM 11596 C C . THR B 1 240 ? 75.399 22.494 64.518 1.00 32.93 862 THR B C 1
ATOM 11597 O O . THR B 1 240 ? 76.612 22.637 64.362 1.00 35.77 862 THR B O 1
ATOM 11608 N N . VAL B 1 241 ? 74.644 23.407 65.119 1.00 27.88 863 VAL B N 1
ATOM 11609 C CA . VAL B 1 241 ? 75.239 24.590 65.730 1.00 31.50 863 VAL B CA 1
ATOM 11610 C C . VAL B 1 241 ? 76.037 24.178 66.962 1.00 36.45 863 VAL B C 1
ATOM 11611 O O . VAL B 1 241 ? 75.502 23.554 67.879 1.00 34.07 863 VAL B O 1
ATOM 11624 N N . HIS B 1 242 ? 77.318 24.533 66.975 1.00 33.71 864 HIS B N 1
ATOM 11625 C CA . HIS B 1 242 ? 78.217 24.140 68.055 1.00 39.87 864 HIS B CA 1
ATOM 11626 C C . HIS B 1 242 ? 77.984 22.687 68.444 1.00 32.73 864 HIS B C 1
ATOM 11627 O O . HIS B 1 242 ? 77.680 22.383 69.597 1.00 45.35 864 HIS B O 1
ATOM 11642 N N . ASN B 1 243 ? 78.124 21.791 67.474 1.00 35.22 865 ASN B N 1
ATOM 11643 C CA . ASN B 1 243 ? 77.907 20.373 67.717 1.00 37.64 865 ASN B CA 1
ATOM 11644 C C . ASN B 1 243 ? 78.629 19.510 66.686 1.00 39.60 865 ASN B C 1
ATOM 11645 O O . ASN B 1 243 ? 78.000 18.939 65.795 1.00 32.09 865 ASN B O 1
ATOM 11656 N N . PRO B 1 244 ? 79.961 19.420 66.807 1.00 41.67 866 PRO B N 1
ATOM 11657 C CA . PRO B 1 244 ? 80.827 18.632 65.923 1.00 40.61 866 PRO B CA 1
ATOM 11658 C C . PRO B 1 244 ? 80.337 17.202 65.682 1.00 34.08 866 PRO B C 1
ATOM 11659 O O . PRO B 1 244 ? 80.486 16.695 64.570 1.00 41.94 866 PRO B O 1
ATOM 11670 N N . GLU B 1 245 ? 79.772 16.562 66.702 1.00 15.69 867 GLU B N 1
ATOM 11671 C CA . GLU B 1 245 ? 79.289 15.189 66.561 1.00 28.34 867 GLU B CA 1
ATOM 11672 C C . GLU B 1 245 ? 78.195 15.098 65.506 1.00 27.87 867 GLU B C 1
ATOM 11673 O O . GLU B 1 245 ? 78.250 14.251 64.616 1.00 47.49 867 GLU B O 1
ATOM 11685 N N . ASN B 1 246 ? 77.201 15.973 65.610 1.00 31.93 868 ASN B N 1
ATOM 11686 C CA . ASN B 1 246 ? 76.109 15.991 64.648 1.00 34.35 868 ASN B CA 1
ATOM 11687 C C . ASN B 1 246 ? 76.609 16.346 63.253 1.00 25.20 868 ASN B C 1
ATOM 11688 O O . ASN B 1 246 ? 76.099 15.843 62.252 1.00 24.09 868 ASN B O 1
ATOM 11699 N N . GLN B 1 247 ? 77.616 17.209 63.194 1.00 22.98 869 GLN B N 1
ATOM 11700 C CA . GLN B 1 247 ? 78.233 17.561 61.925 1.00 32.81 869 GLN B CA 1
ATOM 11701 C C . GLN B 1 247 ? 78.828 16.313 61.283 1.00 28.29 869 GLN B C 1
ATOM 11702 O O . GLN B 1 247 ? 78.561 16.014 60.120 1.00 36.42 869 GLN B O 1
ATOM 11716 N N . SER B 1 248 ? 79.626 15.580 62.053 1.00 24.35 870 SER B N 1
ATOM 11717 C CA . SER B 1 248 ? 80.252 14.359 61.561 1.00 30.40 870 SER B CA 1
ATOM 11718 C C . SER B 1 248 ? 79.209 13.307 61.196 1.00 23.77 870 SER B C 1
ATOM 11719 O O . SER B 1 248 ? 79.307 12.663 60.150 1.00 33.54 870 SER B O 1
ATOM 11727 N N . TYR B 1 249 ? 78.218 13.126 62.062 1.00 24.03 871 TYR B N 1
ATOM 11728 C CA . TYR B 1 249 ? 77.193 12.118 61.826 1.00 29.06 871 TYR B CA 1
ATOM 11729 C C . TYR B 1 249 ? 76.481 12.371 60.502 1.00 33.45 871 TYR B C 1
ATOM 11730 O O . TYR B 1 249 ? 76.291 11.452 59.704 1.00 22.83 871 TYR B O 1
ATOM 11748 N N . LEU B 1 250 ? 76.090 13.620 60.273 1.00 27.85 872 LEU B N 1
ATOM 11749 C CA . LEU B 1 250 ? 75.355 13.984 59.068 1.00 26.91 872 LEU B CA 1
ATOM 11750 C C . LEU B 1 250 ? 76.237 13.926 57.823 1.00 18.83 872 LEU B C 1
ATOM 11751 O O . LEU B 1 250 ? 75.761 13.613 56.732 1.00 23.77 872 LEU B O 1
ATOM 11767 N N . ILE B 1 251 ? 77.520 14.228 57.986 1.00 31.68 873 ILE B N 1
ATOM 11768 C CA . ILE B 1 251 ? 78.472 14.098 56.890 1.00 21.16 873 ILE B CA 1
ATOM 11769 C C . ILE B 1 251 ? 78.640 12.626 56.504 1.00 23.82 873 ILE B C 1
ATOM 11770 O O . ILE B 1 251 ? 78.878 12.306 55.339 1.00 20.59 873 ILE B O 1
ATOM 11786 N N . ALA B 1 252 ? 78.490 11.738 57.485 1.00 24.25 874 ALA B N 1
ATOM 11787 C CA . ALA B 1 252 ? 78.718 10.308 57.285 1.00 20.89 874 ALA B CA 1
ATOM 11788 C C . ALA B 1 252 ? 77.470 9.571 56.799 1.00 21.09 874 ALA B C 1
ATOM 11789 O O . ALA B 1 252 ? 77.544 8.736 55.898 1.00 32.93 874 ALA B O 1
ATOM 11796 N N . TYR B 1 253 ? 76.326 9.889 57.396 1.00 16.59 875 TYR B N 1
ATOM 11797 C CA . TYR B 1 253 ? 75.102 9.112 57.199 1.00 17.80 875 TYR B CA 1
ATOM 11798 C C . TYR B 1 253 ? 74.822 8.765 55.730 1.00 22.80 875 TYR B C 1
ATOM 11799 O O . TYR B 1 253 ? 74.875 9.625 54.851 1.00 27.47 875 TYR B O 1
ATOM 11817 N N . LYS B 1 254 ? 74.523 7.490 55.491 1.00 21.48 876 LYS B N 1
ATOM 11818 C CA . LYS B 1 254 ? 74.273 6.953 54.149 1.00 24.70 876 LYS B CA 1
ATOM 11819 C C . LYS B 1 254 ? 75.120 7.604 53.052 1.00 19.81 876 LYS B C 1
ATOM 11820 O O . LYS B 1 254 ? 74.610 8.311 52.185 1.00 28.23 876 LYS B O 1
ATOM 11839 N N . ASP B 1 255 ? 76.421 7.340 53.097 1.00 22.59 877 ASP B N 1
ATOM 11840 C CA . ASP B 1 255 ? 77.354 7.853 52.100 1.00 15.97 877 ASP B CA 1
ATOM 11841 C C . ASP B 1 255 ? 77.169 9.351 51.887 1.00 20.38 877 ASP B C 1
ATOM 11842 O O . ASP B 1 255 ? 77.150 9.829 50.753 1.00 23.28 877 ASP B O 1
ATOM 11851 N N . SER B 1 256 ? 77.022 10.085 52.985 1.00 23.09 878 SER B N 1
ATOM 11852 C CA . SER B 1 256 ? 76.953 11.538 52.930 1.00 25.96 878 SER B CA 1
ATOM 11853 C C . SER B 1 256 ? 75.741 11.964 52.103 1.00 23.15 878 SER B C 1
ATOM 11854 O O . SER B 1 256 ? 75.823 12.853 51.254 1.00 18.18 878 SER B O 1
ATOM 11862 N N . GLN B 1 257 ? 74.612 11.319 52.372 1.00 24.93 879 GLN B N 1
ATOM 11863 C CA . GLN B 1 257 ? 73.380 11.558 51.630 1.00 18.03 879 GLN B CA 1
ATOM 11864 C C . GLN B 1 257 ? 72.911 13.005 51.748 1.00 11.53 879 GLN B C 1
ATOM 11865 O O . GLN B 1 257 ? 72.385 13.574 50.793 1.00 30.99 879 GLN B O 1
ATOM 11879 N N . LEU B 1 258 ? 73.097 13.594 52.924 1.00 24.60 880 LEU B N 1
ATOM 11880 C CA . LEU B 1 258 ? 72.643 14.956 53.176 1.00 13.88 880 LEU B CA 1
ATOM 11881 C C . LEU B 1 258 ? 73.362 15.950 52.273 1.00 22.01 880 LEU B C 1
ATOM 11882 O O . LEU B 1 258 ?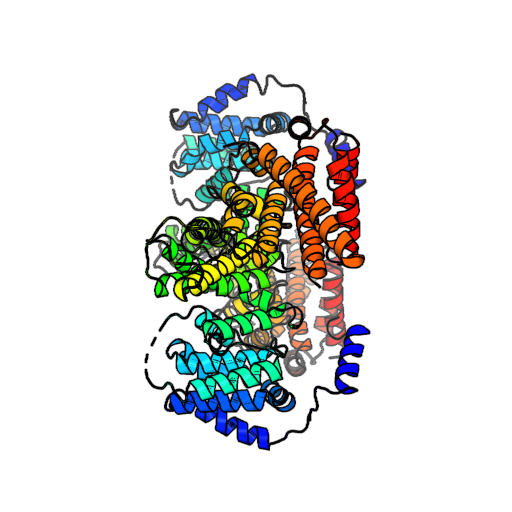 72.749 16.871 51.736 1.00 29.82 880 LEU B O 1
ATOM 11898 N N . ILE B 1 259 ? 74.666 15.756 52.110 1.00 25.38 881 ILE B N 1
ATOM 11899 C CA . ILE B 1 259 ? 75.475 16.644 51.286 1.00 20.27 881 ILE B CA 1
ATOM 11900 C C . ILE B 1 259 ? 75.200 16.411 49.804 1.00 28.90 881 ILE B C 1
ATOM 11901 O O . ILE B 1 259 ? 75.115 17.357 49.023 1.00 21.17 881 ILE B O 1
ATOM 11917 N N . VAL B 1 260 ? 75.053 15.148 49.423 1.00 23.11 882 VAL B N 1
ATOM 11918 C CA . VAL B 1 260 ? 74.735 14.807 48.043 1.00 20.30 882 VAL B CA 1
ATOM 11919 C C . VAL B 1 260 ? 73.409 15.442 47.634 1.00 20.74 882 VAL B C 1
ATOM 11920 O O . VAL B 1 260 ? 73.331 16.120 46.609 1.00 29.66 882 VAL B O 1
ATOM 11933 N N . SER B 1 261 ? 72.373 15.226 48.440 1.00 26.57 883 SER B N 1
ATOM 11934 C CA . SER B 1 261 ? 71.051 15.778 48.153 1.00 25.69 883 SER B CA 1
ATOM 11935 C C . SER B 1 261 ? 71.042 17.302 48.234 1.00 25.63 883 SER B C 1
ATOM 11936 O O . SER B 1 261 ? 70.343 17.963 47.469 1.00 29.10 883 SER B O 1
ATOM 11944 N N . SER B 1 262 ? 71.811 17.853 49.168 1.00 31.99 884 SER B N 1
ATOM 11945 C CA . SER B 1 262 ? 71.848 19.297 49.372 1.00 23.69 884 SER B CA 1
ATOM 11946 C C . SER B 1 262 ? 72.418 20.026 48.157 1.00 24.70 884 SER B C 1
ATOM 11947 O O . SER B 1 262 ? 71.907 21.072 47.758 1.00 19.62 884 SER B O 1
ATOM 11955 N N . ALA B 1 263 ? 73.477 19.472 47.576 1.00 27.61 885 ALA B N 1
ATOM 11956 C CA . ALA B 1 263 ? 74.109 20.075 46.407 1.00 21.76 885 ALA B CA 1
ATOM 11957 C C . ALA B 1 263 ? 73.191 19.943 45.196 1.00 23.64 885 ALA B C 1
ATOM 11958 O O . ALA B 1 263 ? 72.994 20.893 44.439 1.00 23.66 885 ALA B O 1
ATOM 11965 N N . LYS B 1 264 ? 72.640 18.750 45.019 1.00 23.97 886 LYS B N 1
ATOM 11966 C CA . LYS B 1 264 ? 71.663 18.495 43.970 1.00 21.06 886 LYS B CA 1
ATOM 11967 C C . LYS B 1 264 ? 70.518 19.505 44.057 1.00 21.12 886 LYS B C 1
ATOM 11968 O O . LYS B 1 264 ? 70.064 20.037 43.043 1.00 29.44 886 LYS B O 1
ATOM 11987 N N . ALA B 1 265 ? 70.068 19.777 45.278 1.00 21.91 887 ALA B N 1
ATOM 11988 C CA . ALA B 1 265 ? 68.944 20.681 45.502 1.00 28.38 887 ALA B CA 1
ATOM 11989 C C . ALA B 1 265 ? 69.316 22.139 45.234 1.00 35.59 887 ALA B C 1
ATOM 11990 O O . ALA B 1 265 ? 68.502 22.909 44.721 1.00 32.00 887 ALA B O 1
ATOM 11997 N N . LEU B 1 266 ? 70.541 22.521 45.579 1.00 28.93 888 LEU B N 1
ATOM 11998 C CA . LEU B 1 266 ? 70.978 23.898 45.378 1.00 35.06 888 LEU B CA 1
ATOM 11999 C C . LEU B 1 266 ? 71.067 24.217 43.888 1.00 35.44 888 LEU B C 1
ATOM 12000 O O . LEU B 1 266 ? 70.788 25.335 43.461 1.00 27.73 888 LEU B O 1
ATOM 12016 N N . GLN B 1 267 ? 71.459 23.221 43.101 1.00 31.12 889 GLN B N 1
ATOM 12017 C CA . GLN B 1 267 ? 71.568 23.379 41.657 1.00 34.76 889 GLN B CA 1
ATOM 12018 C C . GLN B 1 267 ? 70.184 23.576 41.039 1.00 36.30 889 GLN B C 1
ATOM 12019 O O . GLN B 1 267 ? 69.987 24.457 40.202 1.00 28.01 889 GLN B O 1
ATOM 12033 N N . HIS B 1 268 ? 69.227 22.757 41.465 1.00 28.81 890 HIS B N 1
ATOM 12034 C CA . HIS B 1 268 ? 67.849 22.874 40.996 1.00 31.93 890 HIS B CA 1
ATOM 12035 C C . HIS B 1 268 ? 67.269 24.240 41.340 1.00 28.92 890 HIS B C 1
ATOM 12036 O O . HIS B 1 268 ? 66.675 24.901 40.490 1.00 34.21 890 HIS B O 1
ATOM 12051 N N . CYS B 1 269 ? 67.443 24.660 42.587 1.00 24.15 891 CYS B N 1
ATOM 12052 C CA . CYS B 1 269 ? 66.943 25.957 43.023 1.00 28.66 891 CYS B CA 1
ATOM 12053 C C . CYS B 1 269 ? 67.587 27.071 42.211 1.00 29.48 891 CYS B C 1
ATOM 12054 O O . CYS B 1 269 ? 66.933 28.052 41.851 1.00 28.30 891 CYS B O 1
ATOM 12062 N N . GLU B 1 270 ? 68.874 26.910 41.922 1.00 24.59 892 GLU B N 1
ATOM 12063 C CA . GLU B 1 270 ? 69.620 27.903 41.159 1.00 25.48 892 GLU B CA 1
ATOM 12064 C C . GLU B 1 270 ? 69.022 28.075 39.761 1.00 26.40 892 GLU B C 1
ATOM 12065 O O . GLU B 1 270 ? 69.057 29.166 39.193 1.00 33.75 892 GLU B O 1
ATOM 12077 N N . GLU B 1 271 ? 68.470 26.994 39.217 1.00 23.79 893 GLU B N 1
ATOM 12078 C CA . GLU B 1 271 ? 67.843 27.021 37.898 1.00 34.20 893 GLU B CA 1
ATOM 12079 C C . GLU B 1 271 ? 66.385 27.470 37.979 1.00 30.60 893 GLU B C 1
ATOM 12080 O O . GLU B 1 271 ? 65.915 28.235 37.139 1.00 33.55 893 GLU B O 1
ATOM 12092 N N . LEU B 1 272 ? 65.677 26.991 38.996 1.00 22.66 894 LEU B N 1
ATOM 12093 C CA . LEU B 1 272 ? 64.262 27.299 39.171 1.00 26.57 894 LEU B CA 1
ATOM 12094 C C . LEU B 1 272 ? 64.026 28.790 39.376 1.00 30.21 894 LEU B C 1
ATOM 12095 O O . LEU B 1 272 ? 63.116 29.366 38.785 1.00 38.93 894 LEU B O 1
ATOM 12111 N N . ILE B 1 273 ? 64.848 29.412 40.214 1.00 33.65 895 ILE B N 1
ATOM 12112 C CA . ILE B 1 273 ? 64.657 30.813 40.582 1.00 21.78 895 ILE B CA 1
ATOM 12113 C C . ILE B 1 273 ? 64.635 31.725 39.355 1.00 25.21 895 ILE B C 1
ATOM 12114 O O . ILE B 1 273 ? 64.059 32.814 39.385 1.00 29.77 895 ILE B O 1
ATOM 12130 N N . GLN B 1 274 ? 65.260 31.271 38.276 1.00 24.68 896 GLN B N 1
ATOM 12131 C CA . GLN B 1 274 ? 65.324 32.053 37.048 1.00 37.74 896 GLN B CA 1
ATOM 12132 C C . GLN B 1 274 ? 64.024 31.977 36.251 1.00 35.04 896 GLN B C 1
ATOM 12133 O O . GLN B 1 274 ? 63.895 32.610 35.206 1.00 32.39 896 GLN B O 1
ATOM 12147 N N . GLN B 1 275 ? 63.062 31.209 36.750 1.00 41.47 897 GLN B N 1
ATOM 12148 C CA . GLN B 1 275 ? 61.799 31.015 36.051 1.00 34.28 897 GLN B CA 1
ATOM 12149 C C . GLN B 1 275 ? 60.618 31.598 36.822 1.00 21.41 897 GLN B C 1
ATOM 12150 O O . GLN B 1 275 ? 59.477 31.518 36.363 1.00 43.02 897 GLN B O 1
ATOM 12164 N N . TYR B 1 276 ? 60.883 32.177 37.989 1.00 29.49 898 TYR B N 1
ATOM 12165 C CA . TYR B 1 276 ? 59.805 32.663 38.844 1.00 34.01 898 TYR B CA 1
ATOM 12166 C C . TYR B 1 276 ? 60.052 34.081 39.369 1.00 25.73 898 TYR B C 1
ATOM 12167 O O . TYR B 1 276 ? 60.883 34.807 38.829 1.00 43.79 898 TYR B O 1
ATOM 12185 N N . ASN B 1 277 ? 59.325 34.467 40.415 1.00 28.33 899 ASN B N 1
ATOM 12186 C CA . ASN B 1 277 ? 59.246 35.867 40.825 1.00 37.68 899 ASN B CA 1
ATOM 12187 C C . ASN B 1 277 ? 58.727 36.715 39.669 1.00 37.86 899 ASN B C 1
ATOM 12188 O O . ASN B 1 277 ? 59.331 37.719 39.295 1.00 32.33 899 ASN B O 1
ATOM 12199 N N . ARG B 1 278 ? 57.599 36.290 39.108 1.00 41.36 900 ARG B N 1
ATOM 12200 C CA . ARG B 1 278 ? 56.994 36.954 37.962 1.00 50.17 900 ARG B CA 1
ATOM 12201 C C . ARG B 1 278 ? 56.064 38.078 38.413 1.00 52.03 900 ARG B C 1
ATOM 12202 O O . ARG B 1 278 ? 55.762 38.208 39.598 1.00 47.39 900 ARG B O 1
ATOM 12223 N N . ALA B 1 279 ? 55.613 38.888 37.461 1.00 50.27 901 ALA B N 1
ATOM 12224 C CA . ALA B 1 279 ? 54.735 40.012 37.766 1.00 59.95 901 ALA B CA 1
ATOM 12225 C C . ALA B 1 279 ? 53.332 39.525 38.106 1.00 66.13 901 ALA B C 1
ATOM 12226 O O . ALA B 1 279 ? 53.005 38.355 37.911 1.00 67.47 901 ALA B O 1
ATOM 12233 N N . GLU B 1 280 ? 52.506 40.435 38.610 1.00 71.40 902 GLU B N 1
ATOM 12234 C CA . GLU B 1 280 ? 51.159 40.094 39.052 1.00 79.36 902 GLU B CA 1
ATOM 12235 C C . GLU B 1 280 ? 50.113 40.608 38.067 1.00 79.08 902 GLU B C 1
ATOM 12236 O O . GLU B 1 280 ? 50.412 40.846 36.897 1.00 77.29 902 GLU B O 1
ATOM 12248 N N . ASN B 1 298 ? 50.777 29.854 43.095 1.00 74.63 920 ASN B N 1
ATOM 12249 C CA . ASN B 1 298 ? 51.501 29.960 44.353 1.00 93.10 920 ASN B CA 1
ATOM 12250 C C . ASN B 1 298 ? 52.628 30.981 44.231 1.00 91.85 920 ASN B C 1
ATOM 12251 O O . ASN B 1 298 ? 52.897 31.491 43.143 1.00 114.27 920 ASN B O 1
ATOM 12261 N N . HIS B 1 299 ? 53.280 31.286 45.350 1.00 40.23 921 HIS B N 1
ATOM 12262 C CA . HIS B 1 299 ? 54.445 32.166 45.340 1.00 47.22 921 HIS B CA 1
ATOM 12263 C C . HIS B 1 299 ? 55.711 31.322 45.265 1.00 47.03 921 HIS B C 1
ATOM 12264 O O . HIS B 1 299 ? 56.425 31.166 46.255 1.00 53.84 921 HIS B O 1
ATOM 12279 N N . VAL B 1 300 ? 55.981 30.781 44.082 1.00 32.51 922 VAL B N 1
ATOM 12280 C CA . VAL B 1 300 ? 57.025 29.776 43.912 1.00 38.34 922 VAL B CA 1
ATOM 12281 C C . VAL B 1 300 ? 58.426 30.326 44.184 1.00 41.48 922 VAL B C 1
ATOM 12282 O O . VAL B 1 300 ? 59.244 29.665 44.823 1.00 38.00 922 VAL B O 1
ATOM 12295 N N . GLY B 1 301 ? 58.700 31.531 43.696 1.00 27.76 923 GLY B N 1
ATOM 12296 C CA . GLY B 1 301 ? 60.026 32.112 43.810 1.00 36.49 923 GLY B CA 1
ATOM 12297 C C . GLY B 1 301 ? 60.441 32.330 45.252 1.00 36.62 923 GLY B C 1
ATOM 12298 O O . GLY B 1 301 ? 61.614 32.184 45.598 1.00 31.08 923 GLY B O 1
ATOM 12302 N N . LYS B 1 302 ? 59.477 32.688 46.092 1.00 27.72 924 LYS B N 1
ATOM 12303 C CA . LYS B 1 302 ? 59.731 32.887 47.512 1.00 27.57 924 LYS B CA 1
ATOM 12304 C C . LYS B 1 302 ? 60.109 31.562 48.166 1.00 26.56 924 LYS B C 1
ATOM 12305 O O . LYS B 1 302 ? 60.936 31.521 49.075 1.00 30.95 924 LYS B O 1
ATOM 12324 N N . ALA B 1 303 ? 59.501 30.481 47.690 1.00 27.38 925 ALA B N 1
ATOM 12325 C CA . ALA B 1 303 ? 59.743 29.154 48.244 1.00 33.00 925 ALA B CA 1
ATOM 12326 C C . ALA B 1 303 ? 61.086 28.598 47.778 1.00 29.74 925 ALA B C 1
ATOM 12327 O O . ALA B 1 303 ? 61.766 27.891 48.520 1.00 32.26 925 ALA B O 1
ATOM 12334 N N . VAL B 1 304 ? 61.460 28.913 46.543 1.00 40.46 926 VAL B N 1
ATOM 12335 C CA . VAL B 1 304 ? 62.741 28.475 46.002 1.00 31.28 926 VAL B CA 1
ATOM 12336 C C . VAL B 1 304 ? 63.880 29.138 46.766 1.00 37.24 926 VAL B C 1
ATOM 12337 O O . VAL B 1 304 ? 64.857 28.488 47.136 1.00 35.01 926 VAL B O 1
ATOM 12350 N N . GLU B 1 305 ? 63.743 30.437 47.005 1.00 24.07 927 GLU B N 1
ATOM 12351 C CA . GLU B 1 305 ? 64.768 31.195 47.709 1.00 29.66 927 GLU B CA 1
ATOM 12352 C C . GLU B 1 305 ? 64.840 30.788 49.177 1.00 31.09 927 GLU B C 1
ATOM 12353 O O . GLU B 1 305 ? 65.926 30.708 49.746 1.00 29.32 927 GLU B O 1
ATOM 12365 N N . ASP B 1 306 ? 63.687 30.531 49.790 1.00 30.64 928 ASP B N 1
ATOM 12366 C CA . ASP B 1 306 ? 63.659 30.061 51.170 1.00 24.17 928 ASP B CA 1
ATOM 12367 C C . ASP B 1 306 ? 64.418 28.747 51.291 1.00 18.96 928 ASP B C 1
ATOM 12368 O O . ASP B 1 306 ? 65.198 28.548 52.221 1.00 31.07 928 ASP B O 1
ATOM 12377 N N . CYS B 1 307 ? 64.186 27.853 50.338 1.00 24.51 929 CYS B N 1
ATOM 12378 C CA . CYS B 1 307 ? 64.854 26.563 50.329 1.00 30.18 929 CYS B CA 1
ATOM 12379 C C . CYS B 1 307 ? 66.355 26.741 50.109 1.00 32.98 929 CYS B C 1
ATOM 12380 O O . CYS B 1 307 ? 67.165 26.047 50.721 1.00 27.33 929 CYS B O 1
ATOM 12388 N N . MET B 1 308 ? 66.723 27.676 49.240 1.00 22.88 930 MET B N 1
ATOM 12389 C CA . MET B 1 308 ? 68.131 27.948 48.970 1.00 34.58 930 MET B CA 1
ATOM 12390 C C . MET B 1 308 ? 68.877 28.349 50.235 1.00 28.54 930 MET B C 1
ATOM 12391 O O . MET B 1 308 ? 69.967 27.846 50.506 1.00 33.24 930 MET B O 1
ATOM 12405 N N . ARG B 1 309 ? 68.295 29.267 51.001 1.00 28.81 931 ARG B N 1
ATOM 12406 C CA . ARG B 1 309 ? 68.926 29.754 52.223 1.00 28.76 931 ARG B CA 1
ATOM 12407 C C . ARG B 1 309 ? 69.090 28.640 53.255 1.00 26.02 931 ARG B C 1
ATOM 12408 O O . ARG B 1 309 ? 70.068 28.610 53.999 1.00 29.27 931 ARG B O 1
ATOM 12429 N N . ALA B 1 310 ? 68.129 27.724 53.289 1.00 15.15 932 ALA B N 1
ATOM 12430 C CA . ALA B 1 310 ? 68.182 26.592 54.202 1.00 22.58 932 ALA B CA 1
ATOM 12431 C C . ALA B 1 310 ? 69.301 25.635 53.800 1.00 25.40 932 ALA B C 1
ATOM 12432 O O . ALA B 1 310 ? 70.093 25.202 54.638 1.00 34.67 932 ALA B O 1
ATOM 12439 N N . ILE B 1 311 ? 69.361 25.311 52.512 1.00 21.22 933 ILE B N 1
ATOM 12440 C CA . ILE B 1 311 ? 70.383 24.412 51.986 1.00 24.05 933 ILE B CA 1
ATOM 12441 C C . ILE B 1 311 ? 71.781 24.912 52.328 1.00 31.21 933 ILE B C 1
ATOM 12442 O O . ILE B 1 311 ? 72.601 24.177 52.882 1.00 24.52 933 ILE B O 1
ATOM 12458 N N . ILE B 1 312 ? 72.049 26.167 51.990 1.00 18.46 934 ILE B N 1
ATOM 12459 C CA . ILE B 1 312 ? 73.364 26.753 52.214 1.00 29.12 934 ILE B CA 1
ATOM 12460 C C . ILE B 1 312 ? 73.702 26.775 53.704 1.00 33.14 934 ILE B C 1
ATOM 12461 O O . ILE B 1 312 ? 74.842 26.528 54.093 1.00 21.42 934 ILE B O 1
ATOM 12477 N N . GLY B 1 313 ? 72.703 27.059 54.533 1.00 24.51 935 GLY B N 1
ATOM 12478 C CA . GLY B 1 313 ? 72.889 27.093 55.973 1.00 22.18 935 GLY B CA 1
ATOM 12479 C C . GLY B 1 313 ? 73.419 25.776 56.512 1.00 27.13 935 GLY B C 1
ATOM 12480 O O . GLY B 1 313 ? 74.340 25.750 57.329 1.00 31.28 935 GLY B O 1
ATOM 12484 N N . VAL B 1 314 ? 72.830 24.674 56.057 1.00 18.02 936 VAL B N 1
ATOM 12485 C CA . VAL B 1 314 ? 73.316 23.342 56.410 1.00 17.86 936 VAL B CA 1
ATOM 12486 C C . VAL B 1 314 ? 74.759 23.159 55.945 1.00 19.91 936 VAL B C 1
ATOM 12487 O O . VAL B 1 314 ? 75.625 22.765 56.724 1.00 36.17 936 VAL B O 1
ATOM 12500 N N . LEU B 1 315 ? 75.012 23.457 54.674 1.00 26.51 937 LEU B N 1
ATOM 12501 C CA . LEU B 1 315 ? 76.340 23.280 54.099 1.00 23.09 937 LEU B CA 1
ATOM 12502 C C . LEU B 1 315 ? 77.392 24.112 54.826 1.00 25.35 937 LEU B C 1
ATOM 12503 O O . LEU B 1 315 ? 78.544 23.693 54.947 1.00 26.73 937 LEU B O 1
ATOM 12519 N N . LEU B 1 316 ? 77.001 25.290 55.300 1.00 21.06 938 LEU B N 1
ATOM 12520 C CA . LEU B 1 316 ? 77.919 26.141 56.051 1.00 27.64 938 LEU B CA 1
ATOM 12521 C C . LEU B 1 316 ? 78.351 25.447 57.338 1.00 31.88 938 LEU B C 1
ATOM 12522 O O . LEU B 1 316 ? 79.527 25.463 57.700 1.00 37.47 938 LEU B O 1
ATOM 12538 N N . ASN B 1 317 ? 77.392 24.830 58.021 1.00 18.59 939 ASN B N 1
ATOM 12539 C CA . ASN B 1 317 ? 77.656 24.179 59.299 1.00 22.03 939 ASN B CA 1
ATOM 12540 C C . ASN B 1 317 ? 78.444 22.873 59.160 1.00 33.70 939 ASN B C 1
ATOM 12541 O O . ASN B 1 317 ? 79.119 22.449 60.099 1.00 36.70 939 ASN B O 1
ATOM 12552 N N . LEU B 1 318 ? 78.363 22.240 57.994 1.00 26.72 940 LEU B N 1
ATOM 12553 C CA . LEU B 1 318 ? 79.077 20.987 57.762 1.00 19.64 940 LEU B CA 1
ATOM 12554 C C . LEU B 1 318 ? 80.488 21.227 57.230 1.00 16.85 940 LEU B C 1
ATOM 12555 O O . LEU B 1 318 ? 81.311 20.314 57.218 1.00 18.52 940 LEU B O 1
ATOM 12571 N N . THR B 1 319 ? 80.764 22.450 56.788 1.00 15.29 941 THR B N 1
ATOM 12572 C CA . THR B 1 319 ? 82.054 22.765 56.178 1.00 23.36 941 THR B CA 1
ATOM 12573 C C . THR B 1 319 ? 82.814 23.850 56.937 1.00 15.27 941 THR B C 1
ATOM 12574 O O . THR B 1 319 ? 83.951 24.175 56.593 1.00 24.88 941 THR B O 1
ATOM 12585 N N . ASN B 1 320 ? 82.186 24.413 57.964 1.00 26.42 942 ASN B N 1
ATOM 12586 C CA . ASN B 1 320 ? 82.786 25.507 58.724 1.00 19.10 942 ASN B CA 1
ATOM 12587 C C . ASN B 1 320 ? 84.142 25.126 59.321 1.00 31.56 942 ASN B C 1
ATOM 12588 O O . ASN B 1 320 ? 85.146 25.798 59.076 1.00 42.14 942 ASN B O 1
ATOM 12599 N N . ASP B 1 321 ? 84.166 24.050 60.103 1.00 25.25 943 ASP B N 1
ATOM 12600 C CA . ASP B 1 321 ? 85.404 23.584 60.728 1.00 35.34 943 ASP B CA 1
ATOM 12601 C C . ASP B 1 321 ? 85.746 22.137 60.387 1.00 35.72 943 ASP B C 1
ATOM 12602 O O . ASP B 1 321 ? 86.838 21.665 60.701 1.00 62.48 943 ASP B O 1
ATOM 12611 N N . ASN B 1 322 ? 84.818 21.436 59.745 1.00 43.97 944 ASN B N 1
ATOM 12612 C CA . ASN B 1 322 ? 85.029 20.039 59.393 1.00 23.17 944 ASN B CA 1
ATOM 12613 C C . ASN B 1 322 ? 85.490 19.918 57.946 1.00 26.16 944 ASN B C 1
ATOM 12614 O O . ASN B 1 322 ? 84.722 20.174 57.018 1.00 28.30 944 ASN B O 1
ATOM 12625 N N . GLU B 1 323 ? 86.745 19.521 57.756 1.00 20.63 945 GLU B N 1
ATOM 12626 C CA . GLU B 1 323 ? 87.349 19.531 56.427 1.00 28.41 945 GLU B CA 1
ATOM 12627 C C . GLU B 1 323 ? 86.951 18.330 55.575 1.00 27.64 945 GLU B C 1
ATOM 12628 O O . GLU B 1 323 ? 87.049 18.381 54.349 1.00 28.39 945 GLU B O 1
ATOM 12640 N N . TRP B 1 324 ? 86.512 17.247 56.209 1.00 37.69 946 TRP B N 1
ATOM 12641 C CA . TRP B 1 324 ? 85.923 16.148 55.454 1.00 32.07 946 TRP B CA 1
ATOM 12642 C C . TRP B 1 324 ? 84.612 16.635 54.844 1.00 30.58 946 TRP B C 1
ATOM 12643 O O . TRP B 1 324 ? 84.274 16.291 53.712 1.00 20.18 946 TRP B O 1
ATOM 12664 N N . GLY B 1 325 ? 83.885 17.452 55.599 1.00 23.68 947 GLY B N 1
ATOM 12665 C CA . GLY B 1 325 ? 82.682 18.085 55.094 1.00 35.50 947 GLY B CA 1
ATOM 12666 C C . GLY B 1 325 ? 82.992 18.986 53.912 1.00 28.50 947 GLY B C 1
ATOM 12667 O O . GLY B 1 325 ? 82.338 18.909 52.872 1.00 29.02 947 GLY B O 1
ATOM 12671 N N . SER B 1 326 ? 83.995 19.844 54.075 1.00 24.30 948 SER B N 1
ATOM 12672 C CA . SER B 1 326 ? 84.431 20.730 53.001 1.00 21.13 948 SER B CA 1
ATOM 12673 C C . SER B 1 326 ? 84.843 19.931 51.766 1.00 20.39 948 SER B C 1
ATOM 12674 O O . SER B 1 326 ? 84.519 20.301 50.638 1.00 20.80 948 SER B O 1
ATOM 12682 N N . THR B 1 327 ? 85.560 18.835 51.986 1.00 22.43 949 THR B N 1
ATOM 12683 C CA . THR B 1 327 ? 86.024 17.996 50.886 1.00 19.72 949 THR B CA 1
ATOM 12684 C C . THR B 1 327 ? 84.855 17.340 50.158 1.00 21.64 949 THR B C 1
ATOM 12685 O O . THR B 1 327 ? 84.771 17.393 48.931 1.00 25.84 949 THR B O 1
ATOM 12696 N N . LYS B 1 328 ? 83.951 16.728 50.916 1.00 27.09 950 LYS B N 1
ATOM 12697 C CA . LYS B 1 328 ? 82.837 15.989 50.331 1.00 27.00 950 LYS B CA 1
ATOM 12698 C C . LYS B 1 328 ? 81.862 16.927 49.620 1.00 33.06 950 LYS B C 1
ATOM 12699 O O . LYS B 1 328 ? 81.332 16.601 48.558 1.00 30.39 950 LYS B O 1
ATOM 12718 N N . THR B 1 329 ? 81.625 18.090 50.216 1.00 22.08 951 THR B N 1
ATOM 12719 C CA . THR B 1 329 ? 80.720 19.078 49.637 1.00 16.61 951 THR B CA 1
ATOM 12720 C C . THR B 1 329 ? 81.305 19.635 48.344 1.00 18.85 951 THR B C 1
ATOM 12721 O O . THR B 1 329 ? 80.649 19.643 47.301 1.00 17.21 951 THR B O 1
ATOM 12732 N N . GLY B 1 330 ? 82.550 20.094 48.419 1.00 25.98 952 GLY B N 1
ATOM 12733 C CA . GLY B 1 330 ? 83.226 20.677 47.274 1.00 9.09 952 GLY B CA 1
ATOM 12734 C C . GLY B 1 330 ? 83.315 19.766 46.063 1.00 22.62 952 GLY B C 1
ATOM 12735 O O . GLY B 1 330 ? 83.385 20.239 44.928 1.00 22.34 952 GLY B O 1
ATOM 12739 N N . GLU B 1 331 ? 83.309 18.457 46.297 1.00 21.45 953 GLU B N 1
ATOM 12740 C CA . GLU B 1 331 ? 83.481 17.496 45.211 1.00 24.42 953 GLU B CA 1
ATOM 12741 C C . GLU B 1 331 ? 82.156 17.031 44.610 1.00 27.09 953 GLU B C 1
ATOM 12742 O O . GLU B 1 331 ? 82.138 16.158 43.743 1.00 29.92 953 GLU B O 1
ATOM 12754 N N . GLN B 1 332 ? 81.049 17.603 45.071 1.00 31.82 954 GLN B N 1
ATOM 12755 C CA . GLN B 1 332 ? 79.758 17.319 44.460 1.00 36.50 954 GLN B CA 1
ATOM 12756 C C . GLN B 1 332 ? 79.680 18.000 43.099 1.00 38.54 954 GLN B C 1
ATOM 12757 O O . GLN B 1 332 ? 80.108 19.142 42.935 1.00 26.91 954 GLN B O 1
ATOM 12771 N N . ASP B 1 333 ? 79.133 17.286 42.123 1.00 40.45 955 ASP B N 1
ATOM 12772 C CA . ASP B 1 333 ? 79.043 17.790 40.758 1.00 30.69 955 ASP B CA 1
ATOM 12773 C C . ASP B 1 333 ? 78.420 19.182 40.701 1.00 33.15 955 ASP B C 1
ATOM 12774 O O . ASP B 1 333 ? 77.239 19.361 40.996 1.00 31.07 955 ASP B O 1
ATOM 12783 N N . GLY B 1 334 ? 79.237 20.169 40.343 1.00 26.72 956 GLY B N 1
ATOM 12784 C CA . GLY B 1 334 ? 78.745 21.499 40.034 1.00 20.63 956 GLY B CA 1
ATOM 12785 C C . GLY B 1 334 ? 78.488 22.427 41.208 1.00 23.31 956 GLY B C 1
ATOM 12786 O O . GLY B 1 334 ? 78.000 23.538 41.008 1.00 21.41 956 GLY B O 1
ATOM 12790 N N . LEU B 1 335 ? 78.808 22.008 42.427 1.00 10.25 957 LEU B N 1
ATOM 12791 C CA . LEU B 1 335 ? 78.423 22.816 43.583 1.00 24.06 957 LEU B CA 1
ATOM 12792 C C . LEU B 1 335 ? 79.194 24.128 43.687 1.00 24.22 957 LEU B C 1
ATOM 12793 O O . LEU B 1 335 ? 78.595 25.191 43.837 1.00 25.78 957 LEU B O 1
ATOM 12809 N N . ILE B 1 336 ? 80.517 24.057 43.628 1.00 15.02 958 ILE B N 1
ATOM 12810 C CA . ILE B 1 336 ? 81.323 25.263 43.730 1.00 26.96 958 ILE B CA 1
ATOM 12811 C C . ILE B 1 336 ? 80.867 26.267 42.669 1.00 28.30 958 ILE B C 1
ATOM 12812 O O . ILE B 1 336 ? 80.732 27.459 42.945 1.00 25.99 958 ILE B O 1
ATOM 12828 N N . GLY B 1 337 ? 80.602 25.775 41.463 1.00 20.19 959 GLY B N 1
ATOM 12829 C CA . GLY B 1 337 ? 80.050 26.606 40.409 1.00 17.56 959 GLY B CA 1
ATOM 12830 C C . GLY B 1 337 ? 78.686 27.155 40.794 1.00 26.17 959 GLY B C 1
ATOM 12831 O O . GLY B 1 337 ? 78.390 28.330 40.571 1.00 25.50 959 GLY B O 1
ATOM 12835 N N . THR B 1 338 ? 77.853 26.301 41.380 1.00 20.59 960 THR B N 1
ATOM 12836 C CA . THR B 1 338 ? 76.507 26.699 41.785 1.00 18.75 960 THR B CA 1
ATOM 12837 C C . THR B 1 338 ? 76.566 27.743 42.892 1.00 14.18 960 THR B C 1
ATOM 12838 O O . THR B 1 338 ? 75.772 28.683 42.913 1.00 27.73 960 THR B O 1
ATOM 12849 N N . ALA B 1 339 ? 77.511 27.571 43.811 1.00 24.95 961 ALA B N 1
ATOM 12850 C CA . ALA B 1 339 ? 77.706 28.520 44.898 1.00 23.95 961 ALA B CA 1
ATOM 12851 C C . ALA B 1 339 ? 78.105 29.870 44.324 1.00 25.01 961 ALA B C 1
ATOM 12852 O O . ALA B 1 339 ? 77.588 30.910 44.733 1.00 26.43 961 ALA B O 1
ATOM 12859 N N . LEU B 1 340 ? 79.024 29.845 43.364 1.00 23.40 962 LEU B N 1
ATOM 12860 C CA . LEU B 1 340 ? 79.487 31.067 42.721 1.00 29.38 962 LEU B CA 1
ATOM 12861 C C . LEU B 1 340 ? 78.329 31.763 42.014 1.00 31.11 962 LEU B C 1
ATOM 12862 O O . LEU B 1 340 ? 78.275 32.991 41.961 1.00 24.91 962 LEU B O 1
ATOM 12878 N N . ASN B 1 341 ? 77.399 30.974 41.482 1.00 24.40 963 ASN B N 1
ATOM 12879 C CA . ASN B 1 341 ? 76.218 31.522 40.819 1.00 22.63 963 ASN B CA 1
ATOM 12880 C C . ASN B 1 341 ? 75.234 32.153 41.796 1.00 31.94 963 ASN B C 1
ATOM 12881 O O . ASN B 1 341 ? 74.564 33.130 41.462 1.00 35.07 963 ASN B O 1
ATOM 12892 N N . CYS B 1 342 ? 75.136 31.594 42.997 1.00 28.75 964 CYS B N 1
ATOM 12893 C CA . CYS B 1 342 ? 74.259 32.161 44.014 1.00 22.88 964 CYS B CA 1
ATOM 12894 C C . CYS B 1 342 ? 74.705 33.580 44.343 1.00 11.51 964 CYS B C 1
ATOM 12895 O O . CYS B 1 342 ? 73.897 34.418 44.743 1.00 25.83 964 CYS B O 1
ATOM 12903 N N . VAL B 1 343 ? 75.996 33.842 44.165 1.00 27.47 965 VAL B N 1
ATOM 12904 C CA . VAL B 1 343 ? 76.563 35.158 44.438 1.00 26.76 965 VAL B CA 1
ATOM 12905 C C . VAL B 1 343 ? 76.449 36.086 43.229 1.00 24.41 965 VAL B C 1
ATOM 12906 O O . VAL B 1 343 ? 76.044 37.241 43.359 1.00 32.59 965 VAL B O 1
ATOM 12919 N N . LEU B 1 344 ? 76.803 35.573 42.054 1.00 19.80 966 LEU B N 1
ATOM 12920 C CA . LEU B 1 344 ? 76.887 36.397 40.851 1.00 26.82 966 LEU B CA 1
ATOM 12921 C C . LEU B 1 344 ? 75.593 36.439 40.037 1.00 12.06 966 LEU B C 1
ATOM 12922 O O . LEU B 1 344 ? 75.211 37.490 39.529 1.00 28.56 966 LEU B O 1
ATOM 12938 N N . GLN B 1 345 ? 74.925 35.297 39.915 1.00 31.01 967 GLN B N 1
ATOM 12939 C CA . GLN B 1 345 ? 73.807 35.152 38.984 1.00 25.04 967 GLN B CA 1
ATOM 12940 C C . GLN B 1 345 ? 72.424 35.299 39.628 1.00 31.00 967 GLN B C 1
ATOM 12941 O O . GLN B 1 345 ? 71.528 35.909 39.046 1.00 30.45 967 GLN B O 1
ATOM 12955 N N . VAL B 1 346 ? 72.250 34.741 40.822 1.00 28.22 968 VAL B N 1
ATOM 12956 C CA . VAL B 1 346 ? 70.914 34.581 41.403 1.00 22.08 968 VAL B CA 1
ATOM 12957 C C . VAL B 1 346 ? 70.250 35.868 41.914 1.00 17.87 968 VAL B C 1
ATOM 12958 O O . VAL B 1 346 ? 69.047 36.054 41.732 1.00 27.60 968 VAL B O 1
ATOM 12971 N N . PRO B 1 347 ? 71.020 36.752 42.564 1.00 20.17 969 PRO B N 1
ATOM 12972 C CA . PRO B 1 347 ? 70.440 37.940 43.207 1.00 26.92 969 PRO B CA 1
ATOM 12973 C C . PRO B 1 347 ? 69.477 38.763 42.340 1.00 17.17 969 PRO B C 1
ATOM 12974 O O . PRO B 1 347 ? 68.408 39.141 42.819 1.00 28.53 969 PRO B O 1
ATOM 12985 N N . LYS B 1 348 ? 69.842 39.043 41.094 1.00 30.79 970 LYS B N 1
ATOM 12986 C CA . LYS B 1 348 ? 69.012 39.898 40.246 1.00 27.14 970 LYS B CA 1
ATOM 12987 C C . LYS B 1 348 ? 67.647 39.276 39.955 1.00 25.22 970 LYS B C 1
ATOM 12988 O O . LYS B 1 348 ? 66.721 39.968 39.523 1.00 37.72 970 LYS B O 1
ATOM 13007 N N . TYR B 1 349 ? 67.526 37.972 40.186 1.00 26.91 971 TYR B N 1
ATOM 13008 C CA . TYR B 1 349 ? 66.250 37.283 40.029 1.00 34.83 971 TYR B CA 1
ATOM 13009 C C . TYR B 1 349 ? 65.398 37.388 41.289 1.00 26.45 971 TYR B C 1
ATOM 13010 O O . TYR B 1 349 ? 64.234 36.993 41.291 1.00 32.02 971 TYR B O 1
ATOM 13028 N N . LEU B 1 350 ? 65.984 37.923 42.356 1.00 22.22 972 LEU B N 1
ATOM 13029 C CA . LEU B 1 350 ? 65.273 38.097 43.615 1.00 23.03 972 LEU B CA 1
ATOM 13030 C C . LEU B 1 350 ? 64.924 39.562 43.825 1.00 29.55 972 LEU B C 1
ATOM 13031 O O . LEU B 1 350 ? 65.548 40.443 43.236 1.00 33.35 972 LEU B O 1
ATOM 13047 N N . PRO B 1 351 ? 63.915 39.829 44.667 1.00 36.84 973 PRO B N 1
ATOM 13048 C CA . PRO B 1 351 ? 63.665 41.193 45.139 1.00 27.23 973 PRO B CA 1
ATOM 13049 C C . PRO B 1 351 ? 64.888 41.737 45.868 1.00 36.29 973 PRO B C 1
ATOM 13050 O O . PRO B 1 351 ? 65.612 40.972 46.504 1.00 44.12 973 PRO B O 1
ATOM 13061 N N . GLN B 1 352 ? 65.111 43.042 45.774 1.00 27.67 974 GLN B N 1
ATOM 13062 C CA . GLN B 1 352 ? 66.312 43.661 46.328 1.00 34.04 974 GLN B CA 1
ATOM 13063 C C . GLN B 1 352 ? 66.553 43.264 47.785 1.00 22.02 974 GLN B C 1
ATOM 13064 O O . GLN B 1 352 ? 67.674 42.940 48.171 1.00 38.52 974 GLN B O 1
ATOM 13078 N N . GLU B 1 353 ? 65.496 43.286 48.588 1.00 36.47 975 GLU B N 1
ATOM 13079 C CA . GLU B 1 353 ? 65.591 42.954 50.008 1.00 29.47 975 GLU B CA 1
ATOM 13080 C C . GLU B 1 353 ? 66.317 41.631 50.284 1.00 35.20 975 GLU B C 1
ATOM 13081 O O . GLU B 1 353 ? 66.997 41.497 51.301 1.00 44.67 975 GLU B O 1
ATOM 13093 N N . GLN B 1 354 ? 66.165 40.657 49.389 1.00 35.82 976 GLN B N 1
ATOM 13094 C CA . GLN B 1 354 ? 66.701 39.313 49.608 1.00 27.04 976 GLN B CA 1
ATOM 13095 C C . GLN B 1 354 ? 68.135 39.126 49.107 1.00 24.41 976 GLN B C 1
ATOM 13096 O O . GLN B 1 354 ? 68.753 38.092 49.361 1.00 31.43 976 GLN B O 1
ATOM 13110 N N . ARG B 1 355 ? 68.663 40.114 48.395 1.00 27.22 977 ARG B N 1
ATOM 13111 C CA . ARG B 1 355 ? 69.918 39.935 47.671 1.00 26.59 977 ARG B CA 1
ATOM 13112 C C . ARG B 1 355 ? 71.141 39.895 48.578 1.00 25.38 977 ARG B C 1
ATOM 13113 O O . ARG B 1 355 ? 72.058 39.106 48.351 1.00 24.56 977 ARG B O 1
ATOM 13134 N N . PHE B 1 356 ? 71.154 40.741 49.602 1.00 34.58 978 PHE B N 1
ATOM 13135 C CA . PHE B 1 356 ? 72.297 40.825 50.503 1.00 30.92 978 PHE B CA 1
ATOM 13136 C C . PHE B 1 356 ? 72.546 39.481 51.174 1.00 30.62 978 PHE B C 1
ATOM 13137 O O . PHE B 1 356 ? 73.675 38.997 51.222 1.00 35.11 978 PHE B O 1
ATOM 13154 N N . ASP B 1 357 ? 71.478 38.876 51.681 1.00 32.48 979 ASP B N 1
ATOM 13155 C CA . ASP B 1 357 ? 71.582 37.627 52.424 1.00 37.40 979 ASP B CA 1
ATOM 13156 C C . ASP B 1 357 ? 72.192 36.529 51.555 1.00 34.63 979 ASP B C 1
ATOM 13157 O O . ASP B 1 357 ? 73.125 35.841 51.968 1.00 38.91 979 ASP B O 1
ATOM 13166 N N . ILE B 1 358 ? 71.667 36.376 50.344 1.00 32.84 980 ILE B N 1
ATOM 13167 C CA . ILE B 1 358 ? 72.087 35.289 49.465 1.00 20.43 980 ILE B CA 1
ATOM 13168 C C . ILE B 1 358 ? 73.522 35.486 48.987 1.00 27.26 980 ILE B C 1
ATOM 13169 O O . ILE B 1 358 ? 74.239 34.517 48.734 1.00 26.32 980 ILE B O 1
ATOM 13185 N N . ARG B 1 359 ? 73.939 36.741 48.864 1.00 22.06 981 ARG B N 1
ATOM 13186 C CA . ARG B 1 359 ? 75.309 37.044 48.473 1.00 25.20 981 ARG B CA 1
ATOM 13187 C C . ARG B 1 359 ? 76.283 36.668 49.587 1.00 31.22 981 ARG B C 1
ATOM 13188 O O . ARG B 1 359 ? 77.336 36.082 49.330 1.00 31.57 981 ARG B O 1
ATOM 13209 N N . VAL B 1 360 ? 75.926 37.002 50.823 1.00 24.51 982 VAL B N 1
ATOM 13210 C CA . VAL B 1 360 ? 76.780 36.705 51.969 1.00 24.52 982 VAL B CA 1
ATOM 13211 C C . VAL B 1 360 ? 76.834 35.205 52.245 1.00 24.99 982 VAL B C 1
ATOM 13212 O O . VAL B 1 360 ? 77.888 34.666 52.577 1.00 36.02 982 VAL B O 1
ATOM 13225 N N . LEU B 1 361 ? 75.695 34.536 52.109 1.00 26.25 983 LEU B N 1
ATOM 13226 C CA . LEU B 1 361 ? 75.633 33.096 52.318 1.00 20.93 983 LEU B CA 1
ATOM 13227 C C . LEU B 1 361 ? 76.534 32.365 51.326 1.00 27.24 983 LEU B C 1
ATOM 13228 O O . LEU B 1 361 ? 77.308 31.485 51.706 1.00 26.96 983 LEU B O 1
ATOM 13244 N N . GLY B 1 362 ? 76.433 32.739 50.055 1.00 29.91 984 GLY B N 1
ATOM 13245 C CA . GLY B 1 362 ? 77.208 32.101 49.006 1.00 25.54 984 GLY B CA 1
ATOM 13246 C C . GLY B 1 362 ? 78.699 32.322 49.166 1.00 18.86 984 GLY B C 1
ATOM 13247 O O . GLY B 1 362 ? 79.491 31.387 49.050 1.00 20.60 984 GLY B O 1
ATOM 13251 N N . LEU B 1 363 ? 79.086 33.565 49.428 1.00 19.52 985 LEU B N 1
ATOM 13252 C CA . LEU B 1 363 ? 80.490 33.898 49.630 1.00 20.80 985 LEU B CA 1
ATOM 13253 C C . LEU B 1 363 ? 81.043 33.149 50.835 1.00 26.78 985 LEU B C 1
ATOM 13254 O O . LEU B 1 363 ? 82.167 32.651 50.805 1.00 22.19 985 LEU B O 1
ATOM 13270 N N . GLY B 1 364 ? 80.242 33.064 51.892 1.00 24.30 986 GLY B N 1
ATOM 13271 C CA . GLY B 1 364 ? 80.642 32.354 53.091 1.00 16.42 986 GLY B CA 1
ATOM 13272 C C . GLY B 1 364 ? 80.934 30.894 52.802 1.00 20.92 986 GLY B C 1
ATOM 13273 O O . GLY B 1 364 ? 81.931 30.346 53.270 1.00 28.43 986 GLY B O 1
ATOM 13277 N N . LEU B 1 365 ? 80.062 30.264 52.021 1.00 18.95 987 LEU B N 1
ATOM 13278 C CA . LEU B 1 365 ? 80.236 28.860 51.667 1.00 20.28 987 LEU B CA 1
ATOM 13279 C C . LEU B 1 365 ? 81.516 28.659 50.864 1.00 27.06 987 LEU B C 1
ATOM 13280 O O . LEU B 1 365 ? 82.276 27.724 51.117 1.00 25.81 987 LEU B O 1
ATOM 13296 N N . LEU B 1 366 ? 81.756 29.541 49.900 1.00 20.51 988 LEU B N 1
ATOM 13297 C CA . LEU B 1 366 ? 82.970 29.473 49.096 1.00 22.92 988 LEU B CA 1
ATOM 13298 C C . LEU B 1 366 ? 84.215 29.553 49.973 1.00 26.89 988 LEU B C 1
ATOM 13299 O O . LEU B 1 366 ? 85.146 28.767 49.804 1.00 27.99 988 LEU B O 1
ATOM 13315 N N . ILE B 1 367 ? 84.227 30.493 50.915 1.00 22.44 989 ILE B N 1
ATOM 13316 C CA . ILE B 1 367 ? 85.368 30.648 51.812 1.00 27.67 989 ILE B CA 1
ATOM 13317 C C . ILE B 1 367 ? 85.603 29.360 52.600 1.00 23.70 989 ILE B C 1
ATOM 13318 O O . ILE B 1 367 ? 86.736 28.899 52.718 1.00 28.61 989 ILE B O 1
ATOM 13334 N N . ASN B 1 368 ? 84.529 28.782 53.133 1.00 24.49 990 ASN B N 1
ATOM 13335 C CA . ASN B 1 368 ? 84.616 27.513 53.852 1.00 24.88 990 ASN B CA 1
ATOM 13336 C C . ASN B 1 368 ? 85.290 26.439 53.015 1.00 19.92 990 ASN B C 1
ATOM 13337 O O . ASN B 1 368 ? 86.133 25.690 53.507 1.00 32.24 990 ASN B O 1
ATOM 13348 N N . LEU B 1 369 ? 84.910 26.372 51.744 1.00 22.16 991 LEU B N 1
ATOM 13349 C CA . LEU B 1 369 ? 85.375 25.313 50.859 1.00 23.73 991 LEU B CA 1
ATOM 13350 C C . LEU B 1 369 ? 86.838 25.474 50.461 1.00 19.63 991 LEU B C 1
ATOM 13351 O O . LEU B 1 369 ? 87.510 24.487 50.173 1.00 26.05 991 LEU B O 1
ATOM 13367 N N . VAL B 1 370 ? 87.337 26.708 50.457 1.00 18.92 992 VAL B N 1
ATOM 13368 C CA . VAL B 1 370 ? 88.706 26.962 50.010 1.00 27.23 992 VAL B CA 1
ATOM 13369 C C . VAL B 1 370 ? 89.657 27.315 51.153 1.00 24.13 992 VAL B C 1
ATOM 13370 O O . VAL B 1 370 ? 90.836 27.578 50.923 1.00 48.06 992 VAL B O 1
ATOM 13383 N N . GLU B 1 371 ? 89.155 27.318 52.382 1.00 33.48 993 GLU B N 1
ATOM 13384 C CA . GLU B 1 371 ? 89.990 27.673 53.524 1.00 37.34 993 GLU B CA 1
ATOM 13385 C C . GLU B 1 371 ? 91.233 26.791 53.586 1.00 43.71 993 GLU B C 1
ATOM 13386 O O . GLU B 1 371 ? 92.352 27.291 53.688 1.00 32.02 993 GLU B O 1
ATOM 13398 N N . TYR B 1 372 ? 91.032 25.479 53.519 1.00 29.24 994 TYR B N 1
ATOM 13399 C CA . TYR B 1 372 ? 92.141 24.536 53.621 1.00 39.10 994 TYR B CA 1
ATOM 13400 C C . TYR B 1 372 ? 92.234 23.568 52.440 1.00 44.92 994 TYR B C 1
ATOM 13401 O O . TYR B 1 372 ? 93.311 23.051 52.143 1.00 57.22 994 TYR B O 1
ATOM 13419 N N . SER B 1 373 ? 91.114 23.321 51.768 1.00 29.70 995 SER B N 1
ATOM 13420 C CA . SER B 1 373 ? 91.078 22.329 50.698 1.00 22.20 995 SER B CA 1
ATOM 13421 C C . SER B 1 373 ? 91.803 22.808 49.449 1.00 23.28 995 SER B C 1
ATOM 13422 O O . SER B 1 373 ? 91.385 23.773 48.807 1.00 32.42 995 SER B O 1
ATOM 13430 N N . ALA B 1 374 ? 92.890 22.124 49.105 1.00 23.89 996 ALA B N 1
ATOM 13431 C CA . ALA B 1 374 ? 93.629 22.426 47.885 1.00 26.11 996 ALA B CA 1
ATOM 13432 C C . ALA B 1 374 ? 92.768 22.130 46.663 1.00 24.20 996 ALA B C 1
ATOM 13433 O O . ALA B 1 374 ? 92.715 22.923 45.723 1.00 30.84 996 ALA B O 1
ATOM 13440 N N . ARG B 1 375 ? 92.084 20.991 46.686 1.00 28.89 997 ARG B N 1
ATOM 13441 C CA . ARG B 1 375 ? 91.277 20.563 45.548 1.00 28.30 997 ARG B CA 1
ATOM 13442 C C . ARG B 1 375 ? 90.120 21.522 45.270 1.00 30.18 997 ARG B C 1
ATOM 13443 O O . ARG B 1 375 ? 89.878 21.884 44.117 1.00 40.16 997 ARG B O 1
ATOM 13464 N N . ASN B 1 376 ? 89.416 21.944 46.317 1.00 30.84 998 ASN B N 1
ATOM 13465 C CA . ASN B 1 376 ? 88.342 22.921 46.159 1.00 37.63 998 ASN B CA 1
ATOM 13466 C C . ASN B 1 376 ? 88.892 24.227 45.598 1.00 32.94 998 ASN B C 1
ATOM 13467 O O . ASN B 1 376 ? 88.299 24.838 44.711 1.00 40.62 998 ASN B O 1
ATOM 13478 N N . ARG B 1 377 ? 90.036 24.644 46.129 1.00 25.89 999 ARG B N 1
ATOM 13479 C CA . ARG B 1 377 ? 90.693 25.871 45.699 1.00 20.81 999 ARG B CA 1
ATOM 13480 C C . ARG B 1 377 ? 91.063 25.788 44.220 1.00 21.18 999 ARG B C 1
ATOM 13481 O O . ARG B 1 377 ? 90.853 26.732 43.460 1.00 24.07 999 ARG B O 1
ATOM 13502 N N . HIS B 1 378 ? 91.605 24.646 43.813 1.00 35.06 1000 HIS B N 1
ATOM 13503 C CA . HIS B 1 378 ? 91.945 24.424 42.414 1.00 31.82 1000 HIS B CA 1
ATOM 13504 C C . HIS B 1 378 ? 90.693 24.546 41.555 1.00 30.54 1000 HIS B C 1
ATOM 13505 O O . HIS B 1 378 ? 90.707 25.187 40.504 1.00 41.08 1000 HIS B O 1
ATOM 13520 N N . CYS B 1 379 ? 89.609 23.932 42.017 1.00 31.65 1001 CYS B N 1
ATOM 13521 C CA . CYS B 1 379 ? 88.356 23.910 41.270 1.00 30.77 1001 CYS B CA 1
ATOM 13522 C C . CYS B 1 379 ? 87.775 25.312 41.082 1.00 36.37 1001 CYS B C 1
ATOM 13523 O O . CYS B 1 379 ? 87.321 25.658 39.992 1.00 36.10 1001 CYS B O 1
ATOM 13531 N N . LEU B 1 380 ? 87.788 26.118 42.141 1.00 38.71 1002 LEU B N 1
ATOM 13532 C CA . LEU B 1 380 ? 87.253 27.473 42.058 1.00 35.09 1002 LEU B CA 1
ATOM 13533 C C . LEU B 1 380 ? 88.082 28.335 41.112 1.00 38.62 1002 LEU B C 1
ATOM 13534 O O . LEU B 1 380 ? 87.537 29.024 40.252 1.00 40.75 1002 LEU B O 1
ATOM 13550 N N . VAL B 1 381 ? 89.400 28.297 41.276 1.00 41.35 1003 VAL B N 1
ATOM 13551 C CA . VAL B 1 381 ? 90.290 29.102 40.446 1.00 45.11 1003 VAL B CA 1
ATOM 13552 C C . VAL B 1 381 ? 90.127 28.751 38.973 1.00 41.70 1003 VAL B C 1
ATOM 13553 O O . VAL B 1 381 ? 89.862 29.620 38.145 1.00 47.67 1003 VAL B O 1
ATOM 13566 N N . ASN B 1 382 ? 90.281 27.470 38.655 1.00 43.02 1004 ASN B N 1
ATOM 13567 C CA . ASN B 1 382 ? 90.191 27.006 37.276 1.00 42.74 1004 ASN B CA 1
ATOM 13568 C C . ASN B 1 382 ? 88.745 26.794 36.847 1.00 35.09 1004 ASN B C 1
ATOM 13569 O O . ASN B 1 382 ? 88.384 25.729 36.348 1.00 62.67 1004 ASN B O 1
ATOM 13580 N N . MET B 1 383 ? 87.922 27.819 37.040 1.00 39.86 1005 MET B N 1
ATOM 13581 C CA . MET B 1 383 ? 86.506 27.745 36.701 1.00 42.35 1005 MET B CA 1
ATOM 13582 C C . MET B 1 383 ? 86.041 29.035 36.047 1.00 53.99 1005 MET B C 1
ATOM 13583 O O . MET B 1 383 ? 86.553 30.117 36.346 1.00 58.37 1005 MET B O 1
ATOM 13597 N N . GLU B 1 384 ? 85.062 28.911 35.157 1.00 57.56 1006 GLU B N 1
ATOM 13598 C CA . GLU B 1 384 ? 84.561 30.056 34.411 1.00 58.13 1006 GLU B CA 1
ATOM 13599 C C . GLU B 1 384 ? 83.058 30.235 34.607 1.00 55.61 1006 GLU B C 1
ATOM 13600 O O . GLU B 1 384 ? 82.338 29.269 34.852 1.00 59.42 1006 GLU B O 1
ATOM 13612 N N . THR B 1 385 ? 82.599 31.480 34.507 1.00 60.41 1007 THR B N 1
ATOM 13613 C CA . THR B 1 385 ? 81.187 31.803 34.694 1.00 67.37 1007 THR B CA 1
ATOM 13614 C C . THR B 1 385 ? 80.764 32.999 33.847 1.00 71.27 1007 THR B C 1
ATOM 13615 O O . THR B 1 385 ? 81.590 33.638 33.194 1.00 63.36 1007 THR B O 1
ATOM 13626 N N . SER B 1 386 ? 79.466 33.292 33.869 1.00 86.72 1008 SER B N 1
ATOM 13627 C CA . SER B 1 386 ? 78.911 34.440 33.159 1.00 92.11 1008 SER B CA 1
ATOM 13628 C C . SER B 1 386 ? 78.878 35.651 34.088 1.00 91.48 1008 SER B C 1
ATOM 13629 O O . SER B 1 386 ? 78.899 35.497 35.312 1.00 77.61 1008 SER B O 1
ATOM 13637 N N . CYS B 1 387 ? 78.821 36.851 33.516 1.00 96.56 1009 CYS B N 1
ATOM 13638 C CA . CYS B 1 387 ? 78.922 38.068 34.318 1.00 102.45 1009 CYS B CA 1
ATOM 13639 C C . CYS B 1 387 ? 77.996 39.200 33.879 1.00 95.00 1009 CYS B C 1
ATOM 13640 O O . CYS B 1 387 ? 77.605 39.299 32.717 1.00 83.28 1009 CYS B O 1
ATOM 13648 N N . SER B 1 388 ? 77.664 40.056 34.841 1.00 103.29 1010 SER B N 1
ATOM 13649 C CA . SER B 1 388 ? 76.831 41.225 34.605 1.00 106.36 1010 SER B CA 1
ATOM 13650 C C . SER B 1 388 ? 77.605 42.488 34.951 1.00 110.72 1010 SER B C 1
ATOM 13651 O O . SER B 1 388 ? 77.070 43.406 35.577 1.00 114.32 1010 SER B O 1
ATOM 13659 N N . PHE B 1 389 ? 78.866 42.532 34.538 1.00 103.76 1011 PHE B N 1
ATOM 13660 C CA . PHE B 1 389 ? 79.742 43.643 34.879 1.00 93.70 1011 PHE B CA 1
ATOM 13661 C C . PHE B 1 389 ? 80.086 44.455 33.635 1.00 72.00 1011 PHE B C 1
ATOM 13662 O O . PHE B 1 389 ? 80.575 45.582 33.732 1.00 67.24 1011 PHE B O 1
ATOM 13679 N N . HIS B 1 409 ? 88.628 32.464 35.272 1.00 46.50 1031 HIS B N 1
ATOM 13680 C CA . HIS B 1 409 ? 87.615 33.504 35.152 1.00 38.32 1031 HIS B CA 1
ATOM 13681 C C . HIS B 1 409 ? 87.010 33.820 36.520 1.00 38.33 1031 HIS B C 1
ATOM 13682 O O . HIS B 1 409 ? 86.646 34.964 36.796 1.00 32.63 1031 HIS B O 1
ATOM 13696 N N . ALA B 1 410 ? 86.912 32.805 37.375 1.00 29.11 1032 ALA B N 1
ATOM 13697 C CA . ALA B 1 410 ? 86.292 32.967 38.688 1.00 34.78 1032 ALA B CA 1
ATOM 13698 C C . ALA B 1 410 ? 86.950 34.083 39.495 1.00 23.84 1032 ALA B C 1
ATOM 13699 O O . ALA B 1 410 ? 86.264 34.946 40.041 1.00 27.95 1032 ALA B O 1
ATOM 13706 N N . VAL B 1 411 ? 88.277 34.068 39.571 1.00 24.53 1033 VAL B N 1
ATOM 13707 C CA . VAL B 1 411 ? 88.997 35.086 40.328 1.00 26.85 1033 VAL B CA 1
ATOM 13708 C C . VAL B 1 411 ? 88.700 36.472 39.766 1.00 31.59 1033 VAL B C 1
ATOM 13709 O O . VAL B 1 411 ? 88.468 37.419 40.516 1.00 37.77 1033 VAL B O 1
ATOM 13722 N N . GLN B 1 412 ? 88.702 36.586 38.442 1.00 38.93 1034 GLN B N 1
ATOM 13723 C CA . GLN B 1 412 ? 88.415 37.857 37.786 1.00 38.16 1034 GLN B CA 1
ATOM 13724 C C . GLN B 1 412 ? 86.996 38.318 38.101 1.00 32.05 1034 GLN B C 1
ATOM 13725 O O . GLN B 1 412 ? 86.765 39.491 38.397 1.00 31.61 1034 GLN B O 1
ATOM 13739 N N . ALA B 1 413 ? 86.047 37.391 38.028 1.00 27.72 1035 ALA B N 1
ATOM 13740 C CA . ALA B 1 413 ? 84.656 37.696 38.338 1.00 23.30 1035 ALA B CA 1
ATOM 13741 C C . ALA B 1 413 ? 84.561 38.264 39.744 1.00 29.87 1035 ALA B C 1
ATOM 13742 O O . ALA B 1 413 ? 83.881 39.264 39.979 1.00 31.78 1035 ALA B O 1
ATOM 13749 N N . LEU B 1 414 ? 85.257 37.621 40.674 1.00 28.87 1036 LEU B N 1
ATOM 13750 C CA . LEU B 1 414 ? 85.214 38.017 42.073 1.00 34.11 1036 LEU B CA 1
ATOM 13751 C C . LEU B 1 414 ? 85.857 39.380 42.294 1.00 30.98 1036 LEU B C 1
ATOM 13752 O O . LEU B 1 414 ? 85.358 40.182 43.082 1.00 27.67 1036 LEU B O 1
ATOM 13768 N N . VAL B 1 415 ? 86.957 39.649 41.598 1.00 25.43 1037 VAL B N 1
ATOM 13769 C CA . VAL B 1 415 ? 87.598 40.953 41.703 1.00 36.43 1037 VAL B CA 1
ATOM 13770 C C . VAL B 1 415 ? 86.667 42.033 41.156 1.00 32.30 1037 VAL B C 1
ATOM 13771 O O . VAL B 1 415 ? 86.572 43.124 41.716 1.00 33.89 1037 VAL B O 1
ATOM 13784 N N . GLN B 1 416 ? 85.973 41.720 40.067 1.00 23.21 1038 GLN B N 1
ATOM 13785 C CA . GLN B 1 416 ? 85.001 42.647 39.499 1.00 30.00 1038 GLN B CA 1
ATOM 13786 C C . GLN B 1 416 ? 83.819 42.821 40.447 1.00 31.29 1038 GLN B C 1
ATOM 13787 O O . GLN B 1 416 ? 83.243 43.903 40.541 1.00 37.73 1038 GLN B O 1
ATOM 13801 N N . LEU B 1 417 ? 83.466 41.753 41.154 1.00 34.00 1039 LEU B N 1
ATOM 13802 C CA . LEU B 1 417 ? 82.398 41.815 42.145 1.00 23.83 1039 LEU B CA 1
ATOM 13803 C C . LEU B 1 417 ? 82.803 42.729 43.295 1.00 29.40 1039 LEU B C 1
ATOM 13804 O O . LEU B 1 417 ? 82.014 43.556 43.750 1.00 32.99 1039 LEU B O 1
ATOM 13820 N N . PHE B 1 418 ? 84.039 42.580 43.760 1.00 31.05 1040 PHE B N 1
ATOM 13821 C CA . PHE B 1 418 ? 84.558 43.442 44.813 1.00 34.99 1040 PHE B CA 1
ATOM 13822 C C . PHE B 1 418 ? 84.562 44.897 44.369 1.00 31.91 1040 PHE B C 1
ATOM 13823 O O . PHE B 1 418 ? 84.154 45.785 45.115 1.00 34.82 1040 PHE B O 1
ATOM 13840 N N . LEU B 1 419 ? 85.036 45.139 43.152 1.00 47.62 1041 LEU B N 1
ATOM 13841 C CA . LEU B 1 419 ? 85.128 46.496 42.634 1.00 43.01 1041 LEU B CA 1
ATOM 13842 C C . LEU B 1 419 ? 83.739 47.102 42.458 1.00 43.78 1041 LEU B C 1
ATOM 13843 O O . LEU B 1 419 ? 83.495 48.226 42.887 1.00 50.70 1041 LEU B O 1
ATOM 13859 N N . GLU B 1 420 ? 82.831 46.350 41.842 1.00 34.62 1042 GLU B N 1
ATOM 13860 C CA . GLU B 1 420 ? 81.453 46.802 41.667 1.00 41.29 1042 GLU B CA 1
ATOM 13861 C C . GLU B 1 420 ? 80.828 47.217 42.993 1.00 46.27 1042 GLU B C 1
ATOM 13862 O O . GLU B 1 420 ? 80.209 48.276 43.087 1.00 55.48 1042 GLU B O 1
ATOM 13874 N N . ARG B 1 421 ? 80.991 46.382 44.016 1.00 47.07 1043 ARG B N 1
ATOM 13875 C CA . ARG B 1 421 ? 80.335 46.612 45.302 1.00 34.90 1043 ARG B CA 1
ATOM 13876 C C . ARG B 1 421 ? 81.007 47.719 46.105 1.00 40.63 1043 ARG B C 1
ATOM 13877 O O . ARG B 1 421 ? 80.337 48.495 46.788 1.00 40.10 1043 ARG B O 1
ATOM 13898 N N . GLU B 1 422 ? 82.330 47.789 46.027 1.00 37.74 1044 GLU B N 1
ATOM 13899 C CA . GLU B 1 422 ? 83.059 48.905 46.605 1.00 42.14 1044 GLU B CA 1
ATOM 13900 C C . GLU B 1 422 ? 82.609 50.170 45.878 1.00 62.68 1044 GLU B C 1
ATOM 13901 O O . GLU B 1 422 ? 82.468 51.234 46.481 1.00 66.92 1044 GLU B O 1
ATOM 13913 N N . ARG B 1 423 ? 82.367 50.030 44.577 1.00 75.41 1045 ARG B N 1
ATOM 13914 C CA . ARG B 1 423 ? 81.846 51.116 43.752 1.00 77.01 1045 ARG B CA 1
ATOM 13915 C C . ARG B 1 423 ? 80.500 51.584 44.291 1.00 70.07 1045 ARG B C 1
ATOM 13916 O O . ARG B 1 423 ? 80.339 52.743 44.671 1.00 80.35 1045 ARG B O 1
ATOM 13937 N N . ALA B 1 424 ? 79.541 50.662 44.332 1.00 53.88 1046 ALA B N 1
ATOM 13938 C CA . ALA B 1 424 ? 78.168 50.974 44.722 1.00 53.36 1046 ALA B CA 1
ATOM 13939 C C . ALA B 1 424 ? 78.065 51.432 46.174 1.00 67.77 1046 ALA B C 1
ATOM 13940 O O . ALA B 1 424 ? 77.052 52.004 46.580 1.00 75.84 1046 ALA B O 1
ATOM 13947 N N . ALA B 1 425 ? 79.110 51.180 46.956 1.00 68.63 1047 ALA B N 1
ATOM 13948 C CA . ALA B 1 425 ? 79.134 51.604 48.351 1.00 72.28 1047 ALA B CA 1
ATOM 13949 C C . ALA B 1 425 ? 79.391 53.103 48.440 1.00 86.32 1047 ALA B C 1
ATOM 13950 O O . ALA B 1 425 ? 78.787 53.799 49.256 1.00 97.84 1047 ALA B O 1
ATOM 13957 N N . GLN B 1 426 ? 80.288 53.593 47.590 1.00 93.62 1048 GLN B N 1
ATOM 13958 C CA . GLN B 1 426 ? 80.623 55.011 47.554 1.00 99.90 1048 GLN B CA 1
ATOM 13959 C C . GLN B 1 426 ? 79.437 55.832 47.054 1.00 100.99 1048 GLN B C 1
ATOM 13960 O O . GLN B 1 426 ? 79.324 57.020 47.359 1.00 98.34 1048 GLN B O 1
ATOM 13974 N N . LEU B 1 427 ? 78.555 55.194 46.290 1.00 99.47 1049 LEU B N 1
ATOM 13975 C CA . LEU B 1 427 ? 77.436 55.893 45.664 1.00 95.42 1049 LEU B CA 1
ATOM 13976 C C . LEU B 1 427 ? 76.272 56.082 46.628 1.00 97.81 1049 LEU B C 1
ATOM 13977 O O . LEU B 1 427 ? 75.529 57.059 46.533 1.00 104.23 1049 LEU B O 1
ATOM 13993 N N . ALA B 1 428 ? 76.110 55.143 47.553 1.00 96.65 1050 ALA B N 1
ATOM 13994 C CA . ALA B 1 428 ? 75.062 55.248 48.557 1.00 91.85 1050 ALA B CA 1
ATOM 13995 C C . ALA B 1 428 ? 75.569 56.063 49.744 1.00 101.31 1050 ALA B C 1
ATOM 13996 O O . ALA B 1 428 ? 74.786 56.516 50.579 1.00 97.36 1050 ALA B O 1
ATOM 14003 N N . GLU B 1 429 ? 76.885 56.243 49.813 1.00 115.17 1051 GLU B N 1
ATOM 14004 C CA . GLU B 1 429 ? 77.487 57.163 50.768 1.00 117.31 1051 GLU B CA 1
ATOM 14005 C C . GLU B 1 429 ? 77.221 58.597 50.326 1.00 126.75 1051 GLU B C 1
ATOM 14006 O O . GLU B 1 429 ? 77.110 59.505 51.150 1.00 129.73 1051 GLU B O 1
ATOM 14018 N N . SER B 1 430 ? 77.123 58.790 49.015 1.00 129.49 1052 SER B N 1
ATOM 14019 C CA . SER B 1 430 ? 76.863 60.105 48.445 1.00 120.57 1052 SER B CA 1
ATOM 14020 C C . SER B 1 430 ? 75.404 60.509 48.625 1.00 121.25 1052 SER B C 1
ATOM 14021 O O . SER B 1 430 ? 75.107 61.643 49.001 1.00 129.95 1052 SER B O 1
ATOM 14029 N N . LYS B 1 431 ? 74.497 59.576 48.355 1.00 109.83 1053 LYS B N 1
ATOM 14030 C CA . LYS B 1 431 ? 73.066 59.864 48.394 1.00 105.12 1053 LYS B CA 1
ATOM 14031 C C . LYS B 1 431 ? 72.548 60.103 49.813 1.00 107.49 1053 LYS B C 1
ATOM 14032 O O . LYS B 1 431 ? 71.478 60.683 49.996 1.00 104.55 1053 LYS B O 1
ATOM 14051 N N . THR B 1 432 ? 73.305 59.657 50.812 1.00 112.69 1054 THR B N 1
ATOM 14052 C CA . THR B 1 432 ? 72.949 59.909 52.205 1.00 102.60 1054 THR B CA 1
ATOM 14053 C C . THR B 1 432 ? 73.839 60.996 52.797 1.00 96.87 1054 THR B C 1
ATOM 14054 O O . THR B 1 432 ? 73.492 62.177 52.773 1.00 101.82 1054 THR B O 1
ATOM 14065 N N . LYS B 1 485 ? 64.079 57.271 55.765 1.00 86.09 1107 LYS B N 1
ATOM 14066 C CA . LYS B 1 485 ? 63.920 58.347 54.794 1.00 94.70 1107 LYS B CA 1
ATOM 14067 C C . LYS B 1 485 ? 64.995 58.210 53.711 1.00 105.67 1107 LYS B C 1
ATOM 14068 O O . LYS B 1 485 ? 64.784 57.524 52.711 1.00 95.78 1107 LYS B O 1
ATOM 14086 N N . ALA B 1 486 ? 66.141 58.857 53.905 1.00 119.03 1108 ALA B N 1
ATOM 14087 C CA . ALA B 1 486 ? 67.306 58.588 53.075 1.00 114.13 1108 ALA B CA 1
ATOM 14088 C C . ALA B 1 486 ? 68.204 57.613 53.827 1.00 120.03 1108 ALA B C 1
ATOM 14089 O O . ALA B 1 486 ? 69.414 57.563 53.607 1.00 120.46 1108 ALA B O 1
ATOM 14096 N N . LEU B 1 487 ? 67.594 56.841 54.722 1.00 121.31 1109 LEU B N 1
ATOM 14097 C CA . LEU B 1 487 ? 68.318 55.876 55.538 1.00 118.59 1109 LEU B CA 1
ATOM 14098 C C . LEU B 1 487 ? 68.472 54.563 54.784 1.00 118.57 1109 LEU B C 1
ATOM 14099 O O . LEU B 1 487 ? 69.494 53.885 54.898 1.00 117.63 1109 LEU B O 1
ATOM 14115 N N . GLN B 1 488 ? 67.447 54.210 54.014 1.00 113.68 1110 GLN B N 1
ATOM 14116 C CA . GLN B 1 488 ? 67.490 53.019 53.177 1.00 104.78 1110 GLN B CA 1
ATOM 14117 C C . GLN B 1 488 ? 68.805 52.976 52.411 1.00 95.60 1110 GLN B C 1
ATOM 14118 O O . GLN B 1 488 ? 69.436 51.925 52.297 1.00 81.88 1110 GLN B O 1
ATOM 14132 N N . HIS B 1 489 ? 69.213 54.131 51.895 1.00 98.75 1111 HIS B N 1
ATOM 14133 C CA . HIS B 1 489 ? 70.448 54.243 51.130 1.00 101.32 1111 HIS B CA 1
ATOM 14134 C C . HIS B 1 489 ? 71.669 53.896 51.978 1.00 93.14 1111 HIS B C 1
ATOM 14135 O O . HIS B 1 489 ? 72.573 53.199 51.517 1.00 85.55 1111 HIS B O 1
ATOM 14150 N N . ALA B 1 490 ? 71.692 54.380 53.215 1.00 100.18 1112 ALA B N 1
ATOM 14151 C CA . ALA B 1 490 ? 72.826 54.147 54.104 1.00 95.75 1112 ALA B CA 1
ATOM 14152 C C . ALA B 1 490 ? 72.972 52.663 54.419 1.00 91.42 1112 ALA B C 1
ATOM 14153 O O . ALA B 1 490 ? 74.085 52.146 54.516 1.00 76.00 1112 ALA B O 1
ATOM 14160 N N . GLY B 1 491 ? 71.842 51.983 54.585 1.00 94.53 1113 GLY B N 1
ATOM 14161 C CA . GLY B 1 491 ? 71.846 50.554 54.841 1.00 89.11 1113 GLY B CA 1
ATOM 14162 C C . GLY B 1 491 ? 72.295 49.774 53.621 1.00 82.90 1113 GLY B C 1
ATOM 14163 O O . GLY B 1 491 ? 73.044 48.805 53.734 1.00 71.87 1113 GLY B O 1
ATOM 14167 N N . LYS B 1 492 ? 71.832 50.198 52.449 1.00 72.97 1114 LYS B N 1
ATOM 14168 C CA . LYS B 1 492 ? 72.243 49.581 51.195 1.00 63.02 1114 LYS B CA 1
ATOM 14169 C C . LYS B 1 492 ? 73.750 49.745 51.027 1.00 67.20 1114 LYS B C 1
ATOM 14170 O O . LYS B 1 492 ? 74.426 48.872 50.486 1.00 64.75 1114 LYS B O 1
ATOM 14189 N N . HIS B 1 493 ? 74.266 50.876 51.501 1.00 52.98 1115 HIS B N 1
ATOM 14190 C CA . HIS B 1 493 ? 75.700 51.143 51.487 1.00 46.26 1115 HIS B CA 1
ATOM 14191 C C . HIS B 1 493 ? 76.441 50.155 52.387 1.00 49.32 1115 HIS B C 1
ATOM 14192 O O . HIS B 1 493 ? 77.505 49.651 52.026 1.00 43.01 1115 HIS B O 1
ATOM 14207 N N . MET B 1 494 ? 75.879 49.892 53.564 1.00 46.93 1116 MET B N 1
ATOM 14208 C CA . MET B 1 494 ? 76.459 48.924 54.487 1.00 54.22 1116 MET B CA 1
ATOM 14209 C C . MET B 1 494 ? 76.517 47.560 53.822 1.00 52.87 1116 MET B C 1
ATOM 14210 O O . MET B 1 494 ? 77.573 46.932 53.760 1.00 53.71 1116 MET B O 1
ATOM 14224 N N . GLU B 1 495 ? 75.370 47.110 53.327 1.00 53.43 1117 GLU B N 1
ATOM 14225 C CA . GLU B 1 495 ? 75.268 45.822 52.657 1.00 54.25 1117 GLU B CA 1
ATOM 14226 C C . GLU B 1 495 ? 76.342 45.671 51.583 1.00 51.21 1117 GLU B C 1
ATOM 14227 O O . GLU B 1 495 ? 77.004 44.638 51.496 1.00 48.28 1117 GLU B O 1
ATOM 14239 N N . ASP B 1 496 ? 76.509 46.705 50.766 1.00 35.21 1118 ASP B N 1
ATOM 14240 C CA . ASP B 1 496 ? 77.485 46.667 49.685 1.00 45.90 1118 ASP B CA 1
ATOM 14241 C C . ASP B 1 496 ? 78.910 46.546 50.225 1.00 37.64 1118 ASP B C 1
ATOM 14242 O O . ASP B 1 496 ? 79.752 45.881 49.621 1.00 43.87 1118 ASP B O 1
ATOM 14251 N N . CYS B 1 497 ? 79.180 47.191 51.355 1.00 33.39 1119 CYS B N 1
ATOM 14252 C CA . CYS B 1 497 ? 80.505 47.131 51.969 1.00 45.34 1119 CYS B CA 1
ATOM 14253 C C . CYS B 1 497 ? 80.798 45.745 52.531 1.00 37.42 1119 CYS B C 1
ATOM 14254 O O . CYS B 1 497 ? 81.916 45.243 52.417 1.00 32.86 1119 CYS B O 1
ATOM 14262 N N . ILE B 1 498 ? 79.791 45.135 53.143 1.00 31.47 1120 ILE B N 1
ATOM 14263 C CA . ILE B 1 498 ? 79.944 43.816 53.740 1.00 31.39 1120 ILE B CA 1
ATOM 14264 C C . ILE B 1 498 ? 80.185 42.748 52.672 1.00 32.40 1120 ILE B C 1
ATOM 14265 O O . ILE B 1 498 ? 81.001 41.844 52.861 1.00 34.57 1120 ILE B O 1
ATOM 14281 N N . VAL B 1 499 ? 79.479 42.854 51.551 1.00 34.31 1121 VAL B N 1
ATOM 14282 C CA . VAL B 1 499 ? 79.662 41.909 50.453 1.00 31.37 1121 VAL B CA 1
ATOM 14283 C C . VAL B 1 499 ? 81.039 42.090 49.821 1.00 22.54 1121 VAL B C 1
ATOM 14284 O O . VAL B 1 499 ? 81.686 41.118 49.436 1.00 29.53 1121 VAL B O 1
ATOM 14297 N N . ALA B 1 500 ? 81.482 43.337 49.716 1.00 37.49 1122 ALA B N 1
ATOM 14298 C CA . ALA B 1 500 ? 82.807 43.628 49.184 1.00 36.67 1122 ALA B CA 1
ATOM 14299 C C . ALA B 1 500 ? 83.868 43.060 50.118 1.00 30.45 1122 ALA B C 1
ATOM 14300 O O . ALA B 1 500 ? 84.878 42.519 49.670 1.00 35.26 1122 ALA B O 1
ATOM 14307 N N . SER B 1 501 ? 83.628 43.179 51.419 1.00 39.16 1123 SER B N 1
ATOM 14308 C CA . SER B 1 501 ? 84.561 42.671 52.420 1.00 33.96 1123 SER B CA 1
ATOM 14309 C C . SER B 1 501 ? 84.720 41.159 52.300 1.00 34.46 1123 SER B C 1
ATOM 14310 O O . SER B 1 501 ? 85.832 40.654 52.152 1.00 32.31 1123 SER B O 1
ATOM 14318 N N . TYR B 1 502 ? 83.603 40.442 52.363 1.00 27.23 1124 TYR B N 1
ATOM 14319 C CA . TYR B 1 502 ? 83.621 38.991 52.235 1.00 33.05 1124 TYR B CA 1
ATOM 14320 C C . TYR B 1 502 ? 84.279 38.560 50.930 1.00 33.45 1124 TYR B C 1
ATOM 14321 O O . TYR B 1 502 ? 84.976 37.547 50.885 1.00 33.28 1124 TYR B O 1
ATOM 14339 N N . THR B 1 503 ? 84.061 39.331 49.870 1.00 22.39 1125 THR B N 1
ATOM 14340 C CA . THR B 1 503 ? 84.676 39.030 48.583 1.00 26.58 1125 THR B CA 1
ATOM 14341 C C . THR B 1 503 ? 86.183 39.232 48.670 1.00 24.99 1125 THR B C 1
ATOM 14342 O O . THR B 1 503 ? 86.957 38.426 48.155 1.00 26.99 1125 THR B O 1
ATOM 14353 N N . ALA B 1 504 ? 86.594 40.312 49.329 1.00 28.34 1126 ALA B N 1
ATOM 14354 C CA . ALA B 1 504 ? 88.011 40.585 49.535 1.00 37.89 1126 ALA B CA 1
ATOM 14355 C C . ALA B 1 504 ? 88.627 39.484 50.388 1.00 40.74 1126 ALA B C 1
ATOM 14356 O O . ALA B 1 504 ? 89.786 39.113 50.202 1.00 33.23 1126 ALA B O 1
ATOM 14363 N N . LEU B 1 505 ? 87.839 38.960 51.320 1.00 34.10 1127 LEU B N 1
ATOM 14364 C CA . LEU B 1 505 ? 88.303 37.907 52.213 1.00 39.55 1127 LEU B CA 1
ATOM 14365 C C . LEU B 1 505 ? 88.515 36.607 51.444 1.00 31.87 1127 LEU B C 1
ATOM 14366 O O . LEU B 1 505 ? 89.511 35.910 51.640 1.00 27.94 1127 LEU B O 1
ATOM 14382 N N . LEU B 1 506 ? 87.571 36.285 50.567 1.00 29.59 1128 LEU B N 1
ATOM 14383 C CA . LEU B 1 506 ? 87.663 35.082 49.751 1.00 29.81 1128 LEU B CA 1
ATOM 14384 C C . LEU B 1 506 ? 88.885 35.141 48.843 1.00 34.91 1128 LEU B C 1
ATOM 14385 O O . LEU B 1 506 ? 89.595 34.149 48.672 1.00 30.38 1128 LEU B O 1
ATOM 14401 N N . LEU B 1 507 ? 89.127 36.314 48.267 1.00 33.02 1129 LEU B N 1
ATOM 14402 C CA . LEU B 1 507 ? 90.284 36.522 47.407 1.00 30.19 1129 LEU B CA 1
ATOM 14403 C C . LEU B 1 507 ? 91.569 36.482 48.224 1.00 37.52 1129 LEU B C 1
ATOM 14404 O O . LEU B 1 507 ? 92.539 35.830 47.838 1.00 28.09 1129 LEU B O 1
ATOM 14420 N N . GLY B 1 508 ? 91.571 37.184 49.352 1.00 35.80 1130 GLY B N 1
ATOM 14421 C CA . GLY B 1 508 ? 92.713 37.174 50.246 1.00 25.95 1130 GLY B CA 1
ATOM 14422 C C . GLY B 1 508 ? 93.117 35.751 50.588 1.00 24.94 1130 GLY B C 1
ATOM 14423 O O . GLY B 1 508 ? 94.298 35.406 50.580 1.00 27.75 1130 GLY B O 1
ATOM 14427 N N . CYS B 1 509 ? 92.124 34.916 50.874 1.00 21.84 1131 CYS B N 1
ATOM 14428 C CA . CYS B 1 509 ? 92.372 33.523 51.230 1.00 30.19 1131 CYS B CA 1
ATOM 14429 C C . CYS B 1 509 ? 93.017 32.773 50.064 1.00 37.06 1131 CYS B C 1
ATOM 14430 O O . CYS B 1 509 ? 93.936 31.978 50.257 1.00 39.54 1131 CYS B O 1
ATOM 14438 N N . LEU B 1 510 ? 92.537 33.032 48.854 1.00 39.96 1132 LEU B N 1
ATOM 14439 C CA . LEU B 1 510 ? 93.114 32.418 47.663 1.00 35.28 1132 LEU B CA 1
ATOM 14440 C C . LEU B 1 510 ? 94.545 32.903 47.434 1.00 38.83 1132 LEU B C 1
ATOM 14441 O O . LEU B 1 510 ? 95.407 32.140 46.999 1.00 34.37 1132 LEU B O 1
ATOM 14457 N N . CYS B 1 511 ? 94.792 34.173 47.737 1.00 39.33 1133 CYS B N 1
ATOM 14458 C CA . CYS B 1 511 ? 96.116 34.760 47.558 1.00 45.15 1133 CYS B CA 1
ATOM 14459 C C . CYS B 1 511 ? 97.145 34.164 48.521 1.00 44.89 1133 CYS B C 1
ATOM 14460 O O . CYS B 1 511 ? 98.297 33.941 48.147 1.00 42.76 1133 CYS B O 1
ATOM 14468 N N . GLN B 1 512 ? 96.727 33.909 49.758 1.00 33.52 1134 GLN B N 1
ATOM 14469 C CA . GLN B 1 512 ? 97.618 33.334 50.764 1.00 35.77 1134 GLN B CA 1
ATOM 14470 C C . GLN B 1 512 ? 98.113 31.950 50.362 1.00 32.00 1134 GLN B C 1
ATOM 14471 O O . GLN B 1 512 ? 99.234 31.563 50.692 1.00 44.00 1134 GLN B O 1
ATOM 14485 N N . GLU B 1 513 ? 97.270 31.206 49.657 1.00 41.05 1135 GLU B N 1
ATOM 14486 C CA . GLU B 1 513 ? 97.550 29.807 49.358 1.00 51.12 1135 GLU B CA 1
ATOM 14487 C C . GLU B 1 513 ? 98.464 29.624 48.149 1.00 46.34 1135 GLU B C 1
ATOM 14488 O O . GLU B 1 513 ? 98.984 28.530 47.925 1.00 48.76 1135 GLU B O 1
ATOM 14500 N N . SER B 1 514 ? 98.663 30.684 47.372 1.00 42.27 1136 SER B N 1
ATOM 14501 C CA . SER B 1 514 ? 99.485 30.583 46.171 1.00 48.81 1136 SER B CA 1
ATOM 14502 C C . SER B 1 514 ? 99.898 31.954 45.639 1.00 46.48 1136 SER B C 1
ATOM 14503 O O . SER B 1 514 ? 99.049 32.816 45.419 1.00 45.59 1136 SER B O 1
ATOM 14511 N N . PRO B 1 515 ? 101.209 32.156 45.422 1.00 48.32 1137 PRO B N 1
ATOM 14512 C CA . PRO B 1 515 ? 101.704 33.411 44.843 1.00 50.72 1137 PRO B CA 1
ATOM 14513 C C . PRO B 1 515 ? 101.034 33.703 43.503 1.00 44.71 1137 PRO B C 1
ATOM 14514 O O . PRO B 1 515 ? 100.770 34.858 43.168 1.00 40.50 1137 PRO B O 1
ATOM 14525 N N . ILE B 1 516 ? 100.766 32.643 42.748 1.00 41.90 1138 ILE B N 1
ATOM 14526 C CA . ILE B 1 516 ? 100.162 32.763 41.426 1.00 33.43 1138 ILE B CA 1
ATOM 14527 C C . ILE B 1 516 ? 98.824 33.494 41.484 1.00 41.81 1138 ILE B C 1
ATOM 14528 O O . ILE B 1 516 ? 98.490 34.259 40.579 1.00 44.42 1138 ILE B O 1
ATOM 14544 N N . ASN B 1 517 ? 98.062 33.256 42.547 1.00 37.76 1139 ASN B N 1
ATOM 14545 C CA . ASN B 1 517 ? 96.777 33.923 42.724 1.00 34.15 1139 ASN B CA 1
ATOM 14546 C C . ASN B 1 517 ? 96.943 35.413 43.012 1.00 45.93 1139 ASN B C 1
ATOM 14547 O O . ASN B 1 517 ? 96.075 36.217 42.666 1.00 39.32 1139 ASN B O 1
ATOM 14558 N N . VAL B 1 518 ? 98.053 35.779 43.647 1.00 43.07 1140 VAL B N 1
ATOM 14559 C CA . VAL B 1 518 ? 98.346 37.182 43.911 1.00 41.57 1140 VAL B CA 1
ATOM 14560 C C . VAL B 1 518 ? 98.530 37.909 42.589 1.00 43.36 1140 VAL B C 1
ATOM 14561 O O . VAL B 1 518 ? 97.940 38.964 42.356 1.00 46.07 1140 VAL B O 1
ATOM 14574 N N . THR B 1 519 ? 99.358 37.327 41.727 1.00 47.72 1141 THR B N 1
ATOM 14575 C CA . THR B 1 519 ? 99.608 37.875 40.398 1.00 44.47 1141 THR B CA 1
ATOM 14576 C C . THR B 1 519 ? 98.293 38.129 39.671 1.00 40.72 1141 THR B C 1
ATOM 14577 O O . THR B 1 519 ? 98.083 39.199 39.099 1.00 38.83 1141 THR B O 1
ATOM 14588 N N . THR B 1 520 ? 97.410 37.137 39.702 1.00 31.58 1142 THR B N 1
ATOM 14589 C CA . THR B 1 520 ? 96.118 37.232 39.034 1.00 32.42 1142 THR B CA 1
ATOM 14590 C C . THR B 1 520 ? 95.321 38.420 39.561 1.00 40.86 1142 THR B C 1
ATOM 14591 O O . THR B 1 520 ? 94.904 39.290 38.796 1.00 49.32 1142 THR B O 1
ATOM 14602 N N . VAL B 1 521 ? 95.111 38.455 40.873 1.00 40.97 1143 VAL B N 1
ATOM 14603 C CA . VAL B 1 521 ? 94.339 39.528 41.491 1.00 42.72 1143 VAL B CA 1
ATOM 14604 C C . VAL B 1 521 ? 94.980 40.888 41.226 1.00 45.11 1143 VAL B C 1
ATOM 14605 O O . VAL B 1 521 ? 94.288 41.903 41.153 1.00 48.13 1143 VAL B O 1
ATOM 14618 N N . ARG B 1 522 ? 96.299 40.905 41.071 1.00 51.00 1144 ARG B N 1
ATOM 14619 C CA . ARG B 1 522 ? 97.018 42.155 40.867 1.00 53.43 1144 ARG B CA 1
ATOM 14620 C C . ARG B 1 522 ? 96.690 42.789 39.515 1.00 51.66 1144 ARG B C 1
ATOM 14621 O O . ARG B 1 522 ? 96.497 44.000 39.426 1.00 50.27 1144 ARG B O 1
ATOM 14642 N N . GLU B 1 523 ? 96.623 41.976 38.465 1.00 42.24 1145 GLU B N 1
ATOM 14643 C CA . GLU B 1 523 ? 96.390 42.507 37.124 1.00 58.83 1145 GLU B CA 1
ATOM 14644 C C . GLU B 1 523 ? 94.979 43.070 36.969 1.00 54.64 1145 GLU B C 1
ATOM 14645 O O . GLU B 1 523 ? 94.769 44.025 36.223 1.00 73.05 1145 GLU B O 1
ATOM 14657 N N . TYR B 1 524 ? 94.018 42.485 37.677 1.00 45.11 1146 TYR B N 1
ATOM 14658 C CA . TYR B 1 524 ? 92.629 42.928 37.575 1.00 39.10 1146 TYR B CA 1
ATOM 14659 C C . TYR B 1 524 ? 92.316 44.073 38.537 1.00 39.69 1146 TYR B C 1
ATOM 14660 O O . TYR B 1 524 ? 91.275 44.720 38.419 1.00 45.14 1146 TYR B O 1
ATOM 14678 N N . LEU B 1 525 ? 93.210 44.317 39.490 1.00 46.25 1147 LEU B N 1
ATOM 14679 C CA . LEU B 1 525 ? 93.068 45.458 40.388 1.00 52.38 1147 LEU B CA 1
ATOM 14680 C C . LEU B 1 525 ? 93.591 46.728 39.729 1.00 56.47 1147 LEU B C 1
ATOM 14681 O O . LEU B 1 525 ? 94.605 46.696 39.033 1.00 63.91 1147 LEU B O 1
ATOM 14697 N N . PRO B 1 526 ? 92.895 47.854 39.944 1.00 65.06 1148 PRO B N 1
ATOM 14698 C CA . PRO B 1 526 ? 93.411 49.156 39.511 1.00 57.82 1148 PRO B CA 1
ATOM 14699 C C . PRO B 1 526 ? 94.802 49.422 40.080 1.00 64.38 1148 PRO B C 1
ATOM 14700 O O . PRO B 1 526 ? 94.976 49.379 41.299 1.00 63.55 1148 PRO B O 1
ATOM 14711 N N . GLU B 1 527 ? 95.776 49.675 39.210 1.00 65.13 1149 GLU B N 1
ATOM 14712 C CA . GLU B 1 527 ? 97.140 49.963 39.640 1.00 74.80 1149 GLU B CA 1
ATOM 14713 C C . GLU B 1 527 ? 97.799 48.745 40.283 1.00 68.87 1149 GLU B C 1
ATOM 14714 O O . GLU B 1 527 ? 98.911 48.839 40.802 1.00 63.09 1149 GLU B O 1
ATOM 14726 N N . GLY B 1 528 ? 97.120 47.602 40.245 1.00 61.72 1150 GLY B N 1
ATOM 14727 C CA . GLY B 1 528 ? 97.580 46.430 40.969 1.00 56.09 1150 GLY B CA 1
ATOM 14728 C C . GLY B 1 528 ? 97.781 46.777 42.430 1.00 50.75 1150 GLY B C 1
ATOM 14729 O O . GLY B 1 528 ? 98.672 46.250 43.093 1.00 46.25 1150 GLY B O 1
ATOM 14733 N N . ASP B 1 529 ? 96.933 47.673 42.926 1.00 46.96 1151 ASP B N 1
ATOM 14734 C CA . ASP B 1 529 ? 97.048 48.188 44.284 1.00 51.87 1151 ASP B CA 1
ATOM 14735 C C . ASP B 1 529 ? 96.066 47.482 45.219 1.00 62.88 1151 ASP B C 1
ATOM 14736 O O . ASP B 1 529 ? 94.853 47.666 45.116 1.00 64.75 1151 ASP B O 1
ATOM 14745 N N . PHE B 1 530 ? 96.604 46.676 46.130 1.00 57.15 1152 PHE B N 1
ATOM 14746 C CA . PHE B 1 530 ? 95.792 45.896 47.057 1.00 48.95 1152 PHE B CA 1
ATOM 14747 C C . PHE B 1 530 ? 95.243 46.734 48.209 1.00 46.57 1152 PHE B C 1
ATOM 14748 O O . PHE B 1 530 ? 94.447 46.244 49.014 1.00 43.53 1152 PHE B O 1
ATOM 14765 N N . SER B 1 531 ? 95.670 47.989 48.294 1.00 50.03 1153 SER B N 1
ATOM 14766 C CA . SER B 1 531 ? 95.276 48.849 49.403 1.00 63.44 1153 SER B CA 1
ATOM 14767 C C . SER B 1 531 ? 93.758 48.964 49.504 1.00 59.32 1153 SER B C 1
ATOM 14768 O O . SER B 1 531 ? 93.213 49.132 50.596 1.00 45.86 1153 SER B O 1
ATOM 14776 N N . ILE B 1 532 ? 93.079 48.863 48.366 1.00 40.71 1154 ILE B N 1
ATOM 14777 C CA . ILE B 1 532 ? 91.631 49.033 48.327 1.00 40.14 1154 ILE B CA 1
ATOM 14778 C C . ILE B 1 532 ? 90.905 47.867 49.005 1.00 57.28 1154 ILE B C 1
ATOM 14779 O O . ILE B 1 532 ? 89.821 48.044 49.561 1.00 68.01 1154 ILE B O 1
ATOM 14795 N N . MET B 1 533 ? 91.506 46.681 48.965 1.00 52.82 1155 MET B N 1
ATOM 14796 C CA . MET B 1 533 ? 90.948 45.520 49.652 1.00 44.88 1155 MET B CA 1
ATOM 14797 C C . MET B 1 533 ? 91.280 45.564 51.140 1.00 52.50 1155 MET B C 1
ATOM 14798 O O . MET B 1 533 ? 90.417 45.332 51.988 1.00 43.81 1155 MET B O 1
ATOM 14812 N N . THR B 1 534 ? 92.538 45.859 51.450 1.00 43.42 1156 THR B N 1
ATOM 14813 C CA . THR B 1 534 ? 93.002 45.866 52.833 1.00 49.41 1156 THR B CA 1
ATOM 14814 C C . THR B 1 534 ? 92.317 46.949 53.663 1.00 51.70 1156 THR B C 1
ATOM 14815 O O . THR B 1 534 ? 91.989 46.725 54.829 1.00 45.34 1156 THR B O 1
ATOM 14826 N N . GLU B 1 535 ? 92.101 48.118 53.069 1.00 45.87 1157 GLU B N 1
ATOM 14827 C CA . GLU B 1 535 ? 91.424 49.203 53.771 1.00 49.46 1157 GLU B CA 1
ATOM 14828 C C . GLU B 1 535 ? 89.993 48.801 54.096 1.00 52.38 1157 GLU B C 1
ATOM 14829 O O . GLU B 1 535 ? 89.493 49.067 55.189 1.00 59.13 1157 GLU B O 1
ATOM 14841 N N . MET B 1 536 ? 89.337 48.153 53.139 1.00 50.57 1158 MET B N 1
ATOM 14842 C CA . MET B 1 536 ? 87.967 47.696 53.327 1.00 44.72 1158 MET B CA 1
ATOM 14843 C C . MET B 1 536 ? 87.909 46.619 54.404 1.00 44.53 1158 MET B C 1
ATOM 14844 O O . MET B 1 536 ? 86.991 46.601 55.225 1.00 52.86 1158 MET B O 1
ATOM 14858 N N . LEU B 1 537 ? 88.893 45.725 54.400 1.00 39.33 1159 LEU B N 1
ATOM 14859 C CA . LEU B 1 537 ? 88.936 44.634 55.3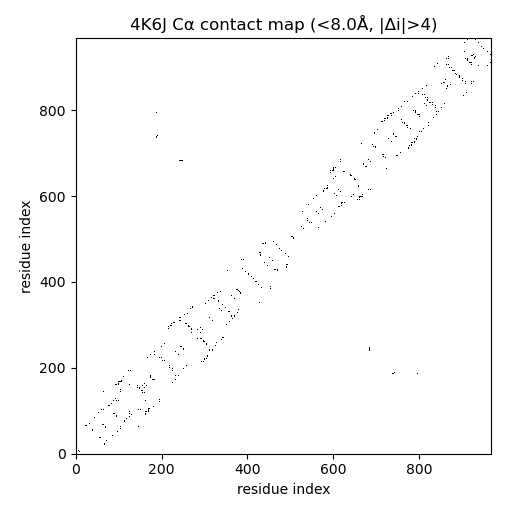70 1.00 40.64 1159 LEU B CA 1
ATOM 14860 C C . LEU B 1 537 ? 89.176 45.146 56.789 1.00 47.20 1159 LEU B C 1
ATOM 14861 O O . LEU B 1 537 ? 88.632 44.600 57.750 1.00 41.14 1159 LEU B O 1
ATOM 14877 N N . LYS B 1 538 ? 89.986 46.192 56.923 1.00 42.73 1160 LYS B N 1
ATOM 14878 C CA . LYS B 1 538 ? 90.203 46.806 58.229 1.00 47.46 1160 LYS B CA 1
ATOM 14879 C C . LYS B 1 538 ? 88.885 47.332 58.786 1.00 43.67 1160 LYS B C 1
ATOM 14880 O O . LYS B 1 538 ? 88.523 47.046 59.928 1.00 40.24 1160 LYS B O 1
ATOM 14899 N N . LYS B 1 539 ? 88.169 48.103 57.973 1.00 41.53 1161 LYS B N 1
ATOM 14900 C CA . LYS B 1 539 ? 86.893 48.666 58.392 1.00 39.34 1161 LYS B CA 1
ATOM 14901 C C . LYS B 1 539 ? 85.874 47.559 58.634 1.00 35.92 1161 LYS B C 1
ATOM 14902 O O . LYS B 1 539 ? 85.046 47.656 59.540 1.00 39.89 1161 LYS B O 1
ATOM 14921 N N . PHE B 1 540 ? 85.944 46.506 57.827 1.00 40.11 1162 PHE B N 1
ATOM 14922 C CA . PHE B 1 540 ? 85.081 45.348 58.013 1.00 35.72 1162 PHE B CA 1
ATOM 14923 C C . PHE B 1 540 ? 85.307 44.744 59.389 1.00 41.24 1162 PHE B C 1
ATOM 14924 O O . PHE B 1 540 ? 84.358 44.421 60.103 1.00 40.78 1162 PHE B O 1
ATOM 14941 N N . LEU B 1 541 ? 86.576 44.596 59.754 1.00 42.02 1163 LEU B N 1
ATOM 14942 C CA . LEU B 1 541 ? 86.946 43.974 61.017 1.00 31.41 1163 LEU B CA 1
ATOM 14943 C C . LEU B 1 541 ? 86.529 44.837 62.205 1.00 33.55 1163 LEU B C 1
ATOM 14944 O O . LEU B 1 541 ? 86.144 44.320 63.255 1.00 35.59 1163 LEU B O 1
ATOM 14960 N N . SER B 1 542 ? 86.599 46.154 62.034 1.00 39.16 1164 SER B N 1
ATOM 14961 C CA . SER B 1 542 ? 86.180 47.081 63.079 1.00 26.86 1164 SER B CA 1
ATOM 14962 C C . SER B 1 542 ? 84.663 47.055 63.224 1.00 33.18 1164 SER B C 1
ATOM 14963 O O . SER B 1 542 ? 84.130 47.224 64.321 1.00 35.89 1164 SER B O 1
ATOM 14971 N N . PHE B 1 543 ? 83.972 46.839 62.109 1.00 29.88 1165 PHE B N 1
ATOM 14972 C CA . PHE B 1 543 ? 82.521 46.711 62.129 1.00 40.05 1165 PHE B CA 1
ATOM 14973 C C . PHE B 1 543 ? 82.100 45.414 62.812 1.00 45.50 1165 PHE B C 1
ATOM 14974 O O . PHE B 1 543 ? 81.118 45.383 63.553 1.00 41.83 1165 PHE B O 1
ATOM 14991 N N . MET B 1 544 ? 82.841 44.342 62.552 1.00 52.23 1166 MET B N 1
ATOM 14992 C CA . MET B 1 544 ? 82.559 43.047 63.162 1.00 51.43 1166 MET B CA 1
ATOM 14993 C C . MET B 1 544 ? 82.577 43.129 64.682 1.00 50.12 1166 MET B C 1
ATOM 14994 O O . MET B 1 544 ? 81.743 42.518 65.351 1.00 61.03 1166 MET B O 1
ATOM 15008 N N . ASN B 1 545 ? 83.525 43.882 65.228 1.00 42.70 1167 ASN B N 1
ATOM 15009 C CA . ASN B 1 545 ? 83.650 44.003 66.673 1.00 50.38 1167 ASN B CA 1
ATOM 15010 C C . ASN B 1 545 ? 82.660 45.012 67.242 1.00 49.17 1167 ASN B C 1
ATOM 15011 O O . ASN B 1 545 ? 82.462 45.095 68.455 1.00 58.97 1167 ASN B O 1
ATOM 15022 N N . LEU B 1 546 ? 82.041 45.778 66.352 1.00 57.46 1168 LEU B N 1
ATOM 15023 C CA . LEU B 1 546 ? 80.865 46.558 66.700 1.00 61.87 1168 LEU B CA 1
ATOM 15024 C C . LEU B 1 546 ? 79.721 45.571 66.890 1.00 69.18 1168 LEU B C 1
ATOM 15025 O O . LEU B 1 546 ? 78.775 45.824 67.632 1.00 50.06 1168 LEU B O 1
ATOM 15041 N N . THR B 1 547 ? 79.840 44.431 66.215 1.00 92.02 1169 THR B N 1
ATOM 15042 C CA . THR B 1 547 ? 78.788 43.424 66.165 1.00 91.03 1169 THR B CA 1
ATOM 15043 C C . THR B 1 547 ? 79.014 42.270 67.144 1.00 79.20 1169 THR B C 1
ATOM 15044 O O . THR B 1 547 ? 78.068 41.581 67.528 1.00 75.19 1169 THR B O 1
ATOM 15055 N N . CYS B 1 548 ? 80.266 42.062 67.545 1.00 78.62 1170 CYS B N 1
ATOM 15056 C CA . CYS B 1 548 ? 80.606 41.026 68.522 1.00 79.08 1170 CYS B CA 1
ATOM 15057 C C . CYS B 1 548 ? 80.416 39.609 67.977 1.00 68.28 1170 CYS B C 1
ATOM 15058 O O . CYS B 1 548 ? 80.519 38.637 68.721 1.00 66.27 1170 CYS B O 1
ATOM 15066 N N . ALA B 1 549 ? 80.150 39.494 66.679 1.00 62.24 1171 ALA B N 1
ATOM 15067 C CA . ALA B 1 549 ? 79.797 38.209 66.077 1.00 71.05 1171 ALA B CA 1
ATOM 15068 C C . ALA B 1 549 ? 80.992 37.272 65.931 1.00 76.92 1171 ALA B C 1
ATOM 15069 O O . ALA B 1 549 ? 80.823 36.069 65.733 1.00 70.17 1171 ALA B O 1
ATOM 15076 N N . VAL B 1 550 ? 82.197 37.821 66.030 1.00 78.81 1172 VAL B N 1
ATOM 15077 C CA . VAL B 1 550 ? 83.395 37.085 65.651 1.00 69.34 1172 VAL B CA 1
ATOM 15078 C C . VAL B 1 550 ? 84.300 36.819 66.852 1.00 61.58 1172 VAL B C 1
ATOM 15079 O O . VAL B 1 550 ? 84.390 37.634 67.771 1.00 64.61 1172 VAL B O 1
ATOM 15092 N N . GLY B 1 551 ? 84.962 35.667 66.838 1.00 34.92 1173 GLY B N 1
ATOM 15093 C CA . GLY B 1 551 ? 85.850 35.280 67.918 1.00 45.58 1173 GLY B CA 1
ATOM 15094 C C . GLY B 1 551 ? 87.266 35.780 67.716 1.00 54.80 1173 GLY B C 1
ATOM 15095 O O . GLY B 1 551 ? 87.628 36.228 66.630 1.00 48.34 1173 GLY B O 1
ATOM 15099 N N . THR B 1 552 ? 88.069 35.695 68.772 1.00 63.67 1174 THR B N 1
ATOM 15100 C CA . THR B 1 552 ? 89.456 36.138 68.721 1.00 62.69 1174 THR B CA 1
ATOM 15101 C C . THR B 1 552 ? 90.191 35.518 67.534 1.00 68.24 1174 THR B C 1
ATOM 15102 O O . THR B 1 552 ? 91.005 36.178 66.883 1.00 57.62 1174 THR B O 1
ATOM 15113 N N . THR B 1 553 ? 89.894 34.253 67.251 1.00 63.87 1175 THR B N 1
ATOM 15114 C CA . THR B 1 553 ? 90.608 33.509 66.217 1.00 42.74 1175 THR B CA 1
ATOM 15115 C C . THR B 1 553 ? 90.261 34.025 64.823 1.00 50.85 1175 THR B C 1
ATOM 15116 O O . THR B 1 553 ? 91.148 34.240 63.996 1.00 50.81 1175 THR B O 1
ATOM 15127 N N . GLY B 1 554 ? 88.973 34.233 64.569 1.00 65.95 1176 GLY B N 1
ATOM 15128 C CA . GLY B 1 554 ? 88.533 34.756 63.290 1.00 49.65 1176 GLY B CA 1
ATOM 15129 C C . GLY B 1 554 ? 89.095 36.145 63.071 1.00 41.84 1176 GLY B C 1
ATOM 15130 O O . GLY B 1 554 ? 89.563 36.476 61.982 1.00 40.02 1176 GLY B O 1
ATOM 15134 N N . GLN B 1 555 ? 89.060 36.957 64.122 1.00 31.07 1177 GLN B N 1
ATOM 15135 C CA . GLN B 1 555 ? 89.594 38.310 64.064 1.00 40.12 1177 GLN B CA 1
ATOM 15136 C C . GLN B 1 555 ? 91.079 38.292 63.731 1.00 39.97 1177 GLN B C 1
ATOM 15137 O O . GLN B 1 555 ? 91.556 39.116 62.955 1.00 40.59 1177 GLN B O 1
ATOM 15151 N N . LYS B 1 556 ? 91.804 37.345 64.318 1.00 56.85 1178 LYS B N 1
ATOM 15152 C CA . LYS B 1 556 ? 93.238 37.228 64.082 1.00 54.41 1178 LYS B CA 1
ATOM 15153 C C . LYS B 1 556 ? 93.543 36.823 62.645 1.00 42.55 1178 LYS B C 1
ATOM 15154 O O . LYS B 1 556 ? 94.398 37.427 61.995 1.00 43.80 1178 LYS B O 1
ATOM 15173 N N . SER B 1 557 ? 92.856 35.797 62.154 1.00 36.30 1179 SER B N 1
ATOM 15174 C CA . SER B 1 557 ? 93.129 35.283 60.817 1.00 47.86 1179 SER B CA 1
ATOM 15175 C C . SER B 1 557 ? 92.774 36.315 59.748 1.00 48.65 1179 SER B C 1
ATOM 15176 O O . SER B 1 557 ? 93.426 36.388 58.705 1.00 46.68 1179 SER B O 1
ATOM 15184 N N . ILE B 1 558 ? 91.749 37.119 60.017 1.00 37.55 1180 ILE B N 1
ATOM 15185 C CA . ILE B 1 558 ? 91.391 38.212 59.124 1.00 38.02 1180 ILE B CA 1
ATOM 15186 C C . ILE B 1 558 ? 92.494 39.262 59.157 1.00 37.75 1180 ILE B C 1
ATOM 15187 O O . ILE B 1 558 ? 92.828 39.861 58.135 1.00 52.39 1180 ILE B O 1
ATOM 15203 N N . SER B 1 559 ? 93.060 39.478 60.340 1.00 38.57 1181 SER B N 1
ATOM 15204 C CA . SER B 1 559 ? 94.157 40.423 60.502 1.00 40.40 1181 SER B CA 1
ATOM 15205 C C . SER B 1 559 ? 95.367 39.955 59.704 1.00 42.12 1181 SER B C 1
ATOM 15206 O O . SER B 1 559 ? 96.080 40.765 59.111 1.00 40.73 1181 SER B O 1
ATOM 15214 N N . ARG B 1 560 ? 95.594 38.645 59.690 1.00 41.60 1182 ARG B N 1
ATOM 15215 C CA . ARG B 1 560 ? 96.729 38.079 58.967 1.00 42.21 1182 ARG B CA 1
ATOM 15216 C C . ARG B 1 560 ? 96.532 38.196 57.461 1.00 43.37 1182 ARG B C 1
ATOM 15217 O O . ARG B 1 560 ? 97.487 38.439 56.725 1.00 50.16 1182 ARG B O 1
ATOM 15238 N N . VAL B 1 561 ? 95.296 38.022 57.004 1.00 37.69 1183 VAL B N 1
ATOM 15239 C CA . VAL B 1 561 ? 94.988 38.194 55.590 1.00 40.29 1183 VAL B CA 1
ATOM 15240 C C . VAL B 1 561 ? 95.263 39.635 55.175 1.00 43.21 1183 VAL B C 1
ATOM 15241 O O . VAL B 1 561 ? 95.688 39.895 54.049 1.00 40.69 1183 VAL B O 1
ATOM 15254 N N . ILE B 1 562 ? 95.025 40.568 56.092 1.00 36.80 1184 ILE B N 1
ATOM 15255 C CA . ILE B 1 562 ? 95.278 41.980 55.828 1.00 42.02 1184 ILE B CA 1
ATOM 15256 C C . ILE B 1 562 ? 96.778 42.261 55.770 1.00 39.53 1184 ILE B C 1
ATOM 15257 O O . ILE B 1 562 ? 97.241 43.012 54.912 1.00 47.66 1184 ILE B O 1
ATOM 15273 N N . GLU B 1 563 ? 97.533 41.661 56.685 1.00 48.52 1185 GLU B N 1
ATOM 15274 C CA . GLU B 1 563 ? 98.986 41.794 56.677 1.00 56.84 1185 GLU B CA 1
ATOM 15275 C C . GLU B 1 563 ? 99.557 41.292 55.359 1.00 49.43 1185 GLU B C 1
ATOM 15276 O O . GLU B 1 563 ? 100.325 41.987 54.693 1.00 53.54 1185 GLU B O 1
ATOM 15288 N N . TYR B 1 564 ? 99.171 40.076 54.992 1.00 55.77 1186 TYR B N 1
ATOM 15289 C CA . TYR B 1 564 ? 99.657 39.441 53.777 1.00 52.09 1186 TYR B CA 1
ATOM 15290 C C . TYR B 1 564 ? 99.392 40.314 52.557 1.00 51.50 1186 TYR B C 1
ATOM 15291 O O . TYR B 1 564 ? 100.309 40.623 51.796 1.00 51.07 1186 TYR B O 1
ATOM 15309 N N . LEU B 1 565 ? 98.137 40.715 52.376 1.00 50.11 1187 LEU B N 1
ATOM 15310 C CA . LEU B 1 565 ? 97.756 41.535 51.230 1.00 49.88 1187 LEU B CA 1
ATOM 15311 C C . LEU B 1 565 ? 98.471 42.882 51.247 1.00 59.36 1187 LEU B C 1
ATOM 15312 O O . LEU B 1 565 ? 98.648 43.514 50.205 1.00 70.14 1187 LEU B O 1
ATOM 15328 N N . GLU B 1 566 ? 98.886 43.320 52.431 1.00 67.71 1188 GLU B N 1
ATOM 15329 C CA . GLU B 1 566 ? 99.599 44.586 52.561 1.00 59.52 1188 GLU B CA 1
ATOM 15330 C C . GLU B 1 566 ? 101.031 44.467 52.054 1.00 60.74 1188 GLU B C 1
ATOM 15331 O O . GLU B 1 566 ? 101.648 45.467 51.683 1.00 64.28 1188 GLU B O 1
ATOM 15343 N N . HIS B 1 567 ? 101.553 43.245 52.031 1.00 56.91 1189 HIS B N 1
ATOM 15344 C CA . HIS B 1 567 ? 102.857 42.985 51.433 1.00 63.04 1189 HIS B CA 1
ATOM 15345 C C . HIS B 1 567 ? 102.710 42.527 49.987 1.00 68.80 1189 HIS B C 1
ATOM 15346 O O . HIS B 1 567 ? 103.512 41.729 49.505 1.00 71.63 1189 HIS B O 1
ATOM 15361 N N . CYS B 1 568 ? 101.686 43.022 49.298 1.00 64.29 1190 CYS B N 1
ATOM 15362 C CA . CYS B 1 568 ? 101.413 42.595 47.929 1.00 67.79 1190 CYS B CA 1
ATOM 15363 C C . CYS B 1 568 ? 101.180 43.780 47.000 1.00 76.12 1190 CYS B C 1
ATOM 15364 O O . CYS B 1 568 ? 100.662 44.818 47.410 1.00 74.50 1190 CYS B O 1
#

GO terms:
  GO:0000785 chromatin (C, IDA)
  GO:0005634 nucleus (C, IDA)
  GO:0005737 cytoplasm (C, IDA)
  GO:0005694 chromosome (C, EXP)
  GO:0035562 negative regulation of chromatin binding (P, IMP)
  GO:0045875 negative regulation of sister chromatid cohesion (P, IMP)
  GO:0008156 negative regulation of DNA replication (P, IMP)
  GO:0140083 ATP-dependent protein-DNA unloader activity (F, IMP)
  GO:0071168 protein localization to chromatin (P, IMP)
  GO:0000070 mitotic sister chromatid segregation (P, IMP)
  GO:0005515 protein binding (F, IPI)
  GO:0000775 chromosome, centromeric region (C, TAS)
  GO:0005654 nucleoplasm (C, TAS)
  GO:0005694 chromosome (C, TAS)
  GO:0005829 cytosol (C, TAS)
  GO:0005654 nucleoplasm (C, IDA)

InterPro domains:
  IPR011989 Armadillo-like helical [G3DSA:1.25.10.10] (624-1190)
  IPR012502 WAPL domain [PS51271] (626-1169)
  IPR016024 Armadillo-type fold [SSF48371] (657-1049)
  IPR022771 Wings apart-like protein, C-terminal [PF07814] (638-998)
  IPR039874 Wings apart-like protein [PTHR22100] (6-1188)

B-factor: mean 52.15, std 28.99, range [7.2, 183.77]

Organism: Homo sapiens (NCBI:txid9606)

Solvent-accessible surface area: 46553 Å² total; per-residue (Å²): 98,146,177,47,57,43,178,97,98,97,107,80,82,81,54,86,100,149,106,120,130,44,112,40,120,179,43,113,71,122,98,6,48,91,40,0,102,171,9,16,48,9,0,111,78,124,69,88,62,88,50,5,1,100,14,0,13,34,0,0,44,57,0,24,104,36,23,10,14,59,13,0,57,83,78,54,23,1,30,89,0,2,138,34,0,53,30,0,34,133,57,120,47,0,0,11,0,0,0,1,0,0,6,0,0,5,76,29,139,1,41,165,18,11,58,59,52,2,5,48,0,0,3,81,0,0,47,38,78,177,221,63,120,183,67,23,70,147,17,59,60,62,0,67,130,11,0,54,103,12,30,122,77,127,13,75,63,136,41,0,50,16,10,27,0,0,0,10,0,0,39,20,3,3,40,186,129,11,20,81,90,4,13,50,3,2,2,9,33,2,2,0,14,76,0,1,50,13,0,78,81,3,2,55,72,11,79,178,150,40,83,65,143,134,8,22,40,8,0,50,0,0,10,5,0,0,81,0,0,55,13,0,1,48,164,11,88,42,0,22,6,7,0,4,0,12,86,99,3,26,0,0,36,2,0,5,111,0,0,66,39,0,21,95,36,0,71,62,32,9,24,3,116,102,43,164,51,166,20,152,96,56,24,98,68,143,74,138,50,0,69,87,0,0,115,14,0,2,20,0,0,86,8,0,1,14,0,0,36,28,0,0,81,119,32,56,52,0,0,22,56,0,10,75,29,138,44,1,4,4,5,0,0,33,0,2,30,35,2,1,89,51,0,27,69,152,58,22,64,57,0,32,31,34,0,0,15,0,1,28,22,1,2,64,145,15,64,168,6,28,124,55,0,31,84,60,79,8,63,117,168,22,90,0,6,40,4,0,1,74,12,0,31,105,37,33,158,28,2,87,111,10,62,60,127,21,84,94,58,138,178,144,148,127,20,129,125,32,33,22,86,43,103,53,5,26,17,3,0,2,47,0,0,22,0,1,0,11,1,0,66,79,23,95,130,14,10,84,37,0,93,122,65,6,64,168,18,66,4,51,48,0,6,87,16,0,97,133,8,27,75,65,20,66,144,62,105,86,39,45,89,112,22,52,119,47,14,48,146,7,12,90,75,1,81,141,51,96,146,177,40,60,41,164,98,100,87,115,86,83,61,37,86,102,131,153,141,100,40,124,44,107,168,46,105,21,147,105,4,52,91,37,1,106,115,2,11,60,7,0,91,74,130,66,83,57,117,44,3,8,121,12,0,17,33,0,0,43,54,0,25,73,41,8,4,15,50,6,0,58,86,82,57,34,0,28,75,0,1,147,22,0,58,36,0,50,129,56,121,36,0,0,15,1,0,0,3,0,0,6,2,0,5,64,29,140,0,36,173,19,11,58,58,48,3,1,53,0,0,6,70,0,1,53,58,85,206,161,193,93,45,68,167,32,53,72,94,2,80,163,12,1,67,88,10,37,109,82,135,13,79,53,146,45,1,31,17,9,32,0,0,0,16,0,0,36,22,4,2,40,173,141,9,18,63,92,3,8,46,6,0,7,24,33,1,2,0,16,88,1,1,60,15,0,89,97,6,1,58,50,16,76,157,154,41,84,60,127,125,8,25,43,9,0,48,0,0,11,5,0,0,81,0,0,54,11,0,2,49,144,5,86,49,0,22,5,6,0,0,1,11,100,105,3,28,0,0,42,4,0,6,102,0,0,69,40,0,13,91,26,0,66,107,35,63,147,105,223,110,151,2,3,94,16,0,1,25,0,0,78,9,0,1,12,1,0,36,27,0,0,78,119,23,56,36,0,0,20,42,0,8,77,28,140,40,2,4,12,7,1,0,38,0,1,22,33,0,2,101,71,3,59,76,136,20,63,54,63,0,23,32,31,0,0,16,0,0,27,20,0,0,67,148,14,70,165,6,25,123,47,0,37,100,40,140,27,79,57,78,95,95,0,7,47,0,0,0,48,3,0,21,41,28,27,130,26,4,91,111,5,103,88,142,83,218,50,136,148,68,36,22,70,50,96,54,4,26,21,2,0,1,50,0,0,23,0,1,0,15,1,0,66,79,30,104,130,9,10,82,34,0,91,123,75,7,74,169,19,65,3,52,49,0,4,88,28,0,93,153,8,25,78,66,22,73,143,64,106,78,36,42,92,107,20,46,119,47,15,46,141,11,13,105,71,1,89,150,50

Secondary structure (DSSP, 8-state):
-TT---HHHHHHHHHHHHT-SS----S--HHHHHHHHHHHHHTSTTS-HHHHHHHHHHHHHHTTSHHHHHHHHHTT-HHHHHHHTTTGGG-HHHHHHHHHHHHHHTTS--TTT--HHHHHHHHHHHH------TTHHHHHHHHHHHHHHHH-----GGG-SHHHHHHHHHHHHTSTTT-SHHHHHHHHTTHHHHHHHHHHHHHHHHHS---HHHHHHHHHHHHHHHHHHHHHHTT-HHHHHHHHHHHHHHHHHHHHHHHHHHHHHHHHT---TT-----SSSPPTTSHHHHHHHHHHHHHHHHHHHHHHHHHSS-HHHHHHHHTSTTHHHHHHHHHHTGGGGS-GGGHHHHHHHHHHHHHHHHSS-HHHHHHHHT-EE---EEHHHHHHHHHHHHHHHHHHHHHHHHHHH---HHHHHHHHHHHHHHHHHHHHHHHHHHHHH-HHHHHHHHHHSGGG-THHHHHHHHHHHHHHHHHT-S-HHHHHHHHHHHHHHHT-/-TT---HHHHHHHHHHHTTT-----SS--HHHHTHHHHHHHTTSTTS-HHHHHHHHHHHHHHTTSHHHHHHHHHTT-HHHHHHHTTTGGG-HHHHHHHHHHHHHHTTS--TTT--HHHHHHHHHHHS----HHHHHHHHHHHHHHHHHH-----GGG-SHHHHHHHHHHHHTSTTT-SHHHHHHHHHTHHHHHHHHHHHHHHHHTS---HHHHHHHHHHHHHHHHHHHHHTTT-HHHHHHHHHHHHHHHHHHHHHHHHHHHHHGGG-S-----HHHHHHHHHHHHHHHHHHHHSS-HHHHHHHHTSTTHHHHHHHHHHTSGGGS-HHHHHHHHHHHHHHHHHHHSS-HHHHHHHHT--------HHHHHHHHHHHHHHHHHHHHHH---HHHHHHHHHHHHHHHHHHHHHHHHHHH-HHHHHHHHHHSGGG-THHHHHHHHHHHHHHHHHT-S-HHHHHHHHHHHHHHHT-

Radius of gyration: 33.07 Å; Cα contacts (8 Å, |Δi|>4): 1304; chains: 2; bounding box: 85×99×78 Å

Foldseek 3Di:
DVVDDDPVVVVCVVVCPPVDPQPADPDPPCVLVVLVVVLLVQCAPVHDPVSNLVSLLVLLLCLLRVHSLCVCVVVLCQQVSQVRCLCVLVPFSSLLSLLLSLLLSLLAQCLPRHDPSSVVSLLSLLLHDDPPPPVSLVSLVSSQVSCCSRPVDHDDSVQSGSNNSSLSSLLSCLDVNRPQSVLVVCLVVCVLVSLLVSLQVLLVVLVDDDDLVSVLCSLSSNLSSLQSLLSSLVVPVPSLVSCCPHPVNSNLLSLLSLLVSLLVVLLLQFQEPPDDDPDPNRDDNPDPSSCSNNVSSLSSNLSSLSNLCSNLVPDQSSLVSNLPRPCRLVSLLCQQLPSLNRYYVVCNLVSNLSSLSSLCSSCQPDPVSLVCQQQDADDVRDGRLLNLLVLLVVLLVLQVVLQVVLVCVVVVVVSVVSNVSNVSSLVSSLSSLVSLLSSCVVDVVSLVVSLVNDDVSQLVSRLVSLVVVLVVCVVVVPDDDVVSVVSVVSSVVSVVD/DVVDDDPVVVVVVVCCCPVVNAPADPPDDPLAPPLPVVLQVQCAPVHDPVSNLVSLLVLLVSLLHVHNLVVCPVVLCQQVSQVRVLCCLVDQRSLLSNLLSLLSSLLDQCLVRHDLSNLVSLLSLQLRDDDPVVLVSLVSSQVSCCSRVVDRDDSVQSGSNNSSLSSLLSCLAVNNPQSVLVVCVVSCVLVSLLVQLQVLLVCLPDPDDQVSVLRSLSSNLSSLQSLLRSLVVPVPSLVCCCPPPVNSNLQSLQSLLQSLLVVLQVDPDPPVRRNVSSLSSNLSSLSNLLSNLVPPPSSLVVNLPHPCRLVSLLCLQFPRQVSDDVVSNLSSNLSSLSSLCSNLLPDPVSLVDQVPDPDDHDQRNLLRLLSLLVVLLVLLVVLVVQAVNVVSPVSSVSSLLSSLSSLVSLLSSCVVDVVSLVVSQVSDDVSQLVSNLVSLVVNLVVVVVVVPDDPVVSVVSVVSSVVSNVD

Nearest PDB structures (foldseek):
  4k6j-assembly1_A  TM=1.002E+00  e=3.772E-63  Homo sapiens
  4k6j-assembly2_B  TM=9.880E-01  e=2.405E-50  Homo sapiens
  7tdz-assembly1_l  TM=3.421E-01  e=1.385E-02  Xenopus laevis
  3gjx-assembly1_A  TM=1.256E-01  e=2.882E-01  Mus musculus
  7vbp-assembly1_r  TM=2.052E-01  e=1.988E+00  Sus scrofa